Protein AF-A0A924JXQ0-F1 (afdb_monomer)

Mean predicted aligned error: 20.09 Å

Radius of gyration: 37.1 Å; Cα contacts (8 Å, |Δi|>4): 1355; chains: 1; bounding box: 103×111×111 Å

Secondary structure (DSSP, 8-state):
-GGG--TT-EEEE-S-HHHHTTGGGGGGS-SEEEEESBHHHHHHHTT-TTEEEEEPPSEEETTTTEEESHHHHHHHHT--EEEEEE--SEEETTEEEESSHHHHHHHHHHHHTEEEEEE---GGGTT---SEEEE-GGGSEE-STTS-------PPPP------------------PPP----------------------------------------------------------------------------------------------------------S----SS---HHHHHHHHHHHHHHHHHHHHHHHT--S--------SHHHHHHHTSS------------PPPP-PPP---TT---EEPPSS-S-SSSTTSS-TTEEEEEEEEEEEEETTTTEEEEEEEEEEEESS-EEEEEEE---B-TTS-BSEEEEEEEETTEEPEEEEEEE-B-TTTSSBPPTT------BSPEEEEEEE-SSPBPTT-EEEEEEEEEE---EEE-SS-EEEEEEETTEEEEE-SSS-GGGTS-B--STTS-EEEEEEEEEEBTBEEEESSEEEEEEEETTEEEEEEEEEEEE-STT--EEEE-EEEEEEEETTEEEEEEEEGGGGGTT--HHHHHHHHTTHHHHHHHHHHHH-S-S-SEEEEEEE--TT----B--TTS-EEESSPPHHHHHHHHHHTTBTTTB--SSGGGTHHHHHHHHHHHHHHHHHTTSS-HHHHHHHHHTS-TTSGGGTS-TT---TT-TTSHHHHHHHHHHHHHHHHH-

pLDDT: mean 75.97, std 28.65, range [20.69, 98.88]

Structure (mmCIF, N/CA/C/O backbone):
data_AF-A0A924JXQ0-F1
#
_entry.id   AF-A0A924JXQ0-F1
#
loop_
_atom_site.group_PDB
_atom_site.id
_atom_site.type_symbol
_atom_site.label_atom_id
_atom_site.label_alt_id
_atom_site.label_comp_id
_atom_site.label_asym_id
_atom_site.label_entity_id
_atom_site.label_seq_id
_atom_site.pdbx_PDB_ins_code
_atom_site.Cartn_x
_atom_site.Cartn_y
_atom_site.Cartn_z
_atom_site.occupancy
_atom_site.B_iso_or_equiv
_atom_site.auth_seq_id
_atom_site.auth_comp_id
_atom_site.auth_asym_id
_atom_site.auth_atom_id
_atom_site.pdbx_PDB_model_num
ATOM 1 N N . MET A 1 1 ? -34.663 -24.748 -7.416 1.00 64.81 1 MET A N 1
ATOM 2 C CA . MET A 1 1 ? -34.240 -23.338 -7.490 1.00 64.81 1 MET A CA 1
ATOM 3 C C . MET A 1 1 ? -35.038 -22.450 -6.547 1.00 64.81 1 MET A C 1
ATOM 5 O O . MET A 1 1 ? -34.404 -21.772 -5.758 1.00 64.81 1 MET A O 1
ATOM 9 N N . LEU A 1 2 ? -36.380 -22.455 -6.598 1.00 74.44 2 LEU A N 1
ATOM 10 C CA . LEU A 1 2 ? -37.219 -21.745 -5.613 1.00 74.44 2 LEU A CA 1
ATOM 11 C C . LEU A 1 2 ? -36.915 -22.191 -4.170 1.00 74.44 2 LEU A C 1
ATOM 13 O O . LEU A 1 2 ? -36.972 -21.386 -3.259 1.00 74.44 2 LEU A O 1
ATOM 17 N N . ASP A 1 3 ? -36.468 -23.438 -3.997 1.00 80.06 3 ASP A N 1
ATOM 18 C CA . ASP A 1 3 ? -35.977 -24.050 -2.749 1.00 80.06 3 ASP A CA 1
ATOM 19 C C . ASP A 1 3 ? -34.702 -23.391 -2.161 1.00 80.06 3 ASP A C 1
ATOM 21 O O . ASP A 1 3 ? -34.155 -23.884 -1.179 1.00 80.06 3 ASP A O 1
ATOM 25 N N . PHE A 1 4 ? -34.194 -22.316 -2.777 1.00 80.00 4 PHE A N 1
ATOM 26 C CA . PHE A 1 4 ? -33.103 -21.479 -2.264 1.00 80.00 4 PHE A CA 1
ATOM 27 C C . PHE A 1 4 ? -33.542 -20.039 -1.938 1.00 80.00 4 PHE A C 1
ATOM 29 O O . PHE A 1 4 ? -32.681 -19.224 -1.625 1.00 80.00 4 PHE A O 1
ATOM 36 N N . ILE A 1 5 ? -34.834 -19.709 -2.065 1.00 88.62 5 ILE A N 1
ATOM 37 C CA . ILE A 1 5 ? -35.388 -18.381 -1.775 1.00 88.62 5 ILE A CA 1
ATOM 38 C C . ILE A 1 5 ? -36.508 -18.548 -0.748 1.00 88.62 5 ILE A C 1
ATOM 40 O O . ILE A 1 5 ? -37.504 -19.225 -1.004 1.00 88.62 5 ILE A O 1
ATOM 44 N N . GLU A 1 6 ? -36.349 -17.915 0.408 1.00 88.38 6 GLU A N 1
ATOM 45 C CA . GLU A 1 6 ? -37.280 -18.008 1.531 1.00 88.38 6 GLU A CA 1
ATOM 46 C C . GLU A 1 6 ? -38.142 -16.745 1.660 1.00 88.38 6 GLU A C 1
ATOM 48 O O . GLU A 1 6 ? -37.725 -15.632 1.337 1.00 88.38 6 GLU A O 1
ATOM 53 N N . SER A 1 7 ? -39.367 -16.920 2.160 1.00 89.88 7 SER A N 1
ATOM 54 C CA . SER A 1 7 ? -40.296 -15.817 2.419 1.00 89.88 7 SER A CA 1
ATOM 55 C C . SER A 1 7 ? -39.722 -14.858 3.466 1.00 89.88 7 SER A C 1
ATOM 57 O O . SER A 1 7 ? -39.500 -15.243 4.612 1.00 89.88 7 SER A O 1
ATOM 59 N N . GLY A 1 8 ? -39.571 -13.592 3.084 1.00 90.56 8 GLY A N 1
ATOM 60 C CA . GLY A 1 8 ? -38.996 -12.504 3.876 1.00 90.56 8 GLY A CA 1
ATOM 61 C C . GLY A 1 8 ? -37.697 -11.941 3.293 1.00 90.56 8 GLY A C 1
ATOM 62 O O . GLY A 1 8 ? -37.351 -10.806 3.608 1.00 90.56 8 GLY A O 1
ATOM 63 N N . GLN A 1 9 ? -37.012 -12.691 2.423 1.00 95.62 9 GLN A N 1
ATOM 64 C CA . GLN A 1 9 ? -35.685 -12.333 1.910 1.00 95.62 9 GLN A CA 1
ATOM 65 C C . GLN A 1 9 ? -35.679 -11.144 0.936 1.00 95.62 9 GLN A C 1
ATOM 67 O O . GLN A 1 9 ? -36.651 -10.872 0.220 1.00 95.62 9 GLN A O 1
ATOM 72 N N . ALA A 1 10 ? -34.527 -10.477 0.866 1.00 97.12 10 ALA A N 1
ATOM 73 C CA . ALA A 1 10 ? -34.142 -9.581 -0.212 1.00 97.12 10 ALA A CA 1
ATOM 74 C C . ALA A 1 10 ? -33.377 -10.356 -1.294 1.00 97.12 10 ALA A C 1
ATOM 76 O O . ALA A 1 10 ? -32.323 -10.933 -1.029 1.00 97.12 10 ALA A O 1
ATOM 77 N N . ILE A 1 11 ? -33.885 -10.348 -2.527 1.00 96.75 11 ILE A N 1
ATOM 78 C CA . ILE A 1 11 ? -33.251 -11.020 -3.666 1.00 96.75 11 ILE A CA 1
ATOM 79 C C . ILE A 1 11 ? -32.811 -10.026 -4.741 1.00 96.75 11 ILE A C 1
ATOM 81 O O . ILE A 1 11 ? -33.551 -9.104 -5.079 1.00 96.75 11 ILE A O 1
ATOM 85 N N . MET A 1 12 ? -31.624 -10.231 -5.310 1.00 97.81 12 MET A N 1
ATOM 86 C CA . MET A 1 12 ? -31.165 -9.541 -6.517 1.00 97.81 12 MET A CA 1
ATOM 87 C C . MET A 1 12 ? -31.455 -10.388 -7.760 1.00 97.81 12 MET A C 1
ATOM 89 O O . MET A 1 12 ? -31.209 -11.597 -7.771 1.00 97.81 12 MET A O 1
ATOM 93 N N . LEU A 1 13 ? -31.954 -9.738 -8.814 1.00 96.56 13 LEU A N 1
ATOM 94 C CA . LEU A 1 13 ? -32.185 -10.327 -10.134 1.00 96.56 13 LEU A CA 1
ATOM 95 C C . LEU A 1 13 ? -31.479 -9.493 -11.204 1.00 96.56 13 LEU A C 1
ATOM 97 O O . LEU A 1 13 ? -31.690 -8.279 -11.295 1.00 96.56 13 LEU A O 1
ATOM 101 N N . ASP A 1 14 ? -30.657 -10.159 -12.011 1.00 94.69 14 ASP A N 1
ATOM 102 C CA . ASP A 1 14 ? -29.882 -9.530 -13.082 1.00 94.69 14 ASP A CA 1
ATOM 103 C C . ASP A 1 14 ? -30.711 -9.194 -14.340 1.00 94.69 14 ASP A C 1
ATOM 105 O O . ASP A 1 14 ? -31.893 -9.510 -14.450 1.00 94.69 14 ASP A O 1
ATOM 109 N N . ASP A 1 15 ? -30.061 -8.579 -15.329 1.00 90.94 15 ASP A N 1
ATOM 110 C CA . ASP A 1 15 ? -30.622 -8.238 -16.643 1.00 90.94 15 ASP A CA 1
ATOM 111 C C . ASP A 1 15 ? -30.856 -9.424 -17.595 1.00 90.94 15 ASP A C 1
ATOM 113 O O . ASP A 1 15 ? -31.170 -9.223 -18.771 1.00 90.94 15 ASP A O 1
ATOM 117 N N . SER A 1 16 ? -30.676 -10.670 -17.148 1.00 89.31 16 SER A N 1
ATOM 118 C CA . SER A 1 16 ? -30.689 -11.803 -18.067 1.00 89.31 16 SER A CA 1
ATOM 119 C C . SER A 1 16 ? -32.100 -12.282 -18.415 1.00 89.31 16 SER A C 1
ATOM 121 O O . SER A 1 16 ? -32.987 -12.440 -17.578 1.00 89.31 16 SER A O 1
ATOM 123 N N . THR A 1 17 ? -32.294 -12.656 -19.679 1.00 84.62 17 THR A N 1
ATOM 124 C CA . THR A 1 17 ? -33.528 -13.330 -20.112 1.00 84.62 17 THR A CA 1
ATOM 125 C C . THR A 1 17 ? -33.765 -14.652 -19.375 1.00 84.62 17 THR A C 1
ATOM 127 O O . THR A 1 17 ? -34.905 -15.094 -19.262 1.00 84.62 17 THR A O 1
ATOM 130 N N . THR A 1 18 ? -32.714 -15.273 -18.827 1.00 83.19 18 THR A N 1
ATOM 131 C CA . THR A 1 18 ? -32.824 -16.503 -18.037 1.00 83.19 18 THR A CA 1
ATOM 132 C C . THR A 1 18 ? -33.455 -16.264 -16.659 1.00 83.19 18 THR A C 1
ATOM 134 O O . THR A 1 18 ? -34.225 -17.108 -16.208 1.00 83.19 18 THR A O 1
ATOM 137 N N . THR A 1 19 ? -33.164 -15.142 -15.988 1.00 86.38 19 THR A N 1
ATOM 138 C CA . THR A 1 19 ? -33.750 -14.801 -14.674 1.00 86.38 19 THR A CA 1
ATOM 139 C C . THR A 1 19 ? -35.134 -14.178 -14.790 1.00 86.38 19 THR A C 1
ATOM 141 O O . THR A 1 19 ? -35.956 -14.398 -13.904 1.00 86.38 19 THR A O 1
ATOM 144 N N . LEU A 1 20 ? -35.461 -13.517 -15.905 1.00 87.44 20 LEU A N 1
ATOM 145 C CA . LEU A 1 20 ? -36.823 -13.043 -16.182 1.00 87.44 20 LEU A CA 1
ATOM 146 C C . LEU A 1 20 ? -37.872 -14.175 -16.082 1.00 87.44 20 LEU A C 1
ATOM 148 O O . LEU A 1 20 ? -38.973 -13.956 -15.580 1.00 87.44 20 LEU A O 1
ATOM 152 N N . HIS A 1 21 ? -37.517 -15.412 -16.454 1.00 86.88 21 HIS A N 1
ATOM 153 C CA . HIS A 1 21 ? -38.388 -16.587 -16.294 1.00 86.88 21 HIS A CA 1
ATOM 154 C C . HIS A 1 21 ? -38.697 -16.971 -14.831 1.00 86.88 21 HIS A C 1
ATOM 156 O O . HIS A 1 21 ? -39.635 -17.731 -14.597 1.00 86.88 21 HIS A O 1
ATOM 162 N N . LEU A 1 22 ? -37.957 -16.462 -13.840 1.00 86.81 22 LEU A N 1
ATOM 163 C CA . LEU A 1 22 ? -38.258 -16.663 -12.417 1.00 86.81 22 LEU A CA 1
ATOM 164 C C . LEU A 1 22 ? -39.410 -15.767 -11.934 1.00 86.81 22 LEU A C 1
ATOM 166 O O . LEU A 1 22 ? -40.139 -16.156 -11.022 1.00 86.81 22 LEU A O 1
ATOM 170 N N . VAL A 1 23 ? -39.601 -14.595 -12.549 1.00 89.81 23 VAL A N 1
ATOM 171 C CA . VAL A 1 23 ? -40.507 -13.537 -12.066 1.00 89.81 23 VAL A CA 1
ATOM 172 C C . VAL A 1 23 ? -41.942 -14.026 -11.790 1.00 89.81 23 VAL A C 1
ATOM 174 O O . VAL A 1 23 ? -42.422 -13.777 -10.680 1.00 89.81 23 VAL A O 1
ATOM 177 N N . PRO A 1 24 ? -42.610 -14.804 -12.672 1.00 87.88 24 PRO A N 1
ATOM 178 C CA . PRO A 1 24 ? -43.965 -15.305 -12.405 1.00 87.88 24 PRO A CA 1
ATOM 179 C C . PRO A 1 24 ? -44.070 -16.213 -11.168 1.00 87.88 24 PRO A C 1
ATOM 181 O O . PRO A 1 24 ? -45.136 -16.323 -10.563 1.00 87.88 24 PRO A O 1
ATOM 184 N N . HIS A 1 25 ? -42.971 -16.859 -10.767 1.00 87.94 25 HIS A N 1
ATOM 185 C CA . HIS A 1 25 ? -42.932 -17.794 -9.640 1.00 87.94 25 HIS A CA 1
ATOM 186 C C . HIS A 1 25 ? -42.629 -17.121 -8.292 1.00 87.94 25 HIS A C 1
ATOM 188 O O . HIS A 1 25 ? -42.928 -17.695 -7.247 1.00 87.94 25 HIS A O 1
ATOM 194 N 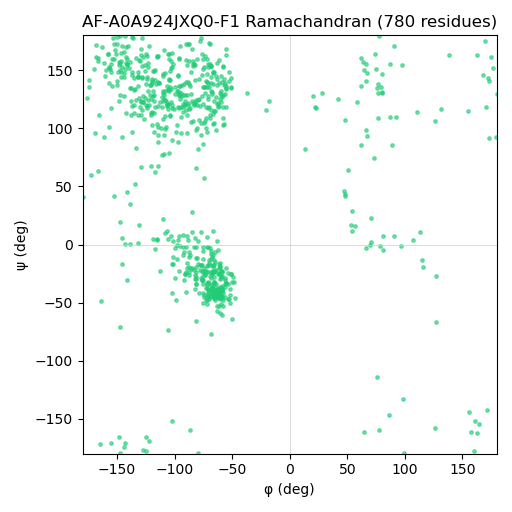N . LEU A 1 26 ? -42.121 -15.883 -8.282 1.00 87.81 26 LEU A N 1
ATOM 195 C CA . LEU A 1 26 ? -41.902 -15.115 -7.043 1.00 87.81 26 LEU A CA 1
ATOM 196 C C . LEU A 1 26 ? -43.213 -14.851 -6.283 1.00 87.81 26 LEU A C 1
ATOM 198 O O . LEU A 1 26 ? -43.214 -14.619 -5.075 1.00 87.81 26 LEU A O 1
ATOM 202 N N . HIS A 1 27 ? -44.351 -14.940 -6.976 1.00 82.31 27 HIS A N 1
ATOM 203 C CA . HIS A 1 27 ? -45.675 -14.717 -6.408 1.00 82.31 27 HIS A CA 1
ATOM 204 C C . HIS A 1 27 ? -46.044 -15.692 -5.277 1.00 82.31 27 HIS A C 1
ATOM 206 O O . HIS A 1 27 ? -46.866 -15.324 -4.437 1.00 82.31 27 HIS A O 1
ATOM 212 N N . SER A 1 28 ? -45.459 -16.897 -5.238 1.00 84.94 28 SER A N 1
ATOM 213 C CA . SER A 1 28 ? -45.710 -17.904 -4.193 1.00 84.94 28 SER A CA 1
ATOM 214 C C . SER A 1 28 ? -44.736 -17.849 -3.012 1.00 84.94 28 SER A C 1
ATOM 216 O O . SER A 1 28 ? -44.888 -18.635 -2.084 1.00 84.94 28 SER A O 1
ATOM 218 N N . LEU A 1 29 ? -43.743 -16.952 -3.037 1.00 85.94 29 LEU A N 1
ATOM 219 C CA . LEU A 1 29 ? -42.705 -16.826 -2.001 1.00 85.94 29 LEU A CA 1
ATOM 220 C C . LEU A 1 29 ? -42.857 -15.559 -1.139 1.00 85.94 29 LEU A C 1
ATOM 222 O O . LEU A 1 29 ? -41.959 -15.212 -0.385 1.00 85.94 29 LEU A O 1
ATOM 226 N N . LYS A 1 30 ? -43.983 -14.849 -1.264 1.00 83.75 30 LYS A N 1
ATOM 227 C CA . LYS A 1 30 ? -44.242 -13.567 -0.590 1.00 83.75 30 LYS A CA 1
ATOM 228 C C . LYS A 1 30 ? -44.344 -13.709 0.943 1.00 83.75 30 LYS A C 1
ATOM 230 O O . LYS A 1 30 ? -44.953 -14.680 1.394 1.00 83.75 30 LYS A O 1
ATOM 235 N N . PRO A 1 31 ? -43.948 -12.683 1.723 1.00 92.50 31 PRO A N 1
ATOM 236 C CA . PRO A 1 31 ? -43.349 -11.417 1.285 1.00 92.50 31 PRO A CA 1
ATOM 237 C C . PRO A 1 31 ? -41.915 -11.565 0.753 1.00 92.50 31 PRO A C 1
ATOM 239 O O . PRO A 1 31 ? -41.191 -12.453 1.176 1.00 92.50 31 PRO A O 1
ATOM 242 N N . LEU A 1 32 ? -41.495 -10.676 -0.150 1.00 95.62 32 LEU A N 1
ATOM 243 C CA . LEU A 1 32 ? -40.102 -10.562 -0.611 1.00 95.62 32 LEU A CA 1
ATOM 244 C C . LEU A 1 32 ? -39.719 -9.095 -0.822 1.00 95.62 32 LEU A C 1
ATOM 246 O O . LEU A 1 32 ? -40.575 -8.266 -1.135 1.00 95.62 32 LEU A O 1
ATOM 250 N N . THR A 1 33 ? -38.424 -8.798 -0.756 1.00 97.62 33 THR A N 1
ATOM 251 C CA . THR A 1 33 ? -37.844 -7.608 -1.396 1.00 97.62 33 THR A CA 1
ATOM 252 C C . THR A 1 33 ? -37.128 -8.044 -2.674 1.00 97.62 33 THR A C 1
ATOM 254 O O . THR A 1 33 ? -36.398 -9.030 -2.663 1.00 97.62 33 THR A O 1
ATOM 257 N N . VAL A 1 34 ? -37.337 -7.343 -3.788 1.00 97.44 34 VAL A N 1
ATOM 258 C CA . VAL A 1 34 ? -36.687 -7.640 -5.075 1.00 97.44 34 VAL A CA 1
ATOM 259 C C . VAL A 1 34 ? -35.912 -6.417 -5.544 1.00 97.44 34 VAL A C 1
ATOM 261 O O . VAL A 1 34 ? -36.492 -5.357 -5.768 1.00 97.44 34 VAL A O 1
ATOM 264 N N . ILE A 1 35 ? -34.605 -6.587 -5.715 1.00 98.25 35 ILE A N 1
ATOM 265 C CA . ILE A 1 35 ? -33.660 -5.595 -6.225 1.00 98.25 35 ILE A CA 1
ATOM 266 C C . ILE A 1 35 ? -33.309 -5.972 -7.669 1.00 98.25 35 ILE A C 1
ATOM 268 O O . ILE A 1 35 ? -32.986 -7.126 -7.954 1.00 98.25 35 ILE A O 1
ATOM 272 N N . THR A 1 36 ? -33.356 -5.023 -8.602 1.00 97.88 36 THR A N 1
ATOM 273 C CA . THR A 1 36 ? -32.947 -5.278 -9.994 1.00 97.88 36 THR A CA 1
ATOM 274 C C . THR A 1 36 ? -32.558 -3.995 -10.720 1.00 97.88 36 THR A C 1
ATOM 276 O O . THR A 1 36 ? -33.072 -2.922 -10.411 1.00 97.88 36 THR A O 1
ATOM 279 N N . ASN A 1 37 ? -31.687 -4.106 -11.723 1.00 97.06 37 ASN A N 1
ATOM 280 C CA . ASN A 1 37 ? -31.407 -3.053 -12.704 1.00 97.06 37 ASN A CA 1
ATOM 281 C C . ASN A 1 37 ? -32.225 -3.210 -14.003 1.00 97.06 37 ASN A C 1
ATOM 283 O O . ASN A 1 37 ? -32.097 -2.388 -14.910 1.00 97.06 37 ASN A O 1
ATOM 287 N N . ASN A 1 38 ? -33.052 -4.253 -14.121 1.00 97.44 38 ASN A N 1
ATOM 288 C CA . ASN A 1 38 ? -33.784 -4.573 -15.341 1.00 97.44 38 ASN A CA 1
ATOM 289 C C . ASN A 1 38 ? -35.186 -3.945 -15.362 1.00 97.44 38 ASN A C 1
ATOM 291 O O . ASN A 1 38 ? -36.051 -4.275 -14.548 1.00 97.44 38 ASN A O 1
ATOM 295 N N . LEU A 1 39 ? -35.442 -3.076 -16.341 1.00 96.44 39 LEU A N 1
ATOM 296 C CA . LEU A 1 39 ? -36.707 -2.349 -16.469 1.00 96.44 39 LEU A CA 1
ATOM 297 C C . LEU A 1 39 ? -37.894 -3.272 -16.805 1.00 96.44 39 LEU A C 1
ATOM 299 O O . LEU A 1 39 ? -39.032 -2.943 -16.476 1.00 96.44 39 LEU A O 1
ATOM 303 N N . THR A 1 40 ? -37.671 -4.435 -17.425 1.00 95.62 40 THR A N 1
ATOM 304 C CA . THR A 1 40 ? -38.742 -5.416 -17.671 1.00 95.62 40 THR A CA 1
ATOM 305 C C . THR A 1 40 ? -39.164 -6.090 -16.365 1.00 95.62 40 THR A C 1
ATOM 307 O O . THR A 1 40 ? -40.350 -6.076 -16.044 1.00 95.62 40 THR A O 1
ATOM 310 N N . ILE A 1 41 ? -38.212 -6.569 -15.552 1.00 95.62 41 ILE A N 1
ATOM 311 C CA . ILE A 1 41 ? -38.485 -7.142 -14.221 1.00 95.62 41 ILE A CA 1
ATOM 312 C C . ILE A 1 41 ? -39.200 -6.117 -13.322 1.00 95.62 41 ILE A C 1
ATOM 314 O O . ILE A 1 41 ? -40.183 -6.462 -12.663 1.00 95.62 41 ILE A O 1
ATOM 318 N N . MET A 1 42 ? -38.782 -4.844 -13.344 1.00 96.69 42 MET A N 1
ATOM 319 C CA . MET A 1 42 ? -39.488 -3.773 -12.624 1.00 96.69 42 MET A CA 1
ATOM 320 C C . MET A 1 42 ? -40.951 -3.627 -13.074 1.00 96.69 42 MET A C 1
ATOM 322 O O . MET A 1 42 ? -41.845 -3.472 -12.242 1.00 96.69 42 MET A O 1
ATOM 326 N N . ASN A 1 43 ? -41.212 -3.662 -14.385 1.00 95.75 43 ASN A N 1
ATOM 327 C CA . ASN A 1 43 ? -42.551 -3.437 -14.932 1.00 95.75 43 ASN A CA 1
ATOM 328 C C . ASN A 1 43 ? -43.534 -4.582 -14.658 1.00 95.75 43 ASN A C 1
ATOM 330 O O . ASN A 1 43 ? -44.717 -4.302 -14.459 1.00 95.75 43 ASN A O 1
ATOM 334 N N . GLU A 1 44 ? -43.055 -5.825 -14.592 1.00 93.56 44 GLU A N 1
ATOM 335 C CA . GLU A 1 44 ? -43.853 -6.975 -14.148 1.00 93.56 44 GLU A CA 1
ATOM 336 C C . GLU A 1 44 ? -44.167 -6.891 -12.642 1.00 93.56 44 GLU A C 1
ATOM 338 O O . GLU A 1 44 ? -45.309 -7.075 -12.217 1.00 93.56 44 GLU A O 1
ATOM 343 N N . LEU A 1 45 ? -43.168 -6.560 -11.813 1.00 94.06 45 LEU A N 1
ATOM 344 C CA . LEU A 1 45 ? -43.293 -6.635 -10.352 1.00 94.06 45 LEU A CA 1
ATOM 345 C C . LEU A 1 45 ? -43.968 -5.424 -9.687 1.00 94.06 45 LEU A C 1
ATOM 347 O O . LEU A 1 45 ? -44.509 -5.572 -8.592 1.00 94.06 45 LEU A O 1
ATOM 351 N N . ARG A 1 46 ? -44.002 -4.246 -10.327 1.00 94.50 46 ARG A N 1
ATOM 352 C CA . ARG A 1 46 ? -44.522 -2.982 -9.742 1.00 94.50 46 ARG A CA 1
ATOM 353 C C . ARG A 1 46 ? -45.947 -3.042 -9.167 1.00 94.50 46 ARG A C 1
ATOM 355 O O . ARG A 1 46 ? -46.297 -2.213 -8.334 1.00 94.50 46 ARG A O 1
ATOM 362 N N . SER A 1 47 ? -46.784 -3.973 -9.629 1.00 91.06 47 SER A N 1
ATOM 363 C CA . SER A 1 47 ? -48.175 -4.158 -9.177 1.00 91.06 47 SER A CA 1
ATOM 364 C C . SER A 1 47 ? -48.377 -5.382 -8.275 1.00 91.06 47 SER A C 1
ATOM 366 O O . SER A 1 47 ? -49.510 -5.711 -7.918 1.00 91.06 47 SER A O 1
ATOM 368 N N . VAL A 1 48 ? -47.305 -6.087 -7.908 1.00 91.06 48 VAL A N 1
ATOM 369 C CA . VAL A 1 48 ? -47.383 -7.359 -7.185 1.00 91.06 48 VAL A CA 1
ATOM 370 C C . VAL A 1 48 ? -47.384 -7.110 -5.676 1.00 91.06 48 VAL A C 1
ATOM 372 O O . VAL A 1 48 ? -46.344 -6.985 -5.037 1.00 91.06 48 VAL A O 1
ATOM 375 N N . SER A 1 49 ? -48.581 -7.076 -5.084 1.00 88.81 49 SER A N 1
ATOM 376 C CA . SER A 1 49 ? -48.767 -6.922 -3.633 1.00 88.81 49 SER A CA 1
ATOM 377 C C . SER A 1 49 ? -47.920 -7.920 -2.831 1.00 88.81 49 SER A C 1
ATOM 379 O O . SER A 1 49 ? -47.876 -9.104 -3.162 1.00 88.81 49 SER A O 1
ATOM 381 N N . GLY A 1 50 ? -47.249 -7.456 -1.774 1.00 90.12 50 GLY A N 1
ATOM 382 C CA . GLY A 1 50 ? -46.329 -8.282 -0.981 1.00 90.12 50 GLY A CA 1
ATOM 383 C C . GLY A 1 50 ? -44.924 -8.450 -1.577 1.00 90.12 50 GLY A C 1
ATOM 384 O O . GLY A 1 50 ? -44.148 -9.228 -1.033 1.00 90.12 50 GLY A O 1
ATOM 385 N N . ILE A 1 51 ? -44.584 -7.739 -2.657 1.00 95.00 51 ILE A N 1
ATOM 386 C CA . ILE A 1 51 ? -43.198 -7.568 -3.108 1.00 95.00 51 ILE A CA 1
ATOM 387 C C . ILE A 1 51 ? -42.789 -6.100 -2.943 1.00 95.00 51 ILE A C 1
ATOM 389 O O . ILE A 1 51 ? -43.420 -5.203 -3.501 1.00 95.00 51 ILE A O 1
ATOM 393 N N . THR A 1 52 ? -41.718 -5.860 -2.188 1.00 96.88 52 THR A N 1
ATOM 394 C CA . THR A 1 52 ? -41.038 -4.561 -2.105 1.00 96.88 52 THR A CA 1
ATOM 395 C C . THR A 1 52 ? -40.057 -4.465 -3.269 1.00 96.88 52 THR A C 1
ATOM 397 O O . THR A 1 52 ? -39.033 -5.144 -3.271 1.00 96.88 52 THR A O 1
ATOM 400 N N . LEU A 1 53 ? -40.366 -3.661 -4.285 1.00 96.50 53 LEU A N 1
ATOM 401 C CA . LEU A 1 53 ? -39.525 -3.518 -5.476 1.00 96.50 53 LEU A CA 1
ATOM 402 C C . LEU A 1 53 ? -38.531 -2.355 -5.323 1.00 96.50 53 LEU A C 1
ATOM 404 O O . LEU A 1 53 ? -38.940 -1.203 -5.188 1.00 96.50 53 LEU A O 1
ATOM 408 N N . LEU A 1 54 ? -37.236 -2.656 -5.420 1.00 97.44 54 LEU A N 1
ATOM 409 C CA . LEU A 1 54 ? -36.136 -1.693 -5.468 1.00 97.44 54 LEU A CA 1
ATOM 410 C C . LEU A 1 54 ? -35.539 -1.676 -6.885 1.00 97.44 54 LEU A C 1
ATOM 412 O O . LEU A 1 54 ? -34.695 -2.499 -7.244 1.00 97.44 54 LEU A O 1
ATOM 416 N N . GLY A 1 55 ? -36.026 -0.748 -7.711 1.00 96.81 55 GLY A N 1
ATOM 417 C CA . GLY A 1 55 ? -35.528 -0.533 -9.070 1.00 96.81 55 GLY A CA 1
ATOM 418 C C . GLY A 1 55 ? -34.279 0.349 -9.085 1.00 96.81 55 GLY A C 1
ATOM 419 O O . GLY A 1 55 ? -34.328 1.496 -8.645 1.00 96.81 55 GLY A O 1
ATOM 420 N N . LEU A 1 56 ? -33.171 -0.179 -9.602 1.00 96.56 56 LEU A N 1
ATOM 421 C CA . LEU A 1 56 ? -31.887 0.514 -9.702 1.00 96.56 56 LEU A CA 1
ATOM 422 C C . LEU A 1 56 ? -31.819 1.348 -10.987 1.00 96.56 56 LEU A C 1
ATOM 424 O O . LEU A 1 56 ? -32.086 0.832 -12.071 1.00 96.56 56 LEU A O 1
ATOM 428 N N . GLY A 1 57 ? -31.451 2.625 -10.863 1.00 90.00 57 GLY A N 1
ATOM 429 C CA . GLY A 1 57 ? -31.263 3.544 -11.991 1.00 90.00 57 GLY A CA 1
ATOM 430 C C . GLY A 1 57 ? -29.808 3.651 -12.458 1.00 90.00 57 GLY A C 1
ATOM 431 O O . GLY A 1 57 ? -28.892 3.179 -11.793 1.00 90.00 57 GLY A O 1
ATOM 432 N N . GLY A 1 58 ? -29.603 4.321 -13.595 1.00 93.62 58 GLY A N 1
ATOM 433 C CA . GLY A 1 58 ? -28.292 4.541 -14.212 1.00 93.62 58 GLY A CA 1
ATOM 434 C C . GLY A 1 58 ? -28.419 4.902 -15.692 1.00 93.62 58 GLY A C 1
ATOM 435 O O . GLY A 1 58 ? -29.443 5.446 -16.111 1.00 93.62 58 GLY A O 1
ATOM 436 N N . GLN A 1 59 ? -27.412 4.573 -16.503 1.00 94.31 59 GLN A N 1
ATOM 437 C CA . GLN A 1 59 ? -27.505 4.707 -17.960 1.00 94.31 59 GLN A CA 1
ATOM 438 C C . GLN A 1 59 ? -28.373 3.575 -18.527 1.00 94.31 59 GLN A C 1
ATOM 440 O O . GLN A 1 59 ? -28.061 2.405 -18.329 1.00 94.31 59 GLN A O 1
ATOM 445 N N . TYR A 1 60 ? -29.470 3.904 -19.214 1.00 96.06 60 TYR A N 1
ATOM 446 C CA . TYR A 1 60 ? -30.385 2.898 -19.762 1.00 96.06 60 TYR A CA 1
ATOM 447 C C . TYR A 1 60 ? -29.904 2.343 -21.108 1.00 96.06 60 TYR A C 1
ATOM 449 O O . TYR A 1 60 ? -29.764 3.077 -22.087 1.00 96.06 60 TYR A O 1
ATOM 457 N N . HIS A 1 61 ? -29.738 1.024 -21.172 1.00 91.50 61 HIS A N 1
ATOM 458 C CA . HIS A 1 61 ? -29.349 0.279 -22.363 1.00 91.50 61 HIS A CA 1
ATOM 459 C C . HIS A 1 61 ? -30.551 -0.453 -22.961 1.00 91.50 61 HIS A C 1
ATOM 461 O O . HIS A 1 61 ? -31.060 -1.430 -22.410 1.00 91.50 61 HIS A O 1
ATOM 467 N N . HIS A 1 62 ? -30.998 0.001 -24.134 1.00 91.06 62 HIS A N 1
ATOM 468 C CA . HIS A 1 62 ? -32.198 -0.528 -24.793 1.00 91.06 62 HIS A CA 1
ATOM 469 C C . HIS A 1 62 ? -32.066 -1.994 -25.252 1.00 91.06 62 HIS A C 1
ATOM 471 O O . HIS A 1 62 ? -33.074 -2.676 -25.417 1.00 91.06 62 HIS A O 1
ATOM 477 N N . TRP A 1 63 ? -30.844 -2.488 -25.479 1.00 84.62 63 TRP A N 1
ATOM 478 C CA . TRP A 1 63 ? -30.578 -3.825 -26.028 1.00 84.62 63 TRP A CA 1
ATOM 479 C C . TRP A 1 63 ? -30.722 -4.956 -24.990 1.00 84.62 63 TRP A C 1
ATOM 481 O O . TRP A 1 63 ? -30.983 -6.097 -25.366 1.00 84.62 63 TRP A O 1
ATOM 491 N N . CYS A 1 64 ? -30.611 -4.635 -23.697 1.00 87.12 64 CYS A N 1
ATOM 492 C CA . CYS A 1 64 ? -30.870 -5.523 -22.552 1.00 87.12 64 CYS A CA 1
ATOM 493 C C . CYS A 1 64 ? -32.001 -5.008 -21.638 1.00 87.12 64 CYS A C 1
ATOM 495 O O . CYS A 1 64 ? -32.261 -5.577 -20.578 1.00 87.12 64 CYS A O 1
ATOM 497 N N . SER A 1 65 ? -32.668 -3.916 -22.027 1.00 94.19 65 SER A N 1
ATOM 498 C CA . SER A 1 65 ? -33.706 -3.216 -21.258 1.00 94.19 65 SER A CA 1
ATOM 499 C C . SER A 1 65 ? -33.322 -2.933 -19.795 1.00 94.19 65 SER A C 1
ATOM 501 O O . SER A 1 65 ? -34.137 -3.112 -18.885 1.00 94.19 65 SER A O 1
ATOM 503 N N . SER A 1 66 ? -32.079 -2.509 -19.551 1.00 96.12 66 SER A N 1
ATOM 504 C CA . SER A 1 66 ? -31.517 -2.421 -18.194 1.00 96.12 66 SER A CA 1
ATOM 505 C C . SER A 1 66 ? -30.645 -1.192 -17.970 1.00 96.12 66 SER A C 1
ATOM 507 O O . SER A 1 66 ? -30.082 -0.635 -18.910 1.00 96.12 66 SER A O 1
ATOM 509 N N . TYR A 1 67 ? -30.534 -0.775 -16.713 1.00 97.25 67 TYR A N 1
ATOM 510 C CA . TYR A 1 67 ? -29.660 0.312 -16.280 1.00 97.25 67 TYR A CA 1
ATOM 511 C C . TYR A 1 67 ? -28.254 -0.214 -15.959 1.00 97.25 67 TYR A C 1
ATOM 513 O O . TYR A 1 67 ? -28.113 -1.291 -15.376 1.00 97.25 67 TYR A O 1
ATOM 521 N N . MET A 1 68 ? -27.214 0.512 -16.372 1.00 95.25 68 MET A N 1
ATOM 522 C CA . MET A 1 68 ? -25.804 0.158 -16.157 1.00 95.25 68 MET A CA 1
ATOM 523 C C . MET A 1 68 ? -24.941 1.411 -15.874 1.00 95.25 68 MET A C 1
ATOM 525 O O . MET A 1 68 ? -25.473 2.494 -15.592 1.00 95.25 68 MET A O 1
ATOM 529 N N . GLY A 1 69 ? -23.614 1.252 -15.854 1.00 90.62 69 GLY A N 1
ATOM 530 C CA . GLY A 1 69 ? -22.640 2.308 -15.557 1.00 90.62 69 GLY A CA 1
ATOM 531 C C . GLY A 1 69 ? -22.492 2.642 -14.064 1.00 90.62 69 GLY A C 1
ATOM 532 O O . GLY A 1 69 ? -23.186 2.076 -13.216 1.00 90.62 69 GLY A O 1
ATOM 533 N N . ARG A 1 70 ? -21.596 3.595 -13.747 1.00 90.88 70 ARG A N 1
ATOM 534 C CA . ARG A 1 70 ? -21.143 3.930 -12.373 1.00 90.88 70 ARG A CA 1
ATOM 535 C C . ARG A 1 70 ? -22.282 4.197 -11.380 1.00 90.88 70 ARG A C 1
ATOM 537 O O . ARG A 1 70 ? -22.217 3.754 -10.243 1.00 90.88 70 ARG A O 1
ATOM 544 N N . ILE A 1 71 ? -23.358 4.858 -11.817 1.00 94.31 71 ILE A N 1
ATOM 545 C CA . ILE A 1 71 ? -24.546 5.109 -10.977 1.00 94.31 71 ILE A CA 1
ATOM 546 C C . ILE A 1 71 ? -25.186 3.788 -10.519 1.00 94.31 71 ILE A C 1
ATOM 548 O O . ILE A 1 71 ? -25.542 3.652 -9.351 1.00 94.31 71 ILE A O 1
ATOM 552 N N . THR A 1 72 ? -25.289 2.802 -11.416 1.00 97.06 72 THR A N 1
ATOM 553 C CA . THR A 1 72 ? -25.875 1.495 -11.097 1.00 97.06 72 THR A CA 1
ATOM 554 C C . THR A 1 72 ? -24.945 0.689 -10.190 1.00 97.06 72 THR A C 1
ATOM 556 O O . THR A 1 72 ? -25.411 0.126 -9.205 1.00 97.06 72 THR A O 1
ATOM 559 N N . THR A 1 73 ? -23.636 0.642 -10.473 1.00 96.44 73 THR A N 1
ATOM 560 C CA . THR A 1 73 ? -22.685 -0.134 -9.652 1.00 96.44 73 THR A CA 1
ATOM 561 C C . THR A 1 73 ? -22.543 0.432 -8.240 1.00 96.44 73 THR A C 1
ATOM 563 O O . THR A 1 73 ? -22.625 -0.338 -7.286 1.00 96.44 73 THR A O 1
ATOM 566 N N . THR A 1 74 ? -22.446 1.756 -8.074 1.00 92.31 74 THR A N 1
ATOM 567 C CA . THR A 1 74 ? -22.450 2.401 -6.748 1.00 92.31 74 THR A CA 1
ATOM 568 C C . THR A 1 74 ? -23.766 2.155 -5.999 1.00 92.31 74 THR A C 1
ATOM 570 O O . THR A 1 74 ? -23.739 1.840 -4.811 1.00 92.31 74 THR A O 1
ATOM 573 N N . ALA A 1 75 ? -24.919 2.215 -6.678 1.00 96.56 75 ALA A N 1
ATOM 574 C CA . ALA A 1 75 ? -26.211 1.910 -6.056 1.00 96.56 75 ALA A CA 1
ATOM 575 C C . ALA A 1 75 ? -26.344 0.436 -5.626 1.00 96.56 75 ALA A C 1
ATOM 577 O O . ALA A 1 75 ? -26.983 0.157 -4.615 1.00 96.56 75 ALA A O 1
ATOM 578 N N . ILE A 1 76 ? -25.733 -0.504 -6.356 1.00 97.81 76 ILE A N 1
ATOM 579 C CA . ILE A 1 76 ? -25.675 -1.919 -5.962 1.00 97.81 76 ILE A CA 1
ATOM 580 C C . ILE A 1 76 ? -24.751 -2.107 -4.753 1.00 97.81 76 ILE A C 1
ATOM 582 O O . ILE A 1 76 ? -25.155 -2.747 -3.787 1.00 97.81 76 ILE A O 1
ATOM 586 N N . ALA A 1 77 ? -23.551 -1.520 -4.779 1.00 92.69 77 ALA A N 1
ATOM 587 C CA . ALA A 1 77 ? -22.552 -1.658 -3.717 1.00 92.69 77 ALA A CA 1
ATOM 588 C C . ALA A 1 77 ? -23.024 -1.110 -2.354 1.00 92.69 77 ALA A C 1
ATOM 590 O O . ALA A 1 77 ? -22.571 -1.588 -1.312 1.00 92.69 77 ALA A O 1
ATOM 591 N N . ALA A 1 78 ? -23.967 -0.162 -2.352 1.00 93.44 78 ALA A N 1
ATOM 592 C CA . ALA A 1 78 ? -24.633 0.363 -1.157 1.00 93.44 78 ALA A CA 1
ATOM 593 C C . ALA A 1 78 ? -25.798 -0.513 -0.630 1.00 93.44 78 ALA A C 1
ATOM 595 O O . ALA A 1 78 ? -26.407 -0.180 0.387 1.00 93.44 78 ALA A O 1
ATOM 596 N N . LEU A 1 79 ? -26.136 -1.619 -1.302 1.00 95.25 79 LEU A N 1
ATOM 597 C CA . LEU A 1 79 ? -27.221 -2.537 -0.935 1.00 95.25 79 LEU A CA 1
ATOM 598 C C . LEU A 1 79 ? -26.685 -3.924 -0.568 1.00 95.25 79 LEU A C 1
ATOM 600 O O . LEU A 1 79 ? -25.576 -4.304 -0.934 1.00 95.25 79 LEU A O 1
ATOM 604 N N . ARG A 1 80 ? -27.493 -4.718 0.139 1.00 96.38 80 ARG A N 1
ATOM 605 C CA . ARG A 1 80 ? -27.213 -6.135 0.410 1.00 96.38 80 ARG A CA 1
ATOM 606 C C . ARG A 1 80 ? -28.439 -6.993 0.106 1.00 96.38 80 ARG A C 1
ATOM 608 O O . ARG A 1 80 ? -29.569 -6.525 0.243 1.00 96.38 80 ARG A O 1
ATOM 615 N N . ALA A 1 81 ? -28.209 -8.232 -0.319 1.00 96.75 81 ALA A N 1
ATOM 616 C CA . ALA A 1 81 ? -29.252 -9.210 -0.625 1.00 96.75 81 ALA A CA 1
ATOM 617 C C . ALA A 1 81 ? -28.909 -10.599 -0.070 1.00 96.75 81 ALA A C 1
ATOM 619 O O . ALA A 1 81 ? -27.753 -11.022 -0.083 1.00 96.75 81 ALA A O 1
ATOM 620 N N . ASP A 1 82 ? -29.920 -11.348 0.357 1.00 97.12 82 ASP A N 1
ATOM 621 C CA . ASP A 1 82 ? -29.768 -12.730 0.817 1.00 97.12 82 ASP A CA 1
ATOM 622 C C . ASP A 1 82 ? -29.414 -13.665 -0.346 1.00 97.12 82 ASP A C 1
ATOM 624 O O . ASP A 1 82 ? -28.579 -14.564 -0.202 1.00 97.12 82 ASP A O 1
ATOM 628 N N . VAL A 1 83 ? -30.029 -13.437 -1.515 1.00 96.12 83 VAL A N 1
ATOM 629 C CA . VAL A 1 83 ? -29.880 -14.284 -2.707 1.00 96.12 83 VAL A CA 1
ATOM 630 C C . VAL A 1 83 ? -29.739 -13.449 -3.979 1.00 96.12 83 VAL A C 1
ATOM 632 O O . VAL A 1 83 ? -30.638 -12.696 -4.339 1.00 96.12 83 VAL A O 1
ATOM 635 N N . LEU A 1 84 ? -28.657 -13.649 -4.727 1.00 97.31 84 LEU A N 1
ATOM 636 C CA . LEU A 1 84 ? -28.565 -13.269 -6.135 1.00 97.31 84 LEU A CA 1
ATOM 637 C C . LEU A 1 84 ? -28.923 -14.468 -7.009 1.00 97.31 84 LEU A C 1
ATOM 639 O O . LEU A 1 84 ? -28.289 -15.523 -6.911 1.00 97.31 84 LEU A O 1
ATOM 643 N N . VAL A 1 85 ? -29.861 -14.276 -7.936 1.00 95.50 85 VAL A N 1
ATOM 644 C CA . VAL A 1 85 ? -30.020 -15.163 -9.094 1.00 95.50 85 VAL A CA 1
ATOM 645 C C . VAL A 1 85 ? -29.552 -14.412 -10.333 1.00 95.50 85 VAL A C 1
ATOM 647 O O . VAL A 1 85 ? -30.047 -13.325 -10.630 1.00 95.50 85 VAL A O 1
ATOM 650 N N . MET A 1 86 ? -28.597 -14.991 -11.061 1.00 94.75 86 MET A N 1
ATOM 651 C CA . MET A 1 86 ? -28.034 -14.387 -12.269 1.00 94.75 86 MET A CA 1
ATOM 652 C C . MET A 1 86 ? -27.688 -15.425 -13.341 1.00 94.75 86 MET A C 1
ATOM 654 O O . MET A 1 86 ? -27.609 -16.625 -13.070 1.00 94.75 86 MET A O 1
ATOM 658 N N . SER A 1 87 ? -27.458 -14.975 -14.572 1.00 93.50 87 SER A N 1
ATOM 659 C CA . SER A 1 87 ? -27.056 -15.819 -15.700 1.00 93.50 87 SER A CA 1
ATOM 660 C C . SER A 1 87 ? -25.850 -15.244 -16.433 1.00 93.50 87 SER A C 1
ATOM 662 O O . SER A 1 87 ? -25.591 -14.045 -16.403 1.00 93.50 87 SER A O 1
ATOM 664 N N . THR A 1 88 ? -25.149 -16.113 -17.159 1.00 93.75 88 THR A N 1
ATOM 665 C CA . THR A 1 88 ? -24.013 -15.747 -18.012 1.00 93.75 88 THR A CA 1
ATOM 666 C C . THR A 1 88 ? -24.367 -15.751 -19.505 1.00 93.75 88 THR A C 1
ATOM 668 O O . THR A 1 88 ? -25.397 -16.317 -19.882 1.00 93.75 88 THR A O 1
ATOM 671 N N . SER A 1 89 ? -23.562 -15.137 -20.382 1.00 93.19 89 SER A N 1
ATOM 672 C CA . SER A 1 89 ? -23.738 -15.247 -21.842 1.00 93.19 89 SER A CA 1
ATOM 673 C C . SER A 1 89 ? -23.110 -16.524 -22.406 1.00 93.19 89 SER A C 1
ATOM 675 O O . SER A 1 89 ? -23.714 -17.149 -23.283 1.00 93.19 89 SER A O 1
ATOM 677 N N . ALA A 1 90 ? -21.944 -16.919 -21.887 1.00 93.31 90 ALA A N 1
ATOM 678 C CA . ALA A 1 90 ? -21.204 -18.118 -22.277 1.00 93.31 90 ALA A CA 1
ATOM 679 C C . ALA A 1 90 ? -20.414 -18.705 -21.091 1.00 93.31 90 ALA A C 1
ATOM 681 O O . ALA A 1 90 ? -20.095 -17.977 -20.154 1.00 93.31 90 ALA A O 1
ATOM 682 N N . ILE A 1 91 ? -20.077 -19.996 -21.140 1.00 93.50 91 ILE A N 1
ATOM 683 C CA . ILE A 1 91 ? -19.113 -20.632 -20.226 1.00 93.50 91 ILE A CA 1
ATOM 684 C C . ILE A 1 91 ? -18.068 -21.351 -21.075 1.00 93.50 91 ILE A C 1
ATOM 686 O O . ILE A 1 91 ? -18.428 -22.206 -21.880 1.00 93.50 91 ILE A O 1
ATOM 690 N N . VAL A 1 92 ? -16.797 -21.001 -20.897 1.00 90.31 92 VAL A N 1
ATOM 691 C CA . VAL A 1 92 ? -15.654 -21.558 -21.634 1.00 90.31 92 VAL A CA 1
ATOM 692 C C . VAL A 1 92 ? -14.524 -21.770 -20.629 1.00 90.31 92 VAL A C 1
ATOM 694 O O . VAL A 1 92 ? -14.311 -20.904 -19.786 1.00 90.31 92 VAL A O 1
ATOM 697 N N . ASP A 1 93 ? -13.855 -22.924 -20.678 1.00 88.62 93 ASP A N 1
ATOM 698 C CA . ASP A 1 93 ? -12.698 -23.272 -19.832 1.00 88.62 93 ASP A CA 1
ATOM 699 C C . ASP A 1 93 ? -12.897 -22.968 -18.328 1.00 88.62 93 ASP A C 1
ATOM 701 O O . ASP A 1 93 ? -12.058 -22.369 -17.663 1.00 88.62 93 ASP A O 1
ATOM 705 N N . ASP A 1 94 ? -14.066 -23.365 -17.804 1.00 88.31 94 ASP A N 1
ATOM 706 C CA . ASP A 1 94 ? -14.541 -23.120 -16.430 1.00 88.31 94 ASP A CA 1
ATOM 707 C C . ASP A 1 94 ? -14.537 -21.637 -15.977 1.00 88.31 94 ASP A C 1
ATOM 709 O O . ASP A 1 94 ? -14.516 -21.330 -14.784 1.00 88.31 94 ASP A O 1
ATOM 713 N N . ILE A 1 95 ? -14.690 -20.704 -16.925 1.00 91.12 95 ILE A N 1
ATOM 714 C CA . ILE A 1 95 ? -14.961 -19.275 -16.701 1.00 91.12 95 ILE A CA 1
ATOM 715 C C . ILE A 1 95 ? -16.295 -18.877 -17.356 1.00 91.12 95 ILE A C 1
ATOM 717 O O . ILE A 1 95 ? -16.623 -19.299 -18.465 1.00 91.12 95 ILE A O 1
ATOM 721 N N . ALA A 1 96 ? -17.090 -18.048 -16.673 1.00 94.25 96 ALA A N 1
ATOM 722 C CA . ALA A 1 96 ? -18.313 -17.450 -17.211 1.00 94.25 96 ALA A CA 1
ATOM 723 C C . ALA A 1 96 ? -18.021 -16.080 -17.862 1.00 94.25 96 ALA A C 1
ATOM 725 O O . ALA A 1 96 ? -17.282 -15.276 -17.292 1.00 94.25 96 ALA A O 1
ATOM 726 N N . PHE A 1 97 ? -18.625 -15.788 -19.020 1.00 94.38 97 PHE A N 1
ATOM 727 C CA . PHE A 1 97 ? -18.318 -14.614 -19.859 1.00 94.38 97 PHE A CA 1
ATOM 728 C C . PHE A 1 97 ? -19.556 -13.780 -20.253 1.00 94.38 97 PHE A C 1
ATOM 730 O O . PHE A 1 97 ? -20.660 -14.311 -20.417 1.00 94.38 97 PHE A O 1
ATOM 737 N N . HIS A 1 98 ? -19.355 -12.481 -20.510 1.00 94.06 98 HIS A N 1
ATOM 738 C CA . HIS A 1 98 ? -20.340 -11.550 -21.089 1.00 94.06 98 HIS A CA 1
ATOM 739 C C . HIS A 1 98 ? -19.795 -10.764 -22.293 1.00 94.06 98 HIS A C 1
ATOM 741 O O . HIS A 1 98 ? -18.617 -10.841 -22.625 1.00 94.06 98 HIS A O 1
ATOM 747 N N . GLN A 1 99 ? -20.686 -10.078 -23.021 1.00 89.38 99 GLN A N 1
ATOM 748 C CA . GLN A 1 99 ? -20.354 -9.430 -24.301 1.00 89.38 99 GLN A CA 1
ATOM 749 C C . GLN A 1 99 ? -19.744 -8.026 -24.144 1.00 89.38 99 GLN A C 1
ATOM 751 O O . GLN A 1 99 ? -19.084 -7.547 -25.062 1.00 89.38 99 GLN A O 1
ATOM 756 N N . THR A 1 100 ? -19.939 -7.377 -22.995 1.00 91.00 100 THR A N 1
ATOM 757 C CA . THR A 1 100 ? -19.410 -6.043 -22.676 1.00 91.00 100 THR A CA 1
ATOM 758 C C . THR A 1 100 ? -18.864 -6.021 -21.250 1.00 91.00 100 THR A C 1
ATOM 760 O O . THR A 1 100 ? -19.388 -6.718 -20.375 1.00 91.00 100 THR A O 1
ATOM 763 N N . LEU A 1 101 ? -17.835 -5.201 -21.015 1.00 89.62 101 LEU A N 1
ATOM 764 C CA . LEU A 1 101 ? -17.256 -4.979 -19.687 1.00 89.62 101 LEU A CA 1
ATOM 765 C C . LEU A 1 101 ? -18.287 -4.384 -18.714 1.00 89.62 101 LEU A C 1
ATOM 767 O O . LEU A 1 101 ? -18.498 -4.928 -17.641 1.00 89.62 101 LEU A O 1
ATOM 771 N N . GLU A 1 102 ? -19.056 -3.385 -19.153 1.00 90.44 102 GLU A N 1
ATOM 772 C CA . GLU A 1 102 ? -20.088 -2.719 -18.341 1.00 90.44 102 GLU A CA 1
ATOM 773 C C . GLU A 1 102 ? -21.139 -3.697 -17.761 1.00 90.44 102 GLU A C 1
ATOM 775 O O . GLU A 1 102 ? -21.629 -3.527 -16.645 1.00 90.44 102 GLU A O 1
ATOM 780 N N . THR A 1 103 ? -21.463 -4.772 -18.494 1.00 92.88 103 THR A N 1
ATOM 781 C CA . THR A 1 103 ? -22.335 -5.856 -18.009 1.00 92.88 103 THR A CA 1
ATOM 782 C C . THR A 1 103 ? -21.619 -6.801 -17.036 1.00 92.88 103 THR A C 1
ATOM 784 O O . THR A 1 103 ? -22.268 -7.340 -16.141 1.00 92.88 103 THR A O 1
ATOM 787 N N . VAL A 1 104 ? -20.305 -7.007 -17.174 1.00 95.31 104 VAL A N 1
ATOM 788 C CA . VAL A 1 104 ? -19.483 -7.722 -16.180 1.00 95.31 104 VAL A CA 1
ATOM 789 C C . VAL A 1 104 ? -19.422 -6.936 -14.870 1.00 95.31 104 VAL A C 1
ATOM 791 O O . VAL A 1 104 ? -19.636 -7.529 -13.816 1.00 95.31 104 VAL A O 1
ATOM 794 N N . ASP A 1 105 ? -19.210 -5.622 -14.923 1.00 95.19 105 ASP A N 1
ATOM 795 C CA . ASP A 1 105 ? -19.026 -4.776 -13.736 1.00 95.19 105 ASP A CA 1
ATOM 796 C C . ASP A 1 105 ? -20.299 -4.705 -12.881 1.00 95.19 105 ASP A C 1
ATOM 798 O O . ASP A 1 105 ? -20.261 -4.940 -11.673 1.00 95.19 105 ASP A O 1
ATOM 802 N N . VAL A 1 106 ? -21.458 -4.491 -13.518 1.00 96.56 106 VAL A N 1
ATOM 803 C CA . VAL A 1 106 ? -22.773 -4.544 -12.851 1.00 96.56 106 VAL A CA 1
ATOM 804 C C . VAL A 1 106 ? -23.026 -5.917 -12.218 1.00 96.56 106 VAL A C 1
ATOM 806 O O . VAL A 1 106 ? -23.566 -6.000 -11.115 1.00 96.56 106 VAL A O 1
ATOM 809 N N . LYS A 1 107 ? -22.611 -7.005 -12.876 1.00 96.38 107 LYS A N 1
ATOM 810 C CA . LYS A 1 107 ? -22.795 -8.373 -12.368 1.00 96.38 107 LYS A CA 1
ATOM 811 C C . LYS A 1 107 ? -21.836 -8.744 -11.242 1.00 96.38 107 LYS A C 1
ATOM 813 O O . LYS A 1 107 ? -22.255 -9.469 -10.345 1.00 96.38 107 LYS A O 1
ATOM 818 N N . ARG A 1 108 ? -20.597 -8.244 -11.261 1.00 96.88 108 ARG A N 1
ATOM 819 C CA . ARG A 1 108 ? -19.652 -8.360 -10.139 1.00 96.88 108 ARG A CA 1
ATOM 820 C C . ARG A 1 108 ? -20.197 -7.617 -8.924 1.00 96.88 108 ARG A C 1
ATOM 822 O O . ARG A 1 108 ? -20.466 -8.261 -7.919 1.00 96.88 108 ARG A O 1
ATOM 829 N N . ALA A 1 109 ? -20.572 -6.344 -9.080 1.00 96.81 109 ALA A N 1
ATOM 830 C CA . ALA A 1 109 ? -21.208 -5.574 -8.009 1.00 96.81 109 ALA A CA 1
ATOM 831 C C . ALA A 1 109 ? -22.419 -6.306 -7.390 1.00 96.81 109 ALA A C 1
ATOM 833 O O . ALA A 1 109 ? -22.538 -6.363 -6.166 1.00 96.81 109 ALA A O 1
ATOM 834 N N . MET A 1 110 ? -23.289 -6.925 -8.206 1.00 97.94 110 MET A N 1
ATOM 835 C CA . MET A 1 110 ? -24.396 -7.758 -7.702 1.00 97.94 110 MET A CA 1
ATOM 836 C C . MET A 1 110 ? -23.917 -9.017 -6.965 1.00 97.94 110 MET A C 1
ATOM 838 O O . MET A 1 110 ? -24.491 -9.374 -5.937 1.00 97.94 110 MET A O 1
ATOM 842 N N . PHE A 1 111 ? -22.904 -9.709 -7.492 1.00 97.31 111 PHE A N 1
ATOM 843 C CA . PHE A 1 111 ? -22.338 -10.931 -6.913 1.00 97.31 111 PHE A CA 1
ATOM 844 C C . PHE A 1 111 ? -21.740 -10.681 -5.524 1.00 97.31 111 PHE A C 1
ATOM 846 O O . PHE A 1 111 ? -22.022 -11.433 -4.586 1.00 97.31 111 PHE A O 1
ATOM 853 N N . ASP A 1 112 ? -20.968 -9.605 -5.395 1.00 94.19 112 ASP A N 1
ATOM 854 C CA . ASP A 1 112 ? -20.283 -9.220 -4.162 1.00 94.19 112 ASP A CA 1
ATOM 855 C C . ASP A 1 112 ? -21.279 -8.688 -3.113 1.00 94.19 112 ASP A C 1
ATOM 857 O O . ASP A 1 112 ? -21.156 -8.976 -1.922 1.00 94.19 112 ASP A O 1
ATOM 861 N N . SER A 1 113 ? -22.347 -8.019 -3.563 1.00 97.00 113 SER A N 1
ATOM 862 C CA . SER A 1 113 ? -23.417 -7.473 -2.709 1.00 97.00 113 SER A CA 1
ATOM 863 C C . SER A 1 113 ? -24.461 -8.502 -2.239 1.00 97.00 113 SER A C 1
ATOM 865 O O . SER A 1 113 ? -25.424 -8.131 -1.564 1.00 97.00 113 SER A O 1
ATOM 867 N N . ALA A 1 114 ? -24.304 -9.789 -2.568 1.00 96.62 114 ALA A N 1
ATOM 868 C CA . ALA A 1 114 ? -25.256 -10.842 -2.208 1.00 96.62 114 ALA A CA 1
ATOM 869 C C . ALA A 1 114 ? -24.615 -11.990 -1.415 1.00 96.62 114 ALA A C 1
ATOM 871 O O . ALA A 1 114 ? -23.506 -12.421 -1.728 1.00 96.62 114 ALA A O 1
ATOM 872 N N . SER A 1 115 ? -25.331 -12.544 -0.434 1.00 92.81 115 SER A N 1
ATOM 873 C CA . SER A 1 115 ? -24.844 -13.639 0.425 1.00 92.81 115 SER A CA 1
ATOM 874 C C . SER A 1 115 ? -24.840 -14.996 -0.294 1.00 92.81 115 SER A C 1
ATOM 876 O O . SER A 1 115 ? -23.824 -15.691 -0.333 1.00 92.81 115 SER A O 1
ATOM 878 N N . THR A 1 116 ? -25.958 -15.379 -0.919 1.00 93.62 116 THR A N 1
ATOM 879 C CA . THR A 1 116 ? -26.084 -16.619 -1.703 1.00 93.62 116 THR A CA 1
ATOM 880 C C . THR A 1 116 ? -26.093 -16.307 -3.195 1.00 93.62 116 THR A C 1
ATOM 882 O O . THR A 1 116 ? -27.030 -15.692 -3.689 1.00 93.62 116 THR A O 1
ATOM 885 N N . ARG A 1 117 ? -25.092 -16.773 -3.951 1.00 94.88 117 ARG A N 1
ATOM 886 C CA . ARG A 1 117 ? -25.005 -16.537 -5.405 1.00 94.88 117 ARG A CA 1
ATOM 887 C C . ARG A 1 117 ? -25.412 -17.780 -6.195 1.00 94.88 117 ARG A C 1
ATOM 889 O O . ARG A 1 117 ? -24.802 -18.838 -6.029 1.00 94.88 117 ARG A O 1
ATOM 896 N N . ILE A 1 118 ? -26.419 -17.662 -7.061 1.00 94.00 118 ILE A N 1
ATOM 897 C CA . ILE A 1 118 ? -26.969 -18.758 -7.876 1.00 94.00 118 ILE A CA 1
ATOM 898 C C . ILE A 1 118 ? -26.749 -18.455 -9.360 1.00 94.00 118 ILE A C 1
ATOM 900 O O . ILE A 1 118 ? -27.305 -17.495 -9.894 1.00 94.00 118 ILE A O 1
ATOM 904 N N . LEU A 1 119 ? -25.981 -19.314 -10.041 1.00 92.81 119 LEU A N 1
ATOM 905 C CA . LEU A 1 119 ? -25.805 -19.247 -11.493 1.00 92.81 119 LEU A CA 1
ATOM 906 C C . LEU A 1 119 ? -26.867 -20.098 -12.197 1.00 92.81 119 LEU A C 1
ATOM 908 O O . LEU A 1 119 ? -26.885 -21.327 -12.087 1.00 92.81 119 LEU A O 1
ATOM 912 N N . LEU A 1 120 ? -27.726 -19.436 -12.967 1.00 89.75 120 LEU A N 1
ATOM 913 C CA . LEU A 1 120 ? -28.738 -20.055 -13.811 1.00 89.75 120 LEU A CA 1
ATOM 914 C C . LEU A 1 120 ? -28.219 -20.159 -15.254 1.00 89.75 120 LEU A C 1
ATOM 916 O O . LEU A 1 120 ? -28.411 -19.263 -16.081 1.00 89.75 120 LEU A O 1
ATOM 920 N N . ALA A 1 121 ? -27.529 -21.260 -15.554 1.00 86.50 121 ALA A N 1
ATOM 921 C CA . ALA A 1 121 ? -26.988 -21.561 -16.880 1.00 86.50 121 ALA A CA 1
ATOM 922 C C . ALA A 1 121 ? -27.800 -22.658 -17.594 1.00 86.50 121 ALA A C 1
ATOM 924 O O . ALA A 1 121 ? -28.101 -23.704 -17.024 1.00 86.50 121 ALA A O 1
ATOM 925 N N . HIS A 1 122 ? -28.127 -22.422 -18.866 1.00 84.44 122 HIS A N 1
ATOM 926 C CA . HIS A 1 122 ? -28.664 -23.436 -19.780 1.00 84.44 122 HIS A CA 1
ATOM 927 C C . HIS A 1 122 ? -27.507 -24.146 -20.505 1.00 84.44 122 HIS A C 1
ATOM 929 O O . HIS A 1 122 ? -26.452 -23.541 -20.685 1.00 84.44 122 HIS A O 1
ATOM 935 N N . HIS A 1 123 ? -27.682 -25.390 -20.969 1.00 84.56 123 HIS A N 1
ATOM 936 C CA . HIS A 1 123 ? -26.585 -26.141 -21.607 1.00 84.56 123 HIS A CA 1
ATOM 937 C C . HIS A 1 123 ? -26.008 -25.417 -22.841 1.00 84.56 123 HIS A C 1
ATOM 939 O O . HIS A 1 123 ? -24.796 -25.327 -22.993 1.00 84.56 123 HIS A O 1
ATOM 945 N N . THR A 1 124 ? -26.852 -24.733 -23.621 1.00 85.38 124 THR A N 1
ATOM 946 C CA . THR A 1 124 ? -26.448 -23.892 -24.769 1.00 85.38 124 THR A CA 1
ATOM 947 C C . THR A 1 124 ? -25.644 -22.629 -24.401 1.00 85.38 124 THR A C 1
ATOM 949 O O . THR A 1 124 ? -25.563 -21.699 -25.207 1.00 85.38 124 THR A O 1
ATOM 952 N N . LYS A 1 125 ? -25.166 -22.493 -23.158 1.00 89.50 125 LYS A N 1
ATOM 953 C CA . LYS A 1 125 ? -24.194 -21.468 -22.743 1.00 89.50 125 LYS A CA 1
ATOM 954 C C . LYS A 1 125 ? -22.756 -21.987 -22.890 1.00 89.50 125 LYS A C 1
ATOM 956 O O . LYS A 1 125 ? -21.867 -21.174 -23.102 1.00 89.50 125 LYS A O 1
ATOM 961 N N . PHE A 1 126 ? -22.538 -23.304 -22.836 1.00 89.69 126 PHE A N 1
ATOM 962 C CA . PHE A 1 126 ? -21.220 -23.919 -23.034 1.00 89.69 126 PHE A CA 1
ATOM 963 C C . PHE A 1 126 ? -20.801 -23.931 -24.520 1.00 89.69 126 PHE A C 1
ATOM 965 O O . PHE A 1 126 ? -19.625 -23.824 -24.836 1.00 89.69 126 PHE A O 1
ATOM 972 N N . ASP A 1 127 ? -21.767 -23.949 -25.446 1.00 83.62 127 ASP A N 1
ATOM 973 C CA . ASP A 1 127 ? -21.523 -23.882 -26.900 1.00 83.62 127 ASP A CA 1
ATOM 974 C C . ASP A 1 127 ? -21.380 -22.443 -27.447 1.00 83.62 127 ASP A C 1
ATOM 976 O O . ASP A 1 127 ? -21.443 -22.216 -28.659 1.00 83.62 127 ASP A O 1
ATOM 980 N N . LYS A 1 128 ? -21.269 -21.433 -26.572 1.00 88.19 128 LYS A N 1
ATOM 981 C CA . LYS A 1 128 ? -21.267 -20.010 -26.950 1.00 88.19 128 LYS A CA 1
ATOM 982 C C . LYS A 1 128 ? -19.934 -19.336 -26.664 1.00 88.19 128 LYS A C 1
ATOM 984 O O . LYS A 1 128 ? -19.125 -19.807 -25.879 1.00 88.19 128 LYS A O 1
ATOM 989 N N . ARG A 1 129 ? -19.734 -18.184 -27.308 1.00 86.06 129 ARG A N 1
ATOM 990 C CA . ARG A 1 129 ? -18.604 -17.284 -27.066 1.00 86.06 129 ARG A CA 1
ATOM 991 C C . ARG A 1 129 ? -19.113 -15.926 -26.602 1.00 86.06 129 ARG A C 1
ATOM 993 O O . ARG A 1 129 ? -20.146 -15.440 -27.072 1.00 86.06 129 ARG A O 1
ATOM 1000 N N . ALA A 1 130 ? -18.375 -15.333 -25.678 1.00 90.31 130 ALA A N 1
ATOM 1001 C CA . ALA A 1 130 ? -18.525 -13.959 -25.235 1.00 90.31 130 ALA A CA 1
ATOM 1002 C C . ALA A 1 130 ? -17.137 -13.437 -24.830 1.00 90.31 130 ALA A C 1
ATOM 1004 O O . ALA A 1 130 ? -16.242 -14.233 -24.558 1.00 90.31 130 ALA A O 1
ATOM 1005 N N . THR A 1 131 ? -16.935 -12.126 -24.886 1.00 87.44 131 THR A N 1
ATOM 1006 C CA . THR A 1 131 ? -15.602 -11.502 -24.965 1.00 87.44 131 THR A CA 1
ATOM 1007 C C . THR A 1 131 ? -14.962 -11.153 -23.624 1.00 87.44 131 THR A C 1
ATOM 1009 O O . THR A 1 131 ? -13.741 -11.100 -23.546 1.00 87.44 131 THR A O 1
ATOM 1012 N N . HIS A 1 132 ? -15.752 -10.928 -22.574 1.00 93.19 132 HIS A N 1
ATOM 1013 C CA . HIS A 1 132 ? -15.271 -10.422 -21.286 1.00 93.19 132 HIS A CA 1
ATOM 1014 C C . HIS A 1 132 ? -15.457 -11.477 -20.193 1.00 93.19 132 HIS A C 1
ATOM 1016 O O . HIS A 1 132 ? -16.587 -11.891 -19.916 1.00 93.19 132 HIS A O 1
ATOM 1022 N N . ALA A 1 133 ? -14.356 -11.915 -19.579 1.00 93.12 133 ALA A N 1
ATOM 1023 C CA . ALA A 1 133 ? -14.371 -12.855 -18.462 1.00 93.12 133 ALA A CA 1
ATOM 1024 C C . ALA A 1 133 ? -14.978 -12.200 -17.211 1.00 93.12 133 ALA A C 1
ATOM 1026 O O . ALA A 1 133 ? -14.606 -11.088 -16.840 1.00 93.12 133 ALA A O 1
ATOM 1027 N N . MET A 1 134 ? -15.904 -12.898 -16.550 1.00 94.62 134 MET A N 1
ATOM 1028 C CA . MET A 1 134 ? -16.596 -12.412 -15.356 1.00 94.62 134 MET A CA 1
ATOM 1029 C C . MET A 1 134 ? -16.076 -13.102 -14.093 1.00 94.62 134 MET A C 1
ATOM 1031 O O . MET A 1 134 ? -15.368 -12.468 -13.312 1.00 94.62 134 MET A O 1
ATOM 1035 N N . LEU A 1 135 ? -16.437 -14.378 -13.896 1.00 91.19 135 LEU A N 1
ATOM 1036 C CA . LEU A 1 135 ? -16.160 -15.184 -12.698 1.00 91.19 135 LEU A CA 1
ATOM 1037 C C . LEU A 1 135 ? -16.169 -16.694 -13.039 1.00 91.19 135 LEU A C 1
ATOM 1039 O O . LEU A 1 135 ? -16.933 -17.101 -13.918 1.00 91.19 135 LEU A O 1
ATOM 1043 N N . PRO A 1 136 ? -15.418 -17.553 -12.324 1.00 91.62 136 PRO A N 1
ATOM 1044 C CA . PRO A 1 136 ? -15.549 -19.010 -12.432 1.00 91.62 136 PRO A CA 1
ATOM 1045 C C . PRO A 1 136 ? -16.910 -19.527 -11.910 1.00 91.62 136 PRO A C 1
ATOM 1047 O O . PRO A 1 136 ? -17.336 -19.107 -10.827 1.00 91.62 136 PRO A O 1
ATOM 1050 N N . PRO A 1 137 ? -17.586 -20.495 -12.571 1.00 87.06 137 PRO A N 1
ATOM 1051 C CA . PRO A 1 137 ? -18.838 -21.085 -12.085 1.00 87.06 137 PRO A CA 1
ATOM 1052 C C . PRO A 1 137 ? -18.745 -21.744 -10.699 1.00 87.06 137 PRO A C 1
ATOM 1054 O O . PRO A 1 137 ? -19.757 -21.839 -10.007 1.00 87.06 137 PRO A O 1
ATOM 1057 N N . CYS A 1 138 ? -17.552 -22.154 -10.248 1.00 84.19 138 CYS A N 1
ATOM 1058 C CA . CYS A 1 138 ? -17.348 -22.720 -8.909 1.00 84.19 138 CYS A CA 1
ATOM 1059 C C . CYS A 1 138 ? -17.589 -21.715 -7.764 1.00 84.19 138 CYS A C 1
ATOM 1061 O O . CYS A 1 138 ? -17.827 -22.133 -6.633 1.00 84.19 138 CYS A O 1
ATOM 1063 N N . ARG A 1 139 ? -17.601 -20.402 -8.050 1.00 82.31 139 ARG A N 1
ATOM 1064 C CA . ARG A 1 139 ? -17.958 -19.347 -7.083 1.00 82.31 139 ARG A CA 1
ATOM 1065 C C . ARG A 1 139 ? -19.480 -19.271 -6.823 1.00 82.31 139 ARG A C 1
ATOM 1067 O O . ARG A 1 139 ? -19.918 -18.478 -5.994 1.00 82.31 139 ARG A O 1
ATOM 1074 N N . PHE A 1 140 ? -20.292 -20.096 -7.499 1.00 87.31 140 PHE A N 1
ATOM 1075 C CA . PHE A 1 140 ? -21.759 -20.098 -7.430 1.00 87.31 140 PHE A CA 1
ATOM 1076 C C . PHE A 1 140 ? -22.342 -21.418 -6.906 1.00 87.31 140 PHE A C 1
ATOM 1078 O O . PHE A 1 140 ? -21.861 -22.511 -7.212 1.00 87.31 140 PHE A O 1
ATOM 1085 N N . ARG A 1 141 ? -23.493 -21.345 -6.224 1.00 72.06 141 ARG A N 1
ATOM 1086 C CA . ARG A 1 141 ? -24.340 -22.522 -5.985 1.00 72.06 141 ARG A CA 1
ATOM 1087 C C . ARG A 1 141 ? -25.034 -22.924 -7.289 1.00 72.06 141 ARG A C 1
ATOM 1089 O O . ARG A 1 141 ? -25.944 -22.246 -7.765 1.00 72.06 141 ARG A O 1
ATOM 1096 N N . CYS A 1 142 ? -24.617 -24.051 -7.863 1.00 54.59 142 CYS A N 1
ATOM 1097 C CA . CYS A 1 142 ? -25.219 -24.606 -9.075 1.00 54.59 142 CYS A CA 1
ATOM 1098 C C . CYS A 1 142 ? -26.621 -25.177 -8.794 1.00 54.59 142 CYS A C 1
ATOM 1100 O O . CYS A 1 142 ? -26.774 -26.149 -8.055 1.00 54.59 142 CYS A O 1
ATOM 1102 N N . GLY A 1 143 ? -27.652 -24.608 -9.425 1.00 45.44 143 GLY A N 1
ATOM 1103 C CA . GLY A 1 143 ? -29.058 -24.979 -9.205 1.00 45.44 143 GLY A CA 1
ATOM 1104 C C . GLY A 1 143 ? -29.532 -26.283 -9.868 1.00 45.44 143 GLY A C 1
ATOM 1105 O O . GLY A 1 143 ? -30.739 -26.519 -9.923 1.00 45.44 143 GLY A O 1
ATOM 1106 N N . HIS A 1 144 ? -28.627 -27.112 -10.401 1.00 38.00 144 HIS A N 1
ATOM 1107 C CA . HIS A 1 144 ? -28.953 -28.279 -11.228 1.00 38.00 144 HIS A CA 1
ATOM 1108 C C . HIS A 1 144 ? -28.434 -29.591 -10.617 1.00 38.00 144 HIS A C 1
ATOM 1110 O O . HIS A 1 144 ? -27.291 -29.669 -10.167 1.00 38.00 144 HIS A O 1
ATOM 1116 N N . ARG A 1 145 ? -29.252 -30.657 -10.641 1.00 34.09 145 ARG A N 1
ATOM 1117 C CA . ARG A 1 145 ? -28.925 -31.956 -10.008 1.00 34.09 145 ARG A CA 1
ATOM 1118 C C . ARG A 1 145 ? -27.747 -32.710 -10.655 1.00 34.09 145 ARG A C 1
ATOM 1120 O O . ARG A 1 145 ? -27.296 -33.687 -10.077 1.00 34.09 145 ARG A O 1
ATOM 1127 N N . GLY A 1 146 ? -27.238 -32.260 -11.806 1.00 34.03 146 GLY A N 1
ATOM 1128 C CA . GLY A 1 146 ? -26.135 -32.903 -12.537 1.00 34.03 146 GLY A CA 1
ATOM 1129 C C . GLY A 1 146 ? -24.710 -32.497 -12.127 1.00 34.03 146 GLY A C 1
ATOM 1130 O O . GLY A 1 146 ? -23.764 -33.121 -12.588 1.00 34.03 146 GLY A O 1
ATOM 1131 N N . CYS A 1 147 ? -24.522 -31.477 -11.279 1.00 33.84 147 CYS A N 1
ATOM 1132 C CA . CYS A 1 147 ? -23.177 -31.001 -10.898 1.00 33.84 147 CYS A CA 1
ATOM 1133 C C . CYS A 1 147 ? -22.591 -31.688 -9.648 1.00 33.84 147 CYS A C 1
ATOM 1135 O O . CYS A 1 147 ? -21.457 -31.405 -9.268 1.00 33.84 147 CYS A O 1
ATOM 1137 N N . ARG A 1 148 ? -23.338 -32.592 -9.002 1.00 30.78 148 ARG A N 1
ATOM 1138 C CA . ARG A 1 148 ? -22.847 -33.438 -7.904 1.00 30.78 148 ARG A CA 1
ATOM 1139 C C . ARG A 1 148 ? -22.619 -34.864 -8.410 1.00 30.78 148 ARG A C 1
ATOM 1141 O O . ARG A 1 148 ? -23.481 -35.694 -8.182 1.00 30.78 148 ARG A O 1
ATOM 1148 N N . ASP A 1 149 ? -21.499 -35.107 -9.099 1.00 30.14 149 ASP A N 1
ATOM 1149 C CA . ASP A 1 149 ? -20.861 -36.441 -9.207 1.00 30.14 149 ASP A CA 1
ATOM 1150 C C . ASP A 1 149 ? -19.484 -36.394 -9.914 1.00 30.14 149 ASP A C 1
ATOM 1152 O O . ASP A 1 149 ? -19.221 -37.044 -10.927 1.00 30.14 149 ASP A O 1
ATOM 1156 N N . ARG A 1 150 ? -18.544 -35.632 -9.340 1.00 26.30 150 ARG A N 1
ATOM 1157 C CA . ARG A 1 150 ? -17.100 -35.890 -9.486 1.00 26.30 150 ARG A CA 1
ATOM 1158 C C . ARG A 1 150 ? -16.415 -35.701 -8.128 1.00 26.30 150 ARG A C 1
ATOM 1160 O O . ARG A 1 150 ? -16.371 -34.570 -7.648 1.00 26.30 150 ARG A O 1
ATOM 1167 N N . PRO A 1 151 ? -15.896 -36.763 -7.484 1.00 27.20 151 PRO A N 1
ATOM 1168 C CA . PRO A 1 151 ? -15.115 -36.608 -6.263 1.00 27.20 151 PRO A CA 1
ATOM 1169 C C . PRO A 1 151 ? -13.738 -35.994 -6.582 1.00 27.20 151 PRO A C 1
ATOM 1171 O O . PRO A 1 151 ? -13.171 -36.298 -7.636 1.00 27.20 151 PRO A O 1
ATOM 1174 N N . PRO A 1 152 ? -13.163 -35.171 -5.686 1.00 31.02 152 PRO A N 1
ATOM 1175 C CA . PRO A 1 152 ? -11.814 -34.644 -5.867 1.00 31.02 152 PRO A CA 1
ATOM 1176 C C . PRO A 1 152 ? -10.777 -35.775 -5.855 1.00 31.02 152 PRO A C 1
ATOM 1178 O O . PRO A 1 152 ? -10.908 -36.763 -5.124 1.00 31.02 152 PRO A O 1
ATOM 1181 N N . ALA A 1 153 ? -9.724 -35.626 -6.660 1.00 28.80 153 ALA A N 1
ATOM 1182 C CA . ALA A 1 153 ? -8.651 -36.609 -6.746 1.00 28.80 153 ALA A CA 1
ATOM 1183 C C . ALA A 1 153 ? -7.902 -36.710 -5.406 1.00 28.80 153 ALA A C 1
ATOM 1185 O O . ALA A 1 153 ? -7.247 -35.764 -4.967 1.00 28.80 153 ALA A O 1
ATOM 1186 N N . ARG A 1 154 ? -7.984 -37.872 -4.745 1.00 29.16 154 ARG A N 1
ATOM 1187 C CA . ARG A 1 154 ? -7.258 -38.121 -3.492 1.00 29.16 154 ARG A CA 1
ATOM 1188 C C . ARG A 1 154 ? -5.749 -38.128 -3.751 1.00 29.16 154 ARG A C 1
ATOM 1190 O O . ARG A 1 154 ? -5.251 -39.056 -4.389 1.00 29.16 154 ARG A O 1
ATOM 1197 N N . ARG A 1 155 ? -5.016 -37.160 -3.183 1.00 30.36 155 ARG A N 1
ATOM 1198 C CA . ARG A 1 155 ? -3.560 -37.287 -2.993 1.00 30.36 155 ARG A CA 1
ATOM 1199 C C . ARG A 1 155 ? -3.286 -38.574 -2.197 1.00 30.36 155 ARG A C 1
ATOM 1201 O O . ARG A 1 155 ? -3.968 -38.844 -1.208 1.00 30.36 155 ARG A O 1
ATOM 1208 N N . ARG A 1 156 ? -2.309 -39.376 -2.629 1.00 24.42 156 ARG A N 1
ATOM 1209 C CA . ARG A 1 156 ? -1.738 -40.474 -1.829 1.00 24.42 156 ARG A CA 1
ATOM 1210 C C . ARG A 1 156 ? -0.450 -39.978 -1.157 1.00 24.42 156 ARG A C 1
ATOM 1212 O O . ARG A 1 156 ? 0.253 -39.188 -1.784 1.00 24.42 156 ARG A O 1
ATOM 1219 N N . PRO A 1 157 ? -0.126 -40.428 0.068 1.00 27.95 157 PRO A N 1
ATOM 1220 C CA . PRO A 1 157 ? 1.172 -40.153 0.676 1.00 27.95 157 PRO A CA 1
ATOM 1221 C C . PRO A 1 157 ? 2.289 -40.902 -0.066 1.00 27.95 157 PRO A C 1
ATOM 1223 O O . PRO A 1 157 ? 2.050 -41.947 -0.679 1.00 27.95 157 PRO A O 1
ATOM 1226 N N . ALA A 1 158 ? 3.507 -40.365 -0.001 1.00 30.34 158 ALA A N 1
ATOM 1227 C CA . ALA A 1 158 ? 4.683 -40.973 -0.612 1.00 30.34 158 ALA A CA 1
ATOM 1228 C C . ALA A 1 158 ? 5.078 -42.285 0.089 1.00 30.34 158 ALA A C 1
ATOM 1230 O O . ALA A 1 158 ? 4.967 -42.416 1.305 1.00 30.34 158 ALA A O 1
ATOM 1231 N N . THR A 1 159 ? 5.554 -43.252 -0.692 1.00 27.34 159 THR A N 1
ATOM 1232 C CA . THR A 1 159 ? 6.276 -44.453 -0.238 1.00 27.34 159 THR A CA 1
ATOM 1233 C C . THR A 1 159 ? 7.268 -44.854 -1.330 1.00 27.34 159 THR A C 1
ATOM 1235 O O . THR A 1 159 ? 7.044 -44.586 -2.511 1.00 27.34 159 THR A O 1
ATOM 1238 N N . GLU A 1 160 ? 8.398 -45.428 -0.932 1.00 29.17 160 GLU A N 1
ATOM 1239 C CA . GLU A 1 160 ? 9.569 -45.607 -1.794 1.00 29.17 160 GLU A CA 1
ATOM 1240 C C . GLU A 1 160 ? 9.482 -46.841 -2.712 1.00 29.17 160 GLU A C 1
ATOM 1242 O O . GLU A 1 160 ? 8.909 -47.867 -2.350 1.00 29.17 160 GLU A O 1
ATOM 1247 N N . GLY A 1 161 ? 10.199 -46.793 -3.844 1.00 24.41 161 GLY A N 1
ATOM 1248 C CA . GLY A 1 161 ? 10.824 -47.992 -4.421 1.00 24.41 161 GLY A CA 1
ATOM 1249 C C . GLY A 1 161 ? 10.264 -48.564 -5.736 1.00 24.41 161 GLY A C 1
ATOM 1250 O O . GLY A 1 161 ? 9.230 -49.218 -5.764 1.00 24.41 161 GLY A O 1
ATOM 1251 N N . ARG A 1 162 ? 11.109 -48.492 -6.778 1.00 26.09 162 ARG A N 1
ATOM 1252 C CA . ARG A 1 162 ? 11.227 -49.431 -7.924 1.00 26.09 162 ARG A CA 1
ATOM 1253 C C . ARG A 1 162 ? 10.061 -49.532 -8.940 1.00 26.09 162 ARG A C 1
ATOM 1255 O O . ARG A 1 162 ? 9.204 -50.400 -8.864 1.00 26.09 162 ARG A O 1
ATOM 1262 N N . GLN A 1 163 ? 10.190 -48.740 -10.011 1.00 24.56 163 GLN A N 1
ATOM 1263 C CA . GLN A 1 163 ? 10.455 -49.235 -11.382 1.00 24.56 163 GLN A CA 1
ATOM 1264 C C . GLN A 1 163 ? 9.597 -50.403 -11.950 1.00 24.56 163 GLN A C 1
ATOM 1266 O O . GLN A 1 163 ? 9.880 -51.555 -11.636 1.00 24.56 163 GLN A O 1
ATOM 1271 N N . CYS A 1 164 ? 8.677 -50.120 -12.901 1.00 20.69 164 CYS A N 1
ATOM 1272 C CA . CYS A 1 164 ? 8.637 -50.724 -14.264 1.00 20.69 164 CYS A CA 1
ATOM 1273 C C . CYS A 1 164 ? 7.360 -50.429 -15.104 1.00 20.69 164 CYS A C 1
ATOM 1275 O O . CYS A 1 164 ? 6.287 -50.932 -14.800 1.00 20.69 164 CYS A O 1
ATOM 1277 N N . ASP A 1 165 ? 7.567 -49.753 -16.246 1.00 23.64 165 ASP A N 1
ATOM 1278 C CA . ASP A 1 165 ? 7.081 -50.092 -17.609 1.00 23.64 165 ASP A CA 1
ATOM 1279 C C . ASP A 1 165 ? 5.565 -50.066 -18.019 1.00 23.64 165 ASP A C 1
ATOM 1281 O O . ASP A 1 165 ? 4.656 -50.452 -17.295 1.00 23.64 165 ASP A O 1
ATOM 1285 N N . ARG A 1 166 ? 5.361 -49.725 -19.310 1.00 26.38 166 ARG A N 1
ATOM 1286 C CA . ARG A 1 166 ? 4.192 -49.886 -20.227 1.00 26.38 166 ARG A CA 1
ATOM 1287 C C . ARG A 1 166 ? 2.988 -48.926 -20.182 1.00 26.38 166 ARG A C 1
ATOM 1289 O O . ARG A 1 166 ? 2.321 -48.711 -19.180 1.00 26.38 166 ARG A O 1
ATOM 1296 N N . ARG A 1 167 ? 2.639 -48.445 -21.390 1.00 25.94 167 ARG A N 1
ATOM 1297 C CA . ARG A 1 167 ? 1.389 -47.742 -21.759 1.00 25.94 167 ARG A CA 1
ATOM 1298 C C . ARG A 1 167 ? 0.307 -48.732 -22.229 1.00 25.94 167 ARG A C 1
ATOM 1300 O O . ARG A 1 167 ? 0.645 -49.771 -22.795 1.00 25.94 167 ARG A O 1
ATOM 1307 N N . PRO A 1 168 ? -0.974 -48.328 -22.182 1.00 27.81 168 PRO A N 1
ATOM 1308 C CA . PRO A 1 168 ? -1.807 -48.346 -23.398 1.00 27.81 168 PRO A CA 1
ATOM 1309 C C . PRO A 1 168 ? -2.505 -46.979 -23.612 1.00 27.81 168 PRO A C 1
ATOM 1311 O O . PRO A 1 168 ? -3.084 -46.420 -22.692 1.00 27.81 168 PRO A O 1
ATOM 1314 N N . ALA A 1 169 ? -2.342 -46.283 -24.743 1.00 23.72 169 ALA A N 1
ATOM 1315 C CA . ALA A 1 169 ? -2.838 -46.577 -26.101 1.00 23.72 169 ALA A CA 1
ATOM 1316 C C . ALA A 1 169 ? -4.246 -45.996 -26.386 1.00 23.72 169 ALA A C 1
ATOM 1318 O O . ALA A 1 169 ? -5.255 -46.692 -26.307 1.00 23.72 169 ALA A O 1
ATOM 1319 N N . TRP A 1 170 ? -4.296 -44.726 -26.809 1.00 24.52 170 TRP A N 1
ATOM 1320 C CA . TRP A 1 170 ? -5.486 -44.112 -27.417 1.00 24.52 170 TRP A CA 1
ATOM 1321 C C . TRP A 1 170 ? -5.486 -44.313 -28.937 1.00 24.52 170 TRP A C 1
ATOM 1323 O O . TRP A 1 170 ? -4.510 -43.984 -29.611 1.00 24.52 170 TRP A O 1
ATOM 1333 N N . ARG A 1 171 ? -6.594 -44.814 -29.498 1.00 24.12 171 ARG A N 1
ATOM 1334 C CA . ARG A 1 171 ? -6.799 -44.898 -30.954 1.00 24.12 171 ARG A CA 1
ATOM 1335 C C . ARG A 1 171 ? -7.482 -43.633 -31.479 1.00 24.12 171 ARG A C 1
ATOM 1337 O O . ARG A 1 171 ? -8.637 -43.384 -31.145 1.00 24.12 171 ARG A O 1
ATOM 1344 N N . ARG A 1 172 ? -6.822 -42.912 -32.389 1.00 28.53 172 ARG A N 1
ATOM 1345 C CA . ARG A 1 172 ? -7.470 -42.054 -33.395 1.00 28.53 172 ARG A CA 1
ATOM 1346 C C . ARG A 1 172 ? -6.705 -42.112 -34.713 1.00 28.53 172 ARG A C 1
ATOM 1348 O O . ARG A 1 172 ? -5.492 -42.286 -34.731 1.00 28.53 172 ARG A O 1
ATOM 1355 N N . GLY A 1 173 ? -7.443 -41.921 -35.796 1.00 23.78 173 GLY A N 1
ATOM 1356 C CA . GLY A 1 173 ? -6.947 -41.682 -37.144 1.00 23.78 173 GLY A CA 1
ATOM 1357 C C . GLY A 1 173 ? -8.103 -41.777 -38.147 1.00 23.78 173 GLY A C 1
ATOM 1358 O O . GLY A 1 173 ? -9.201 -42.167 -37.745 1.00 23.78 173 GLY A O 1
ATOM 1359 N N . PRO A 1 174 ? -7.870 -41.483 -39.435 1.00 31.08 174 PRO A N 1
ATOM 1360 C CA . PRO A 1 174 ? -6.682 -40.842 -39.999 1.00 31.08 174 PRO A CA 1
ATOM 1361 C C . PRO A 1 174 ? -7.006 -39.481 -40.650 1.00 31.08 174 PRO A C 1
ATOM 1363 O O . PRO A 1 174 ? -8.072 -39.306 -41.235 1.00 31.08 174 PRO A O 1
ATOM 1366 N N . LEU A 1 175 ? -6.049 -38.548 -40.646 1.00 26.91 175 LEU A N 1
ATOM 1367 C CA . LEU A 1 175 ? -6.038 -37.444 -41.609 1.00 26.91 175 LEU A CA 1
ATOM 1368 C C . LEU A 1 175 ? -4.711 -37.421 -42.377 1.00 26.91 175 LEU A C 1
ATOM 1370 O O . LEU A 1 175 ? -3.627 -37.299 -41.816 1.00 26.91 175 LEU A O 1
ATOM 1374 N N . ILE A 1 176 ? -4.891 -37.628 -43.676 1.00 26.00 176 ILE A N 1
ATOM 1375 C CA . ILE A 1 176 ? -4.010 -37.522 -44.840 1.00 26.00 176 ILE A CA 1
ATOM 1376 C C . ILE A 1 176 ? -2.725 -36.694 -44.619 1.00 26.00 176 ILE A C 1
ATOM 1378 O O . ILE A 1 176 ? -2.778 -35.498 -44.345 1.00 26.00 176 ILE A O 1
ATOM 1382 N N . ARG A 1 177 ? -1.567 -37.325 -44.867 1.00 23.86 177 ARG A N 1
ATOM 1383 C CA . ARG A 1 177 ? -0.298 -36.651 -45.207 1.00 23.86 177 ARG A CA 1
ATOM 1384 C C . ARG A 1 177 ? -0.243 -36.343 -46.711 1.00 23.86 177 ARG A C 1
ATOM 1386 O O . ARG A 1 177 ? -0.826 -37.089 -47.498 1.00 23.86 177 ARG A O 1
ATOM 1393 N N . PRO A 1 178 ? 0.576 -35.364 -47.118 1.00 25.75 178 PRO A N 1
ATOM 1394 C CA . PRO A 1 178 ? 1.630 -35.670 -48.097 1.00 25.75 178 PRO A CA 1
ATOM 1395 C C . PRO A 1 178 ? 3.018 -35.823 -47.453 1.00 25.75 178 PRO A C 1
ATOM 1397 O O . PRO A 1 178 ? 3.288 -35.279 -46.385 1.00 25.75 178 PRO A O 1
ATOM 1400 N N . GLN A 1 179 ? 3.906 -36.572 -48.107 1.00 23.56 179 GLN A N 1
ATOM 1401 C CA . GLN A 1 179 ? 5.347 -36.601 -47.818 1.00 23.56 179 GLN A CA 1
ATOM 1402 C C . GLN A 1 179 ? 6.100 -35.789 -48.876 1.00 23.56 179 GLN A C 1
ATOM 1404 O O . GLN A 1 179 ? 5.650 -35.750 -50.018 1.00 23.56 179 GLN A O 1
ATOM 1409 N N . CYS A 1 180 ? 7.255 -35.227 -48.505 1.00 24.25 180 CYS A N 1
ATOM 1410 C CA . CYS A 1 180 ? 8.569 -35.454 -49.139 1.00 24.25 180 CYS A CA 1
ATOM 1411 C C . CYS A 1 180 ? 9.634 -34.524 -48.511 1.00 24.25 180 CYS A C 1
ATOM 1413 O O . CYS A 1 180 ? 9.267 -33.473 -48.000 1.00 24.25 180 CYS A O 1
ATOM 1415 N N . ASP A 1 181 ? 10.949 -34.747 -48.614 1.00 25.45 181 ASP A N 1
ATOM 1416 C CA . ASP A 1 181 ? 11.805 -35.947 -48.445 1.00 25.45 181 ASP A CA 1
ATOM 1417 C C . ASP A 1 181 ? 13.280 -35.474 -48.564 1.00 25.45 181 ASP A C 1
ATOM 1419 O O . ASP A 1 181 ? 13.581 -34.754 -49.516 1.00 25.45 181 ASP A O 1
ATOM 1423 N N . ARG A 1 182 ? 14.194 -35.927 -47.682 1.00 25.84 182 ARG A N 1
ATOM 1424 C CA . ARG A 1 182 ? 15.672 -35.682 -47.707 1.00 25.84 182 ARG A CA 1
ATOM 1425 C C . ARG A 1 182 ? 16.121 -34.203 -47.536 1.00 25.84 182 ARG A C 1
ATOM 1427 O O . ARG A 1 182 ? 15.361 -33.283 -47.794 1.00 25.84 182 ARG A O 1
ATOM 1434 N N . ARG A 1 183 ? 17.351 -33.887 -47.094 1.00 26.03 183 ARG A N 1
ATOM 1435 C CA . ARG A 1 183 ? 18.634 -34.629 -47.151 1.00 26.03 183 ARG A CA 1
ATOM 1436 C C . ARG A 1 183 ? 19.585 -34.261 -45.983 1.00 26.03 183 ARG A C 1
ATOM 1438 O O . ARG A 1 183 ? 19.355 -33.282 -45.286 1.00 26.03 183 ARG A O 1
ATOM 1445 N N . ASP A 1 184 ? 20.637 -35.055 -45.816 1.00 27.56 184 ASP A N 1
ATOM 1446 C CA . ASP A 1 184 ? 21.645 -35.072 -44.741 1.00 27.56 184 ASP A CA 1
ATOM 1447 C C . ASP A 1 184 ? 22.856 -34.138 -44.981 1.00 27.56 184 ASP A C 1
ATOM 1449 O O . ASP A 1 184 ? 23.199 -33.900 -46.141 1.00 27.56 184 ASP A O 1
ATOM 1453 N N . SER A 1 185 ? 23.572 -33.739 -43.907 1.00 28.84 185 SER A N 1
ATOM 1454 C CA . SER A 1 185 ? 25.060 -33.754 -43.828 1.00 28.84 185 SER A CA 1
ATOM 1455 C C . SER A 1 185 ? 25.628 -33.241 -42.483 1.00 28.84 185 SER A C 1
ATOM 1457 O O . SER A 1 185 ? 25.321 -32.118 -42.085 1.00 28.84 185 SER A O 1
ATOM 1459 N N . ASP A 1 186 ? 26.538 -33.995 -41.855 1.00 27.14 186 ASP A N 1
ATOM 1460 C CA . ASP A 1 186 ? 27.398 -33.551 -40.736 1.00 27.14 186 ASP A CA 1
ATOM 1461 C C . ASP A 1 186 ? 28.633 -32.736 -41.203 1.00 27.14 186 ASP A C 1
ATOM 1463 O O . ASP A 1 186 ? 29.105 -32.917 -42.327 1.00 27.14 186 ASP A O 1
ATOM 1467 N N . GLY A 1 187 ? 29.255 -31.929 -40.323 1.00 26.14 187 GLY A N 1
ATOM 1468 C CA . GLY A 1 187 ? 30.640 -31.446 -40.530 1.00 26.14 187 GLY A CA 1
ATOM 1469 C C . GLY A 1 187 ? 31.118 -30.302 -39.595 1.00 26.14 187 GLY A C 1
ATOM 1470 O O . GLY A 1 187 ? 30.286 -29.475 -39.229 1.00 26.14 187 GLY A O 1
ATOM 1471 N N . PRO A 1 188 ? 32.410 -30.218 -39.167 1.00 38.59 188 PRO A N 1
ATOM 1472 C CA . PRO A 1 188 ? 32.723 -29.600 -37.862 1.00 38.59 188 PRO A CA 1
ATOM 1473 C C . PRO A 1 188 ? 33.902 -28.585 -37.744 1.00 38.59 188 PRO A C 1
ATOM 1475 O O . PRO A 1 188 ? 35.009 -28.835 -38.208 1.00 38.59 188 PRO A O 1
ATOM 1478 N N . ALA A 1 189 ? 33.679 -27.563 -36.898 1.00 26.06 189 ALA A N 1
ATOM 1479 C CA . ALA A 1 189 ? 34.570 -27.001 -35.849 1.00 26.06 189 ALA A CA 1
ATOM 1480 C C . ALA A 1 189 ? 35.924 -26.271 -36.137 1.00 26.06 189 ALA A C 1
ATOM 1482 O O . ALA A 1 189 ? 36.669 -26.605 -37.052 1.00 26.06 189 ALA A O 1
ATOM 1483 N N . LYS A 1 190 ? 36.297 -25.411 -35.150 1.00 25.45 190 LYS A N 1
ATOM 1484 C CA . LYS A 1 190 ? 37.610 -24.759 -34.826 1.00 25.45 190 LYS A CA 1
ATOM 1485 C C . LYS A 1 190 ? 37.954 -23.410 -35.514 1.00 25.45 190 LYS A C 1
ATOM 1487 O O . LYS A 1 190 ? 37.571 -23.223 -36.662 1.00 25.45 190 LYS A O 1
ATOM 1492 N N . PRO A 1 191 ? 38.836 -22.558 -34.918 1.00 32.72 191 PRO A N 1
ATOM 1493 C CA . PRO A 1 191 ? 39.071 -22.272 -33.481 1.00 32.72 191 PRO A CA 1
ATOM 1494 C C . PRO A 1 191 ? 39.253 -20.755 -33.137 1.00 32.72 191 PRO A C 1
ATOM 1496 O O . PRO A 1 191 ? 39.293 -19.902 -34.016 1.00 32.72 191 PRO A O 1
ATOM 1499 N N . GLN A 1 192 ? 39.437 -20.427 -31.845 1.00 29.50 192 GLN A N 1
ATOM 1500 C CA . GLN A 1 192 ? 39.873 -19.099 -31.345 1.00 29.50 192 GLN A CA 1
ATOM 1501 C C . GLN A 1 192 ? 41.347 -18.758 -31.683 1.00 29.50 192 GLN A C 1
ATOM 1503 O O . GLN A 1 192 ? 42.127 -19.646 -32.038 1.00 29.50 192 GLN A O 1
ATOM 1508 N N . PRO A 1 193 ? 41.776 -17.509 -31.408 1.00 31.78 193 PRO A N 1
ATOM 1509 C CA . PRO A 1 193 ? 42.833 -17.333 -30.399 1.00 31.78 193 PRO A CA 1
ATOM 1510 C C . PRO A 1 193 ? 42.462 -16.365 -29.254 1.00 31.78 193 PRO A C 1
ATOM 1512 O O . PRO A 1 193 ? 41.525 -15.579 -29.351 1.00 31.78 193 PRO A O 1
ATOM 1515 N N . LYS A 1 194 ? 43.230 -16.435 -28.158 1.00 25.94 194 LYS A N 1
ATOM 1516 C CA . LYS A 1 194 ? 43.082 -15.625 -26.936 1.00 25.94 194 LYS A CA 1
ATOM 1517 C C . LYS A 1 194 ? 44.114 -14.494 -26.898 1.00 25.94 194 LYS A C 1
ATOM 1519 O O . LYS A 1 194 ? 45.243 -14.705 -27.337 1.00 25.94 194 LYS A O 1
ATOM 1524 N N . LEU A 1 195 ? 43.789 -13.393 -26.220 1.00 23.34 195 LEU A N 1
ATOM 1525 C CA . LEU A 1 195 ? 44.749 -12.712 -25.343 1.00 23.34 195 LEU A CA 1
ATOM 1526 C C . LEU A 1 195 ? 44.025 -12.137 -24.109 1.00 23.34 195 LEU A C 1
ATOM 1528 O O . LEU A 1 195 ? 42.890 -12.529 -23.844 1.00 23.34 195 LEU A O 1
ATOM 1532 N N . SER A 1 196 ? 44.725 -11.382 -23.261 1.00 24.70 196 SER A N 1
ATOM 1533 C CA . SER A 1 196 ? 44.468 -11.370 -21.810 1.00 24.70 196 SER A CA 1
ATOM 1534 C C . SER A 1 196 ? 45.185 -10.233 -21.074 1.00 24.70 196 SER A C 1
ATOM 1536 O O . SER A 1 196 ? 46.131 -9.690 -21.638 1.00 24.70 196 SER A O 1
ATOM 1538 N N . GLN A 1 197 ? 44.865 -10.059 -19.777 1.00 25.97 197 GLN A N 1
ATOM 1539 C CA . GLN A 1 197 ? 45.421 -9.078 -18.812 1.00 25.97 197 GLN A CA 1
ATOM 1540 C C . GLN A 1 197 ? 44.825 -7.660 -18.948 1.00 25.97 197 GLN A C 1
ATOM 1542 O O . GLN A 1 197 ? 44.524 -7.240 -20.058 1.00 25.97 197 GLN A O 1
ATOM 1547 N N . ALA A 1 198 ? 44.660 -6.861 -17.883 1.00 22.62 198 ALA A N 1
ATOM 1548 C CA . ALA A 1 198 ? 44.581 -7.142 -16.433 1.00 22.62 198 ALA A CA 1
ATOM 1549 C C . ALA A 1 198 ? 43.970 -5.918 -15.696 1.00 22.62 198 ALA A C 1
ATOM 1551 O O . ALA A 1 198 ? 43.816 -4.854 -16.290 1.00 22.62 198 ALA A O 1
ATOM 1552 N N . LEU A 1 199 ? 43.638 -6.066 -14.405 1.00 22.66 199 LEU A N 1
ATOM 1553 C CA . LEU A 1 199 ? 43.122 -4.993 -13.534 1.00 22.66 199 LEU A CA 1
ATOM 1554 C C . LEU A 1 199 ? 44.092 -3.803 -13.392 1.00 22.66 199 LEU A C 1
ATOM 1556 O O . LEU A 1 199 ? 45.289 -4.037 -13.226 1.00 22.66 199 LEU A O 1
ATOM 1560 N N . ALA A 1 200 ? 43.564 -2.571 -13.282 1.00 22.38 200 ALA A N 1
ATOM 1561 C CA . ALA A 1 200 ? 43.713 -1.731 -12.074 1.00 22.38 200 ALA A CA 1
ATOM 1562 C C . ALA A 1 200 ? 43.105 -0.308 -12.186 1.00 22.38 200 ALA A C 1
ATOM 1564 O O . ALA A 1 200 ? 43.161 0.324 -13.234 1.00 22.38 200 ALA A O 1
ATOM 1565 N N . ALA A 1 201 ? 42.715 0.207 -11.012 1.00 23.44 201 ALA A N 1
ATOM 1566 C CA . ALA A 1 201 ? 42.693 1.616 -10.586 1.00 23.44 201 ALA A CA 1
ATOM 1567 C C . ALA A 1 201 ? 41.556 2.574 -11.023 1.00 23.44 201 ALA A C 1
ATOM 1569 O O . ALA A 1 201 ? 41.154 2.684 -12.175 1.00 23.44 201 ALA A O 1
ATOM 1570 N N . PHE A 1 202 ? 41.108 3.320 -10.009 1.00 25.08 202 PHE A N 1
ATOM 1571 C CA . PHE A 1 202 ? 40.151 4.428 -10.015 1.00 25.08 202 PHE A CA 1
ATOM 1572 C C . PHE A 1 202 ? 40.765 5.760 -10.507 1.00 25.08 202 PHE A C 1
ATOM 1574 O O . PHE A 1 202 ? 41.982 5.907 -10.588 1.00 25.08 202 PHE A O 1
ATOM 1581 N N . ALA A 1 203 ? 39.879 6.761 -10.616 1.00 22.89 203 ALA A N 1
ATOM 1582 C CA . ALA A 1 203 ? 40.118 8.208 -10.499 1.00 22.89 203 ALA A CA 1
ATOM 1583 C C . ALA A 1 203 ? 40.542 9.021 -11.746 1.00 22.89 203 ALA A C 1
ATOM 1585 O O . ALA A 1 203 ? 41.702 9.063 -12.141 1.00 22.89 203 ALA A O 1
ATOM 1586 N N . GLY A 1 204 ? 39.592 9.854 -12.195 1.00 23.48 204 GLY A N 1
ATOM 1587 C CA . GLY A 1 204 ? 39.843 11.251 -12.569 1.00 23.48 204 GLY A CA 1
ATOM 1588 C C . GLY A 1 204 ? 40.183 11.548 -14.031 1.00 23.48 204 GLY A C 1
ATOM 1589 O O . GLY A 1 204 ? 41.315 11.353 -14.459 1.00 23.48 204 GLY A O 1
ATOM 1590 N N . TYR A 1 205 ? 39.249 12.188 -14.746 1.00 23.75 205 TYR A N 1
ATOM 1591 C CA . TYR A 1 205 ? 39.579 13.014 -15.912 1.00 23.75 205 TYR A CA 1
ATOM 1592 C C . TYR A 1 205 ? 38.698 14.269 -16.004 1.00 23.75 205 TYR A C 1
ATOM 1594 O O . TYR A 1 205 ? 37.498 14.201 -16.251 1.00 23.75 205 TYR A O 1
ATOM 1602 N N . GLU A 1 206 ? 39.325 15.431 -15.823 1.00 23.72 206 GLU A N 1
ATOM 1603 C CA . GLU A 1 206 ? 38.786 16.738 -16.212 1.00 23.72 206 GLU A CA 1
ATOM 1604 C C . GLU A 1 206 ? 39.141 17.080 -17.678 1.00 23.72 206 GLU A C 1
ATOM 1606 O O . GLU A 1 206 ? 40.075 16.515 -18.247 1.00 23.72 206 GLU A O 1
ATOM 1611 N N . ASN A 1 207 ? 38.556 18.188 -18.169 1.00 25.73 207 ASN A N 1
ATOM 1612 C CA . ASN A 1 207 ? 39.092 19.062 -19.231 1.00 25.73 207 ASN A CA 1
ATOM 1613 C C . ASN A 1 207 ? 39.023 18.504 -20.685 1.00 25.73 207 ASN A C 1
ATOM 1615 O O . ASN A 1 207 ? 38.866 17.304 -20.879 1.00 25.73 207 ASN A O 1
ATOM 1619 N N . PRO A 1 208 ? 39.176 19.349 -21.742 1.00 38.06 208 PRO A N 1
ATOM 1620 C CA . PRO A 1 208 ? 39.334 20.811 -21.738 1.00 38.06 208 PRO A CA 1
ATOM 1621 C C . PRO A 1 208 ? 38.438 21.624 -22.713 1.00 38.06 208 PRO A C 1
ATOM 1623 O O . PRO A 1 208 ? 38.298 21.312 -23.888 1.00 38.06 208 PRO A O 1
ATOM 1626 N N . ARG A 1 209 ? 38.029 22.812 -22.240 1.00 25.02 209 ARG A N 1
ATOM 1627 C CA . ARG A 1 209 ? 38.086 24.134 -22.923 1.00 25.02 209 ARG A CA 1
ATOM 1628 C C . ARG A 1 209 ? 37.714 24.261 -24.421 1.00 25.02 209 ARG A C 1
ATOM 1630 O O . ARG A 1 209 ? 38.483 23.877 -25.296 1.00 25.02 209 ARG A O 1
ATOM 1637 N N . TYR A 1 210 ? 36.769 25.166 -24.704 1.00 25.25 210 TYR A N 1
ATOM 1638 C CA . TYR A 1 210 ? 36.892 26.118 -25.827 1.00 25.25 210 TYR A CA 1
ATOM 1639 C C . TYR A 1 210 ? 36.705 27.570 -25.347 1.00 25.25 210 TYR A C 1
ATOM 1641 O O . TYR A 1 210 ? 36.134 27.809 -24.285 1.00 25.25 210 TYR A O 1
ATOM 1649 N N . ARG A 1 211 ? 37.276 28.552 -26.066 1.00 25.48 211 ARG A N 1
ATOM 1650 C CA . ARG A 1 211 ? 37.574 29.894 -25.515 1.00 25.48 211 ARG A CA 1
ATOM 1651 C C . ARG A 1 211 ? 37.139 31.047 -26.432 1.00 25.48 211 ARG A C 1
ATOM 1653 O O . ARG A 1 211 ? 37.619 31.140 -27.552 1.00 25.48 211 ARG A O 1
ATOM 1660 N N . HIS A 1 212 ? 36.312 31.947 -25.887 1.00 27.30 212 HIS A N 1
ATOM 1661 C CA . HIS A 1 212 ? 35.970 33.318 -26.327 1.00 27.30 212 HIS A CA 1
ATOM 1662 C C . HIS A 1 212 ? 36.034 33.708 -27.822 1.00 27.30 212 HIS A C 1
ATOM 1664 O O . HIS A 1 212 ? 37.111 33.809 -28.411 1.00 27.30 212 HIS A O 1
ATOM 1670 N N . LYS A 1 213 ? 34.943 34.334 -28.289 1.00 23.14 213 LYS A N 1
ATOM 1671 C CA . LYS A 1 213 ? 35.013 35.700 -28.854 1.00 23.14 213 LYS A CA 1
ATOM 1672 C C . LYS A 1 213 ? 33.675 36.432 -28.732 1.00 23.14 213 LYS A C 1
ATOM 1674 O O . LYS A 1 213 ? 32.637 35.813 -28.548 1.00 23.14 213 LYS A O 1
ATOM 1679 N N . SER A 1 214 ? 33.718 37.760 -28.801 1.00 25.50 214 SER A N 1
ATOM 1680 C CA . SER A 1 214 ? 32.560 38.651 -28.671 1.00 25.50 214 SER A CA 1
ATOM 1681 C C . SER A 1 214 ? 32.454 39.591 -29.873 1.00 25.50 214 SER A C 1
ATOM 1683 O O . SER A 1 214 ? 33.492 39.995 -30.402 1.00 25.50 214 SER A O 1
ATOM 1685 N N . ARG A 1 215 ? 31.223 39.990 -30.257 1.00 25.30 215 ARG A N 1
ATOM 1686 C CA . ARG A 1 215 ? 30.841 41.392 -30.569 1.00 25.30 215 ARG A CA 1
ATOM 1687 C C . ARG A 1 215 ? 29.424 41.572 -31.152 1.00 25.30 215 ARG A C 1
ATOM 1689 O O . ARG A 1 215 ? 29.073 40.919 -32.121 1.00 25.30 215 ARG A O 1
ATOM 1696 N N . ARG A 1 216 ? 28.792 42.661 -30.679 1.00 25.41 216 ARG A N 1
ATOM 1697 C CA . ARG A 1 216 ? 27.813 43.561 -31.341 1.00 25.41 216 ARG A CA 1
ATOM 1698 C C . ARG A 1 216 ? 26.354 43.105 -31.541 1.00 25.41 216 ARG A C 1
ATOM 1700 O O . ARG A 1 216 ? 26.064 42.023 -32.022 1.00 25.41 216 ARG A O 1
ATOM 1707 N N . GLN A 1 217 ? 25.466 44.048 -31.206 1.00 24.25 217 GLN A N 1
ATOM 1708 C CA . GLN A 1 217 ? 24.034 44.115 -31.536 1.00 24.25 217 GLN A CA 1
ATOM 1709 C C . GLN A 1 217 ? 23.827 44.622 -32.984 1.00 24.25 217 GLN A C 1
ATOM 1711 O O . GLN A 1 217 ? 24.802 45.004 -33.642 1.00 24.25 217 GLN A O 1
ATOM 1716 N N . PRO A 1 218 ? 22.565 44.753 -33.436 1.00 30.86 218 PRO A N 1
ATOM 1717 C CA . PRO A 1 218 ? 22.008 46.116 -33.445 1.00 30.86 218 PRO A CA 1
ATOM 1718 C C . PRO A 1 218 ? 20.641 46.308 -32.744 1.00 30.86 218 PRO A C 1
ATOM 1720 O O . PRO A 1 218 ? 19.893 45.375 -32.479 1.00 30.86 218 PRO A O 1
ATOM 1723 N N . THR A 1 219 ? 20.382 47.580 -32.441 1.00 26.42 219 THR A N 1
ATOM 1724 C CA . THR A 1 219 ? 19.168 48.270 -31.946 1.00 26.42 219 THR A CA 1
ATOM 1725 C C . THR A 1 219 ? 18.039 48.345 -33.005 1.00 26.42 219 THR A C 1
ATOM 1727 O O . THR A 1 219 ? 18.309 48.012 -34.154 1.00 26.42 219 THR A O 1
ATOM 1730 N N . TYR A 1 220 ? 16.782 48.800 -32.808 1.00 27.16 220 TYR A N 1
ATOM 1731 C CA . TYR A 1 220 ? 15.930 49.430 -31.747 1.00 27.16 220 TYR A CA 1
ATOM 1732 C C . TYR A 1 220 ? 14.431 49.297 -32.225 1.00 27.16 220 TYR A C 1
ATOM 1734 O O . TYR A 1 220 ? 14.258 48.669 -33.272 1.00 27.16 220 TYR A O 1
ATOM 1742 N N . PRO A 1 221 ? 13.347 49.887 -31.627 1.00 38.44 221 PRO A N 1
ATOM 1743 C CA . PRO A 1 221 ? 13.194 50.728 -30.419 1.00 38.44 221 PRO A CA 1
ATOM 1744 C C . PRO A 1 221 ? 12.113 50.263 -29.392 1.00 38.44 221 PRO A C 1
ATOM 1746 O O . PRO A 1 221 ? 11.368 49.316 -29.615 1.00 38.44 221 PRO A O 1
ATOM 1749 N N . LEU A 1 222 ? 12.008 50.995 -28.271 1.00 29.72 222 LEU A N 1
ATOM 1750 C CA . LEU A 1 222 ? 10.912 50.961 -27.271 1.00 29.72 222 LEU A CA 1
ATOM 1751 C C . LEU A 1 222 ? 9.790 51.975 -27.617 1.00 29.72 222 LEU A C 1
ATOM 1753 O O . LEU A 1 222 ? 9.994 52.814 -28.499 1.00 29.72 222 LEU A O 1
ATOM 1757 N N . PRO A 1 223 ? 8.644 51.979 -26.896 1.00 38.34 223 PRO A N 1
ATOM 1758 C CA . PRO A 1 223 ? 8.516 52.992 -25.828 1.00 38.34 223 PRO A CA 1
ATOM 1759 C C . PRO A 1 223 ? 7.728 52.571 -24.556 1.00 38.34 223 PRO A C 1
ATOM 1761 O O . PRO A 1 223 ? 6.993 51.592 -24.554 1.00 38.34 223 PRO A O 1
ATOM 1764 N N . ILE A 1 224 ? 7.802 53.446 -23.532 1.00 28.86 224 ILE A N 1
ATOM 1765 C CA . ILE A 1 224 ? 7.037 53.484 -22.255 1.00 28.86 224 ILE A CA 1
ATOM 1766 C C . ILE A 1 224 ? 7.501 52.460 -21.187 1.00 28.86 224 ILE A C 1
ATOM 1768 O O . ILE A 1 224 ? 7.640 51.280 -21.466 1.00 28.86 224 ILE A O 1
ATOM 1772 N N . GLY A 1 225 ? 7.752 52.836 -19.923 1.00 27.09 225 GLY A N 1
ATOM 1773 C CA . GLY A 1 225 ? 7.781 54.172 -19.306 1.00 27.09 225 GLY A CA 1
ATOM 1774 C C . GLY A 1 225 ? 8.260 54.104 -17.842 1.00 27.09 225 GLY A C 1
ATOM 1775 O O . GLY A 1 225 ? 7.942 53.158 -17.132 1.00 27.09 225 GLY A O 1
ATOM 1776 N N . VAL A 1 226 ? 9.058 55.078 -17.385 1.00 25.02 226 VAL A N 1
ATOM 1777 C CA . VAL A 1 226 ? 9.824 54.986 -16.120 1.00 25.02 226 VAL A CA 1
ATOM 1778 C C . VAL A 1 226 ? 9.230 55.841 -14.995 1.00 25.02 226 VAL A C 1
ATOM 1780 O O . VAL A 1 226 ? 9.066 57.046 -15.186 1.00 25.02 226 VAL A O 1
ATOM 1783 N N . ARG A 1 227 ? 9.079 55.265 -13.787 1.00 24.94 227 ARG A N 1
ATOM 1784 C CA . ARG A 1 227 ? 9.503 55.880 -12.502 1.00 24.94 227 ARG A CA 1
ATOM 1785 C C . ARG A 1 227 ? 9.523 54.884 -11.335 1.00 24.94 227 ARG A C 1
ATOM 1787 O O . ARG A 1 227 ? 8.982 53.792 -11.434 1.00 24.94 227 ARG A O 1
ATOM 1794 N N . LEU A 1 228 ? 10.255 55.249 -10.279 1.00 25.25 228 LEU A N 1
ATOM 1795 C CA . LEU A 1 228 ? 10.807 54.338 -9.273 1.00 25.25 228 LEU A CA 1
ATOM 1796 C C . LEU A 1 228 ? 11.038 55.074 -7.932 1.00 25.25 228 LEU A C 1
ATOM 1798 O O . LEU A 1 228 ? 11.366 56.257 -7.946 1.00 25.25 228 LEU A O 1
ATOM 1802 N N . LEU A 1 229 ? 11.035 54.305 -6.833 1.00 26.38 229 LEU A N 1
ATOM 1803 C CA . LEU A 1 229 ? 11.832 54.488 -5.600 1.00 26.38 229 LEU A CA 1
ATOM 1804 C C . LEU A 1 229 ? 11.460 55.559 -4.536 1.00 26.38 229 LEU A C 1
ATOM 1806 O O . LEU A 1 229 ? 11.280 56.732 -4.837 1.00 26.38 229 LEU A O 1
ATOM 1810 N N . LEU A 1 230 ? 11.577 55.103 -3.270 1.00 24.91 230 LEU A N 1
ATOM 1811 C CA . LEU A 1 230 ? 11.991 55.753 -1.994 1.00 24.91 230 LEU A CA 1
ATOM 1812 C C . LEU A 1 230 ? 10.950 55.592 -0.864 1.00 24.91 230 LEU A C 1
ATOM 1814 O O . LEU A 1 230 ? 9.833 56.076 -0.954 1.00 24.91 230 LEU A O 1
ATOM 1818 N N . ARG A 1 231 ? 11.209 54.737 0.138 1.00 24.28 231 ARG A N 1
ATOM 1819 C CA . ARG A 1 231 ? 12.088 54.892 1.331 1.00 24.28 231 ARG A CA 1
ATOM 1820 C C . ARG A 1 231 ? 11.502 55.760 2.460 1.00 24.28 231 ARG A C 1
ATOM 1822 O O . ARG A 1 231 ? 11.526 56.981 2.400 1.00 24.28 231 ARG A O 1
ATOM 1829 N N . LEU A 1 232 ? 11.139 55.065 3.542 1.00 28.98 232 LEU A N 1
ATOM 1830 C CA . LEU A 1 232 ? 11.412 55.375 4.957 1.00 28.98 232 LEU A CA 1
ATOM 1831 C C . LEU A 1 232 ? 11.718 56.838 5.348 1.00 28.98 232 LEU A C 1
ATOM 1833 O O . LEU A 1 232 ? 12.820 57.335 5.117 1.00 28.98 232 LEU A O 1
ATOM 1837 N N . SER A 1 233 ? 10.858 57.415 6.189 1.00 23.52 233 SER A N 1
ATOM 1838 C CA . SER A 1 233 ? 11.298 58.317 7.264 1.00 23.52 233 SER A CA 1
ATOM 1839 C C . SER A 1 233 ? 10.471 58.085 8.540 1.00 23.52 233 SER A C 1
ATOM 1841 O O . SER A 1 233 ? 9.377 57.525 8.493 1.00 23.52 233 SER A O 1
ATOM 1843 N N . ARG A 1 234 ? 11.040 58.407 9.710 1.00 26.14 234 ARG A N 1
ATOM 1844 C CA . ARG A 1 234 ? 10.452 58.117 11.032 1.00 26.14 234 ARG A CA 1
ATOM 1845 C C . ARG A 1 234 ? 9.688 59.329 11.564 1.00 26.14 234 ARG A C 1
ATOM 1847 O O . ARG A 1 234 ? 10.270 60.406 11.637 1.00 26.14 234 ARG A O 1
ATOM 1854 N N . VAL A 1 235 ? 8.493 59.118 12.119 1.00 24.95 235 VAL A N 1
ATOM 1855 C CA . VAL A 1 235 ? 7.879 60.053 13.080 1.00 24.95 235 VAL A CA 1
ATOM 1856 C C . VAL A 1 235 ? 7.421 59.277 14.316 1.00 24.95 235 VAL A C 1
ATOM 1858 O O . VAL A 1 235 ? 6.637 58.339 14.218 1.00 24.95 235 VAL A O 1
ATOM 1861 N N . LYS A 1 236 ? 7.918 59.671 15.493 1.00 27.11 236 LYS A N 1
ATOM 1862 C CA . LYS A 1 236 ? 7.318 59.309 16.786 1.00 27.11 236 LYS A CA 1
ATOM 1863 C C . LYS A 1 236 ? 6.300 60.386 17.149 1.00 27.11 236 LYS A C 1
ATOM 1865 O O . LYS A 1 236 ? 6.668 61.554 17.082 1.00 27.11 236 LYS A O 1
ATOM 1870 N N . LEU A 1 237 ? 5.143 60.006 17.694 1.00 22.47 237 LEU A N 1
ATOM 1871 C CA . LEU A 1 237 ? 4.612 60.585 18.940 1.00 22.47 237 LEU A CA 1
ATOM 1872 C C . LEU A 1 237 ? 3.401 59.792 19.459 1.00 22.47 237 LEU A C 1
ATOM 1874 O O . LEU A 1 237 ? 2.675 59.167 18.696 1.00 22.47 237 LEU A O 1
ATOM 1878 N N . ARG A 1 238 ? 3.215 59.800 20.784 1.00 26.17 238 ARG A N 1
ATOM 1879 C CA . ARG A 1 238 ? 2.060 59.206 21.478 1.00 26.17 238 ARG A CA 1
ATOM 1880 C C . ARG A 1 238 ? 0.937 60.241 21.586 1.00 26.17 238 ARG A C 1
ATOM 1882 O O . ARG A 1 238 ? 1.240 61.333 22.054 1.00 26.17 238 ARG A O 1
ATOM 1889 N N . VAL A 1 239 ? -0.323 59.837 21.397 1.00 23.62 239 VAL A N 1
ATOM 1890 C CA . VAL A 1 239 ? -1.449 60.185 22.298 1.00 23.62 239 VAL A CA 1
ATOM 1891 C C . VAL A 1 239 ? -2.440 59.008 22.328 1.00 23.62 239 VAL A C 1
ATOM 1893 O O . VAL A 1 239 ? -2.644 58.333 21.328 1.00 23.62 239 VAL A O 1
ATOM 1896 N N . SER A 1 240 ? -3.039 58.758 23.491 1.00 24.89 240 SER A N 1
ATOM 1897 C CA . SER A 1 240 ? -4.231 57.919 23.736 1.00 24.89 240 SER A CA 1
ATOM 1898 C C . SER A 1 240 ? -4.994 58.557 24.924 1.00 24.89 240 SER A C 1
ATOM 1900 O O . SER A 1 240 ? -4.450 59.521 25.481 1.00 24.89 240 SER A O 1
ATOM 1902 N N . PRO A 1 241 ? -6.154 58.056 25.416 1.00 42.47 241 PRO A N 1
ATOM 1903 C CA . PRO A 1 241 ? -7.015 56.937 24.972 1.00 42.47 241 PRO A CA 1
ATOM 1904 C C . PRO A 1 241 ? -8.492 57.423 24.737 1.00 42.47 241 PRO A C 1
ATOM 1906 O O . PRO A 1 241 ? -8.683 58.628 24.618 1.00 42.47 241 PRO A O 1
ATOM 1909 N N . ARG A 1 242 ? -9.574 56.617 24.605 1.00 26.62 242 ARG A N 1
ATOM 1910 C CA . ARG A 1 242 ? -10.285 55.882 25.692 1.00 26.62 242 ARG A CA 1
ATOM 1911 C C . ARG A 1 242 ? -11.604 55.188 25.263 1.00 26.62 242 ARG A C 1
ATOM 1913 O O . ARG A 1 242 ? -12.400 55.844 24.610 1.00 26.62 242 ARG A O 1
ATOM 1920 N N . TRP A 1 243 ? -11.855 53.999 25.851 1.00 24.64 243 TRP A N 1
ATOM 1921 C CA . TRP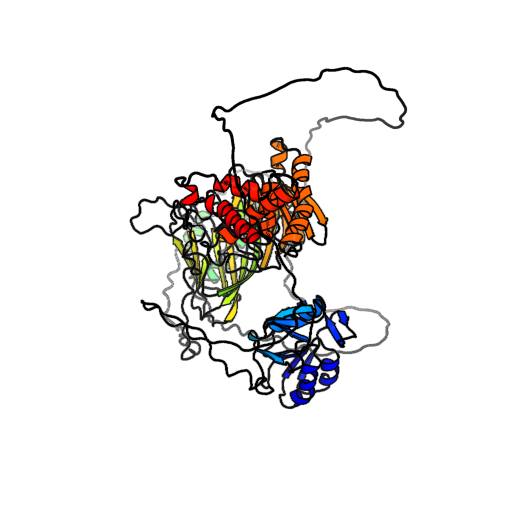 A 1 243 ? -13.158 53.311 26.094 1.00 24.64 243 TRP A CA 1
ATOM 1922 C C . TRP A 1 243 ? -14.014 52.931 24.850 1.00 24.64 243 TRP A C 1
ATOM 1924 O O . TRP A 1 243 ? -13.740 53.424 23.766 1.00 24.64 243 TRP A O 1
ATOM 1934 N N . GLU A 1 244 ? -14.991 52.003 24.875 1.00 26.66 244 GLU A N 1
ATOM 1935 C CA . GLU A 1 244 ? -15.734 51.284 25.951 1.00 26.66 244 GLU A CA 1
ATOM 1936 C C . GLU A 1 244 ? -15.733 49.730 25.790 1.00 26.66 244 GLU A C 1
ATOM 1938 O O . GLU A 1 244 ? -15.045 49.201 24.920 1.00 26.66 244 GLU A O 1
ATOM 1943 N N . ILE A 1 245 ? -16.433 48.988 26.675 1.00 24.45 245 ILE A N 1
ATOM 1944 C CA . ILE A 1 245 ? -16.408 47.509 26.850 1.00 24.45 245 ILE A CA 1
ATOM 1945 C C . ILE A 1 245 ? -17.801 46.968 27.301 1.00 24.45 245 ILE A C 1
ATOM 1947 O O . ILE A 1 245 ? -18.520 47.697 27.979 1.00 24.45 245 ILE A O 1
ATOM 1951 N N . LEU A 1 246 ? -18.093 45.670 27.040 1.00 25.98 246 LEU A N 1
ATOM 1952 C CA . LEU A 1 246 ? -19.265 44.841 27.466 1.00 25.98 246 LEU A CA 1
ATOM 1953 C C . LEU A 1 246 ? -20.610 45.125 26.735 1.00 25.98 246 LEU A C 1
ATOM 1955 O O . LEU A 1 246 ? -20.833 46.230 26.263 1.00 25.98 246 LEU A O 1
ATOM 1959 N N . ALA A 1 247 ? -21.546 44.170 26.562 1.00 25.70 247 ALA A N 1
ATOM 1960 C CA . ALA A 1 247 ? -21.745 42.874 27.241 1.00 25.70 247 ALA A CA 1
ATOM 1961 C C . ALA A 1 247 ? -22.333 41.745 26.346 1.00 25.70 247 ALA A C 1
ATOM 1963 O O . ALA A 1 247 ? -22.949 42.014 25.318 1.00 25.70 247 ALA A O 1
ATOM 1964 N N . ILE A 1 248 ? -22.238 40.488 26.811 1.00 22.12 248 ILE A N 1
ATOM 1965 C CA . ILE A 1 248 ? -22.999 39.315 26.325 1.00 22.12 248 ILE A CA 1
ATOM 1966 C C . ILE A 1 248 ? -23.613 38.601 27.540 1.00 22.12 248 ILE A C 1
ATOM 1968 O O . ILE A 1 248 ? -22.849 38.132 28.378 1.00 22.12 248 ILE A O 1
ATOM 1972 N N . ALA A 1 249 ? -24.952 38.501 27.627 1.00 21.67 249 ALA A N 1
ATOM 1973 C CA . ALA A 1 249 ? -25.694 37.513 28.443 1.00 21.67 249 ALA A CA 1
ATOM 1974 C C . ALA A 1 249 ? -27.232 37.689 28.335 1.00 21.67 249 ALA A C 1
ATOM 1976 O O . ALA A 1 249 ? -27.812 38.437 29.118 1.00 21.67 249 ALA A O 1
ATOM 1977 N N . ALA A 1 250 ? -27.908 36.986 27.411 1.00 24.56 250 ALA A N 1
ATOM 1978 C CA . ALA A 1 250 ? -29.368 36.762 27.449 1.00 24.56 250 ALA A CA 1
ATOM 1979 C C . ALA A 1 250 ? -29.811 35.701 26.415 1.00 24.56 250 ALA A C 1
ATOM 1981 O O . ALA A 1 250 ? -30.031 36.033 25.254 1.00 24.56 250 ALA A O 1
ATOM 1982 N N . ALA A 1 251 ? -29.953 34.430 26.818 1.00 26.09 251 ALA A N 1
ATOM 1983 C CA . ALA A 1 251 ? -30.411 33.355 25.916 1.00 26.09 251 ALA A CA 1
ATOM 1984 C C . ALA A 1 251 ? -31.252 32.240 26.586 1.00 26.09 251 ALA A C 1
ATOM 1986 O O . ALA A 1 251 ? -31.403 31.163 26.023 1.00 26.09 251 ALA A O 1
ATOM 1987 N N . TYR A 1 252 ? -31.829 32.491 27.767 1.00 23.92 252 TYR A N 1
ATOM 1988 C CA . TYR A 1 252 ? -32.856 31.640 28.387 1.00 23.92 252 TYR A CA 1
ATOM 1989 C C . TYR A 1 252 ? -33.812 32.515 29.211 1.00 23.92 252 TYR A C 1
ATOM 1991 O O . TYR A 1 252 ? -33.363 33.239 30.096 1.00 23.92 252 TYR A O 1
ATOM 1999 N N . GLY A 1 253 ? -35.121 32.459 28.935 1.00 23.59 253 GLY A N 1
ATOM 2000 C CA . GLY A 1 253 ? -36.130 33.205 29.702 1.00 23.59 253 GLY A CA 1
ATOM 2001 C C . GLY A 1 253 ? -37.415 33.520 28.928 1.00 23.59 253 GLY A C 1
ATOM 2002 O O . GLY A 1 253 ? -37.405 34.285 27.971 1.00 23.59 253 GLY A O 1
ATOM 2003 N N . TYR A 1 254 ? -38.531 32.939 29.371 1.00 24.92 254 TYR A N 1
ATOM 2004 C CA . TYR A 1 254 ? -39.893 33.186 28.877 1.00 24.92 254 TYR A CA 1
ATOM 2005 C C . TYR A 1 254 ? -40.343 34.657 28.978 1.00 24.92 254 TYR A C 1
ATOM 2007 O O . TYR A 1 254 ? -40.013 35.342 29.943 1.00 24.92 254 TYR A O 1
ATOM 2015 N N . SER A 1 255 ? -41.273 35.070 28.105 1.00 23.80 255 SER A N 1
ATOM 2016 C CA . SER A 1 255 ? -42.314 36.049 28.468 1.00 23.80 255 SER A CA 1
ATOM 2017 C C . SER A 1 255 ? -43.606 35.858 27.652 1.00 23.80 255 SER A C 1
ATOM 2019 O O . SER A 1 255 ? -43.626 35.141 26.651 1.00 23.80 255 SER A O 1
ATOM 2021 N N . LEU A 1 256 ? -44.708 36.461 28.110 1.00 24.78 256 LEU A N 1
ATOM 2022 C CA . LEU A 1 256 ? -46.085 36.232 27.651 1.00 24.78 256 LEU A CA 1
ATOM 2023 C C . LEU A 1 256 ? -46.811 37.543 27.287 1.00 24.78 256 LEU A C 1
ATOM 2025 O O . LEU A 1 256 ? -46.746 38.509 28.033 1.00 24.78 256 LEU A O 1
ATOM 2029 N N . ARG A 1 257 ? -47.637 37.475 26.229 1.00 26.45 257 ARG A N 1
ATOM 2030 C CA . ARG A 1 257 ? -48.833 38.309 25.933 1.00 26.45 257 ARG A CA 1
ATOM 2031 C C . ARG A 1 257 ? -48.694 39.850 25.822 1.00 26.45 257 ARG A C 1
ATOM 2033 O O . ARG A 1 257 ? -48.615 40.544 26.824 1.00 26.45 257 ARG A O 1
ATOM 2040 N N . GLY A 1 258 ? -49.095 40.368 24.650 1.00 25.00 258 GLY A N 1
ATOM 2041 C CA . GLY A 1 258 ? -50.340 41.166 24.587 1.00 25.00 258 GLY A CA 1
ATOM 2042 C C . GLY A 1 258 ? -50.326 42.530 23.870 1.00 25.00 258 GLY A C 1
ATOM 2043 O O . GLY A 1 258 ? -49.768 43.475 24.401 1.00 25.00 258 GLY A O 1
ATOM 2044 N N . TYR A 1 259 ? -51.117 42.636 22.780 1.00 26.70 259 TYR A N 1
ATOM 2045 C CA . TYR A 1 259 ? -51.652 43.866 22.135 1.00 26.70 259 TYR A CA 1
ATOM 2046 C C . TYR A 1 259 ? -50.622 44.879 21.550 1.00 26.70 259 TYR A C 1
ATOM 2048 O O . TYR A 1 259 ? -49.628 45.195 22.178 1.00 26.70 259 TYR A O 1
ATOM 2056 N N . ALA A 1 260 ? -50.774 45.477 20.353 1.00 27.33 260 ALA A N 1
ATOM 2057 C CA . ALA A 1 260 ? -51.814 45.467 19.297 1.00 27.33 260 ALA A CA 1
ATOM 2058 C C . ALA A 1 260 ? -51.162 45.843 17.912 1.00 27.33 260 ALA A C 1
ATOM 2060 O O . ALA A 1 260 ? -49.943 45.921 17.845 1.00 27.33 260 ALA A O 1
ATOM 2061 N N . ARG A 1 261 ? -51.823 46.100 16.758 1.00 28.05 261 ARG A N 1
ATOM 2062 C CA . ARG A 1 261 ? -53.264 46.243 16.433 1.00 28.05 261 ARG A CA 1
ATOM 2063 C C . ARG A 1 261 ? -53.667 45.774 15.009 1.00 28.05 261 ARG A C 1
ATOM 2065 O O . ARG A 1 261 ? -54.361 44.772 14.902 1.00 28.05 261 ARG A O 1
ATOM 2072 N N . GLY A 1 262 ? -53.298 46.495 13.940 1.00 22.89 262 GLY A N 1
ATOM 2073 C CA . GLY A 1 262 ? -53.679 46.243 12.528 1.00 22.89 262 GLY A CA 1
ATOM 2074 C C . GLY A 1 262 ? -53.505 47.498 11.639 1.00 22.89 262 GLY A C 1
ATOM 2075 O O . GLY A 1 262 ? -53.072 48.510 12.194 1.00 22.89 262 GLY A O 1
ATOM 2076 N N . PRO A 1 263 ? -53.846 47.489 10.323 1.00 37.72 263 PRO A N 1
ATOM 2077 C CA . PRO A 1 263 ? -54.758 46.556 9.635 1.00 37.72 263 PRO A CA 1
ATOM 2078 C C . PRO A 1 263 ? -54.177 45.803 8.400 1.00 37.72 263 PRO A C 1
ATOM 2080 O O . PRO A 1 263 ? -53.013 45.947 8.045 1.00 37.72 263 PRO A O 1
ATOM 2083 N N . ARG A 1 264 ? -55.030 44.995 7.742 1.00 31.00 264 ARG A N 1
ATOM 2084 C CA . ARG A 1 264 ? -54.833 44.296 6.444 1.00 31.00 264 ARG A CA 1
ATOM 2085 C C . ARG A 1 264 ? -55.930 44.712 5.437 1.00 31.00 264 ARG A C 1
ATOM 2087 O O . ARG A 1 264 ? -56.905 45.327 5.870 1.00 31.00 264 ARG A O 1
ATOM 2094 N N . PRO A 1 265 ? -55.840 44.335 4.142 1.00 33.72 265 PRO A N 1
ATOM 2095 C CA . PRO A 1 265 ? -56.741 43.270 3.632 1.00 33.72 265 PRO A CA 1
ATOM 2096 C C . PRO A 1 265 ? -56.032 42.026 3.024 1.00 33.72 265 PRO A C 1
ATOM 2098 O O . PRO A 1 265 ? -54.848 41.799 3.248 1.00 33.72 265 PRO A O 1
ATOM 2101 N N . SER A 1 266 ? -56.797 41.155 2.349 1.00 26.80 266 SER A N 1
ATOM 2102 C CA . SER A 1 266 ? -56.441 39.797 1.848 1.00 26.80 266 SER A CA 1
ATOM 2103 C C . SER A 1 266 ? -57.248 39.504 0.534 1.00 26.80 266 SER A C 1
ATOM 2105 O O . SER A 1 266 ? -57.771 40.515 0.056 1.00 26.80 266 SER A O 1
ATOM 2107 N N . PRO A 1 267 ? -57.426 38.289 -0.086 1.00 42.72 267 PRO A N 1
ATOM 2108 C CA . PRO A 1 267 ? -57.439 36.914 0.483 1.00 42.72 267 PRO A CA 1
ATOM 2109 C C . PRO A 1 267 ? -56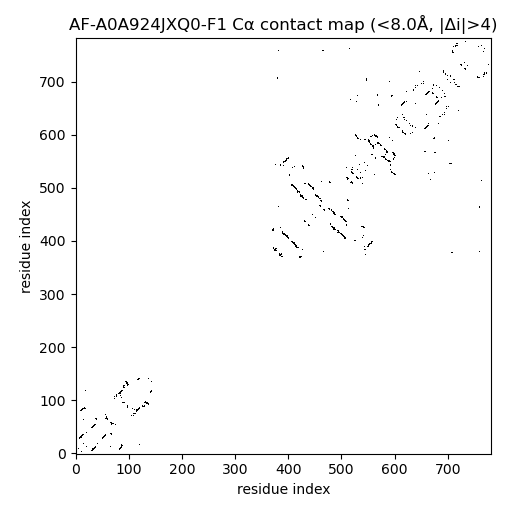.963 35.696 -0.393 1.00 42.72 267 PRO A C 1
ATOM 2111 O O . PRO A 1 267 ? -56.724 35.817 -1.584 1.00 42.72 267 PRO A O 1
ATOM 2114 N N . PHE A 1 268 ? -56.989 34.496 0.232 1.00 25.27 268 PHE A N 1
ATOM 2115 C CA . PHE A 1 268 ? -57.073 33.111 -0.326 1.00 25.27 268 PHE A CA 1
ATOM 2116 C C . PHE A 1 268 ? -55.920 32.538 -1.204 1.00 25.27 268 PHE A C 1
ATOM 2118 O O . PHE A 1 268 ? -55.209 33.281 -1.860 1.00 25.27 268 PHE A O 1
ATOM 2125 N N . GLN A 1 269 ? -55.644 31.214 -1.238 1.00 28.72 269 GLN A N 1
ATOM 2126 C CA . GLN A 1 269 ? -56.279 30.028 -0.599 1.00 28.72 269 GLN A CA 1
ATOM 2127 C C . GLN A 1 269 ? -55.230 28.959 -0.144 1.00 28.72 269 GLN A C 1
ATOM 2129 O O . GLN A 1 269 ? -54.053 29.092 -0.457 1.00 28.72 269 GLN A O 1
ATOM 2134 N N . ARG A 1 270 ? -55.631 27.921 0.626 1.00 25.97 270 ARG A N 1
ATOM 2135 C CA . ARG A 1 270 ? -54.752 26.843 1.183 1.00 25.97 270 ARG A CA 1
ATOM 2136 C C . ARG A 1 270 ? -54.907 25.492 0.446 1.00 25.97 270 ARG A C 1
ATOM 2138 O O . ARG A 1 270 ? -55.946 25.286 -0.178 1.00 25.97 270 ARG A O 1
ATOM 2145 N N . PRO A 1 271 ? -53.971 24.531 0.617 1.00 31.95 271 PRO A N 1
ATOM 2146 C CA . PRO A 1 271 ? -54.158 23.418 1.591 1.00 31.95 271 PRO A CA 1
ATOM 2147 C C . PRO A 1 271 ? -52.833 23.013 2.304 1.00 31.95 271 PRO A C 1
ATOM 2149 O O . PRO A 1 271 ? -51.799 23.584 1.989 1.00 31.95 271 PRO A O 1
ATOM 2152 N N . ARG A 1 272 ? -52.721 22.043 3.232 1.00 25.91 272 ARG A N 1
ATOM 2153 C CA . ARG A 1 272 ? -53.576 21.491 4.320 1.00 25.91 272 ARG A CA 1
ATOM 2154 C C . ARG A 1 272 ? -52.620 20.904 5.392 1.00 25.91 272 ARG A C 1
ATOM 2156 O O . ARG A 1 272 ? -51.472 20.613 5.086 1.00 25.91 272 ARG A O 1
ATOM 2163 N N . GLU A 1 273 ? -53.083 20.734 6.629 1.00 27.55 273 GLU A N 1
ATOM 2164 C CA . GLU A 1 273 ? -52.276 20.222 7.758 1.00 27.55 273 GLU A CA 1
ATOM 2165 C C . GLU A 1 273 ? -52.255 18.678 7.817 1.00 27.55 273 GLU A C 1
ATOM 2167 O O . GLU A 1 273 ? -53.254 18.041 7.475 1.00 27.55 273 GLU A O 1
ATOM 2172 N N . GLY A 1 274 ? -51.157 18.071 8.297 1.00 23.94 274 GLY A N 1
ATOM 2173 C CA . GLY A 1 274 ? -51.076 16.620 8.515 1.00 23.94 274 GLY A CA 1
ATOM 2174 C C . GLY A 1 274 ? -49.776 16.117 9.167 1.00 23.94 274 GLY A C 1
ATOM 2175 O O . GLY A 1 274 ? -48.694 16.346 8.650 1.00 23.94 274 GLY A O 1
ATOM 2176 N N . LEU A 1 275 ? -49.933 15.368 10.267 1.00 24.42 275 LEU A N 1
ATOM 2177 C CA . LEU A 1 275 ? -48.979 14.417 10.869 1.00 24.42 275 LEU A CA 1
ATOM 2178 C C . LEU A 1 275 ? -47.607 14.924 11.393 1.00 24.42 275 LEU A C 1
ATOM 2180 O O . LEU A 1 275 ? -46.566 14.729 10.778 1.00 24.42 275 LEU A O 1
ATOM 2184 N N . ILE A 1 276 ? -47.590 15.391 12.650 1.00 25.77 276 ILE A N 1
ATOM 2185 C CA . ILE A 1 276 ? -46.429 15.234 13.551 1.00 25.77 276 ILE A CA 1
ATOM 2186 C C . ILE A 1 276 ? -46.740 14.088 14.525 1.00 25.77 276 ILE A C 1
ATOM 2188 O O . ILE A 1 276 ? -47.685 14.206 15.310 1.00 25.77 276 ILE A O 1
ATOM 2192 N N . ARG A 1 277 ? -45.958 12.999 14.498 1.00 25.97 277 ARG A N 1
ATOM 2193 C CA . ARG A 1 277 ? -45.858 11.962 15.552 1.00 25.97 277 ARG A CA 1
ATOM 2194 C C . ARG A 1 277 ? -44.654 11.043 15.291 1.00 25.97 277 ARG A C 1
ATOM 2196 O O . ARG A 1 277 ? -44.188 10.975 14.164 1.00 25.97 277 ARG A O 1
ATOM 2203 N N . TYR A 1 278 ? -44.217 10.333 16.336 1.00 25.02 278 TYR A N 1
ATOM 2204 C CA . TYR A 1 278 ? -43.029 9.459 16.402 1.00 25.02 278 TYR A CA 1
ATOM 2205 C C . TYR A 1 278 ? -41.657 10.158 16.442 1.00 25.02 278 TYR A C 1
ATOM 2207 O O . TYR A 1 278 ? -40.853 10.074 15.525 1.00 25.02 278 TYR A O 1
ATOM 2215 N N . LEU A 1 279 ? -41.355 10.728 17.613 1.00 24.30 279 LEU A N 1
ATOM 2216 C CA . LEU A 1 279 ? -40.030 10.588 18.227 1.00 24.30 279 LEU A CA 1
ATOM 2217 C C . LEU A 1 279 ? -40.158 9.570 19.377 1.00 24.30 279 LEU A C 1
ATOM 2219 O O . LEU A 1 279 ? -41.144 9.650 20.122 1.00 24.30 279 LEU A O 1
ATOM 2223 N N . PRO A 1 280 ? -39.232 8.607 19.540 1.00 26.09 280 PRO A N 1
ATOM 2224 C CA . PRO A 1 280 ? -39.278 7.660 20.649 1.00 26.09 280 PRO A CA 1
ATOM 2225 C C . PRO A 1 280 ? -38.941 8.353 21.977 1.00 26.09 280 PRO A C 1
ATOM 2227 O O . PRO A 1 280 ? -38.020 9.164 22.061 1.00 26.09 280 PRO A O 1
ATOM 2230 N N . LYS A 1 281 ? -39.664 8.005 23.047 1.00 22.56 281 LYS A N 1
ATOM 2231 C CA . LYS A 1 281 ? -39.277 8.392 24.410 1.00 22.56 281 LYS A CA 1
ATOM 2232 C C . LYS A 1 281 ? -38.093 7.535 24.856 1.00 22.56 281 LYS A C 1
ATOM 2234 O O . LYS A 1 281 ? -38.297 6.388 25.248 1.00 22.56 281 LYS A O 1
ATOM 2239 N N . VAL A 1 282 ? -36.889 8.100 24.872 1.00 25.30 282 VAL A N 1
ATOM 2240 C CA . VAL A 1 282 ? -35.778 7.519 25.639 1.00 25.30 282 VAL A CA 1
ATOM 2241 C C . VAL A 1 282 ? -36.095 7.695 27.125 1.00 25.30 282 VAL A C 1
ATOM 2243 O O . VAL A 1 282 ? -36.090 8.810 27.644 1.00 25.30 282 VAL A O 1
ATOM 2246 N N . SER A 1 283 ? -36.421 6.595 27.805 1.00 24.56 283 SER A N 1
ATOM 2247 C CA . SER A 1 283 ? -36.557 6.575 29.263 1.00 24.56 283 SER A CA 1
ATOM 2248 C C . SER A 1 283 ? -35.169 6.442 29.878 1.00 24.56 283 SER A C 1
ATOM 2250 O O . SER A 1 283 ? -34.630 5.340 29.949 1.00 24.56 283 SER A O 1
ATOM 2252 N N . MET A 1 284 ? -34.582 7.557 30.316 1.00 26.28 284 MET A N 1
ATOM 2253 C CA . MET A 1 284 ? -33.394 7.512 31.168 1.00 26.28 284 MET A CA 1
ATOM 2254 C C . MET A 1 284 ? -33.779 6.906 32.522 1.00 26.28 284 MET A C 1
ATOM 2256 O O . MET A 1 284 ? -34.417 7.555 33.350 1.00 26.28 284 MET A O 1
ATOM 2260 N N . ASN A 1 285 ? -33.410 5.644 32.738 1.00 25.97 285 ASN A N 1
ATOM 2261 C CA . ASN A 1 285 ? -33.517 5.007 34.045 1.00 25.97 285 ASN A CA 1
ATOM 2262 C C . ASN A 1 285 ? -32.347 5.496 34.914 1.00 25.97 285 ASN A C 1
ATOM 2264 O O . ASN A 1 285 ? -31.187 5.270 34.574 1.00 25.97 285 ASN A O 1
ATOM 2268 N N . ASN A 1 286 ? -32.649 6.158 36.034 1.00 31.56 286 ASN A N 1
ATOM 2269 C CA . ASN A 1 286 ? -31.672 6.835 36.900 1.00 31.56 286 ASN A CA 1
ATOM 2270 C C . ASN A 1 286 ? -30.829 5.864 37.763 1.00 31.56 286 ASN A C 1
ATOM 2272 O O . ASN A 1 286 ? -30.838 5.957 38.990 1.00 31.56 286 ASN A O 1
ATOM 2276 N N . CYS A 1 287 ? -30.119 4.916 37.141 1.00 31.05 287 CYS A N 1
ATOM 2277 C CA . CYS A 1 287 ? -29.288 3.911 37.824 1.00 31.05 287 CYS A CA 1
ATOM 2278 C C . CYS A 1 287 ? -27.935 3.635 37.129 1.00 31.05 287 CYS A C 1
ATOM 2280 O O . CYS A 1 287 ? -27.452 2.508 37.166 1.00 31.05 287 CYS A O 1
ATOM 2282 N N . VAL A 1 288 ? -27.299 4.644 36.516 1.00 33.03 288 VAL A N 1
ATOM 2283 C CA . VAL A 1 288 ? -25.894 4.559 36.053 1.00 33.03 288 VAL A CA 1
ATOM 2284 C C . VAL A 1 288 ? -25.128 5.821 36.466 1.00 33.03 288 VAL A C 1
ATOM 2286 O O . VAL A 1 288 ? -25.046 6.779 35.708 1.00 33.03 288 VAL A O 1
ATOM 2289 N N . LEU A 1 289 ? -24.646 5.819 37.714 1.00 34.00 289 LEU A N 1
ATOM 2290 C CA . LEU A 1 289 ? -23.660 6.718 38.348 1.00 34.00 289 LEU A CA 1
ATOM 2291 C C . LEU A 1 289 ? -23.654 6.315 39.838 1.00 34.00 289 LEU A C 1
ATOM 2293 O O . LEU A 1 289 ? -24.528 6.762 40.582 1.00 34.00 289 LEU A O 1
ATOM 2297 N N . PRO A 1 290 ? -22.774 5.385 40.263 1.00 35.66 290 PRO A N 1
ATOM 2298 C CA . PRO A 1 290 ? -21.417 5.812 40.620 1.00 35.66 290 PRO A CA 1
ATOM 2299 C C . PRO A 1 290 ? -20.307 4.772 40.342 1.00 35.66 290 PRO A C 1
ATOM 2301 O O . PRO A 1 290 ? -20.360 3.646 40.829 1.00 35.66 290 PRO A O 1
ATOM 2304 N N . ALA A 1 291 ? -19.240 5.182 39.648 1.00 34.06 291 ALA A N 1
ATOM 2305 C CA . ALA A 1 291 ? -18.009 4.381 39.509 1.00 34.06 291 ALA A CA 1
ATOM 2306 C C . ALA A 1 291 ? -16.702 5.208 39.518 1.00 34.06 291 ALA A C 1
ATOM 2308 O O . ALA A 1 291 ? -15.620 4.646 39.410 1.00 34.06 291 ALA A O 1
ATOM 2309 N N . THR A 1 292 ? -16.781 6.538 39.658 1.00 41.47 292 THR A N 1
ATOM 2310 C CA . THR A 1 292 ? -15.634 7.461 39.519 1.00 41.47 292 THR A CA 1
ATOM 2311 C C . THR A 1 292 ? -15.280 8.230 40.796 1.00 41.47 292 THR A C 1
ATOM 2313 O O . THR A 1 292 ? -14.326 8.999 40.798 1.00 41.47 292 THR A O 1
ATOM 2316 N N . GLY A 1 293 ? -16.054 8.085 41.878 1.00 37.12 293 GLY A N 1
ATOM 2317 C CA . GLY A 1 293 ? -15.847 8.827 43.133 1.00 37.12 293 GLY A CA 1
ATOM 2318 C C . GLY A 1 293 ? -16.146 10.336 43.076 1.00 37.12 293 GLY A C 1
ATOM 2319 O O . GLY A 1 293 ? -16.030 11.010 44.096 1.00 37.12 293 GLY A O 1
ATOM 2320 N N . PHE A 1 294 ? -16.556 10.873 41.922 1.00 41.44 294 PHE A N 1
ATOM 2321 C CA . PHE A 1 294 ? -16.913 12.284 41.760 1.00 41.44 294 PHE A CA 1
ATOM 2322 C C . PHE A 1 294 ? -18.354 12.566 42.206 1.00 41.44 294 PHE A C 1
ATOM 2324 O O . PHE A 1 294 ? -19.305 12.038 41.630 1.00 41.44 294 PHE A O 1
ATOM 2331 N N . ASP A 1 295 ? -18.514 13.463 43.180 1.00 48.94 295 ASP A N 1
ATOM 2332 C CA . ASP A 1 295 ? -19.811 14.033 43.551 1.00 48.94 295 ASP A CA 1
ATOM 2333 C C . ASP A 1 295 ? -20.129 15.263 42.665 1.00 48.94 295 ASP A C 1
ATOM 2335 O O . ASP A 1 295 ? -19.411 16.272 42.730 1.00 48.94 295 ASP A O 1
ATOM 2339 N N . PRO A 1 296 ? -21.200 15.237 41.846 1.00 42.09 296 PRO A N 1
ATOM 2340 C CA . PRO A 1 296 ? -21.586 16.380 41.019 1.00 42.09 296 PRO A CA 1
ATOM 2341 C C . PRO A 1 296 ? -22.010 17.611 41.839 1.00 42.09 296 PRO A C 1
ATOM 2343 O O . PRO A 1 296 ? -21.916 18.731 41.329 1.00 42.09 296 PRO A O 1
ATOM 2346 N N . ALA A 1 297 ? -22.421 17.455 43.105 1.00 44.81 297 ALA A N 1
ATOM 2347 C CA . ALA A 1 297 ? -22.704 18.585 43.989 1.00 44.81 297 ALA A CA 1
ATOM 2348 C C . ALA A 1 297 ? -21.426 19.370 44.330 1.00 44.81 297 ALA A C 1
ATOM 2350 O O . ALA A 1 297 ? -21.457 20.602 44.346 1.00 44.81 297 ALA A O 1
ATOM 2351 N N . ILE A 1 298 ? -20.288 18.687 44.514 1.00 49.41 298 ILE A N 1
ATOM 2352 C CA . ILE A 1 298 ? -18.982 19.335 44.718 1.00 49.41 298 ILE A CA 1
ATOM 2353 C C . ILE A 1 298 ? -18.579 20.116 43.462 1.00 49.41 298 ILE A C 1
ATOM 2355 O O . ILE A 1 298 ? -18.163 21.269 43.570 1.00 49.41 298 ILE A O 1
ATOM 2359 N N . PHE A 1 299 ? -18.760 19.545 42.267 1.00 44.50 299 PHE A N 1
ATOM 2360 C CA . PHE A 1 299 ? -18.429 20.239 41.016 1.00 44.50 299 PHE A CA 1
ATOM 2361 C C . PHE A 1 299 ? -19.299 21.490 40.803 1.00 44.50 299 PHE A C 1
ATOM 2363 O O . PHE A 1 299 ? -18.782 22.560 40.476 1.00 44.50 299 PHE A O 1
ATOM 2370 N N . ALA A 1 300 ? -20.607 21.397 41.074 1.00 43.72 300 ALA A N 1
ATOM 2371 C CA . ALA A 1 300 ? -21.511 22.547 41.050 1.00 43.72 300 ALA A CA 1
ATOM 2372 C C . ALA A 1 300 ? -21.115 23.623 42.082 1.00 43.72 300 ALA A C 1
ATOM 2374 O O . ALA A 1 300 ? -21.110 24.814 41.763 1.00 43.72 300 ALA A O 1
ATOM 2375 N N . PHE A 1 301 ? -20.727 23.221 43.297 1.00 50.62 301 PHE A N 1
ATOM 2376 C CA . PHE A 1 301 ? -20.299 24.143 44.351 1.00 50.62 301 PHE A CA 1
ATOM 2377 C C . PHE A 1 301 ? -18.980 24.853 44.004 1.00 50.62 301 PHE A C 1
ATOM 2379 O O . PHE A 1 301 ? -18.868 26.067 44.192 1.00 50.62 301 PHE A O 1
ATOM 2386 N N . ILE A 1 302 ? -18.004 24.137 43.432 1.00 51.97 302 ILE A N 1
ATOM 2387 C CA . ILE A 1 302 ? -16.743 24.714 42.938 1.00 51.97 302 ILE A CA 1
ATOM 2388 C C . ILE A 1 302 ? -17.012 25.692 41.788 1.00 51.97 302 ILE A C 1
ATOM 2390 O O . ILE A 1 302 ? -16.489 26.805 41.816 1.00 51.97 302 ILE A O 1
ATOM 2394 N N . ALA A 1 303 ? -17.864 25.334 40.822 1.00 42.12 303 ALA A N 1
ATOM 2395 C CA . ALA A 1 303 ? -18.218 26.214 39.707 1.00 42.12 303 ALA A CA 1
ATOM 2396 C C . ALA A 1 303 ? -18.883 27.520 40.185 1.00 42.12 303 ALA A C 1
ATOM 2398 O O . ALA A 1 303 ? -18.464 28.609 39.789 1.00 42.12 303 ALA A O 1
ATOM 2399 N N . VAL A 1 304 ? -19.858 27.435 41.099 1.00 52.31 304 VAL A N 1
ATOM 2400 C CA . VAL A 1 304 ? -20.487 28.618 41.717 1.00 52.31 304 VAL A CA 1
ATOM 2401 C C . VAL A 1 304 ? -19.461 29.442 42.503 1.00 52.31 304 VAL A C 1
ATOM 2403 O O . VAL A 1 304 ? -19.424 30.664 42.365 1.00 52.31 304 VAL A O 1
ATOM 2406 N N . THR A 1 305 ? -18.580 28.797 43.272 1.00 53.25 305 THR A N 1
ATOM 2407 C CA . THR A 1 305 ? -17.535 29.486 44.048 1.00 53.25 305 THR A CA 1
ATOM 2408 C C . THR A 1 305 ? -16.539 30.220 43.141 1.00 53.25 305 THR A C 1
ATOM 2410 O O . THR A 1 305 ? -16.202 31.371 43.415 1.00 53.25 305 THR A O 1
ATOM 2413 N N . MET A 1 306 ? -16.124 29.617 42.021 1.00 51.38 306 MET A N 1
ATOM 2414 C CA . MET A 1 306 ? -15.266 30.254 41.012 1.00 51.38 306 MET A CA 1
ATOM 2415 C C . MET A 1 306 ? -15.936 31.477 40.368 1.00 51.38 306 MET A C 1
ATOM 2417 O O . MET A 1 306 ? -15.302 32.525 40.236 1.00 51.38 306 MET A O 1
ATOM 2421 N N . VAL A 1 307 ? -17.228 31.392 40.028 1.00 50.75 307 VAL A N 1
ATOM 2422 C CA . VAL A 1 307 ? -17.998 32.526 39.477 1.00 50.75 307 VAL A CA 1
ATOM 2423 C C . VAL A 1 307 ? -18.137 33.665 40.500 1.00 50.75 307 VAL A C 1
ATOM 2425 O O . VAL A 1 307 ? -18.009 34.842 40.142 1.00 50.75 307 VAL A O 1
ATOM 2428 N N . VAL A 1 308 ? -18.333 33.343 41.782 1.00 53.59 308 VAL A N 1
ATOM 2429 C CA . VAL A 1 308 ? -18.398 34.335 42.869 1.00 53.59 308 VAL A CA 1
ATOM 2430 C C . VAL A 1 308 ? -17.033 34.990 43.119 1.00 53.59 308 VAL A C 1
ATOM 2432 O O . VAL A 1 308 ? -16.965 36.216 43.207 1.00 53.59 308 VAL A O 1
ATOM 2435 N N . LEU A 1 309 ? -15.926 34.236 43.155 1.00 47.66 309 LEU A N 1
ATOM 2436 C CA . LEU A 1 309 ? -14.590 34.844 43.258 1.00 47.66 309 LEU A CA 1
ATOM 2437 C C . LEU A 1 309 ? -14.267 35.718 42.037 1.00 47.66 309 LEU A C 1
ATOM 2439 O O . LEU A 1 309 ? -13.786 36.839 42.207 1.00 47.66 309 LEU A O 1
ATOM 2443 N N . GLY A 1 310 ? -14.570 35.251 40.822 1.00 42.56 310 GLY A N 1
ATOM 2444 C CA . GLY A 1 310 ? -14.345 36.010 39.590 1.00 42.56 310 GLY A CA 1
ATOM 2445 C C . GLY A 1 310 ? -15.089 37.349 39.578 1.00 42.56 310 GLY A C 1
ATOM 2446 O O . GLY A 1 310 ? -14.492 38.391 39.297 1.00 42.56 310 GLY A O 1
ATOM 2447 N N . THR A 1 311 ? -16.368 37.355 39.962 1.00 46.31 311 THR A N 1
ATOM 2448 C CA . THR A 1 311 ? -17.165 38.593 40.044 1.00 46.31 311 THR A CA 1
ATOM 2449 C C . THR A 1 311 ? -16.692 39.536 41.156 1.00 46.31 311 THR A C 1
ATOM 2451 O O . THR A 1 311 ? -16.634 40.746 40.929 1.00 46.31 311 THR A O 1
ATOM 2454 N N . VAL A 1 312 ? -16.260 39.021 42.315 1.00 46.12 312 VAL A N 1
ATOM 2455 C CA . VAL A 1 312 ? -15.668 39.844 43.390 1.00 46.12 312 VAL A CA 1
ATOM 2456 C C . VAL A 1 312 ? -14.336 40.473 42.961 1.00 46.12 312 VAL A C 1
ATOM 2458 O O . VAL A 1 312 ? -14.126 41.665 43.196 1.00 46.12 312 VAL A O 1
ATOM 2461 N N . VAL A 1 313 ? -13.452 39.728 42.285 1.00 46.31 313 VAL A N 1
ATOM 2462 C CA . VAL A 1 313 ? -12.175 40.265 41.775 1.00 46.31 313 VAL A CA 1
ATOM 2463 C C . VAL A 1 313 ? -12.415 41.366 40.738 1.00 46.31 313 VAL A C 1
ATOM 2465 O O . VAL A 1 313 ? -11.813 42.436 40.837 1.00 46.31 313 VAL A O 1
ATOM 2468 N N . VAL A 1 314 ? -13.338 41.164 39.791 1.00 41.34 314 VAL A N 1
ATOM 2469 C CA . VAL A 1 314 ? -13.703 42.195 38.802 1.00 41.34 314 VAL A CA 1
ATOM 2470 C C . VAL A 1 314 ? -14.269 43.448 39.484 1.00 41.34 314 VAL A C 1
ATOM 2472 O O . VAL A 1 314 ? -13.832 44.558 39.173 1.00 41.34 314 VAL A O 1
ATOM 2475 N N . ALA A 1 315 ? -15.170 43.298 40.461 1.00 41.81 315 ALA A N 1
ATOM 2476 C CA . ALA A 1 315 ? -15.744 44.428 41.197 1.00 41.81 315 ALA A CA 1
ATOM 2477 C C . ALA A 1 315 ? -14.679 45.249 41.955 1.00 41.81 315 ALA A C 1
ATOM 2479 O O . ALA A 1 315 ? -14.694 46.484 41.918 1.00 41.81 315 ALA A O 1
ATOM 2480 N N . VAL A 1 316 ? -13.713 44.581 42.599 1.00 48.97 316 VAL A N 1
ATOM 2481 C CA . VAL A 1 316 ? -12.607 45.249 43.306 1.00 48.97 316 VAL A CA 1
ATOM 2482 C C . VAL A 1 316 ? -11.683 45.985 42.328 1.00 48.97 316 VAL A C 1
ATOM 2484 O O . VAL A 1 316 ? -11.320 47.134 42.601 1.00 48.97 316 VAL A O 1
ATOM 2487 N N . THR A 1 317 ? -11.355 45.385 41.178 1.00 45.56 317 THR A N 1
ATOM 2488 C CA . THR A 1 317 ? -10.446 45.979 40.180 1.00 45.56 317 THR A CA 1
ATOM 2489 C C . THR A 1 317 ? -11.056 47.187 39.453 1.00 45.56 317 THR A C 1
ATOM 2491 O O . THR A 1 317 ? -10.337 48.142 39.156 1.00 45.56 317 THR A O 1
ATOM 2494 N N . VAL A 1 318 ? -12.374 47.219 39.224 1.00 43.09 318 VAL A N 1
ATOM 2495 C CA . VAL A 1 318 ? -13.056 48.357 38.565 1.00 43.09 318 VAL A CA 1
ATOM 2496 C C . VAL A 1 318 ? -13.176 49.594 39.480 1.00 43.09 318 VAL A C 1
ATOM 2498 O O . VAL A 1 318 ? -13.220 50.722 38.991 1.00 43.09 318 VAL A O 1
ATOM 2501 N N . SER A 1 319 ? -13.177 49.430 40.809 1.00 40.84 319 SER A N 1
ATOM 2502 C CA . SER A 1 319 ? -13.552 50.508 41.749 1.00 40.84 319 SER A CA 1
ATOM 2503 C C . SER A 1 319 ? -12.460 51.532 42.128 1.00 40.84 319 SER A C 1
ATOM 2505 O O . SER A 1 319 ? -12.746 52.458 42.889 1.00 40.84 319 SER A O 1
ATOM 2507 N N . ARG A 1 320 ? -11.206 51.413 41.653 1.00 38.72 320 ARG A N 1
ATOM 2508 C CA . ARG A 1 320 ? -10.064 52.210 42.179 1.00 38.72 320 ARG A CA 1
ATOM 2509 C C . ARG A 1 320 ? -9.338 53.103 41.169 1.00 38.72 320 ARG A C 1
ATOM 2511 O O . ARG A 1 320 ? -8.146 52.958 40.899 1.00 38.72 320 ARG A O 1
ATOM 2518 N N . GLY A 1 321 ? -10.037 54.136 40.704 1.00 34.53 321 GLY A N 1
ATOM 2519 C CA . GLY A 1 321 ? -9.428 55.283 40.025 1.00 34.53 321 GLY A CA 1
ATOM 2520 C C . GLY A 1 321 ? -9.000 56.411 40.981 1.00 34.53 321 GLY A C 1
ATOM 2521 O O . GLY A 1 321 ? -9.852 57.163 41.434 1.00 34.53 321 GLY A O 1
ATOM 2522 N N . ARG A 1 322 ? -7.677 56.617 41.132 1.00 35.84 322 ARG A N 1
ATOM 2523 C CA . ARG A 1 322 ? -6.970 57.733 41.831 1.00 35.84 322 ARG A CA 1
ATOM 2524 C C . ARG A 1 322 ? -6.860 57.655 43.376 1.00 35.84 322 ARG A C 1
ATOM 2526 O O . ARG A 1 322 ? -7.847 57.480 44.067 1.00 35.84 322 ARG A O 1
ATOM 2533 N N . ARG A 1 323 ? -5.615 57.873 43.854 1.00 35.91 323 ARG A N 1
ATOM 2534 C CA . ARG A 1 323 ? -5.109 58.405 45.159 1.00 35.91 323 ARG A CA 1
ATOM 2535 C C . ARG A 1 323 ? -6.080 58.346 46.369 1.00 35.91 323 ARG A C 1
ATOM 2537 O O . ARG A 1 323 ? -7.125 58.975 46.341 1.00 35.91 323 ARG A O 1
ATOM 2544 N N . THR A 1 324 ? -5.721 57.788 47.533 1.00 31.52 324 THR A N 1
ATOM 2545 C CA . THR A 1 324 ? -4.535 58.149 48.352 1.00 31.52 324 THR A CA 1
ATOM 2546 C C . THR A 1 324 ? -4.246 57.089 49.444 1.00 31.52 324 THR A C 1
ATOM 2548 O O . THR A 1 324 ? -5.144 56.355 49.828 1.00 31.52 324 THR A O 1
ATOM 2551 N N . GLY A 1 325 ? -2.999 57.042 49.934 1.00 32.16 325 GLY A N 1
ATOM 2552 C CA . GLY A 1 325 ? -2.506 56.515 51.226 1.00 32.16 325 GLY A CA 1
ATOM 2553 C C . GLY A 1 325 ? -3.279 55.473 52.067 1.00 32.16 325 GLY A C 1
ATOM 2554 O O . GLY A 1 325 ? -4.261 55.806 52.713 1.00 32.16 325 GLY A O 1
ATOM 2555 N N . SER A 1 326 ? -2.626 54.315 52.250 1.00 40.12 326 SER A N 1
ATOM 2556 C CA . SER A 1 326 ? -2.531 53.519 53.498 1.00 40.12 326 SER A CA 1
ATOM 2557 C C . SER A 1 326 ? -3.762 52.826 54.122 1.00 40.12 326 SER A C 1
ATOM 2559 O O . SER A 1 326 ? -4.823 53.401 54.303 1.00 40.12 326 SER A O 1
ATOM 2561 N N . ARG A 1 327 ? -3.503 51.604 54.628 1.00 45.72 327 ARG A N 1
ATOM 2562 C CA . ARG A 1 327 ? -4.350 50.751 55.498 1.00 45.72 327 ARG A CA 1
ATOM 2563 C C . ARG A 1 327 ? -5.653 50.207 54.883 1.00 45.72 327 ARG A C 1
ATOM 2565 O O . ARG A 1 327 ? -6.693 50.841 54.942 1.00 45.72 327 ARG A O 1
ATOM 2572 N N . ILE A 1 328 ? -5.590 48.952 54.426 1.00 37.06 328 ILE A N 1
ATOM 2573 C CA . ILE A 1 328 ? -6.458 47.813 54.812 1.00 37.06 328 ILE A CA 1
ATOM 2574 C C . ILE A 1 328 ? -5.744 46.561 54.278 1.00 37.06 328 ILE A C 1
ATOM 2576 O O . ILE A 1 328 ? -5.587 46.407 53.070 1.00 37.06 328 ILE A O 1
ATOM 2580 N N . ALA A 1 329 ? -5.237 45.718 55.180 1.00 40.84 329 ALA A N 1
ATOM 2581 C CA . ALA A 1 329 ? -4.444 44.526 54.849 1.00 40.84 329 ALA A CA 1
ATOM 2582 C C . ALA A 1 329 ? -4.589 43.441 55.937 1.00 40.84 329 ALA A C 1
ATOM 2584 O O . ALA A 1 329 ? -3.611 42.844 56.370 1.00 40.84 329 ALA A O 1
ATOM 2585 N N . LEU A 1 330 ? -5.816 43.252 56.434 1.00 41.16 330 LEU A N 1
ATOM 2586 C CA . LEU A 1 330 ? -6.192 42.298 57.486 1.00 41.16 330 LEU A CA 1
ATOM 2587 C C . LEU A 1 330 ? -7.715 42.087 57.406 1.00 41.16 330 LEU A C 1
ATOM 2589 O O . LEU A 1 330 ? -8.476 42.887 57.940 1.00 41.16 330 LEU A O 1
ATOM 2593 N N . ALA A 1 331 ? -8.151 41.071 56.653 1.00 37.31 331 ALA A N 1
ATOM 2594 C CA . ALA A 1 331 ? -9.565 40.673 56.534 1.00 37.31 331 ALA A CA 1
ATOM 2595 C C . ALA A 1 331 ? -9.722 39.261 55.937 1.00 37.31 331 ALA A C 1
ATOM 2597 O O . ALA A 1 331 ? -10.426 38.423 56.490 1.00 37.31 331 ALA A O 1
ATOM 2598 N N . VAL A 1 332 ? -9.029 38.983 54.826 1.00 39.31 332 VAL A N 1
ATOM 2599 C CA . VAL A 1 332 ? -9.205 37.747 54.035 1.00 39.31 332 VAL A CA 1
ATOM 2600 C C . VAL A 1 332 ? -8.751 36.453 54.746 1.00 39.31 332 VAL A C 1
ATOM 2602 O O . VAL A 1 332 ? -9.484 35.471 54.653 1.00 39.31 332 VAL A O 1
ATOM 2605 N N . PRO A 1 333 ? -7.627 36.398 55.499 1.00 38.25 333 PRO A N 1
ATOM 2606 C CA . PRO A 1 333 ? -7.151 35.131 56.079 1.00 38.25 333 PRO A CA 1
ATOM 2607 C C . PRO A 1 333 ? -8.060 34.516 57.155 1.00 38.25 333 PRO A C 1
ATOM 2609 O O . PRO A 1 333 ? -7.981 33.320 57.413 1.00 38.25 333 PRO A O 1
ATOM 2612 N N . ILE A 1 334 ? -8.909 35.320 57.803 1.00 41.50 334 ILE A N 1
ATOM 2613 C CA . ILE A 1 334 ? -9.657 34.901 59.000 1.00 41.50 334 ILE A CA 1
ATOM 2614 C C . ILE A 1 334 ? -10.908 34.084 58.636 1.00 41.50 334 ILE A C 1
ATOM 2616 O O . ILE A 1 334 ? -11.292 33.188 59.384 1.00 41.50 334 ILE A O 1
ATOM 2620 N N . LEU A 1 335 ? -11.516 34.330 57.470 1.00 35.94 335 LEU A N 1
ATOM 2621 C CA . LEU A 1 335 ? -12.741 33.629 57.063 1.00 35.94 335 LEU A CA 1
ATOM 2622 C C . LEU A 1 335 ? -12.485 32.167 56.642 1.00 35.94 335 LEU A C 1
ATOM 2624 O O . LEU A 1 335 ? -13.370 31.328 56.774 1.00 35.94 335 LEU A O 1
ATOM 2628 N N . LEU A 1 336 ? -11.269 31.853 56.179 1.00 34.53 336 LEU A N 1
ATOM 2629 C CA . LEU A 1 336 ? -10.890 30.513 55.711 1.00 34.53 336 LEU A CA 1
ATOM 2630 C C . LEU A 1 336 ? -10.652 29.503 56.846 1.00 34.53 336 LEU A C 1
ATOM 2632 O O . LEU A 1 336 ? -10.946 28.326 56.663 1.00 34.53 336 LEU A O 1
ATOM 2636 N N . LEU A 1 337 ? -10.192 29.935 58.030 1.00 37.25 337 LEU A N 1
ATOM 2637 C CA . LEU A 1 337 ? -10.064 29.028 59.184 1.00 37.25 337 LEU A CA 1
ATOM 2638 C C . LEU A 1 337 ? -11.412 28.693 59.844 1.00 37.25 337 LEU A C 1
ATOM 2640 O O . LEU A 1 337 ? -11.530 27.650 60.481 1.00 37.25 337 LEU A O 1
ATOM 2644 N N . ALA A 1 338 ? -12.435 29.539 59.691 1.00 37.12 338 ALA A N 1
ATOM 2645 C CA . ALA A 1 338 ? -13.736 29.335 60.335 1.00 37.12 338 ALA A CA 1
ATOM 2646 C C . ALA A 1 338 ? -14.582 28.214 59.694 1.00 37.12 338 ALA A C 1
ATOM 2648 O O . ALA A 1 338 ? -15.456 27.654 60.350 1.00 37.12 338 ALA A O 1
ATOM 2649 N N . LEU A 1 339 ? -14.324 27.875 58.425 1.00 37.12 339 LEU A N 1
ATOM 2650 C CA . LEU A 1 339 ? -15.113 26.912 57.640 1.00 37.12 339 LEU A CA 1
ATOM 2651 C C . LEU A 1 339 ? -14.590 25.464 57.689 1.00 37.12 339 LEU A C 1
ATOM 2653 O O . LEU A 1 339 ? -15.284 24.559 57.238 1.00 37.12 339 LEU A O 1
ATOM 2657 N N . LEU A 1 340 ? -13.408 25.225 58.266 1.00 38.34 340 LEU A N 1
ATOM 2658 C CA . LEU A 1 340 ? -12.792 23.890 58.373 1.00 38.34 340 LEU A CA 1
ATOM 2659 C C . LEU A 1 340 ? -13.039 23.192 59.727 1.00 38.34 340 LEU A C 1
ATOM 2661 O O . LEU A 1 340 ? -12.508 22.111 59.965 1.00 38.34 340 LEU A O 1
ATOM 2665 N N . ALA A 1 341 ? -13.830 23.796 60.622 1.00 38.69 341 ALA A N 1
ATOM 2666 C CA . ALA A 1 341 ? -13.947 23.382 62.027 1.00 38.69 341 ALA A CA 1
ATOM 2667 C C . ALA A 1 341 ? -15.335 22.850 62.454 1.00 38.69 341 ALA A C 1
ATOM 2669 O O . ALA A 1 341 ? -15.537 22.570 63.635 1.00 38.69 341 ALA A O 1
ATOM 2670 N N . GLY A 1 342 ? -16.300 22.705 61.537 1.00 40.62 342 GLY A N 1
ATOM 2671 C CA . GLY A 1 342 ? -17.672 22.298 61.876 1.00 40.62 342 GLY A CA 1
ATOM 2672 C C . GLY A 1 342 ? -18.329 21.433 60.803 1.00 40.62 342 GLY A C 1
ATOM 2673 O O . GLY A 1 342 ? -18.945 21.963 59.886 1.00 40.62 342 GLY A O 1
ATOM 2674 N N . GLY A 1 343 ? -18.214 20.106 60.925 1.00 33.75 343 GLY A N 1
ATOM 2675 C CA . GLY A 1 343 ? -18.725 19.186 59.901 1.00 33.75 343 GLY A CA 1
ATOM 2676 C C . GLY A 1 343 ? -18.525 17.692 60.171 1.00 33.75 343 GLY A C 1
ATOM 2677 O O . GLY A 1 343 ? -18.191 16.956 59.249 1.00 33.75 343 GLY A O 1
ATOM 2678 N N . GLN A 1 344 ? -18.714 17.212 61.407 1.00 37.34 344 GLN A N 1
ATOM 2679 C CA . GLN A 1 344 ? -18.821 15.764 61.638 1.00 37.34 344 GLN A CA 1
ATOM 2680 C C . GLN A 1 344 ? -20.176 15.255 61.128 1.00 37.34 344 GLN A C 1
ATOM 2682 O O . GLN A 1 344 ? -21.191 15.389 61.809 1.00 37.34 344 GLN A O 1
ATOM 2687 N N . LEU A 1 345 ? -20.184 14.654 59.937 1.00 34.97 345 LEU A N 1
ATOM 2688 C CA . LEU A 1 345 ? -21.312 13.884 59.416 1.00 34.97 345 LEU A CA 1
ATOM 2689 C C . LEU A 1 345 ? -20.937 12.402 59.3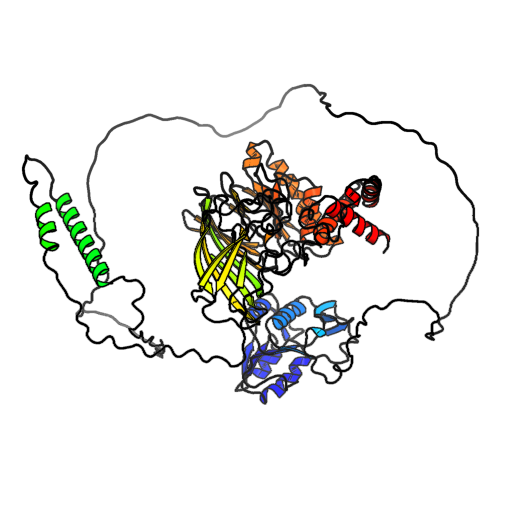97 1.00 34.97 345 LEU A C 1
ATOM 2691 O O . LEU A 1 345 ? -20.125 11.960 58.587 1.00 34.97 345 LEU A O 1
ATOM 2695 N N . THR A 1 346 ? -21.527 11.630 60.306 1.00 34.66 346 THR A N 1
ATOM 2696 C CA . THR A 1 346 ? -21.456 10.168 60.267 1.00 34.66 346 THR A CA 1
ATOM 2697 C C . THR A 1 346 ? -22.353 9.639 59.140 1.00 34.66 346 THR A C 1
ATOM 2699 O O . THR A 1 346 ? -23.491 10.097 59.002 1.00 34.66 346 THR A O 1
ATOM 2702 N N . PRO A 1 347 ? -21.892 8.674 58.321 1.00 33.47 347 PRO A N 1
ATOM 2703 C CA . PRO A 1 347 ? -22.724 8.096 57.274 1.00 33.47 347 PRO A CA 1
ATOM 2704 C C . PRO A 1 347 ? -23.836 7.246 57.900 1.00 33.47 347 PRO A C 1
ATOM 2706 O O . PRO A 1 347 ? -23.583 6.187 58.476 1.00 33.47 347 PRO A O 1
ATOM 2709 N N . SER A 1 348 ? -25.081 7.711 57.789 1.00 32.81 348 SER A N 1
ATOM 2710 C CA . SER A 1 348 ? -26.251 6.932 58.196 1.00 32.81 348 SER A CA 1
ATOM 2711 C C . SER A 1 348 ? -26.497 5.806 57.192 1.00 32.81 348 SER A C 1
ATOM 2713 O O . SER A 1 348 ? -26.753 6.061 56.014 1.00 32.81 348 SER A O 1
ATOM 2715 N N . ALA A 1 349 ? -26.423 4.555 57.648 1.00 40.31 349 ALA A N 1
ATOM 2716 C CA . ALA A 1 349 ? -26.684 3.384 56.820 1.00 40.31 349 ALA A CA 1
ATOM 2717 C C . ALA A 1 349 ? -28.197 3.219 56.575 1.00 40.31 349 ALA A C 1
ATOM 2719 O O . ALA A 1 349 ? -28.884 2.511 57.311 1.00 40.31 349 ALA A O 1
ATOM 2720 N N . ALA A 1 350 ? -28.715 3.881 55.538 1.00 35.72 350 ALA A N 1
ATOM 2721 C CA . ALA A 1 350 ? -30.123 3.829 55.151 1.00 35.72 350 ALA A CA 1
ATOM 2722 C C . ALA A 1 350 ? -30.291 3.504 53.655 1.00 35.72 350 ALA A C 1
ATOM 2724 O O . ALA A 1 350 ? -30.003 4.323 52.789 1.00 35.72 350 ALA A O 1
ATOM 2725 N N . ASN A 1 351 ? -30.820 2.309 53.379 1.00 36.53 351 ASN A N 1
ATOM 2726 C CA . ASN A 1 351 ? -31.413 1.885 52.105 1.00 36.53 351 ASN A CA 1
ATOM 2727 C C . ASN A 1 351 ? -30.581 2.119 50.829 1.00 36.53 351 ASN A C 1
ATOM 2729 O O . ASN A 1 351 ? -31.040 2.755 49.879 1.00 36.53 351 ASN A O 1
ATOM 2733 N N . ALA A 1 352 ? -29.426 1.455 50.736 1.00 33.12 352 ALA A N 1
ATOM 2734 C CA . ALA A 1 352 ? -28.927 1.028 49.431 1.00 33.12 352 ALA A CA 1
ATOM 2735 C C . ALA A 1 352 ? -29.913 0.001 48.840 1.00 33.12 352 ALA A C 1
ATOM 2737 O O . ALA A 1 352 ? -29.905 -1.172 49.216 1.00 33.12 352 ALA A O 1
ATOM 2738 N N . ALA A 1 353 ? -30.801 0.445 47.948 1.00 38.59 353 ALA A N 1
ATOM 2739 C CA . ALA A 1 353 ? -31.647 -0.460 47.179 1.00 38.59 353 ALA A CA 1
ATOM 2740 C C . ALA A 1 353 ? -30.749 -1.274 46.238 1.00 38.59 353 ALA A C 1
ATOM 2742 O O . ALA A 1 353 ? -30.134 -0.717 45.329 1.00 38.59 353 ALA A O 1
ATOM 2743 N N . ALA A 1 354 ? -30.640 -2.582 46.481 1.00 37.12 354 ALA A N 1
ATOM 2744 C CA . ALA A 1 354 ? -29.829 -3.456 45.646 1.00 37.12 354 ALA A CA 1
ATOM 2745 C C . ALA A 1 354 ? -30.334 -3.410 44.198 1.00 37.12 354 ALA A C 1
ATOM 2747 O O . ALA A 1 354 ? -31.518 -3.648 43.941 1.00 37.12 354 ALA A O 1
ATOM 2748 N N . CYS A 1 355 ? -29.435 -3.133 43.250 1.00 31.56 355 CYS A N 1
ATOM 2749 C CA . CYS A 1 355 ? -29.735 -3.393 41.847 1.00 31.56 355 CYS A CA 1
ATOM 2750 C C . CYS A 1 355 ? -30.053 -4.889 41.686 1.00 31.56 355 CYS A C 1
ATOM 2752 O O . CYS A 1 355 ? -29.383 -5.715 42.318 1.00 31.56 355 CYS A O 1
ATOM 2754 N N . PRO A 1 356 ? -31.048 -5.265 40.862 1.00 40.91 356 PRO A N 1
ATOM 2755 C CA . PRO A 1 356 ? -31.217 -6.664 40.496 1.00 40.91 356 PRO A CA 1
ATOM 2756 C C . PRO A 1 356 ? -29.911 -7.163 39.856 1.00 40.91 356 PRO A C 1
ATOM 2758 O O . PRO A 1 356 ? -29.263 -6.390 39.142 1.00 40.91 356 PRO A O 1
ATOM 2761 N N . PRO A 1 357 ? -29.497 -8.418 40.105 1.00 42.62 357 PRO A N 1
ATOM 2762 C CA . PRO A 1 357 ? -28.275 -8.948 39.519 1.00 42.62 357 PRO A CA 1
ATOM 2763 C C . PRO A 1 357 ? -28.358 -8.855 37.996 1.00 42.62 357 PRO A C 1
ATOM 2765 O O . PRO A 1 357 ? -29.401 -9.162 37.412 1.00 42.62 357 PRO A O 1
ATOM 2768 N N . THR A 1 358 ? -27.262 -8.438 37.363 1.00 37.69 358 THR A N 1
ATOM 2769 C CA . THR A 1 358 ? -27.152 -8.352 35.907 1.00 37.69 358 THR A CA 1
ATOM 2770 C C . THR A 1 358 ? -27.410 -9.733 35.319 1.00 37.69 358 THR A C 1
ATOM 2772 O O . THR A 1 358 ? -26.556 -10.615 35.397 1.00 37.69 358 THR A O 1
ATOM 2775 N N . VAL A 1 359 ? -28.608 -9.946 34.771 1.00 38.09 359 VAL A N 1
ATOM 2776 C CA . VAL A 1 359 ? -28.948 -11.192 34.083 1.00 38.09 359 VAL A CA 1
ATOM 2777 C C . VAL A 1 359 ? -28.010 -11.291 32.880 1.00 38.09 359 VAL A C 1
ATOM 2779 O O . VAL A 1 359 ? -28.030 -10.374 32.055 1.00 38.09 359 VAL A O 1
ATOM 2782 N N . PRO A 1 360 ? -27.180 -12.345 32.763 1.00 43.88 360 PRO A N 1
ATOM 2783 C CA . PRO A 1 360 ? -26.349 -12.522 31.583 1.00 43.88 360 PRO A CA 1
ATOM 2784 C C . PRO A 1 360 ? -27.235 -12.521 30.337 1.00 43.88 360 PRO A C 1
ATOM 2786 O O . PRO A 1 360 ? -28.283 -13.175 30.323 1.00 43.88 360 PRO A O 1
ATOM 2789 N N . GLY A 1 361 ? -26.821 -11.793 29.296 1.00 41.53 361 GLY A N 1
ATOM 2790 C CA . GLY A 1 361 ? -27.471 -11.884 27.989 1.00 41.53 361 GLY A CA 1
ATOM 2791 C C . GLY A 1 361 ? -27.547 -13.351 27.544 1.00 41.53 361 GLY A C 1
ATOM 2792 O O . GLY A 1 361 ? -26.682 -14.137 27.940 1.00 41.53 361 GLY A O 1
ATOM 2793 N N . PRO A 1 362 ? -28.579 -13.756 26.782 1.00 37.91 362 PRO A N 1
ATOM 2794 C CA . PRO A 1 362 ? -28.834 -15.161 26.482 1.00 37.91 362 PRO A CA 1
ATOM 2795 C C . PRO A 1 362 ? -27.618 -15.808 25.810 1.00 37.91 362 PRO A C 1
ATOM 2797 O O . PRO A 1 362 ? -27.355 -15.594 24.628 1.00 37.91 362 PRO A O 1
ATOM 2800 N N . VAL A 1 363 ? -26.880 -16.608 26.585 1.00 45.53 363 VAL A N 1
ATOM 2801 C CA . VAL A 1 363 ? -25.709 -17.348 26.112 1.00 45.53 363 VAL A CA 1
ATOM 2802 C C . VAL A 1 363 ? -26.196 -18.377 25.102 1.00 45.53 363 VAL A C 1
ATOM 2804 O O . VAL A 1 363 ? -26.786 -19.386 25.484 1.00 45.53 363 VAL A O 1
ATOM 2807 N N . MET A 1 364 ? -25.967 -18.102 23.817 1.00 45.47 364 MET A N 1
ATOM 2808 C CA . MET A 1 364 ? -26.282 -19.002 22.707 1.00 45.47 364 MET A CA 1
ATOM 2809 C C . MET A 1 364 ? -25.537 -20.333 22.912 1.00 45.47 364 MET A C 1
ATOM 2811 O O . MET A 1 364 ? -24.308 -20.355 22.787 1.00 45.47 364 MET A O 1
ATOM 2815 N N . PRO A 1 365 ? -26.223 -21.444 23.251 1.00 49.28 365 PRO A N 1
ATOM 2816 C CA . PRO A 1 365 ? -25.529 -22.662 23.651 1.00 49.28 365 PRO A CA 1
ATOM 2817 C C . PRO A 1 365 ? -24.785 -23.274 22.460 1.00 49.28 365 PRO A C 1
ATOM 2819 O O . PRO A 1 365 ? -25.410 -23.713 21.497 1.00 49.28 365 PRO A O 1
ATOM 2822 N N . GLY A 1 366 ? -23.453 -23.316 22.539 1.00 70.75 366 GLY A N 1
ATOM 2823 C CA . GLY A 1 366 ? -22.590 -23.920 21.516 1.00 70.75 366 GLY A CA 1
ATOM 2824 C C . GLY A 1 366 ? -21.790 -22.947 20.642 1.00 70.75 366 GLY A C 1
ATOM 2825 O O . GLY A 1 366 ? -21.092 -23.414 19.747 1.00 70.75 366 GLY A O 1
ATOM 2826 N N . VAL A 1 367 ? -21.835 -21.632 20.890 1.00 81.62 367 VAL A N 1
ATOM 2827 C CA . VAL A 1 367 ? -20.911 -20.679 20.244 1.00 81.62 367 VAL A CA 1
ATOM 2828 C C . VAL A 1 367 ? -19.680 -20.464 21.126 1.00 81.62 367 VAL A C 1
ATOM 2830 O O . VAL A 1 367 ? -19.778 -19.894 22.210 1.00 81.62 367 VAL A O 1
ATOM 2833 N N . THR A 1 368 ? -18.514 -20.901 20.651 1.00 91.31 368 THR A N 1
ATOM 2834 C CA . THR A 1 368 ? -17.211 -20.544 21.233 1.00 91.31 368 THR A CA 1
ATOM 2835 C C . THR A 1 368 ? -16.645 -19.327 20.505 1.00 91.31 368 THR A C 1
ATOM 2837 O O . THR A 1 368 ? -16.689 -19.278 19.275 1.00 91.31 368 THR A O 1
ATOM 2840 N N . PHE A 1 369 ? -16.095 -18.384 21.269 1.00 94.62 369 PHE A N 1
ATOM 2841 C CA . PHE A 1 369 ? -15.270 -17.276 20.785 1.00 94.62 369 PHE A CA 1
ATOM 2842 C C . PHE A 1 369 ? -13.825 -17.504 21.241 1.00 94.62 369 PHE A C 1
ATOM 2844 O O . PHE A 1 369 ? -13.606 -18.076 22.312 1.00 94.62 369 PHE A O 1
ATOM 2851 N N . VAL A 1 370 ? -12.860 -17.081 20.431 1.00 94.19 370 VAL A N 1
ATOM 2852 C CA . VAL A 1 370 ? -11.415 -17.207 20.677 1.00 94.19 370 VAL A CA 1
ATOM 2853 C C . VAL A 1 370 ? -10.722 -15.876 20.391 1.00 94.19 370 VAL A C 1
ATOM 2855 O O . VAL A 1 370 ? -11.275 -15.037 19.684 1.00 94.19 370 VAL A O 1
ATOM 2858 N N . ALA A 1 371 ? -9.516 -15.660 20.913 1.00 93.75 371 ALA A N 1
ATOM 2859 C CA . ALA A 1 371 ? -8.701 -14.540 20.448 1.00 93.75 371 ALA A CA 1
ATOM 2860 C C . ALA A 1 371 ? -8.349 -14.706 18.954 1.00 93.75 371 ALA A C 1
ATOM 2862 O O . ALA A 1 371 ? -8.343 -15.824 18.426 1.00 93.75 371 ALA A O 1
ATOM 2863 N N . GLY A 1 372 ? -8.048 -13.594 18.284 1.00 88.44 372 GLY A N 1
ATOM 2864 C CA . GLY A 1 372 ? -7.365 -13.582 16.994 1.00 88.44 372 GLY A CA 1
ATOM 2865 C C . GLY A 1 372 ? -6.037 -14.341 17.051 1.00 88.44 372 GLY A C 1
ATOM 2866 O O . GLY A 1 372 ? -5.540 -14.693 18.124 1.00 88.44 372 GLY A O 1
ATOM 2867 N N . ALA A 1 373 ? -5.457 -14.603 15.885 1.00 87.69 373 ALA A N 1
ATOM 2868 C CA . ALA A 1 373 ? -4.080 -15.078 15.844 1.00 87.69 373 ALA A CA 1
ATOM 2869 C C . ALA A 1 373 ? -3.140 -13.945 16.301 1.00 87.69 373 ALA A C 1
ATOM 2871 O O . A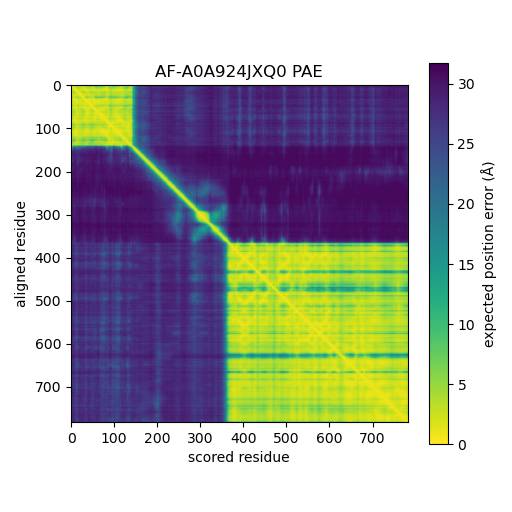LA A 1 373 ? -3.482 -12.772 16.173 1.00 87.69 373 ALA A O 1
ATOM 2872 N N . ALA A 1 374 ? -1.967 -14.278 16.835 1.00 84.56 374 ALA A N 1
ATOM 2873 C CA . ALA A 1 374 ? -0.970 -13.292 17.272 1.00 84.56 374 ALA A CA 1
ATOM 2874 C C . ALA A 1 374 ? -0.056 -12.823 16.118 1.00 84.56 374 ALA A C 1
ATOM 2876 O O . ALA A 1 374 ? 1.114 -12.564 16.354 1.00 84.56 374 ALA A O 1
ATOM 2877 N N . GLY A 1 375 ? -0.578 -12.852 14.890 1.00 92.12 375 GLY A N 1
ATOM 2878 C CA . GLY A 1 375 ? 0.123 -12.729 13.612 1.00 92.12 375 GLY A CA 1
ATOM 2879 C C . GLY A 1 375 ? -0.769 -13.248 12.475 1.00 92.12 375 GLY A C 1
ATOM 2880 O O . GLY A 1 375 ? -1.735 -13.986 12.722 1.00 92.12 375 GLY A O 1
ATOM 2881 N N . ILE A 1 376 ? -0.474 -12.913 11.218 1.00 94.06 376 ILE A N 1
ATOM 2882 C CA . ILE A 1 376 ? -1.224 -13.425 10.054 1.00 94.06 376 ILE A CA 1
ATOM 2883 C C . ILE A 1 376 ? -0.863 -14.878 9.701 1.00 94.06 376 ILE A C 1
ATOM 2885 O O . ILE A 1 376 ? -1.677 -15.602 9.126 1.00 94.06 376 ILE A O 1
ATOM 2889 N N . GLY A 1 377 ? 0.331 -15.327 10.107 1.00 94.25 377 GLY A N 1
ATOM 2890 C CA . GLY A 1 377 ? 0.850 -16.679 9.873 1.00 94.25 377 GLY A CA 1
ATOM 2891 C C . GLY A 1 377 ? 2.058 -16.762 8.933 1.00 94.25 377 GLY A C 1
ATOM 2892 O O . GLY A 1 377 ? 2.427 -17.868 8.539 1.00 94.25 377 GLY A O 1
ATOM 2893 N N . ASP A 1 378 ? 2.667 -15.628 8.578 1.00 95.44 378 ASP A N 1
ATOM 2894 C CA . ASP A 1 378 ? 3.936 -15.588 7.849 1.00 95.44 378 ASP A CA 1
ATOM 2895 C C . ASP A 1 378 ? 5.098 -16.162 8.689 1.00 95.44 378 ASP A C 1
ATOM 2897 O O . ASP A 1 378 ? 5.095 -16.101 9.919 1.00 95.44 378 ASP A O 1
ATOM 2901 N N . ALA A 1 379 ? 6.087 -16.771 8.030 1.00 93.69 379 ALA A N 1
ATOM 2902 C CA . ALA A 1 379 ? 7.207 -17.429 8.707 1.00 93.69 379 ALA A CA 1
ATOM 2903 C C . ALA A 1 379 ? 8.381 -16.485 9.022 1.00 93.69 379 ALA A C 1
ATOM 2905 O O . ALA A 1 379 ? 9.182 -16.784 9.911 1.00 93.69 379 ALA A O 1
ATOM 2906 N N . TYR A 1 380 ? 8.511 -15.380 8.288 1.00 94.25 380 TYR A N 1
ATOM 2907 C CA . TYR A 1 380 ? 9.573 -14.384 8.432 1.00 94.25 380 TYR A CA 1
ATOM 2908 C C . TYR A 1 380 ? 9.165 -13.262 9.396 1.00 94.25 380 TYR A C 1
ATOM 2910 O O . TYR A 1 380 ? 10.018 -12.774 10.134 1.00 94.25 380 TYR A O 1
ATOM 2918 N N . TYR A 1 381 ? 7.868 -12.949 9.465 1.00 93.06 381 TYR A N 1
ATOM 2919 C CA . TYR A 1 381 ? 7.286 -11.924 10.338 1.00 93.06 381 TYR A CA 1
ATOM 2920 C C . TYR A 1 381 ? 6.095 -12.505 11.125 1.00 93.06 381 TYR A C 1
ATOM 2922 O O . TYR A 1 381 ? 4.945 -12.120 10.918 1.00 93.06 381 TYR A O 1
ATOM 2930 N N . PRO A 1 382 ? 6.336 -13.465 12.042 1.00 92.31 382 PRO A N 1
ATOM 2931 C CA . PRO A 1 382 ? 5.285 -14.291 12.648 1.00 92.31 382 PRO A CA 1
ATOM 2932 C C . PRO A 1 382 ? 4.371 -13.564 13.642 1.00 92.31 382 PRO A C 1
ATOM 2934 O O . PRO A 1 382 ? 3.463 -14.197 14.183 1.00 92.31 382 PRO A O 1
ATOM 2937 N N . LEU A 1 383 ? 4.619 -12.276 13.901 1.00 92.62 383 LEU A N 1
ATOM 2938 C CA . LEU A 1 383 ? 3.756 -11.420 14.714 1.00 92.62 383 LEU A CA 1
ATOM 2939 C C . LEU A 1 383 ? 2.866 -10.488 13.889 1.00 92.62 383 LEU A C 1
ATOM 2941 O O . LEU A 1 383 ? 1.904 -9.961 14.432 1.00 92.62 383 LEU A O 1
ATOM 2945 N N . ASP A 1 384 ? 3.176 -10.277 12.610 1.00 93.50 384 ASP A N 1
ATOM 2946 C CA . ASP A 1 384 ? 2.618 -9.145 11.874 1.00 93.50 384 ASP A CA 1
ATOM 2947 C C . ASP A 1 384 ? 1.261 -9.497 11.256 1.00 93.50 384 ASP A C 1
ATOM 2949 O O . ASP A 1 384 ? 1.056 -10.601 10.733 1.00 93.50 384 ASP A O 1
ATOM 2953 N N . GLY A 1 385 ? 0.307 -8.574 11.366 1.00 94.06 385 GLY A N 1
ATOM 2954 C CA . GLY A 1 385 ? -1.092 -8.785 11.016 1.00 94.06 385 GLY A CA 1
ATOM 2955 C C . GLY A 1 385 ? -1.827 -9.826 11.878 1.00 94.06 385 GLY A C 1
ATOM 2956 O O . GLY A 1 385 ? -1.441 -10.180 12.991 1.00 94.06 385 GLY A O 1
ATOM 2957 N N . ASN A 1 386 ? -2.954 -10.334 11.376 1.00 94.94 386 ASN A N 1
ATOM 2958 C CA . ASN A 1 386 ? -3.870 -11.169 12.144 1.00 94.94 386 ASN A CA 1
ATOM 2959 C C . ASN A 1 386 ? -4.714 -12.086 11.249 1.00 94.94 386 ASN A C 1
ATOM 2961 O O . ASN A 1 386 ? -5.579 -11.630 10.506 1.00 94.94 386 ASN A O 1
ATOM 2965 N N . GLY A 1 387 ? -4.569 -13.406 11.394 1.00 88.94 387 GLY A N 1
ATOM 2966 C CA . GLY A 1 387 ? -5.394 -14.376 10.653 1.00 88.94 387 GLY A CA 1
ATOM 2967 C C . GLY A 1 387 ? -6.881 -14.424 11.065 1.00 88.94 387 GLY A C 1
ATOM 2968 O O . GLY A 1 387 ? -7.660 -15.194 10.495 1.00 88.94 387 GLY A O 1
ATOM 2969 N N . GLY A 1 388 ? -7.292 -13.653 12.081 1.00 93.81 388 GLY A N 1
ATOM 2970 C CA . GLY A 1 388 ? -8.651 -13.642 12.631 1.00 93.81 388 GLY A CA 1
ATOM 2971 C C . GLY A 1 388 ? -9.679 -12.814 11.845 1.00 93.81 388 GLY A C 1
ATOM 2972 O O . GLY A 1 388 ? -10.883 -12.933 12.113 1.00 93.81 388 GLY A O 1
ATOM 2973 N N . TYR A 1 389 ? -9.237 -11.989 10.895 1.00 96.69 389 TYR A N 1
ATOM 2974 C CA . TYR A 1 389 ? -10.083 -11.124 10.070 1.00 96.69 389 TYR A CA 1
ATOM 2975 C C . TYR A 1 389 ? -9.441 -10.809 8.701 1.00 96.69 389 TYR A C 1
ATOM 2977 O O . TYR A 1 389 ? -8.357 -11.292 8.400 1.00 96.69 389 TYR A O 1
ATOM 2985 N N . ASP A 1 390 ? -10.174 -10.066 7.871 1.00 97.38 390 ASP A N 1
ATOM 2986 C CA . ASP A 1 390 ? -9.863 -9.617 6.504 1.00 97.38 390 ASP A CA 1
ATOM 2987 C C . ASP A 1 390 ? -10.264 -8.128 6.419 1.00 97.38 390 ASP A C 1
ATOM 2989 O O . ASP A 1 390 ? -11.443 -7.797 6.625 1.00 97.38 390 ASP A O 1
ATOM 2993 N N . VAL A 1 391 ? -9.309 -7.202 6.256 1.00 98.56 391 VAL A N 1
ATOM 2994 C CA . VAL A 1 391 ? -9.593 -5.753 6.266 1.00 98.56 391 VAL A CA 1
ATOM 2995 C C . VAL A 1 391 ? -10.143 -5.316 4.913 1.00 98.56 391 VAL A C 1
ATOM 2997 O O . VAL A 1 391 ? -9.541 -5.479 3.862 1.00 98.56 391 VAL A O 1
ATOM 3000 N N . GLN A 1 392 ? -11.323 -4.701 4.938 1.00 98.00 392 GLN A N 1
ATOM 3001 C CA . GLN A 1 392 ? -12.004 -4.233 3.733 1.00 98.00 392 GLN A CA 1
ATOM 3002 C C . GLN A 1 392 ? -11.601 -2.789 3.393 1.00 98.00 392 GLN A C 1
ATOM 3004 O O . GLN A 1 392 ? -11.429 -2.469 2.219 1.00 98.00 392 GLN A O 1
ATOM 3009 N N . ASN A 1 393 ? -11.475 -1.912 4.401 1.00 98.50 393 ASN A N 1
ATOM 3010 C CA . ASN A 1 393 ? -11.127 -0.500 4.207 1.00 98.50 393 ASN A CA 1
ATOM 3011 C C . ASN A 1 393 ? -10.501 0.159 5.451 1.00 98.50 393 ASN A C 1
ATOM 3013 O O . ASN A 1 393 ? -11.045 0.024 6.550 1.00 98.50 393 ASN A O 1
ATOM 3017 N N . TYR A 1 394 ? -9.477 0.987 5.242 1.00 98.81 394 TYR A N 1
ATOM 3018 C CA . TYR A 1 394 ? -8.964 1.970 6.203 1.00 98.81 394 TYR A CA 1
ATOM 3019 C C . TYR A 1 394 ? -9.522 3.377 5.913 1.00 98.81 394 TYR A C 1
ATOM 3021 O O . TYR A 1 394 ? -9.486 3.839 4.774 1.00 98.81 394 TYR A O 1
ATOM 3029 N N . ASP A 1 395 ? -10.027 4.082 6.924 1.00 98.69 395 ASP A N 1
ATOM 3030 C CA . ASP A 1 395 ? -10.343 5.519 6.864 1.00 98.69 395 ASP A CA 1
ATOM 3031 C C . ASP A 1 395 ? -9.504 6.242 7.928 1.00 98.69 395 ASP A C 1
ATOM 3033 O O . ASP A 1 395 ? -9.755 6.121 9.129 1.00 98.69 395 ASP A O 1
ATOM 3037 N N . VAL A 1 396 ? -8.433 6.907 7.489 1.00 98.75 396 VAL A N 1
ATOM 3038 C CA . VAL A 1 396 ? -7.432 7.549 8.352 1.00 98.75 396 VAL A CA 1
ATOM 3039 C C . VAL A 1 396 ? -7.621 9.060 8.276 1.00 98.75 396 VAL A C 1
ATOM 3041 O O . VAL A 1 396 ? -7.203 9.715 7.320 1.00 98.75 396 VAL A O 1
ATOM 3044 N N . ASN A 1 397 ? -8.270 9.615 9.299 1.00 98.62 397 ASN A N 1
ATOM 3045 C CA . ASN A 1 397 ? -8.616 11.028 9.408 1.00 98.62 397 ASN A CA 1
ATOM 3046 C C . ASN A 1 397 ? -7.801 11.675 10.531 1.00 98.62 397 ASN A C 1
ATOM 3048 O O . ASN A 1 397 ? -8.092 11.503 11.718 1.00 98.62 397 ASN A O 1
ATOM 3052 N N . VAL A 1 398 ? -6.739 12.380 10.146 1.00 98.56 398 VAL A N 1
ATOM 3053 C CA . VAL A 1 398 ? -5.670 12.835 11.041 1.00 98.56 398 VAL A CA 1
ATOM 3054 C C . VAL A 1 398 ? -5.223 14.259 10.714 1.00 98.56 398 VAL A C 1
ATOM 3056 O O . VAL A 1 398 ? -5.394 14.766 9.605 1.00 98.56 398 VAL A O 1
ATOM 3059 N N . ALA A 1 399 ? -4.639 14.928 11.699 1.00 98.50 399 ALA A N 1
ATOM 3060 C CA . ALA A 1 399 ? -4.001 16.226 11.572 1.00 98.50 399 ALA A CA 1
ATOM 3061 C C . ALA A 1 399 ? -2.530 16.133 11.988 1.00 98.50 399 ALA A C 1
ATOM 3063 O O . ALA A 1 399 ? -2.232 15.510 13.007 1.00 98.50 399 ALA A O 1
ATOM 3064 N N . TYR A 1 400 ? -1.641 16.774 11.227 1.00 98.38 400 TYR A N 1
ATOM 3065 C CA . TYR A 1 400 ? -0.203 16.840 11.497 1.00 98.38 400 TYR A CA 1
ATOM 3066 C C . TYR A 1 400 ? 0.252 18.289 11.705 1.00 98.38 400 TYR A C 1
ATOM 3068 O O . TYR A 1 400 ? -0.071 19.167 10.898 1.00 98.38 400 TYR A O 1
ATOM 3076 N N . ASP A 1 401 ? 1.017 18.534 12.770 1.00 96.44 401 ASP A N 1
ATOM 3077 C CA . ASP A 1 401 ? 1.655 19.821 13.062 1.00 96.44 401 ASP A CA 1
ATOM 3078 C C . ASP A 1 401 ? 3.192 19.712 12.999 1.00 96.44 401 ASP A C 1
ATOM 3080 O O . ASP A 1 401 ? 3.816 19.306 13.982 1.00 96.44 401 ASP A O 1
ATOM 3084 N N . PRO A 1 402 ? 3.839 20.147 11.897 1.00 95.50 402 PRO A N 1
ATOM 3085 C CA . PRO A 1 402 ? 5.300 20.143 11.774 1.00 95.50 402 PRO A CA 1
ATOM 3086 C C . PRO A 1 402 ? 6.032 21.074 12.754 1.00 95.50 402 PRO A C 1
ATOM 3088 O O . PRO A 1 402 ? 7.257 21.077 12.788 1.00 95.50 402 PRO A O 1
ATOM 3091 N N . ALA A 1 403 ? 5.329 21.904 13.538 1.00 94.00 403 ALA A N 1
ATOM 3092 C CA . ALA A 1 403 ? 5.959 22.686 14.605 1.00 94.00 403 ALA A CA 1
ATOM 3093 C C . ALA A 1 403 ? 6.182 21.877 15.899 1.00 94.00 403 ALA A C 1
ATOM 3095 O O . ALA A 1 403 ? 6.862 22.360 16.809 1.00 94.00 403 ALA A O 1
ATOM 3096 N N . SER A 1 404 ? 5.594 20.680 15.997 1.00 94.88 404 SER A N 1
ATOM 3097 C CA . SER A 1 404 ? 5.695 19.783 17.154 1.00 94.88 404 SER A CA 1
ATOM 3098 C C . SER A 1 404 ? 5.860 18.300 16.793 1.00 94.88 404 SER A C 1
ATOM 3100 O O . SER A 1 404 ? 5.936 17.472 17.699 1.00 94.88 404 SER A O 1
ATOM 3102 N N . ASP A 1 405 ? 5.904 17.972 15.497 1.00 95.75 405 ASP A N 1
ATOM 3103 C CA . ASP A 1 405 ? 5.912 16.615 14.933 1.00 95.75 405 ASP A CA 1
ATOM 3104 C C . ASP A 1 405 ? 4.711 15.741 15.358 1.00 95.75 405 ASP A C 1
ATOM 3106 O O . ASP A 1 405 ? 4.715 14.519 15.193 1.00 95.75 405 ASP A O 1
ATOM 3110 N N . VAL A 1 406 ? 3.651 16.356 15.898 1.00 96.56 406 VAL A N 1
ATOM 3111 C CA . VAL A 1 406 ? 2.476 15.641 16.409 1.00 96.56 406 VAL A CA 1
ATOM 3112 C C . VAL A 1 406 ? 1.489 15.335 15.288 1.00 96.56 406 VAL A C 1
ATOM 3114 O O . VAL A 1 406 ? 0.953 16.237 14.641 1.00 96.56 406 VAL A O 1
ATOM 3117 N N . LEU A 1 407 ? 1.174 14.050 15.145 1.00 97.75 407 LEU A N 1
ATOM 3118 C CA . LEU A 1 407 ? 0.028 13.522 14.419 1.00 97.75 407 LEU A CA 1
ATOM 3119 C C . LEU A 1 407 ? -1.092 13.172 15.411 1.00 97.75 407 LEU A C 1
ATOM 3121 O O . LEU A 1 407 ? -0.850 12.592 16.472 1.00 97.75 407 LEU A O 1
ATOM 3125 N N . SER A 1 408 ? -2.333 13.533 15.091 1.00 97.88 408 SER A N 1
ATOM 3126 C CA . SER A 1 408 ? -3.489 13.297 15.966 1.00 97.88 408 SER A CA 1
ATOM 3127 C C . SER A 1 408 ? -4.784 13.108 15.182 1.00 97.88 408 SER A C 1
ATOM 3129 O O . SER A 1 408 ? -5.009 13.797 14.191 1.00 97.88 408 SER A O 1
ATOM 3131 N N . GLY A 1 409 ? -5.652 12.191 15.610 1.00 97.69 409 GLY A N 1
ATOM 3132 C CA . GLY A 1 409 ? -6.923 11.928 14.934 1.00 97.69 409 GLY A CA 1
ATOM 3133 C C . GLY A 1 409 ? -7.464 10.525 15.180 1.00 97.69 409 GLY A C 1
ATOM 3134 O O . GLY A 1 409 ? -7.338 9.986 16.280 1.00 97.69 409 GLY A O 1
ATOM 3135 N N . THR A 1 410 ? -8.091 9.957 14.153 1.00 98.56 410 THR A N 1
ATOM 3136 C CA . THR A 1 410 ? -8.779 8.661 14.193 1.00 98.56 410 THR A CA 1
ATOM 3137 C C . THR A 1 410 ? -8.431 7.805 12.982 1.00 98.56 410 THR A C 1
ATOM 3139 O O . THR A 1 410 ? -8.538 8.278 11.850 1.00 98.56 410 THR A O 1
ATOM 3142 N N . ALA A 1 411 ? -8.125 6.530 13.214 1.00 98.75 411 ALA A N 1
ATOM 3143 C CA . ALA A 1 411 ? -8.143 5.496 12.184 1.00 98.75 411 ALA A CA 1
ATOM 3144 C C . ALA A 1 411 ? -9.374 4.604 12.399 1.00 98.75 411 ALA A C 1
ATOM 3146 O O . ALA A 1 411 ? -9.532 4.012 13.469 1.00 98.75 411 ALA A O 1
ATOM 3147 N N . ALA A 1 412 ? -10.248 4.526 11.395 1.00 98.75 412 ALA A N 1
ATOM 3148 C CA . ALA A 1 412 ? -11.425 3.668 11.379 1.00 98.75 412 ALA A CA 1
ATOM 3149 C C . ALA A 1 412 ? -11.213 2.506 10.394 1.00 98.75 412 ALA A C 1
ATOM 3151 O O . ALA A 1 412 ? -11.154 2.683 9.177 1.00 98.75 412 ALA A O 1
ATOM 3152 N N . ILE A 1 413 ? -11.084 1.301 10.940 1.00 98.81 413 ILE A N 1
ATOM 3153 C CA . ILE A 1 413 ? -10.720 0.075 10.232 1.00 98.81 413 ILE A CA 1
ATOM 3154 C C . ILE A 1 413 ? -11.987 -0.759 10.063 1.00 98.81 413 ILE A C 1
ATOM 3156 O O . ILE A 1 413 ? -12.550 -1.256 11.039 1.00 98.81 413 ILE A O 1
ATOM 3160 N N . THR A 1 414 ? -12.466 -0.912 8.831 1.00 98.62 414 THR A N 1
ATOM 3161 C CA . THR A 1 414 ? -13.626 -1.761 8.532 1.00 98.62 414 THR A CA 1
ATOM 3162 C C . THR A 1 414 ? -13.144 -3.145 8.128 1.00 98.62 414 THR A C 1
ATOM 3164 O O . THR A 1 414 ? -12.584 -3.314 7.046 1.00 98.62 414 THR A O 1
ATOM 3167 N N . LEU A 1 415 ? -13.374 -4.134 8.992 1.00 97.81 415 LEU A N 1
ATOM 3168 C CA . LEU A 1 415 ? -12.865 -5.499 8.850 1.00 97.81 415 LEU A CA 1
ATOM 3169 C C . LEU A 1 415 ? -13.986 -6.540 8.860 1.00 97.81 415 LEU A C 1
ATOM 3171 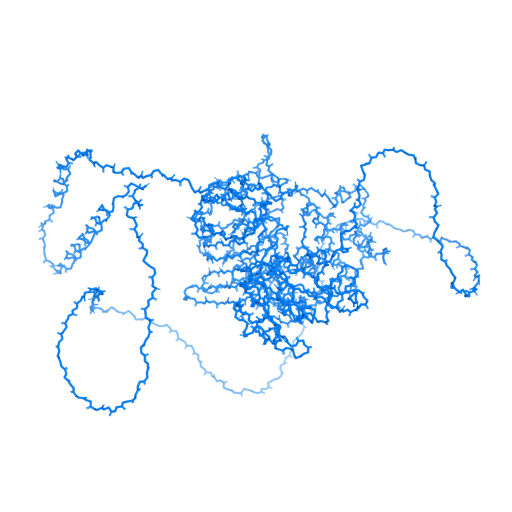O O . LEU A 1 415 ? -15.053 -6.336 9.446 1.00 97.81 415 LEU A O 1
ATOM 3175 N N . ARG A 1 416 ? -13.736 -7.673 8.205 1.00 97.75 416 ARG A N 1
ATOM 3176 C CA . ARG A 1 416 ? -14.583 -8.865 8.199 1.00 97.75 416 ARG A CA 1
ATOM 3177 C C . ARG A 1 416 ? -13.926 -9.954 9.028 1.00 97.75 416 ARG A C 1
ATOM 3179 O O . ARG A 1 416 ? -12.831 -10.392 8.714 1.00 97.75 416 ARG A O 1
ATOM 3186 N N . THR A 1 417 ? -14.608 -10.470 10.038 1.00 96.75 417 THR A N 1
ATOM 3187 C CA . THR A 1 417 ? -14.069 -11.575 10.842 1.00 96.75 417 THR A CA 1
ATOM 3188 C C . THR A 1 417 ? -14.022 -12.886 10.044 1.00 96.75 417 THR A C 1
ATOM 3190 O O . THR A 1 417 ? -14.993 -13.259 9.379 1.00 96.75 417 THR A O 1
ATOM 3193 N N . THR A 1 418 ? -12.919 -13.636 10.127 1.00 95.19 418 THR A N 1
ATOM 3194 C CA . THR A 1 418 ? -12.816 -14.993 9.545 1.00 95.19 418 THR A CA 1
ATOM 3195 C C . THR A 1 418 ? -13.314 -16.061 10.523 1.00 95.19 418 THR A C 1
ATOM 3197 O O . THR A 1 418 ? -13.810 -17.111 10.108 1.00 95.19 418 THR A O 1
ATOM 3200 N N . GLN A 1 419 ? -13.248 -15.769 11.826 1.00 94.69 419 GLN A N 1
ATOM 3201 C CA . GLN A 1 419 ? -13.623 -16.650 12.934 1.00 94.69 419 GLN A CA 1
ATOM 3202 C C . GLN A 1 419 ? -14.439 -15.915 14.017 1.00 94.69 419 GLN A C 1
ATOM 3204 O O . GLN A 1 419 ? -14.687 -14.716 13.926 1.00 94.69 419 GLN A O 1
ATOM 3209 N N . ASN A 1 420 ? -14.882 -16.637 15.051 1.00 96.31 420 ASN A N 1
ATOM 3210 C CA . ASN A 1 420 ? -15.574 -16.043 16.200 1.00 96.31 420 ASN A CA 1
ATOM 3211 C C . ASN A 1 420 ? -14.554 -15.400 17.157 1.00 96.31 420 ASN A C 1
ATOM 3213 O O . ASN A 1 420 ? -13.860 -16.123 17.873 1.00 96.31 420 ASN A O 1
ATOM 3217 N N . LEU A 1 421 ? -14.486 -14.070 17.207 1.00 97.56 421 LEU A N 1
ATOM 3218 C CA . LEU A 1 421 ? -13.480 -13.325 17.971 1.00 97.56 421 LEU A CA 1
ATOM 3219 C C . LEU A 1 421 ? -13.987 -12.896 19.356 1.00 97.56 421 LEU A C 1
ATOM 3221 O O . LEU A 1 421 ? -15.046 -12.284 19.473 1.00 97.56 421 LEU A O 1
ATOM 3225 N N . SER A 1 422 ? -13.214 -13.167 20.409 1.00 97.19 422 SER A N 1
ATOM 3226 C CA . SER A 1 422 ? -13.353 -12.547 21.741 1.00 97.19 422 SER A CA 1
ATOM 3227 C C . SER A 1 422 ? -12.406 -11.360 21.943 1.00 97.19 422 SER A C 1
ATOM 3229 O O . SER A 1 422 ? -12.663 -10.511 22.788 1.00 97.19 422 SER A O 1
ATOM 3231 N N . ALA A 1 423 ? -11.316 -11.331 21.180 1.00 97.31 423 ALA A N 1
ATOM 3232 C CA . ALA A 1 423 ? -10.334 -10.259 21.063 1.00 97.31 423 ALA A CA 1
ATOM 3233 C C . ALA A 1 423 ? -9.608 -10.427 19.715 1.00 97.31 423 ALA A C 1
ATOM 3235 O O . ALA A 1 423 ? -9.699 -11.500 19.114 1.00 97.31 423 ALA A O 1
ATOM 3236 N N . PHE A 1 424 ? -8.902 -9.408 19.243 1.00 97.31 424 PHE A N 1
ATOM 3237 C CA . PHE A 1 424 ? -8.035 -9.459 18.058 1.00 97.31 424 PHE A CA 1
ATOM 3238 C C . PHE A 1 424 ? -6.996 -8.341 18.135 1.00 97.31 424 PHE A C 1
ATOM 3240 O O . PHE A 1 424 ? -7.169 -7.407 18.916 1.00 97.31 424 PHE A O 1
ATOM 3247 N N . ASN A 1 425 ? -5.939 -8.427 17.332 1.00 95.50 425 ASN A N 1
ATOM 3248 C CA . ASN A 1 425 ? -4.803 -7.517 17.429 1.00 95.50 425 ASN A CA 1
ATOM 3249 C C . ASN A 1 425 ? -4.654 -6.658 16.162 1.00 95.50 425 ASN A C 1
ATOM 3251 O O . ASN A 1 425 ? -5.237 -6.995 15.126 1.00 95.50 425 ASN A O 1
ATOM 3255 N N . LEU A 1 426 ? -3.903 -5.565 16.279 1.00 97.50 426 LEU A N 1
ATOM 3256 C CA . LEU A 1 426 ? -3.582 -4.581 15.247 1.00 97.50 426 LEU A CA 1
ATOM 3257 C C . LEU A 1 426 ? -2.138 -4.108 15.467 1.00 97.50 426 LEU A C 1
ATOM 3259 O O . LEU A 1 426 ? -1.815 -3.624 16.557 1.00 97.50 426 LEU A O 1
ATOM 3263 N N . ASP A 1 427 ? -1.307 -4.168 14.432 1.00 96.81 427 ASP A N 1
ATOM 3264 C CA . ASP A 1 427 ? 0.052 -3.634 14.450 1.00 96.81 427 ASP A CA 1
ATOM 3265 C C . ASP A 1 427 ? 0.002 -2.117 14.684 1.00 96.81 427 ASP A C 1
ATOM 3267 O O . ASP A 1 427 ? -0.592 -1.381 13.884 1.00 96.81 427 ASP A O 1
ATOM 3271 N N . PHE A 1 428 ? 0.591 -1.632 15.784 1.00 96.25 428 PHE A N 1
ATOM 3272 C CA . PHE A 1 428 ? 0.660 -0.198 16.065 1.00 96.25 428 PHE A CA 1
ATOM 3273 C C . PHE A 1 428 ? 1.820 0.141 17.011 1.00 96.25 428 PHE A C 1
ATOM 3275 O O . PHE A 1 428 ? 1.737 -0.010 18.234 1.00 96.25 428 PHE A O 1
ATOM 3282 N N . ASP A 1 429 ? 2.906 0.646 16.435 1.00 93.38 429 ASP A N 1
ATOM 3283 C CA . ASP A 1 429 ? 4.128 0.996 17.145 1.00 93.38 429 ASP A CA 1
ATOM 3284 C C . ASP A 1 429 ? 3.946 2.329 17.882 1.00 93.38 429 ASP A C 1
ATOM 3286 O O . ASP A 1 429 ? 4.117 3.412 17.329 1.00 93.38 429 ASP A O 1
ATOM 3290 N N . THR A 1 430 ? 3.572 2.259 19.164 1.00 88.44 430 THR A N 1
ATOM 3291 C CA . THR A 1 430 ? 3.319 3.450 19.998 1.00 88.44 430 THR A CA 1
ATOM 3292 C C . THR A 1 430 ? 4.492 3.859 20.899 1.00 88.44 430 THR A C 1
ATOM 3294 O O . THR A 1 430 ? 4.371 4.826 21.658 1.00 88.44 430 THR A O 1
ATOM 3297 N N . ARG A 1 431 ? 5.614 3.127 20.870 1.00 85.25 431 ARG A N 1
ATOM 3298 C CA . ARG A 1 431 ? 6.740 3.240 21.821 1.00 85.25 431 ARG A CA 1
ATOM 3299 C C . ARG A 1 431 ? 7.948 3.968 21.228 1.00 85.25 431 ARG A C 1
ATOM 3301 O O . ARG A 1 431 ? 8.312 3.747 20.082 1.00 85.25 431 ARG A O 1
ATOM 3308 N N . ALA A 1 432 ? 8.615 4.792 22.031 1.00 79.88 432 ALA A N 1
ATOM 3309 C CA . ALA A 1 432 ? 9.964 5.279 21.743 1.00 79.88 432 ALA A CA 1
ATOM 3310 C C . ALA A 1 432 ? 11.037 4.282 22.225 1.00 79.88 432 ALA A C 1
ATOM 3312 O O . ALA A 1 432 ? 10.753 3.371 23.003 1.00 79.88 432 ALA A O 1
ATOM 3313 N N . ALA A 1 433 ? 12.286 4.498 21.801 1.00 72.44 433 ALA A N 1
ATOM 3314 C CA . ALA A 1 433 ? 13.441 3.651 22.122 1.00 72.44 433 ALA A CA 1
ATOM 3315 C C . ALA A 1 433 ? 13.883 3.683 23.605 1.00 72.44 433 ALA A C 1
ATOM 3317 O O . ALA A 1 433 ? 14.740 2.922 24.035 1.00 72.44 433 ALA A O 1
ATOM 3318 N N . ASP A 1 434 ? 13.314 4.576 24.419 1.00 76.06 434 ASP A N 1
ATOM 3319 C CA . ASP A 1 434 ? 13.464 4.564 25.882 1.00 76.06 434 ASP A CA 1
ATOM 3320 C C . ASP A 1 434 ? 12.288 3.858 26.593 1.00 76.06 434 ASP A C 1
ATOM 3322 O O . ASP A 1 434 ? 12.180 3.890 27.821 1.00 76.06 434 ASP A O 1
ATOM 3326 N N . GLY A 1 435 ? 11.389 3.232 25.824 1.00 73.69 435 GLY A N 1
ATOM 3327 C CA . GLY A 1 435 ? 10.162 2.593 26.293 1.00 73.69 435 GLY A CA 1
ATOM 3328 C C . GLY A 1 435 ? 9.012 3.558 26.606 1.00 73.69 435 GLY A C 1
ATOM 3329 O O . GLY A 1 435 ? 7.927 3.099 26.980 1.00 73.69 435 GLY A O 1
ATOM 3330 N N . SER A 1 436 ? 9.196 4.876 26.462 1.00 81.81 436 SER A N 1
ATOM 3331 C CA . SER A 1 436 ? 8.120 5.851 26.685 1.00 81.81 436 SER A CA 1
ATOM 3332 C C . SER A 1 436 ? 7.034 5.778 25.602 1.00 81.81 436 SER A C 1
ATOM 3334 O O . SER A 1 436 ? 7.259 5.301 24.489 1.00 81.81 436 SER A O 1
ATOM 3336 N N . ASP A 1 437 ? 5.818 6.214 25.934 1.00 85.19 437 ASP A N 1
ATOM 3337 C CA . ASP A 1 437 ? 4.717 6.315 24.976 1.00 85.19 437 ASP A CA 1
ATOM 3338 C C . ASP A 1 437 ? 4.946 7.513 24.035 1.00 85.19 437 ASP A C 1
ATOM 3340 O O . ASP A 1 437 ? 4.775 8.669 24.430 1.00 85.19 437 ASP A O 1
ATOM 3344 N N . ARG A 1 438 ? 5.324 7.232 22.782 1.00 89.81 438 ARG A N 1
ATOM 3345 C CA . ARG A 1 438 ? 5.489 8.227 21.707 1.00 89.81 438 ARG A CA 1
ATOM 3346 C C . ARG A 1 438 ? 4.145 8.568 21.051 1.00 89.81 438 ARG A C 1
ATOM 3348 O O . ARG A 1 438 ? 3.943 9.706 20.628 1.00 89.81 438 ARG A O 1
ATOM 3355 N N . ILE A 1 439 ? 3.215 7.606 21.031 1.00 94.38 439 ILE A N 1
ATOM 3356 C CA . ILE A 1 439 ? 1.818 7.767 20.606 1.00 94.38 439 ILE A CA 1
ATOM 3357 C C . ILE A 1 439 ? 0.884 7.331 21.742 1.00 94.38 439 ILE A C 1
ATOM 3359 O O . ILE A 1 439 ? 1.042 6.260 22.319 1.00 94.38 439 ILE A O 1
ATOM 3363 N N . LEU A 1 440 ? -0.116 8.155 22.060 1.00 95.50 440 LEU A N 1
ATOM 3364 C CA . LEU A 1 440 ? -1.122 7.876 23.083 1.00 95.50 440 LEU A CA 1
ATOM 3365 C C . LEU A 1 440 ? -2.466 7.530 22.438 1.00 95.50 440 LEU A C 1
ATOM 3367 O O . LEU A 1 440 ? -3.065 8.357 21.747 1.00 95.50 440 LEU A O 1
ATOM 3371 N N . ILE A 1 441 ? -2.976 6.331 22.721 1.00 97.44 441 ILE A N 1
ATOM 3372 C CA . ILE A 1 441 ? -4.358 5.947 22.408 1.00 97.44 441 ILE A CA 1
ATOM 3373 C C . ILE A 1 441 ? -5.285 6.561 23.460 1.00 97.44 441 ILE A C 1
ATOM 3375 O O . ILE A 1 441 ? -5.110 6.347 24.660 1.00 97.44 441 ILE A O 1
ATOM 3379 N N . SER A 1 442 ? -6.279 7.314 22.996 1.00 97.00 442 SER A N 1
ATOM 3380 C CA . SER A 1 442 ? -7.273 8.007 23.824 1.00 97.00 442 SER A CA 1
ATOM 3381 C C . SER A 1 442 ? -8.611 7.266 23.917 1.00 97.00 442 SER A C 1
ATOM 3383 O O . SER A 1 442 ? -9.297 7.371 24.933 1.00 97.00 442 SER A O 1
ATOM 3385 N N . SER A 1 443 ? -8.977 6.493 22.887 1.00 97.56 443 SER A N 1
ATOM 3386 C CA . SER A 1 443 ? -10.086 5.533 22.937 1.00 97.56 443 SER A CA 1
ATOM 3387 C C . SER A 1 443 ? -9.983 4.488 21.822 1.00 97.56 443 SER A C 1
ATOM 3389 O O . SER A 1 443 ? -9.368 4.742 20.786 1.00 97.56 443 SER A O 1
ATOM 3391 N N . VAL A 1 444 ? -10.613 3.332 22.048 1.00 98.75 444 VAL A N 1
ATOM 3392 C CA . VAL A 1 444 ? -10.874 2.303 21.033 1.00 98.75 444 VAL A CA 1
ATOM 3393 C C . VAL A 1 444 ? -12.364 1.964 21.068 1.00 98.75 444 VAL A C 1
ATOM 3395 O O . VAL A 1 444 ? -12.908 1.659 22.134 1.00 98.75 444 VAL A O 1
ATOM 3398 N N . LEU A 1 445 ? -13.028 2.018 19.916 1.00 98.31 445 LEU A N 1
ATOM 3399 C CA . LEU A 1 445 ? -14.432 1.652 19.734 1.00 98.31 445 LEU A CA 1
ATOM 3400 C C . LEU A 1 445 ? -14.548 0.474 18.758 1.00 98.31 445 LEU A C 1
ATOM 3402 O O . LEU A 1 445 ? -13.765 0.360 17.821 1.00 98.31 445 LEU A O 1
ATOM 3406 N N . VAL A 1 446 ? -15.568 -0.360 18.938 1.00 98.25 446 VAL A N 1
ATOM 3407 C CA . VAL A 1 446 ? -16.026 -1.363 17.965 1.00 98.25 446 VAL A CA 1
ATOM 3408 C C . VAL A 1 446 ? -17.509 -1.099 17.716 1.00 98.25 446 VAL A C 1
ATOM 3410 O O . VAL A 1 446 ? -18.296 -1.074 18.663 1.00 98.25 446 VAL A O 1
ATOM 3413 N N . ASP A 1 447 ? -17.881 -0.819 16.466 1.00 94.94 447 ASP A N 1
ATOM 3414 C CA . ASP A 1 447 ? -19.223 -0.374 16.054 1.00 94.94 447 ASP A CA 1
ATOM 3415 C C . ASP A 1 447 ? -19.770 0.779 16.928 1.00 94.94 447 ASP A C 1
ATOM 3417 O O . ASP A 1 447 ? -20.914 0.777 17.390 1.00 94.94 447 ASP A O 1
ATOM 3421 N N . GLY A 1 448 ? -18.908 1.760 17.228 1.00 93.69 448 GLY A N 1
ATOM 3422 C CA . GLY A 1 448 ? -19.218 2.912 18.087 1.00 93.69 448 GLY A CA 1
ATOM 3423 C C . GLY A 1 448 ? -19.380 2.593 19.583 1.00 93.69 448 GLY A C 1
ATOM 3424 O O . GLY A 1 448 ? -19.660 3.491 20.378 1.00 93.69 448 GLY A O 1
ATOM 3425 N N . THR A 1 449 ? -19.198 1.336 19.996 1.00 96.88 449 THR A N 1
ATOM 3426 C CA . THR A 1 449 ? -19.219 0.907 21.402 1.00 96.88 449 THR A CA 1
ATOM 3427 C C . THR A 1 449 ? -17.794 0.835 21.940 1.00 96.88 449 THR A C 1
ATOM 3429 O O . THR A 1 449 ? -16.946 0.182 21.342 1.00 96.88 449 THR A O 1
ATOM 3432 N N . ALA A 1 450 ? -17.519 1.467 23.084 1.00 97.94 450 ALA A N 1
ATOM 3433 C CA . ALA A 1 450 ? -16.189 1.433 23.696 1.00 97.94 450 ALA A CA 1
ATOM 3434 C C . ALA A 1 450 ? -15.724 -0.006 23.985 1.00 97.94 450 ALA A C 1
ATOM 3436 O O . ALA A 1 450 ? -16.447 -0.780 24.619 1.00 97.94 450 ALA A O 1
ATOM 3437 N N . ALA A 1 451 ? -14.517 -0.339 23.531 1.00 98.25 451 ALA A N 1
ATOM 3438 C CA . ALA A 1 451 ? -13.860 -1.622 23.742 1.00 98.25 451 ALA A CA 1
ATOM 3439 C C . ALA A 1 451 ? -12.780 -1.513 24.833 1.00 98.25 451 ALA A C 1
ATOM 3441 O O . ALA A 1 451 ? -12.267 -0.431 25.123 1.00 98.25 451 ALA A O 1
ATOM 3442 N N . GLY A 1 452 ? -12.420 -2.646 25.438 1.00 98.12 452 GLY A N 1
ATOM 3443 C CA . GLY A 1 452 ? -11.165 -2.745 26.182 1.00 98.12 452 GLY A CA 1
ATOM 3444 C C . GLY A 1 452 ? -9.990 -2.833 25.209 1.00 98.12 452 GLY A C 1
ATOM 3445 O O . GLY A 1 452 ? -10.154 -3.325 24.094 1.00 98.12 452 GLY A O 1
ATOM 3446 N N . TYR A 1 453 ? -8.806 -2.391 25.624 1.00 97.81 453 TYR A N 1
ATOM 3447 C CA . TYR A 1 453 ? -7.579 -2.602 24.859 1.00 97.81 453 TYR A CA 1
ATOM 3448 C C . TYR A 1 453 ? -6.365 -2.775 25.773 1.00 97.81 453 TYR A C 1
ATOM 3450 O O . TYR A 1 453 ? -6.378 -2.343 26.929 1.00 97.81 453 TYR A O 1
ATOM 3458 N N . SER A 1 454 ? -5.321 -3.403 25.243 1.00 95.81 454 SER A N 1
ATOM 3459 C CA . SER A 1 454 ? -3.999 -3.516 25.860 1.00 95.81 454 SER A CA 1
ATOM 3460 C C . SER A 1 454 ? -2.907 -3.338 24.808 1.00 95.81 454 SER A C 1
ATOM 3462 O O . SER A 1 454 ? -3.117 -3.634 23.633 1.00 95.81 454 SER A O 1
ATOM 3464 N N . LEU A 1 455 ? -1.752 -2.838 25.248 1.00 93.88 455 LEU A N 1
ATOM 3465 C CA . LEU A 1 455 ? -0.547 -2.703 24.434 1.00 93.88 455 LEU A CA 1
ATOM 3466 C C . LEU A 1 455 ? 0.489 -3.718 24.919 1.00 93.88 455 LEU A C 1
ATOM 3468 O O . LEU A 1 455 ? 0.823 -3.718 26.106 1.00 93.88 455 LEU A O 1
ATOM 3472 N N . GLU A 1 456 ? 0.993 -4.557 24.018 1.00 91.31 456 GLU A N 1
ATOM 3473 C CA . GLU A 1 456 ? 2.070 -5.513 24.307 1.00 91.31 456 GLU A CA 1
ATOM 3474 C C . GLU A 1 456 ? 3.290 -5.202 23.435 1.00 91.31 456 GLU A C 1
ATOM 3476 O O . GLU A 1 456 ? 3.173 -5.048 22.224 1.00 91.31 456 GLU A O 1
ATOM 3481 N N . THR A 1 457 ? 4.469 -5.080 24.045 1.00 89.75 457 THR A N 1
ATOM 3482 C CA . THR A 1 457 ? 5.706 -4.686 23.353 1.00 89.75 457 THR A CA 1
ATOM 3483 C C . THR A 1 457 ? 6.658 -5.876 23.261 1.00 89.75 457 THR A C 1
ATOM 3485 O O . THR A 1 457 ? 6.953 -6.514 24.272 1.00 89.75 457 THR A O 1
ATOM 3488 N N . THR A 1 458 ? 7.160 -6.164 22.058 1.00 89.50 458 THR A N 1
ATOM 3489 C CA . THR A 1 458 ? 8.093 -7.265 21.778 1.00 89.50 458 THR A CA 1
ATOM 3490 C C . THR A 1 458 ? 9.383 -6.732 21.165 1.00 89.50 458 THR A C 1
ATOM 3492 O O . THR A 1 458 ? 9.361 -6.018 20.165 1.00 89.50 458 THR A O 1
ATOM 3495 N N . ALA A 1 459 ? 10.524 -7.115 21.738 1.00 88.62 459 ALA A N 1
ATOM 3496 C CA . ALA A 1 459 ? 11.823 -6.809 21.155 1.00 88.62 459 ALA A CA 1
ATOM 3497 C C . ALA A 1 459 ? 12.050 -7.653 19.888 1.00 88.62 459 ALA A C 1
ATOM 3499 O O . ALA A 1 459 ? 11.913 -8.881 19.914 1.00 88.62 459 ALA A O 1
ATOM 3500 N N . ILE A 1 460 ? 12.407 -6.986 18.791 1.00 88.62 460 ILE A N 1
ATOM 3501 C CA . ILE A 1 460 ? 12.703 -7.585 17.484 1.00 88.62 460 ILE A CA 1
ATOM 3502 C C . ILE A 1 460 ? 14.218 -7.563 17.263 1.00 88.62 460 ILE A C 1
ATOM 3504 O O . ILE A 1 460 ? 14.878 -6.617 17.669 1.00 88.62 460 ILE A O 1
ATOM 3508 N N . SER A 1 461 ? 14.783 -8.602 16.655 1.00 87.56 461 SER A N 1
ATOM 3509 C CA . SER A 1 461 ? 16.212 -8.744 16.362 1.00 87.56 461 SER A CA 1
ATOM 3510 C C . SER A 1 461 ? 16.656 -7.784 15.261 1.00 87.56 461 SER A C 1
ATOM 3512 O O . SER A 1 461 ? 16.145 -7.855 14.142 1.00 87.56 461 SER A O 1
ATOM 3514 N N . GLY A 1 462 ? 17.681 -6.971 15.533 1.00 82.31 462 GLY A N 1
ATOM 3515 C CA . GLY A 1 462 ? 18.283 -6.077 14.533 1.00 82.31 462 GLY A CA 1
ATOM 3516 C C . GLY A 1 462 ? 19.105 -6.799 13.455 1.00 82.31 462 GLY A C 1
ATOM 3517 O O . GLY A 1 462 ? 19.642 -6.157 12.564 1.00 82.31 462 GLY A O 1
ATOM 3518 N N . THR A 1 463 ? 19.230 -8.130 13.541 1.00 81.94 463 THR A N 1
ATOM 3519 C CA . THR A 1 463 ? 19.956 -8.969 12.566 1.00 81.94 463 THR A CA 1
ATOM 3520 C C . THR A 1 463 ? 19.030 -9.905 11.782 1.00 81.94 463 THR A C 1
ATOM 3522 O O . THR A 1 463 ? 19.403 -10.377 10.716 1.00 81.94 463 THR A O 1
ATOM 3525 N N . THR A 1 464 ? 17.846 -10.233 12.312 1.00 82.44 464 THR A N 1
ATOM 3526 C CA . THR A 1 464 ? 16.955 -11.257 11.726 1.00 82.44 464 THR A CA 1
ATOM 3527 C C . THR A 1 464 ? 15.501 -10.822 11.567 1.00 82.44 464 THR A C 1
ATOM 3529 O O . THR A 1 464 ? 14.690 -11.642 11.151 1.00 82.44 464 THR A O 1
ATOM 3532 N N . ALA A 1 465 ? 15.161 -9.581 11.939 1.00 82.56 465 ALA A N 1
ATOM 3533 C CA . ALA A 1 465 ? 13.808 -9.005 11.929 1.00 82.56 465 ALA A CA 1
ATOM 3534 C C . ALA A 1 465 ? 12.725 -9.814 12.693 1.00 82.56 465 ALA A C 1
ATOM 3536 O O . ALA A 1 465 ? 11.535 -9.512 12.634 1.00 82.56 465 ALA A O 1
ATOM 3537 N N . GLN A 1 466 ? 13.148 -10.811 13.476 1.00 89.38 466 GLN A N 1
ATOM 3538 C CA . GLN A 1 466 ? 12.313 -11.764 14.212 1.00 89.38 466 GLN A CA 1
ATOM 3539 C C . GLN A 1 466 ? 12.266 -11.456 15.718 1.00 89.38 466 GLN A C 1
ATOM 3541 O O . GLN A 1 466 ? 13.186 -10.818 16.235 1.00 89.38 466 GLN A O 1
ATOM 3546 N N . PRO A 1 467 ? 11.260 -11.942 16.470 1.00 90.06 467 PRO A N 1
ATOM 3547 C CA . PRO A 1 467 ? 11.209 -11.792 17.927 1.00 90.06 467 PRO A CA 1
ATOM 3548 C C . PRO A 1 467 ? 12.464 -12.349 18.617 1.00 90.06 467 PRO A C 1
ATOM 3550 O O . PRO A 1 467 ? 12.859 -13.492 18.376 1.00 90.06 467 PRO A O 1
ATOM 3553 N N . ILE A 1 468 ? 13.092 -11.558 19.494 1.00 88.31 468 ILE A N 1
ATOM 3554 C CA . ILE A 1 468 ? 14.369 -11.932 20.122 1.00 88.31 468 ILE A CA 1
ATOM 3555 C C . ILE A 1 468 ? 14.185 -13.159 21.039 1.00 88.31 468 ILE A C 1
ATOM 3557 O O . ILE A 1 468 ? 13.401 -13.100 21.992 1.00 88.31 468 ILE A O 1
ATOM 3561 N N . PRO A 1 469 ? 14.937 -14.261 20.836 1.00 84.38 469 PRO A N 1
ATOM 3562 C CA . PRO A 1 469 ? 14.871 -15.423 21.718 1.00 84.38 469 PRO A CA 1
ATOM 3563 C C . PRO A 1 469 ? 15.289 -15.090 23.156 1.00 84.38 469 PRO A C 1
ATOM 3565 O O . PRO A 1 469 ? 16.284 -14.401 23.391 1.00 84.38 469 PRO A O 1
ATOM 3568 N N . ALA A 1 470 ? 14.567 -15.633 24.139 1.00 81.38 470 ALA A N 1
ATOM 3569 C CA . ALA A 1 470 ? 14.852 -15.400 25.553 1.00 81.38 470 ALA A CA 1
ATOM 3570 C C . ALA A 1 470 ? 16.288 -15.826 25.926 1.00 81.38 470 ALA A C 1
ATOM 3572 O O . ALA A 1 470 ? 16.646 -17.000 25.825 1.00 81.38 470 ALA A O 1
ATOM 3573 N N . GLY A 1 471 ? 17.100 -14.867 26.384 1.00 81.50 471 GLY A N 1
ATOM 3574 C CA . GLY A 1 471 ? 18.519 -15.075 26.699 1.00 81.50 471 GLY A CA 1
ATOM 3575 C C . GLY A 1 471 ? 19.493 -14.819 25.540 1.00 81.50 471 GLY A C 1
ATOM 3576 O O . GLY A 1 471 ? 20.681 -15.095 25.696 1.00 81.50 471 GLY A O 1
ATOM 3577 N N . SER A 1 472 ? 19.022 -14.293 24.404 1.00 83.62 472 SER A N 1
ATOM 3578 C CA . SER A 1 472 ? 19.883 -13.748 23.346 1.00 83.62 472 SER A CA 1
ATOM 3579 C C . SER A 1 472 ? 20.727 -12.563 23.841 1.00 83.62 472 SER A C 1
ATOM 3581 O O . SER A 1 472 ? 20.382 -11.898 24.819 1.00 83.62 472 SER A O 1
ATOM 3583 N N . SER A 1 473 ? 21.825 -12.286 23.135 1.00 84.81 473 SER A N 1
ATOM 3584 C CA . SER A 1 473 ? 22.653 -11.080 23.291 1.00 84.81 473 SER A CA 1
ATOM 3585 C C . SER A 1 473 ? 22.491 -10.083 22.134 1.00 84.81 473 SER A C 1
ATOM 3587 O O . SER A 1 473 ? 23.308 -9.175 22.000 1.00 84.81 473 SER A O 1
ATOM 3589 N N . ASP A 1 474 ? 21.494 -10.284 21.270 1.00 83.75 474 ASP A N 1
ATOM 3590 C CA . ASP A 1 474 ? 21.063 -9.296 20.275 1.00 83.75 474 ASP A CA 1
ATOM 3591 C C . ASP A 1 474 ? 20.513 -8.058 21.015 1.00 83.75 474 ASP A C 1
ATOM 3593 O O . ASP A 1 474 ? 19.665 -8.235 21.896 1.00 83.75 474 ASP A O 1
ATOM 3597 N N . PRO A 1 475 ? 20.999 -6.832 20.733 1.00 75.69 475 PRO A N 1
ATOM 3598 C CA . PRO A 1 475 ? 20.495 -5.619 21.379 1.00 75.69 475 PRO A CA 1
ATOM 3599 C C . PRO A 1 475 ? 19.063 -5.273 20.949 1.00 75.69 475 PRO A C 1
ATOM 3601 O O . PRO A 1 475 ? 18.360 -4.606 21.701 1.00 75.69 475 PRO A O 1
ATOM 3604 N N . GLY A 1 476 ? 18.638 -5.750 19.778 1.00 82.19 476 GLY A N 1
ATOM 3605 C CA . GLY A 1 476 ? 17.342 -5.479 19.180 1.00 82.19 476 GLY A CA 1
ATOM 3606 C C . GLY A 1 476 ? 17.281 -4.259 18.261 1.00 82.19 476 GLY A C 1
ATOM 3607 O O . GLY A 1 476 ? 18.218 -3.470 18.147 1.00 82.19 476 GLY A O 1
ATOM 3608 N N . VAL A 1 477 ? 16.137 -4.157 17.590 1.00 80.25 477 VAL A N 1
ATOM 3609 C CA . VAL A 1 477 ? 15.628 -2.980 16.883 1.00 80.25 477 VAL A CA 1
ATOM 3610 C C . VAL A 1 477 ? 15.109 -1.985 17.913 1.00 80.25 477 VAL A C 1
ATOM 3612 O O . VAL A 1 477 ? 14.380 -2.365 18.831 1.00 80.25 477 VAL A O 1
ATOM 3615 N N . GLU A 1 478 ? 15.446 -0.714 17.718 1.00 76.69 478 GLU A N 1
ATOM 3616 C CA . GLU A 1 478 ? 14.928 0.397 18.511 1.00 76.69 478 GLU A CA 1
ATOM 3617 C C . GLU A 1 478 ? 14.156 1.370 17.598 1.00 76.69 478 GLU A C 1
ATOM 3619 O O . GLU A 1 478 ? 14.716 1.819 16.592 1.00 76.69 478 GLU A O 1
ATOM 3624 N N . PRO A 1 479 ? 12.898 1.734 17.921 1.00 83.06 479 PRO A N 1
ATOM 3625 C CA . PRO A 1 479 ? 12.097 1.252 19.049 1.00 83.06 479 PRO A CA 1
ATOM 3626 C C . PRO A 1 479 ? 11.572 -0.191 18.866 1.00 83.06 479 PRO A C 1
ATOM 3628 O O . PRO A 1 479 ? 11.503 -0.689 17.741 1.00 83.06 479 PRO A O 1
ATOM 3631 N N . PRO A 1 480 ? 11.147 -0.861 19.953 1.00 82.81 480 PRO A N 1
ATOM 3632 C CA . PRO A 1 480 ? 10.580 -2.209 19.901 1.00 82.81 480 PRO A CA 1
ATOM 3633 C C . PRO A 1 480 ? 9.131 -2.237 19.379 1.00 82.81 480 PRO A C 1
ATOM 3635 O O . PRO A 1 480 ? 8.323 -1.361 19.707 1.00 82.81 480 PRO A O 1
ATOM 3638 N N . ARG A 1 481 ? 8.779 -3.311 18.650 1.00 89.69 481 ARG A N 1
ATOM 3639 C CA . ARG A 1 481 ? 7.435 -3.541 18.081 1.00 89.69 481 ARG A CA 1
ATOM 3640 C C . ARG A 1 481 ? 6.361 -3.493 19.168 1.00 89.69 481 ARG A C 1
ATOM 3642 O O . ARG A 1 481 ? 6.533 -4.111 20.222 1.00 89.69 481 ARG A O 1
ATOM 3649 N N . THR A 1 482 ? 5.234 -2.837 18.908 1.00 92.06 482 THR A N 1
ATOM 3650 C CA . THR A 1 482 ? 4.075 -2.789 19.811 1.00 92.06 482 THR A CA 1
ATOM 3651 C C . THR A 1 482 ? 2.781 -3.244 19.127 1.00 92.06 482 THR A C 1
ATOM 3653 O O . THR A 1 482 ? 2.496 -2.940 17.974 1.00 92.06 482 THR A O 1
ATOM 3656 N N . GLU A 1 483 ? 2.004 -4.021 19.875 1.00 94.12 483 GLU A N 1
ATOM 3657 C CA . GLU A 1 483 ? 0.774 -4.686 19.459 1.00 94.12 483 GLU A CA 1
ATOM 3658 C C . GLU A 1 483 ? -0.437 -4.055 20.154 1.00 94.12 483 GLU A C 1
ATOM 3660 O O . GLU A 1 483 ? -0.476 -4.009 21.388 1.00 94.12 483 GLU A O 1
ATOM 3665 N N . LEU A 1 484 ? -1.458 -3.637 19.400 1.00 96.69 484 LEU A N 1
ATOM 3666 C CA . LEU A 1 484 ? -2.734 -3.171 19.948 1.00 96.69 484 LEU A CA 1
ATOM 3667 C C . LEU A 1 484 ? -3.751 -4.317 19.985 1.00 96.69 484 LEU A C 1
ATOM 3669 O O . LEU A 1 484 ? -4.466 -4.580 19.022 1.00 96.69 484 LEU A O 1
ATOM 3673 N N . THR A 1 485 ? -3.877 -4.972 21.139 1.00 97.62 485 THR A N 1
ATOM 3674 C CA . THR A 1 485 ? -4.937 -5.966 21.362 1.00 97.62 485 THR A CA 1
ATOM 3675 C C . THR A 1 485 ? -6.252 -5.268 21.705 1.00 97.62 485 THR A C 1
ATOM 3677 O O . THR A 1 485 ? -6.356 -4.589 22.726 1.00 97.62 485 THR A O 1
ATOM 3680 N N . VAL A 1 486 ? -7.284 -5.476 20.889 1.00 98.38 486 VAL A N 1
ATOM 3681 C CA . VAL A 1 486 ? -8.650 -4.970 21.077 1.00 98.38 486 VAL A CA 1
ATOM 3682 C C . VAL A 1 486 ? -9.543 -6.069 21.656 1.00 98.38 486 VAL A C 1
ATOM 3684 O O . VAL A 1 486 ? -9.619 -7.179 21.132 1.00 98.38 486 VAL A O 1
ATOM 3687 N N . THR A 1 487 ? -10.268 -5.753 22.731 1.00 98.38 487 THR A N 1
ATOM 3688 C CA . THR A 1 487 ? -11.225 -6.643 23.412 1.00 98.38 487 THR A CA 1
ATOM 3689 C C . THR A 1 487 ? -12.642 -6.049 23.358 1.00 98.38 487 THR A C 1
ATOM 3691 O O . THR A 1 487 ? -12.989 -5.194 24.181 1.00 98.38 487 THR A O 1
ATOM 3694 N N . PRO A 1 488 ? -13.485 -6.479 22.399 1.00 97.31 488 PRO A N 1
ATOM 3695 C CA . PRO A 1 488 ? -14.892 -6.086 22.318 1.00 97.31 488 PRO A CA 1
ATOM 3696 C C . PRO A 1 488 ? -15.697 -6.431 23.583 1.00 97.31 488 PRO A C 1
ATOM 3698 O O . PRO A 1 488 ? -15.416 -7.404 24.281 1.00 97.31 488 PRO A O 1
ATOM 3701 N N . THR A 1 489 ? -16.765 -5.675 23.858 1.00 95.38 489 THR A N 1
ATOM 3702 C CA . THR A 1 489 ? -17.652 -5.912 25.021 1.00 95.38 489 THR A CA 1
ATOM 3703 C C . THR A 1 489 ? -18.530 -7.162 24.894 1.00 95.38 489 THR A C 1
ATOM 3705 O O . THR A 1 489 ? -19.044 -7.662 25.897 1.00 95.38 489 THR A O 1
ATOM 3708 N N . ALA A 1 490 ? -18.688 -7.686 23.678 1.00 93.44 490 ALA A N 1
ATOM 3709 C CA . ALA A 1 490 ? -19.296 -8.974 23.374 1.00 93.44 490 ALA A CA 1
ATOM 3710 C C . ALA A 1 490 ? -18.563 -9.612 22.185 1.00 93.44 490 ALA A C 1
ATOM 3712 O O . ALA A 1 490 ? -18.085 -8.903 21.302 1.00 93.44 490 ALA A O 1
ATOM 3713 N N . GLY A 1 491 ? -18.480 -10.945 22.155 1.00 94.81 491 GLY A N 1
ATOM 3714 C CA . GLY A 1 491 ? -17.777 -11.662 21.091 1.00 94.81 491 GLY A CA 1
ATOM 3715 C C . GLY A 1 491 ? -18.405 -11.447 19.708 1.00 94.81 491 GLY A C 1
ATOM 3716 O O . GLY A 1 491 ? -19.627 -11.493 19.554 1.00 94.81 491 GLY A O 1
ATOM 3717 N N . ILE A 1 492 ? -17.558 -11.248 18.698 1.00 96.56 492 ILE A N 1
ATOM 3718 C CA . ILE A 1 492 ? -17.946 -10.998 17.306 1.00 96.56 492 ILE A CA 1
ATOM 3719 C C . ILE A 1 492 ? -18.031 -12.341 16.571 1.00 96.56 492 ILE A C 1
ATOM 3721 O O . ILE A 1 492 ? -17.106 -13.149 16.632 1.00 96.56 492 ILE A O 1
ATOM 3725 N N . LEU A 1 493 ? -19.142 -12.612 15.883 1.00 96.19 493 LEU A N 1
ATOM 3726 C CA . LEU A 1 493 ? -19.331 -13.857 15.124 1.00 96.19 493 LEU A CA 1
ATOM 3727 C C . LEU A 1 493 ? -18.528 -13.849 13.817 1.00 96.19 493 LEU A C 1
ATOM 3729 O O . LEU A 1 493 ? -18.355 -12.790 13.216 1.00 96.19 493 LEU A O 1
ATOM 3733 N N . ALA A 1 494 ? -18.111 -15.021 13.337 1.00 93.88 494 ALA A N 1
ATOM 3734 C CA . ALA A 1 494 ? -17.450 -15.187 12.041 1.00 93.88 494 ALA A CA 1
ATOM 3735 C C . ALA A 1 494 ? -18.298 -14.648 10.868 1.00 93.88 494 ALA A C 1
ATOM 3737 O O . ALA A 1 494 ? -19.512 -14.860 10.812 1.00 93.88 494 ALA A O 1
ATOM 3738 N N . GLY A 1 495 ? -17.653 -13.983 9.909 1.00 93.00 495 GLY A N 1
ATOM 3739 C CA . GLY A 1 495 ? -18.270 -13.376 8.726 1.00 93.00 495 GLY A CA 1
ATOM 3740 C C . GLY A 1 495 ? -18.916 -12.005 8.961 1.00 93.00 495 GLY A C 1
ATOM 3741 O O . GLY A 1 495 ? -19.358 -11.379 7.991 1.00 93.00 495 GLY A O 1
ATOM 3742 N N . THR A 1 496 ? -18.959 -11.529 10.210 1.00 94.81 496 THR A N 1
ATOM 3743 C CA . THR A 1 496 ? -19.469 -10.196 10.570 1.00 94.81 496 THR A CA 1
ATOM 3744 C C . THR A 1 496 ? -18.527 -9.125 10.031 1.00 94.81 496 THR A C 1
ATOM 3746 O O . THR A 1 496 ? -17.311 -9.285 10.106 1.00 94.81 496 THR A O 1
ATOM 3749 N N . VAL A 1 497 ? -19.084 -8.033 9.502 1.00 96.50 497 VAL A N 1
ATOM 3750 C CA . VAL A 1 497 ? -18.325 -6.806 9.223 1.00 96.50 497 VAL A CA 1
ATOM 3751 C C . VAL A 1 497 ? -18.522 -5.863 10.400 1.00 96.50 497 VAL A C 1
ATOM 3753 O O . VAL A 1 497 ? -19.671 -5.621 10.769 1.00 96.50 497 VAL A O 1
ATOM 3756 N N . VAL A 1 498 ? -17.426 -5.355 10.956 1.00 96.56 498 VAL A N 1
ATOM 3757 C CA . VAL A 1 498 ? -17.410 -4.363 12.042 1.00 96.56 498 VAL A CA 1
ATOM 3758 C C . VAL A 1 498 ? -16.471 -3.215 11.678 1.00 96.56 498 VAL A C 1
ATOM 3760 O O . VAL A 1 498 ? -15.554 -3.396 10.871 1.00 96.56 498 VAL A O 1
ATOM 3763 N N . THR A 1 499 ? -16.664 -2.054 12.296 1.00 98.38 499 THR A N 1
ATOM 3764 C CA . THR A 1 499 ? -15.713 -0.936 12.226 1.00 98.38 499 THR A CA 1
ATOM 3765 C C . THR A 1 499 ? -15.040 -0.740 13.581 1.00 98.38 499 THR A C 1
ATOM 3767 O O . THR A 1 499 ? -15.708 -0.543 14.597 1.00 98.38 499 THR A O 1
ATOM 3770 N N . VAL A 1 500 ? -13.708 -0.785 13.588 1.00 98.75 500 VAL A N 1
ATOM 3771 C CA . VAL A 1 500 ? -12.857 -0.514 14.752 1.00 98.75 500 VAL A CA 1
ATOM 3772 C C . VAL A 1 500 ? -12.324 0.907 14.629 1.00 98.75 500 VAL A C 1
ATOM 3774 O O . VAL A 1 500 ? -11.609 1.203 13.679 1.00 98.75 500 VAL A O 1
ATOM 3777 N N . GLU A 1 501 ? -12.670 1.793 15.557 1.00 98.81 501 GLU A N 1
ATOM 3778 C CA . GLU A 1 501 ? -12.199 3.183 15.565 1.00 98.81 501 GLU A CA 1
ATOM 3779 C C . GLU A 1 501 ? -11.167 3.362 16.679 1.00 98.81 501 GLU A C 1
ATOM 3781 O O . GLU A 1 501 ? -11.476 3.160 17.855 1.00 98.81 501 GLU A O 1
ATOM 3786 N N . VAL A 1 502 ? -9.941 3.736 16.319 1.00 98.81 502 VAL A N 1
ATOM 3787 C CA . VAL A 1 502 ? -8.857 4.042 17.260 1.00 98.81 502 VAL A CA 1
ATOM 3788 C C . VAL A 1 502 ? -8.575 5.536 17.192 1.00 98.81 502 VAL A C 1
ATOM 3790 O O . VAL A 1 502 ? -8.178 6.043 16.143 1.00 98.81 502 VAL A O 1
ATOM 3793 N N . ALA A 1 503 ? -8.759 6.244 18.307 1.00 98.56 503 ALA A N 1
ATOM 3794 C CA . ALA A 1 503 ? -8.483 7.677 18.417 1.00 98.56 503 ALA A CA 1
ATOM 3795 C C . ALA A 1 503 ? -7.158 7.908 19.154 1.00 98.56 503 ALA A C 1
ATOM 3797 O O . ALA A 1 503 ? -7.030 7.523 20.322 1.00 98.56 503 ALA A O 1
ATOM 3798 N N . TYR A 1 504 ? -6.181 8.551 18.516 1.00 98.38 504 TYR A N 1
ATOM 3799 C CA . TYR A 1 504 ? -4.802 8.635 19.008 1.00 98.38 504 TYR A CA 1
ATOM 3800 C C . TYR A 1 504 ? -4.137 9.996 18.756 1.00 98.38 504 TYR A C 1
ATOM 3802 O O . TYR A 1 504 ? -4.594 10.797 17.940 1.00 98.38 504 TYR A O 1
ATOM 3810 N N . SER A 1 505 ? -3.060 10.272 19.495 1.00 97.81 505 SER A N 1
ATOM 3811 C CA . SER A 1 505 ? -2.249 11.486 19.355 1.00 97.81 505 SER A CA 1
ATOM 3812 C C . SER A 1 505 ? -0.816 11.254 19.826 1.00 97.81 505 SER A C 1
ATOM 3814 O O . SER A 1 505 ? -0.606 10.704 20.906 1.00 97.81 505 SER A O 1
ATOM 3816 N N . GLY A 1 506 ? 0.168 11.735 19.073 1.00 96.25 506 GLY A N 1
ATOM 3817 C CA . GLY A 1 506 ? 1.582 11.695 19.453 1.00 96.25 506 GLY A CA 1
ATOM 3818 C C . GLY A 1 506 ? 2.500 11.918 18.260 1.00 96.25 506 GLY A C 1
ATOM 3819 O O . GLY A 1 506 ? 2.055 12.422 17.237 1.00 96.25 506 GLY A O 1
ATOM 3820 N N . VAL A 1 507 ? 3.772 11.557 18.383 1.00 95.50 507 VAL A N 1
ATOM 3821 C CA . VAL A 1 507 ? 4.760 11.726 17.308 1.00 95.50 507 VAL A CA 1
ATOM 3822 C C . VAL A 1 507 ? 4.894 10.396 16.547 1.00 95.50 507 VAL A C 1
ATOM 3824 O O . VAL A 1 507 ? 5.301 9.416 17.171 1.00 95.50 507 VAL A O 1
ATOM 3827 N N . PRO A 1 508 ? 4.578 10.315 15.238 1.00 93.81 508 PRO A N 1
ATOM 3828 C CA . PRO A 1 508 ? 4.794 9.107 14.432 1.00 93.81 508 PRO A CA 1
ATOM 3829 C C . PRO A 1 508 ? 6.243 8.616 14.465 1.00 93.81 508 PRO A C 1
ATOM 3831 O O . PRO A 1 508 ? 7.133 9.358 14.878 1.00 93.81 508 PRO A O 1
ATOM 3834 N N . ILE A 1 509 ? 6.488 7.366 14.076 1.00 90.81 509 ILE A N 1
ATOM 3835 C CA . ILE A 1 509 ? 7.738 6.669 14.408 1.00 90.81 509 ILE A CA 1
ATOM 3836 C C . ILE A 1 509 ? 8.643 6.456 13.190 1.00 90.81 509 ILE A C 1
ATOM 3838 O O . ILE A 1 509 ? 8.218 5.928 12.172 1.00 90.81 509 ILE A O 1
ATOM 3842 N N . THR A 1 510 ? 9.926 6.786 13.335 1.00 91.00 510 THR A N 1
ATOM 3843 C CA . THR A 1 510 ? 10.998 6.214 12.506 1.00 91.00 510 THR A CA 1
ATOM 3844 C C . THR A 1 510 ? 11.528 4.974 13.224 1.00 91.00 510 THR A C 1
ATOM 3846 O O . THR A 1 510 ? 11.931 5.078 14.387 1.00 91.00 510 THR A O 1
ATOM 3849 N N . ILE A 1 511 ? 11.503 3.821 12.561 1.00 88.38 511 ILE A N 1
ATOM 3850 C CA . ILE A 1 511 ? 12.167 2.588 13.002 1.00 88.38 511 ILE A CA 1
ATOM 3851 C C . ILE A 1 511 ? 13.531 2.466 12.315 1.00 88.38 511 ILE A C 1
ATOM 3853 O O . ILE A 1 511 ? 13.752 3.089 11.279 1.00 88.38 511 ILE A O 1
ATOM 3857 N N . ASN A 1 512 ? 14.444 1.672 12.874 1.00 86.12 512 ASN A N 1
ATOM 3858 C CA . ASN A 1 512 ? 15.683 1.283 12.198 1.00 86.12 512 ASN A CA 1
ATOM 3859 C C . ASN A 1 512 ? 15.949 -0.210 12.430 1.00 86.12 512 ASN A C 1
ATOM 3861 O O . ASN A 1 512 ? 16.494 -0.578 13.476 1.00 86.12 512 ASN A O 1
ATOM 3865 N N . ASP A 1 513 ? 15.559 -1.055 11.479 1.00 81.56 513 ASP A N 1
ATOM 3866 C CA . ASP A 1 513 ? 15.601 -2.513 11.617 1.00 81.56 513 ASP A CA 1
ATOM 3867 C C . ASP A 1 513 ? 16.797 -3.162 10.884 1.00 81.56 513 ASP A C 1
ATOM 3869 O O . ASP A 1 513 ? 17.864 -2.554 10.773 1.00 81.56 513 ASP A O 1
ATOM 3873 N N . ALA A 1 514 ? 16.653 -4.418 10.445 1.00 82.94 514 ALA A N 1
ATOM 3874 C CA . ALA A 1 514 ? 17.682 -5.146 9.702 1.00 82.94 514 ALA A CA 1
ATOM 3875 C C . ALA A 1 514 ? 17.960 -4.566 8.297 1.00 82.94 514 ALA A C 1
ATOM 3877 O O . ALA A 1 514 ? 19.025 -4.833 7.740 1.00 82.94 514 ALA A O 1
ATOM 3878 N N . PHE A 1 515 ? 17.037 -3.778 7.735 1.00 87.19 515 PHE A N 1
ATOM 3879 C CA . PHE A 1 515 ? 17.125 -3.206 6.385 1.00 87.19 515 PHE A CA 1
ATOM 3880 C C . PHE A 1 515 ? 17.533 -1.727 6.392 1.00 87.19 515 PHE A C 1
ATOM 3882 O O . PHE A 1 515 ? 18.014 -1.210 5.384 1.00 87.19 515 PHE A O 1
ATOM 3889 N N . GLY A 1 516 ? 17.414 -1.060 7.543 1.00 87.75 516 GLY A N 1
ATOM 3890 C CA . GLY A 1 516 ? 17.810 0.333 7.747 1.00 87.75 516 GLY A CA 1
ATOM 3891 C C . GLY A 1 516 ? 16.670 1.184 8.311 1.00 87.75 516 GLY A C 1
ATOM 3892 O O . GLY A 1 516 ? 15.767 0.646 8.956 1.00 87.75 516 GLY A O 1
ATOM 3893 N N . PRO A 1 517 ? 16.713 2.516 8.128 1.00 89.75 517 PRO A N 1
ATOM 3894 C CA . PRO A 1 517 ? 15.670 3.405 8.619 1.00 89.75 517 PRO A CA 1
ATOM 3895 C C . PRO A 1 517 ? 14.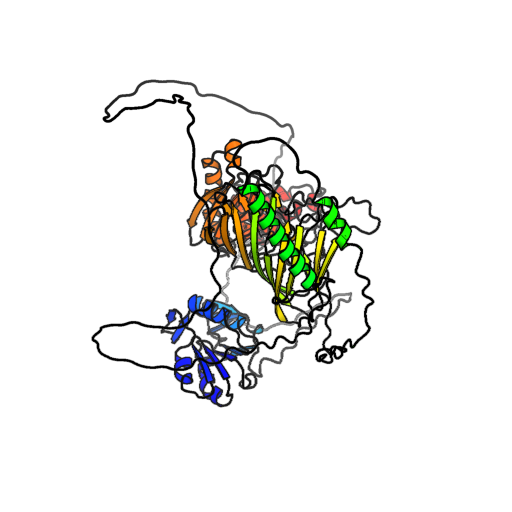400 3.305 7.761 1.00 89.75 517 PRO A C 1
ATOM 3897 O O . PRO A 1 517 ? 14.470 3.346 6.535 1.00 89.75 517 PRO A O 1
ATOM 3900 N N . ALA A 1 518 ? 13.237 3.233 8.405 1.00 91.81 518 ALA A N 1
ATOM 3901 C CA . ALA A 1 518 ? 11.925 3.146 7.760 1.00 91.81 518 ALA A CA 1
ATOM 3902 C C . ALA A 1 518 ? 10.829 3.802 8.626 1.00 91.81 518 ALA A C 1
ATOM 3904 O O . ALA A 1 518 ? 11.063 4.180 9.777 1.00 91.81 518 ALA A O 1
ATOM 3905 N N . GLY A 1 519 ? 9.616 3.934 8.087 1.00 93.19 519 GLY A N 1
ATOM 3906 C CA . GLY A 1 519 ? 8.462 4.492 8.796 1.00 93.19 519 GLY A CA 1
ATOM 3907 C C . GLY A 1 519 ? 8.238 5.962 8.460 1.00 93.19 519 GLY A C 1
ATOM 3908 O O . GLY A 1 519 ? 8.243 6.354 7.291 1.00 93.19 519 GLY A O 1
ATOM 3909 N N . VAL A 1 520 ? 8.031 6.787 9.487 1.00 94.75 520 VAL A N 1
ATOM 3910 C CA . VAL A 1 520 ? 7.878 8.238 9.341 1.00 94.75 520 VAL A CA 1
ATOM 3911 C C . VAL A 1 520 ? 9.195 8.959 9.599 1.00 94.75 520 VAL A C 1
ATOM 3913 O O . VAL A 1 520 ? 9.726 8.959 10.711 1.00 94.75 520 VAL A O 1
ATOM 3916 N N . PHE A 1 521 ? 9.693 9.636 8.570 1.00 94.19 521 PHE A N 1
ATOM 3917 C CA . PHE A 1 521 ? 10.831 10.544 8.637 1.00 94.19 521 PHE A CA 1
ATOM 3918 C C . PHE A 1 521 ? 10.322 11.976 8.810 1.00 94.19 521 PHE A C 1
ATOM 3920 O O . PHE A 1 521 ? 9.545 12.472 7.994 1.00 94.19 521 PHE A O 1
ATOM 3927 N N . HIS A 1 522 ? 10.784 12.664 9.849 1.00 92.12 522 HIS A N 1
ATOM 3928 C CA . HIS A 1 522 ? 10.430 14.061 10.103 1.00 92.12 522 HIS A CA 1
ATOM 3929 C C . HIS A 1 522 ? 11.299 14.990 9.244 1.00 92.12 522 HIS A C 1
ATOM 3931 O O . HIS A 1 522 ? 12.529 14.920 9.305 1.00 92.12 522 HIS A O 1
ATOM 3937 N N . THR A 1 523 ? 10.681 15.857 8.436 1.00 91.62 523 THR A N 1
ATOM 3938 C CA . THR A 1 523 ? 11.399 16.838 7.601 1.00 91.62 523 THR A CA 1
ATOM 3939 C C . THR A 1 523 ? 11.341 18.223 8.239 1.00 91.62 523 THR A C 1
ATOM 3941 O O . THR A 1 523 ? 10.509 18.496 9.100 1.00 91.62 523 THR A O 1
ATOM 3944 N N . SER A 1 524 ? 12.187 19.156 7.788 1.00 88.31 524 SER A N 1
ATOM 3945 C CA . SER A 1 524 ? 12.211 20.536 8.317 1.00 88.31 524 SER A CA 1
ATOM 3946 C C . SER A 1 524 ? 10.914 21.346 8.117 1.00 88.31 524 SER A C 1
ATOM 3948 O O . SER A 1 524 ? 10.828 22.495 8.554 1.00 88.31 524 SER A O 1
ATOM 3950 N N . ASP A 1 525 ? 9.935 20.777 7.414 1.00 90.56 525 ASP A N 1
ATOM 3951 C CA . ASP A 1 525 ? 8.701 21.415 6.966 1.00 90.56 525 ASP A CA 1
ATOM 3952 C C . ASP A 1 525 ? 7.472 20.480 6.940 1.00 90.56 525 ASP A C 1
ATOM 3954 O O . ASP A 1 525 ? 6.407 20.887 6.466 1.00 90.56 525 ASP A O 1
ATOM 3958 N N . GLY A 1 526 ? 7.595 19.238 7.421 1.00 95.38 526 GLY A N 1
ATOM 3959 C CA . GLY A 1 526 ? 6.611 18.188 7.168 1.00 95.38 526 GLY A CA 1
ATOM 3960 C C . GLY A 1 526 ? 7.052 16.797 7.633 1.00 95.38 526 GLY A C 1
ATOM 3961 O O . GLY A 1 526 ? 7.648 16.646 8.699 1.00 95.38 526 GLY A O 1
ATOM 3962 N N . MET A 1 527 ? 6.700 15.775 6.853 1.00 95.94 527 MET A N 1
ATOM 3963 C CA . MET A 1 527 ? 7.096 14.382 7.084 1.00 95.94 527 MET A CA 1
ATOM 3964 C C . MET A 1 527 ? 7.034 13.566 5.789 1.00 95.94 527 MET A C 1
ATOM 3966 O O . MET A 1 527 ? 6.211 13.843 4.916 1.00 95.94 527 MET A O 1
ATOM 3970 N N . LEU A 1 528 ? 7.855 12.527 5.689 1.00 96.62 528 LEU A N 1
ATOM 3971 C CA . LEU A 1 528 ? 7.807 11.499 4.649 1.00 96.62 528 LEU A CA 1
ATOM 3972 C C . LEU A 1 528 ? 7.413 10.170 5.301 1.00 96.62 528 LEU A C 1
ATOM 3974 O O . LEU A 1 528 ? 7.902 9.862 6.384 1.00 96.62 528 LEU A O 1
ATOM 3978 N N . VAL A 1 529 ? 6.557 9.383 4.651 1.00 96.38 529 VAL A N 1
ATOM 3979 C CA . VAL A 1 529 ? 6.180 8.035 5.111 1.00 96.38 529 VAL A CA 1
ATOM 3980 C C . VAL A 1 529 ? 6.619 7.034 4.048 1.00 96.38 529 VAL A C 1
ATOM 3982 O O . VAL A 1 529 ? 6.095 7.097 2.933 1.00 96.38 529 VAL A O 1
ATOM 3985 N N . VAL A 1 530 ? 7.599 6.181 4.363 1.00 96.44 530 VAL A N 1
ATOM 3986 C CA . VAL A 1 530 ? 8.248 5.264 3.405 1.00 96.44 530 VAL A CA 1
ATOM 3987 C C . VAL A 1 530 ? 8.959 4.099 4.115 1.00 96.44 530 VAL A C 1
ATOM 3989 O O . VAL A 1 530 ? 9.522 4.271 5.198 1.00 96.44 530 VAL A O 1
ATOM 3992 N N . GLY A 1 531 ? 8.953 2.918 3.496 1.00 93.69 531 GLY A N 1
ATOM 3993 C CA . GLY A 1 531 ? 9.698 1.723 3.916 1.00 93.69 531 GLY A CA 1
ATOM 3994 C C . GLY A 1 531 ? 8.894 0.423 3.792 1.00 93.69 531 GLY A C 1
ATOM 3995 O O . GLY A 1 531 ? 7.669 0.437 3.701 1.00 93.69 531 GLY A O 1
ATOM 3996 N N . GLU A 1 532 ? 9.609 -0.695 3.818 1.00 93.75 532 GLU A N 1
ATOM 3997 C CA . GLU A 1 532 ? 9.125 -2.077 3.718 1.00 93.75 532 GLU A CA 1
ATOM 3998 C C . GLU A 1 532 ? 10.027 -2.927 4.647 1.00 93.75 532 GLU A C 1
ATOM 4000 O O . GLU A 1 532 ? 11.206 -2.582 4.776 1.00 93.75 532 GLU A O 1
ATOM 4005 N N . PRO A 1 533 ? 9.551 -3.978 5.354 1.00 90.31 533 PRO A N 1
ATOM 4006 C CA . PRO A 1 533 ? 8.237 -4.629 5.278 1.00 90.31 533 PRO A CA 1
ATOM 4007 C C . PRO A 1 533 ? 7.144 -4.064 6.195 1.00 90.31 533 PRO A C 1
ATOM 4009 O O . PRO A 1 533 ? 5.968 -4.237 5.880 1.00 90.31 533 PRO A O 1
ATOM 4012 N N . ARG A 1 534 ? 7.487 -3.398 7.309 1.00 85.25 534 ARG A N 1
ATOM 4013 C CA . ARG A 1 534 ? 6.508 -2.888 8.290 1.00 85.25 534 ARG A CA 1
ATOM 4014 C C . ARG A 1 534 ? 6.623 -1.375 8.437 1.00 85.25 534 ARG A C 1
ATOM 4016 O O . ARG A 1 534 ? 7.626 -0.880 8.946 1.00 85.25 534 ARG A O 1
ATOM 4023 N N . VAL A 1 535 ? 5.590 -0.642 8.019 1.00 92.12 535 VAL A N 1
ATOM 4024 C CA . VAL A 1 535 ? 5.584 0.834 8.045 1.00 92.12 535 VAL A CA 1
ATOM 4025 C C . VAL A 1 535 ? 4.244 1.442 8.436 1.00 92.12 535 VAL A C 1
ATOM 4027 O O . VAL A 1 535 ? 4.252 2.495 9.080 1.00 92.12 535 VAL A O 1
ATOM 4030 N N . ALA A 1 536 ? 3.104 0.813 8.138 1.00 95.25 536 ALA A N 1
ATOM 4031 C CA . ALA A 1 536 ? 1.801 1.360 8.523 1.00 95.25 536 ALA A CA 1
ATOM 4032 C C . ALA A 1 536 ? 1.690 1.512 10.046 1.00 95.25 536 ALA A C 1
ATOM 4034 O O . ALA A 1 536 ? 1.336 2.592 10.530 1.00 95.25 536 ALA A O 1
ATOM 4035 N N . ALA A 1 537 ? 2.134 0.488 10.784 1.00 95.38 537 ALA A N 1
ATOM 4036 C CA . ALA A 1 537 ? 2.180 0.460 12.244 1.00 95.38 537 ALA A CA 1
ATOM 4037 C C . ALA A 1 537 ? 2.863 1.689 12.876 1.00 95.38 537 ALA A C 1
ATOM 4039 O O . ALA A 1 537 ? 2.539 2.053 14.005 1.00 95.38 537 ALA A O 1
ATOM 4040 N N . THR A 1 538 ? 3.770 2.370 12.164 1.00 94.50 538 THR A N 1
ATOM 4041 C CA . THR A 1 538 ? 4.494 3.545 12.680 1.00 94.50 538 THR A CA 1
ATOM 4042 C C . THR A 1 538 ? 3.662 4.833 12.746 1.00 94.50 538 THR A C 1
ATOM 4044 O O . THR A 1 538 ? 4.094 5.812 13.367 1.00 94.50 538 THR A O 1
ATOM 4047 N N . TRP A 1 539 ? 2.476 4.867 12.118 1.00 96.00 539 TRP A N 1
ATOM 4048 C CA . TRP A 1 539 ? 1.621 6.063 12.064 1.00 96.00 539 TRP A CA 1
ATOM 4049 C C . TRP A 1 539 ? 0.106 5.811 12.083 1.00 96.00 539 TRP A C 1
ATOM 4051 O O . TRP A 1 539 ? -0.639 6.740 12.414 1.00 96.00 539 TRP A O 1
ATOM 4061 N N . PHE A 1 540 ? -0.370 4.592 11.803 1.00 97.88 540 PHE A N 1
ATOM 4062 C CA . PHE A 1 540 ? -1.760 4.182 12.037 1.00 97.88 540 PHE A CA 1
ATOM 4063 C C . PHE A 1 540 ? -1.868 2.697 12.434 1.00 97.88 540 PHE A C 1
ATOM 4065 O O . PHE A 1 540 ? -1.066 1.880 11.987 1.00 97.88 540 PHE A O 1
ATOM 4072 N N . PRO A 1 541 ? -2.854 2.317 13.267 1.00 98.00 541 PRO A N 1
ATOM 4073 C CA . PRO A 1 541 ? -3.090 0.917 13.598 1.00 98.00 541 PRO A CA 1
ATOM 4074 C C . PRO A 1 541 ? -3.589 0.158 12.366 1.00 98.00 541 PRO A C 1
ATOM 4076 O O . PRO A 1 541 ? -4.524 0.605 11.694 1.00 98.00 541 PRO A O 1
ATOM 4079 N N . SER A 1 542 ? -2.981 -0.988 12.075 1.00 97.38 542 SER A N 1
ATOM 4080 C CA . SER A 1 542 ? -3.221 -1.722 10.830 1.00 97.38 542 SER A CA 1
ATOM 4081 C C . SER A 1 542 ? -3.117 -3.242 10.996 1.00 97.38 542 SER A C 1
ATOM 4083 O O . SER A 1 542 ? -2.935 -3.746 12.100 1.00 97.38 542 SER A O 1
ATOM 4085 N N . ASN A 1 543 ? -3.310 -3.965 9.895 1.00 97.12 543 ASN A N 1
ATOM 4086 C CA . ASN A 1 543 ? -3.053 -5.395 9.757 1.00 97.12 543 ASN A CA 1
ATOM 4087 C C . ASN A 1 543 ? -1.818 -5.525 8.845 1.00 97.12 543 ASN A C 1
ATOM 4089 O O . ASN A 1 543 ? -1.976 -5.665 7.633 1.00 97.12 543 ASN A O 1
ATOM 4093 N N . ASP A 1 544 ? -0.614 -5.300 9.384 1.00 95.88 544 ASP A N 1
ATOM 4094 C CA . ASP A 1 544 ? 0.545 -4.800 8.617 1.00 95.88 544 ASP A CA 1
ATOM 4095 C C . ASP A 1 544 ? 1.278 -5.905 7.828 1.00 95.88 544 ASP A C 1
ATOM 4097 O O . ASP A 1 544 ? 2.409 -6.281 8.130 1.00 95.88 544 ASP A O 1
ATOM 4101 N N . HIS A 1 545 ? 0.601 -6.481 6.829 1.00 97.25 545 HIS A N 1
ATOM 4102 C CA . HIS A 1 545 ? 1.138 -7.552 5.991 1.00 97.25 545 HIS A CA 1
ATOM 4103 C C . HIS A 1 545 ? 0.559 -7.537 4.557 1.00 97.25 545 HIS A C 1
ATOM 4105 O O . HIS A 1 545 ? -0.661 -7.440 4.392 1.00 97.25 545 HIS A O 1
ATOM 4111 N N . PRO A 1 546 ? 1.373 -7.735 3.494 1.00 97.00 546 PRO A N 1
ATOM 4112 C CA . PRO A 1 546 ? 0.941 -7.626 2.090 1.00 97.00 546 PRO A CA 1
ATOM 4113 C C . PRO A 1 546 ? -0.176 -8.589 1.664 1.00 97.00 546 PRO A C 1
ATOM 4115 O O . PRO A 1 546 ? -0.869 -8.335 0.680 1.00 97.00 546 PRO A O 1
ATOM 4118 N N . ALA A 1 547 ? -0.389 -9.672 2.413 1.00 96.25 547 ALA A N 1
ATOM 4119 C CA . ALA A 1 547 ? -1.458 -10.632 2.141 1.00 96.25 547 ALA A CA 1
ATOM 4120 C C . ALA A 1 547 ? -2.884 -10.119 2.459 1.00 96.25 547 ALA A C 1
ATOM 4122 O O . ALA A 1 547 ? -3.836 -10.704 1.940 1.00 96.25 547 ALA A O 1
ATOM 4123 N N . ASP A 1 548 ? -3.054 -9.059 3.266 1.00 97.44 548 ASP A N 1
ATOM 4124 C CA . ASP A 1 548 ? -4.369 -8.483 3.619 1.00 97.44 548 ASP A CA 1
ATOM 4125 C C . ASP A 1 548 ? -4.543 -7.056 3.067 1.00 97.44 548 ASP A C 1
ATOM 4127 O O . ASP A 1 548 ? -4.573 -6.056 3.786 1.00 97.44 548 ASP A O 1
ATOM 4131 N N . LYS A 1 549 ? -4.621 -6.957 1.736 1.00 97.94 549 LYS A N 1
ATOM 4132 C CA . LYS A 1 549 ? -4.783 -5.677 1.038 1.00 97.94 549 LYS A CA 1
ATOM 4133 C C . LYS A 1 549 ? -6.196 -5.102 1.181 1.00 97.94 549 LYS A C 1
ATOM 4135 O O . LYS A 1 549 ? -7.168 -5.749 0.791 1.00 97.94 549 LYS A O 1
ATOM 4140 N N . ALA A 1 550 ? -6.293 -3.830 1.566 1.00 98.44 550 ALA A N 1
ATOM 4141 C CA . ALA A 1 550 ? -7.554 -3.106 1.770 1.00 98.44 550 ALA A CA 1
ATOM 4142 C C . ALA A 1 550 ? -7.635 -1.817 0.933 1.00 98.44 550 ALA A C 1
ATOM 4144 O O . ALA A 1 550 ? -6.615 -1.311 0.463 1.00 98.44 550 ALA A O 1
ATOM 4145 N N . THR A 1 551 ? -8.831 -1.249 0.741 1.00 98.62 551 THR A N 1
ATOM 4146 C CA . THR A 1 551 ? -8.948 0.129 0.215 1.00 98.62 551 THR A CA 1
ATOM 4147 C C . THR A 1 551 ? -8.600 1.155 1.296 1.00 98.62 551 THR A C 1
ATOM 4149 O O . THR A 1 551 ? -8.658 0.849 2.489 1.00 98.62 551 THR A O 1
ATOM 4152 N N . MET A 1 552 ? -8.251 2.383 0.905 1.00 98.62 552 MET A N 1
ATOM 4153 C CA . MET A 1 552 ? -7.879 3.432 1.860 1.00 98.62 552 MET A CA 1
ATOM 4154 C C . MET A 1 552 ? -8.488 4.787 1.502 1.00 98.62 552 MET A C 1
ATOM 4156 O O . MET A 1 552 ? -8.410 5.239 0.362 1.00 98.62 552 MET A O 1
ATOM 4160 N N . THR A 1 553 ? -9.042 5.467 2.502 1.00 98.75 553 THR A N 1
ATOM 4161 C CA . THR A 1 553 ? -9.286 6.914 2.484 1.00 98.75 553 THR A CA 1
ATOM 4162 C C . THR A 1 553 ? -8.329 7.570 3.474 1.00 98.75 553 THR A C 1
ATOM 4164 O O . THR A 1 553 ? -8.221 7.134 4.618 1.00 98.75 553 THR A O 1
ATOM 4167 N N . LEU A 1 554 ? -7.625 8.609 3.032 1.00 98.75 554 LEU A N 1
ATOM 4168 C CA . LEU A 1 554 ? -6.718 9.408 3.852 1.00 98.75 554 LEU A CA 1
ATOM 4169 C C . LEU A 1 554 ? -7.211 10.854 3.861 1.00 98.75 554 LEU A C 1
ATOM 4171 O O . LEU A 1 554 ? -7.154 11.531 2.835 1.00 98.75 554 LEU A O 1
ATOM 4175 N N . ALA A 1 555 ? -7.648 11.346 5.018 1.00 98.81 555 ALA A N 1
ATOM 4176 C CA . ALA A 1 555 ? -7.959 12.751 5.249 1.00 98.81 555 ALA A CA 1
ATOM 4177 C C . ALA A 1 555 ? -6.886 13.362 6.163 1.00 98.81 555 ALA A C 1
ATOM 4179 O O . ALA A 1 555 ? -6.924 13.204 7.380 1.00 98.81 555 ALA A O 1
ATOM 4180 N N . MET A 1 556 ? -5.918 14.063 5.570 1.00 98.75 556 MET A N 1
ATOM 4181 C CA . MET A 1 556 ? -4.777 14.655 6.275 1.00 98.75 556 MET A CA 1
ATOM 4182 C C . MET A 1 556 ? -4.936 16.174 6.385 1.00 98.75 556 MET A C 1
ATOM 4184 O O . MET A 1 556 ? -5.028 16.878 5.377 1.00 98.75 556 MET A O 1
ATOM 4188 N N . THR A 1 557 ? -4.947 16.696 7.610 1.00 98.81 557 THR A N 1
ATOM 4189 C CA . THR A 1 557 ? -5.111 18.127 7.911 1.00 98.81 557 THR A CA 1
ATOM 4190 C C . THR A 1 557 ? -3.798 18.756 8.363 1.00 98.81 557 THR A C 1
ATOM 4192 O O . THR A 1 557 ? -3.240 18.376 9.385 1.00 98.81 557 THR A O 1
ATOM 4195 N N . VAL A 1 558 ? -3.327 19.766 7.632 1.00 98.69 558 VAL A N 1
ATOM 4196 C CA . VAL A 1 558 ? -2.035 20.436 7.873 1.00 98.69 558 VAL A CA 1
ATOM 4197 C C . VAL A 1 558 ? -2.199 21.959 7.946 1.00 98.69 558 VAL A C 1
ATOM 4199 O O . VAL A 1 558 ? -3.219 22.486 7.487 1.00 98.69 558 VAL A O 1
ATOM 4202 N N . PRO A 1 559 ? -1.228 22.711 8.496 1.00 98.12 559 PRO A N 1
ATOM 4203 C CA . PRO A 1 559 ? -1.187 24.168 8.382 1.00 98.12 559 PRO A CA 1
ATOM 4204 C C . PRO A 1 559 ? -1.326 24.673 6.932 1.00 98.12 559 PRO A C 1
ATOM 4206 O O . PRO A 1 559 ? -0.694 24.163 6.005 1.00 98.12 559 PRO A O 1
ATOM 4209 N N . THR A 1 560 ? -2.151 25.704 6.727 1.00 97.50 560 THR A N 1
ATOM 4210 C CA . THR A 1 560 ? -2.418 26.287 5.401 1.00 97.50 560 THR A CA 1
ATOM 4211 C C . THR A 1 560 ? -1.142 26.848 4.777 1.00 97.50 560 THR A C 1
ATOM 4213 O O . THR A 1 560 ? -0.548 27.793 5.295 1.00 97.50 560 THR A O 1
ATOM 4216 N N . GLY A 1 561 ? -0.769 26.292 3.624 1.00 94.88 561 GLY A N 1
ATOM 4217 C CA . GLY A 1 561 ? 0.465 26.598 2.896 1.00 94.88 561 GLY A CA 1
ATOM 4218 C C . GLY A 1 561 ? 1.272 25.340 2.572 1.00 94.88 561 GLY A C 1
ATOM 4219 O O . GLY A 1 561 ? 1.950 25.311 1.550 1.00 94.88 561 GLY A O 1
ATOM 4220 N N . LEU A 1 562 ? 1.133 24.291 3.388 1.00 97.06 562 LEU A N 1
ATOM 4221 C CA . LEU A 1 562 ? 1.735 22.982 3.147 1.00 97.06 562 LEU A CA 1
ATOM 4222 C C . LEU A 1 562 ? 0.872 22.124 2.217 1.00 97.06 562 LEU A C 1
ATOM 4224 O O . LEU A 1 562 ? -0.355 22.268 2.153 1.00 97.06 562 LEU A O 1
ATOM 4228 N N . THR A 1 563 ? 1.532 21.207 1.514 1.00 97.44 563 THR A N 1
ATOM 4229 C CA . THR A 1 563 ? 0.897 20.223 0.632 1.00 97.44 563 THR A CA 1
ATOM 4230 C C . THR A 1 563 ? 0.966 18.834 1.253 1.00 97.44 563 THR A C 1
ATOM 4232 O O . THR A 1 563 ? 1.933 18.518 1.944 1.00 97.44 563 THR A O 1
ATOM 4235 N N . VAL A 1 564 ? -0.049 18.009 0.983 1.00 98.25 564 VAL A N 1
ATOM 4236 C CA . VAL A 1 564 ? -0.037 16.572 1.282 1.00 98.25 564 VAL A CA 1
ATOM 4237 C C . VAL A 1 564 ? -0.055 15.788 -0.026 1.00 98.25 564 VAL A C 1
ATOM 4239 O O . VAL A 1 564 ? -0.804 16.132 -0.946 1.00 98.25 564 VAL A O 1
ATOM 4242 N N . ILE A 1 565 ? 0.724 14.714 -0.090 1.00 97.62 565 ILE A N 1
ATOM 4243 C CA . ILE A 1 565 ? 0.740 13.732 -1.173 1.00 97.62 565 ILE A CA 1
ATOM 4244 C C . ILE A 1 565 ? 0.454 12.358 -0.561 1.00 97.62 565 ILE A C 1
ATOM 4246 O O . ILE A 1 565 ? 1.142 11.935 0.364 1.00 97.62 565 ILE A O 1
ATOM 4250 N N . GLY A 1 566 ? -0.570 11.679 -1.074 1.00 97.56 566 GLY A N 1
ATOM 4251 C CA . GLY A 1 566 ? -0.957 10.333 -0.656 1.00 97.56 566 GLY A CA 1
ATOM 4252 C C . GLY A 1 566 ? -1.373 9.468 -1.843 1.00 97.56 566 GLY A C 1
ATOM 4253 O O . GLY A 1 566 ? -1.493 9.954 -2.977 1.00 97.56 566 GLY A O 1
ATOM 4254 N N . ASN A 1 567 ? -1.560 8.175 -1.584 1.00 98.38 567 ASN A N 1
ATOM 4255 C CA . ASN A 1 567 ? -1.909 7.183 -2.600 1.00 98.38 567 ASN A CA 1
ATOM 4256 C C . ASN A 1 567 ? -3.276 7.482 -3.242 1.00 98.38 567 ASN A C 1
ATOM 4258 O O . ASN A 1 567 ? -4.231 7.868 -2.568 1.00 98.38 567 ASN A O 1
ATOM 4262 N N . GLY A 1 568 ? -3.400 7.245 -4.547 1.00 97.69 568 GLY A N 1
ATOM 4263 C CA . GLY A 1 568 ? -4.680 7.301 -5.250 1.00 97.69 568 GLY A CA 1
ATOM 4264 C C . GLY A 1 568 ? -5.167 8.718 -5.553 1.00 97.69 568 GLY A C 1
ATOM 4265 O O . GLY A 1 568 ? -4.389 9.671 -5.652 1.00 97.69 568 GLY A O 1
ATOM 4266 N N . VAL A 1 569 ? -6.472 8.846 -5.787 1.00 97.81 569 VAL A N 1
ATOM 4267 C CA . VAL A 1 569 ? -7.091 10.059 -6.337 1.00 97.81 569 VAL A CA 1
ATOM 4268 C C . VAL A 1 569 ? -7.187 11.133 -5.259 1.00 97.81 569 VAL A C 1
ATOM 4270 O O . VAL A 1 569 ? -7.759 10.896 -4.199 1.00 97.81 569 VAL A O 1
ATOM 4273 N N . LEU A 1 570 ? -6.693 12.339 -5.550 1.00 97.81 570 LEU A N 1
ATOM 4274 C CA . LEU A 1 570 ? -6.992 13.528 -4.747 1.00 97.81 570 LEU A CA 1
ATOM 4275 C C . LEU A 1 570 ? -8.451 13.943 -5.001 1.00 97.81 570 LEU A C 1
ATOM 4277 O O . LEU A 1 570 ? -8.738 14.610 -5.995 1.00 97.81 570 LEU A O 1
ATOM 4281 N N . ASP A 1 571 ? -9.359 13.527 -4.120 1.00 96.88 571 ASP A N 1
ATOM 4282 C CA . ASP A 1 571 ? -10.800 13.792 -4.229 1.00 96.88 571 ASP A CA 1
ATOM 4283 C C . ASP A 1 571 ? -11.148 15.223 -3.786 1.00 96.88 571 ASP A C 1
ATOM 4285 O O . ASP A 1 571 ? -11.909 15.923 -4.459 1.00 96.88 571 ASP A O 1
ATOM 4289 N N . ALA A 1 572 ? -10.535 15.701 -2.694 1.00 96.25 572 ALA A N 1
ATOM 4290 C CA . ALA A 1 572 ? -10.826 17.024 -2.143 1.00 96.25 572 ALA A CA 1
ATOM 4291 C C . ALA A 1 572 ? -9.616 17.737 -1.515 1.00 96.25 572 ALA A C 1
ATOM 4293 O O . ALA A 1 572 ? -8.696 17.133 -0.964 1.00 96.25 572 ALA A O 1
ATOM 4294 N N . THR A 1 573 ? -9.672 19.071 -1.523 1.00 98.00 573 THR A N 1
ATOM 4295 C CA . THR A 1 573 ? -8.792 19.948 -0.737 1.00 98.00 573 THR A CA 1
ATOM 4296 C C . THR A 1 573 ? -9.637 21.063 -0.124 1.00 98.00 573 THR A C 1
ATOM 4298 O O . THR A 1 573 ? -10.266 21.833 -0.849 1.00 98.00 573 THR A O 1
ATOM 4301 N N . THR A 1 574 ? -9.681 21.150 1.208 1.00 97.81 574 THR A N 1
ATOM 4302 C CA . THR A 1 574 ? -10.572 22.064 1.945 1.00 97.81 574 THR A CA 1
ATOM 4303 C C . THR A 1 574 ? -9.786 22.924 2.933 1.00 97.81 574 THR A C 1
ATOM 4305 O O . THR A 1 574 ? -9.346 22.445 3.976 1.00 97.81 574 THR A O 1
ATOM 4308 N N . THR A 1 575 ? -9.638 24.216 2.633 1.00 98.12 575 THR A N 1
ATOM 4309 C CA . THR A 1 575 ? -8.987 25.196 3.520 1.00 98.12 575 THR A CA 1
ATOM 4310 C C . THR A 1 575 ? -9.986 25.817 4.497 1.00 98.12 575 THR A C 1
ATOM 4312 O O . THR A 1 575 ? -10.920 26.509 4.091 1.00 98.12 575 THR A O 1
ATOM 4315 N N . ASN A 1 576 ? -9.744 25.639 5.795 1.00 95.25 576 ASN A N 1
ATOM 4316 C CA . ASN A 1 576 ? -10.562 26.134 6.902 1.00 95.25 576 ASN A CA 1
ATOM 4317 C C . ASN A 1 576 ? -9.772 27.136 7.761 1.00 95.25 576 ASN A C 1
ATOM 4319 O O . ASN A 1 576 ? -9.526 26.923 8.945 1.00 95.25 576 ASN A O 1
ATOM 4323 N N . GLY A 1 577 ? -9.360 28.257 7.162 1.00 95.31 577 GLY A N 1
ATOM 4324 C CA . GLY A 1 577 ? -8.577 29.290 7.848 1.00 95.31 577 GLY A CA 1
ATOM 4325 C C . GLY A 1 577 ? -7.111 28.869 8.036 1.00 95.31 577 GLY A C 1
ATOM 4326 O O . GLY A 1 577 ? -6.402 28.771 7.032 1.00 95.31 577 GLY A O 1
ATOM 4327 N N . PRO A 1 578 ? -6.617 28.663 9.276 1.00 96.94 578 PRO A N 1
ATOM 4328 C CA . PRO A 1 578 ? -5.217 28.308 9.520 1.00 96.94 578 PRO A CA 1
ATOM 4329 C C . PRO A 1 578 ? -4.827 26.893 9.065 1.00 96.94 578 PRO A C 1
ATOM 4331 O O . PRO A 1 578 ? -3.632 26.622 8.994 1.00 96.94 578 PRO A O 1
ATOM 4334 N N . THR A 1 579 ? -5.782 26.010 8.753 1.00 98.31 579 THR A N 1
ATOM 4335 C CA . THR A 1 579 ? -5.514 24.639 8.286 1.00 98.31 579 THR A CA 1
ATOM 4336 C C . THR A 1 579 ? -6.140 24.335 6.926 1.00 98.31 579 THR A C 1
ATOM 4338 O O . THR A 1 579 ? -7.124 24.953 6.511 1.00 98.31 579 THR A O 1
ATOM 4341 N N . THR A 1 580 ? -5.570 23.354 6.229 1.00 98.75 580 THR A N 1
ATOM 4342 C CA . THR A 1 580 ? -6.084 22.778 4.985 1.00 98.75 580 THR A CA 1
ATOM 4343 C C . THR A 1 580 ? -6.081 21.256 5.086 1.00 98.75 580 THR A C 1
ATOM 4345 O O . THR A 1 580 ? -5.054 20.652 5.387 1.00 98.75 580 THR A O 1
ATOM 4348 N N . THR A 1 581 ? -7.237 20.645 4.832 1.00 98.75 581 THR A N 1
ATOM 4349 C CA . THR A 1 581 ? -7.406 19.189 4.759 1.00 98.75 581 THR A CA 1
ATOM 4350 C C . THR A 1 581 ? -7.290 18.732 3.312 1.00 98.75 581 THR A C 1
ATOM 4352 O O . THR A 1 581 ? -7.960 19.285 2.439 1.00 98.75 581 THR A O 1
ATOM 4355 N N . TRP A 1 582 ? -6.465 17.722 3.065 1.00 98.75 582 TRP A N 1
ATOM 4356 C CA . TRP A 1 582 ? -6.327 17.027 1.788 1.00 98.75 582 TRP A CA 1
ATOM 4357 C C . TRP A 1 582 ? -6.935 15.631 1.927 1.00 98.75 582 TRP A C 1
ATOM 4359 O O . TRP A 1 582 ? -6.644 14.939 2.903 1.00 98.75 582 TRP A O 1
ATOM 4369 N N . THR A 1 583 ? -7.771 15.224 0.974 1.00 98.81 583 THR A N 1
ATOM 4370 C CA . THR A 1 583 ? -8.470 13.932 1.005 1.00 98.81 583 THR A CA 1
ATOM 4371 C C . THR A 1 583 ? -8.096 13.103 -0.215 1.00 98.81 583 THR A C 1
ATOM 4373 O O . THR A 1 583 ? -8.463 13.448 -1.340 1.00 98.81 583 THR A O 1
ATOM 4376 N N . TYR A 1 584 ? -7.368 12.017 0.025 1.00 98.75 584 TYR A N 1
ATOM 4377 C CA . TYR A 1 584 ? -6.955 11.034 -0.971 1.00 98.75 584 TYR A CA 1
ATOM 4378 C C . TYR A 1 584 ? -7.789 9.755 -0.840 1.00 98.75 584 TYR A C 1
ATOM 4380 O O . TYR A 1 584 ? -8.109 9.329 0.271 1.00 98.75 584 TYR A O 1
ATOM 4388 N N . VAL A 1 585 ? -8.139 9.147 -1.975 1.00 98.62 585 VAL A N 1
ATOM 4389 C CA . VAL A 1 585 ? -8.923 7.908 -2.052 1.00 98.62 585 VAL A CA 1
ATOM 4390 C C . VAL A 1 585 ? -8.198 6.893 -2.930 1.00 98.62 585 VAL A C 1
ATOM 4392 O O . VAL A 1 585 ? -8.054 7.077 -4.142 1.00 98.62 585 VAL A O 1
ATOM 4395 N N . MET A 1 586 ? -7.792 5.787 -2.315 1.00 98.00 586 MET A N 1
ATOM 4396 C CA . MET A 1 586 ? -7.304 4.587 -2.977 1.00 98.00 586 MET A CA 1
ATOM 4397 C C . MET A 1 586 ? -8.440 3.559 -3.049 1.00 98.00 586 MET A C 1
ATOM 4399 O O . MET A 1 586 ? -8.697 2.823 -2.095 1.00 98.00 586 MET A O 1
ATOM 4403 N N . ASP A 1 587 ? -9.135 3.513 -4.190 1.00 95.06 587 ASP A N 1
ATOM 4404 C CA . ASP A 1 587 ? -10.279 2.615 -4.422 1.00 95.06 587 ASP A CA 1
ATOM 4405 C C . ASP A 1 587 ? -9.882 1.183 -4.835 1.00 95.06 587 ASP A C 1
ATOM 4407 O O . ASP A 1 587 ? -10.751 0.352 -5.117 1.00 95.06 587 ASP A O 1
ATOM 4411 N N . ARG A 1 588 ? -8.576 0.876 -4.829 1.00 96.88 588 ARG A N 1
ATOM 4412 C CA . ARG A 1 588 ? -8.002 -0.448 -5.111 1.00 96.88 588 ARG A CA 1
ATOM 4413 C C . ARG A 1 588 ? -7.320 -1.041 -3.875 1.00 96.88 588 ARG A C 1
ATOM 4415 O O . ARG A 1 588 ? -6.630 -0.300 -3.183 1.00 96.88 588 ARG A O 1
ATOM 4422 N N . PRO A 1 589 ? -7.462 -2.355 -3.609 1.00 97.88 589 PRO A N 1
ATOM 4423 C CA . PRO A 1 589 ? -6.778 -3.012 -2.499 1.00 97.88 589 PRO A CA 1
ATOM 4424 C C . PRO A 1 589 ? -5.258 -2.820 -2.553 1.00 97.88 589 PRO A C 1
ATOM 4426 O O . PRO A 1 589 ? -4.612 -3.274 -3.499 1.00 97.88 589 PRO A O 1
ATOM 4429 N N . MET A 1 590 ? -4.723 -2.177 -1.519 1.00 98.06 590 MET A N 1
ATOM 4430 C CA . MET A 1 590 ? -3.328 -1.777 -1.338 1.00 98.06 590 MET A CA 1
ATOM 4431 C C . MET A 1 590 ? -2.739 -2.507 -0.122 1.00 98.06 590 MET A C 1
ATOM 4433 O O . MET A 1 590 ? -3.444 -2.690 0.873 1.00 98.06 590 MET A O 1
ATOM 4437 N N . ALA A 1 591 ? -1.476 -2.933 -0.194 1.00 98.19 591 ALA A N 1
ATOM 4438 C CA . ALA A 1 591 ? -0.748 -3.421 0.979 1.00 98.19 591 ALA A CA 1
ATOM 4439 C C . ALA A 1 591 ? -0.444 -2.265 1.948 1.00 98.19 591 ALA A C 1
ATOM 4441 O O . ALA A 1 591 ? -0.363 -1.104 1.554 1.00 98.19 591 ALA A O 1
ATOM 4442 N N . THR A 1 592 ? -0.291 -2.570 3.229 1.00 97.62 592 THR A N 1
ATOM 4443 C CA . THR A 1 592 ? -0.163 -1.568 4.297 1.00 97.62 592 THR A CA 1
ATOM 4444 C C . THR A 1 592 ? 1.130 -0.752 4.223 1.00 97.62 592 THR A C 1
ATOM 4446 O O . THR A 1 592 ? 1.060 0.471 4.332 1.00 97.62 592 THR A O 1
ATOM 4449 N N . TYR A 1 593 ? 2.280 -1.379 3.948 1.00 96.94 593 TYR A N 1
ATOM 4450 C CA . TYR A 1 593 ? 3.579 -0.695 3.806 1.00 96.94 593 TYR A CA 1
ATOM 4451 C C . TYR A 1 593 ? 3.594 0.363 2.680 1.00 96.94 593 TYR A C 1
ATOM 4453 O O . TYR A 1 593 ? 4.261 1.392 2.778 1.00 96.94 593 TYR A O 1
ATOM 4461 N N . LEU A 1 594 ? 2.768 0.167 1.646 1.00 98.25 594 LEU A N 1
ATOM 4462 C CA . LEU A 1 594 ? 2.622 1.080 0.510 1.00 98.25 594 LEU A CA 1
ATOM 4463 C C . LEU A 1 594 ? 1.922 2.401 0.875 1.00 98.25 594 LEU A C 1
ATOM 4465 O O . LEU A 1 594 ? 2.000 3.365 0.103 1.00 98.25 594 LEU A O 1
ATOM 4469 N N . ALA A 1 595 ? 1.243 2.470 2.025 1.00 98.12 595 ALA A N 1
ATOM 4470 C CA . ALA A 1 595 ? 0.484 3.636 2.464 1.00 98.12 595 ALA A CA 1
ATOM 4471 C C . ALA A 1 595 ? 1.398 4.813 2.852 1.00 98.12 595 ALA A C 1
ATOM 4473 O O . ALA A 1 595 ? 2.145 4.744 3.828 1.00 98.12 595 ALA A O 1
ATOM 4474 N N . THR A 1 596 ? 1.276 5.936 2.139 1.00 97.44 596 THR A N 1
ATOM 4475 C CA . THR A 1 596 ? 2.025 7.171 2.411 1.00 97.44 596 THR A CA 1
ATOM 4476 C C . THR A 1 596 ? 1.108 8.379 2.620 1.00 97.44 596 THR A C 1
ATOM 4478 O O . THR A 1 596 ? 0.069 8.533 1.974 1.00 97.44 596 THR A O 1
ATOM 4481 N N . ALA A 1 597 ? 1.515 9.262 3.532 1.00 95.12 597 ALA A N 1
ATOM 4482 C CA . ALA A 1 597 ? 0.826 10.505 3.884 1.00 95.12 597 ALA A CA 1
ATOM 4483 C C . ALA A 1 597 ? 1.821 11.673 3.957 1.00 95.12 597 ALA A C 1
ATOM 4485 O O . ALA A 1 597 ? 1.915 12.385 4.954 1.00 95.12 597 ALA A O 1
ATOM 4486 N N . THR A 1 598 ? 2.607 11.830 2.896 1.00 94.31 598 THR A N 1
ATOM 4487 C CA . THR A 1 598 ? 3.756 12.737 2.831 1.00 94.31 598 THR A CA 1
ATOM 4488 C C . THR A 1 598 ? 3.328 14.209 2.884 1.00 94.31 598 THR A C 1
ATOM 4490 O O . THR A 1 598 ? 2.470 14.641 2.116 1.00 94.31 598 THR A O 1
ATOM 4493 N N . VAL A 1 599 ? 3.941 14.999 3.770 1.00 97.94 599 VAL A N 1
ATOM 4494 C CA . VAL A 1 599 ? 3.651 16.421 4.035 1.00 97.94 599 VAL A CA 1
ATOM 4495 C C . VAL A 1 599 ? 4.885 17.276 3.745 1.00 97.94 599 VAL A C 1
ATOM 4497 O O . VAL A 1 599 ? 5.994 16.878 4.086 1.00 97.94 599 VAL A O 1
ATOM 4500 N N . GLY A 1 600 ? 4.709 18.467 3.164 1.00 96.50 600 GLY A N 1
ATOM 4501 C CA . GLY A 1 600 ? 5.791 19.455 3.027 1.00 96.50 600 GLY A CA 1
ATOM 4502 C C . GLY A 1 600 ? 5.585 20.473 1.901 1.00 96.50 600 GLY A C 1
ATOM 4503 O O . GLY A 1 600 ? 4.471 20.672 1.400 1.00 96.50 600 GLY A O 1
ATOM 4504 N N . ASN A 1 601 ? 6.676 21.123 1.493 1.00 95.12 601 ASN A N 1
ATOM 4505 C CA . ASN A 1 601 ? 6.739 22.063 0.375 1.00 95.12 601 ASN A CA 1
ATOM 4506 C C . ASN A 1 601 ? 7.261 21.360 -0.883 1.00 95.12 601 ASN A C 1
ATOM 4508 O O . ASN A 1 601 ? 8.465 21.160 -1.056 1.00 95.12 601 ASN A O 1
ATOM 4512 N N . TYR A 1 602 ? 6.346 21.042 -1.797 1.00 93.44 602 TYR A N 1
ATOM 4513 C CA . TYR A 1 602 ? 6.649 20.373 -3.061 1.00 93.44 602 TYR A CA 1
ATOM 4514 C C . TYR A 1 602 ? 6.457 21.318 -4.251 1.00 93.44 602 TYR A C 1
ATOM 4516 O O . TYR A 1 602 ? 5.582 22.184 -4.239 1.00 93.44 602 TYR A O 1
ATOM 4524 N N . ASP A 1 603 ? 7.287 21.179 -5.279 1.00 91.94 603 ASP A N 1
ATOM 4525 C CA . ASP A 1 603 ? 6.961 21.612 -6.639 1.00 91.94 603 ASP A CA 1
ATOM 4526 C C . ASP A 1 603 ? 6.249 20.446 -7.326 1.00 91.94 603 ASP A C 1
ATOM 4528 O O . ASP A 1 603 ? 6.784 19.338 -7.362 1.00 91.94 603 ASP A O 1
ATOM 4532 N N . ILE A 1 604 ? 5.019 20.668 -7.796 1.00 93.50 604 ILE A N 1
ATOM 4533 C CA . ILE A 1 604 ? 4.149 19.601 -8.303 1.00 93.50 604 ILE A CA 1
ATOM 4534 C C . ILE A 1 604 ? 3.782 19.863 -9.757 1.00 93.50 604 ILE A C 1
ATOM 4536 O O . ILE A 1 604 ? 3.196 20.892 -10.101 1.00 93.50 604 ILE A O 1
ATOM 4540 N N . VAL A 1 605 ? 4.060 18.870 -10.597 1.00 93.75 605 VAL A N 1
ATOM 4541 C CA . VAL A 1 605 ? 3.539 18.765 -11.957 1.00 93.75 605 VAL A CA 1
ATOM 4542 C C . VAL A 1 605 ? 2.316 17.850 -11.930 1.00 93.75 605 VAL A C 1
ATOM 4544 O O . VAL A 1 605 ? 2.228 16.903 -11.148 1.00 93.75 605 VAL A O 1
ATOM 4547 N N . THR A 1 606 ? 1.321 18.136 -12.766 1.00 95.50 606 THR A N 1
ATOM 4548 C CA . THR A 1 606 ? 0.213 17.204 -12.986 1.00 95.50 606 THR A CA 1
ATOM 4549 C C . THR A 1 606 ? -0.081 17.097 -14.474 1.00 95.50 606 THR A C 1
ATOM 4551 O O . THR A 1 606 ? -0.405 18.093 -15.122 1.00 95.50 606 THR A O 1
ATOM 4554 N N . THR A 1 607 ? 0.036 15.882 -15.006 1.00 95.31 607 THR A N 1
ATOM 4555 C CA . THR A 1 607 ? -0.122 15.559 -16.432 1.00 95.31 607 THR A CA 1
ATOM 4556 C C . THR A 1 607 ? -1.119 14.413 -16.569 1.00 95.31 607 THR A C 1
ATOM 4558 O O . THR A 1 607 ? -1.132 13.522 -15.733 1.00 95.31 607 THR A O 1
ATOM 4561 N N . VAL A 1 608 ? -1.949 14.389 -17.614 1.00 97.12 608 VAL A N 1
ATOM 4562 C CA . VAL A 1 608 ? -2.850 13.251 -17.882 1.00 97.12 608 VAL A CA 1
ATOM 4563 C C . VAL A 1 608 ? -2.485 12.631 -19.223 1.00 97.12 608 VAL A C 1
ATOM 4565 O O . VAL A 1 608 ? -2.498 13.319 -20.245 1.00 97.12 608 VAL A O 1
ATOM 4568 N N . VAL A 1 609 ? -2.174 11.333 -19.228 1.00 96.50 609 VAL A N 1
ATOM 4569 C CA . VAL A 1 609 ? -1.802 10.572 -20.433 1.00 96.50 609 VAL A CA 1
ATOM 4570 C C . VAL A 1 609 ? -2.537 9.237 -20.419 1.00 96.50 609 VAL A C 1
ATOM 4572 O O . VAL A 1 609 ? -2.588 8.568 -19.396 1.00 96.50 609 VAL A O 1
ATOM 4575 N N . ASN A 1 610 ? -3.147 8.857 -21.546 1.00 93.50 610 ASN A N 1
ATOM 4576 C CA . ASN A 1 610 ? -3.873 7.588 -21.726 1.00 93.50 610 ASN A CA 1
ATOM 4577 C C . ASN A 1 610 ? -4.979 7.281 -20.682 1.00 93.50 610 ASN A C 1
ATOM 4579 O O . ASN A 1 610 ? -5.455 6.154 -20.608 1.00 93.50 610 ASN A O 1
ATOM 4583 N N . GLY A 1 611 ? -5.436 8.288 -19.926 1.00 93.62 611 GLY A N 1
ATOM 4584 C CA . GLY A 1 611 ? -6.433 8.147 -18.857 1.00 93.62 611 GLY A CA 1
ATOM 4585 C C . GLY A 1 611 ? -5.853 8.006 -17.444 1.00 93.62 611 GLY A C 1
ATOM 4586 O O . GLY A 1 611 ? -6.631 7.960 -16.498 1.00 93.62 611 GLY A O 1
ATOM 4587 N N . VAL A 1 612 ? -4.524 7.988 -17.301 1.00 97.88 612 VAL A N 1
ATOM 4588 C CA . VAL A 1 612 ? -3.813 8.000 -16.014 1.00 97.88 612 VAL A CA 1
ATOM 4589 C C . VAL A 1 612 ? -3.395 9.433 -15.673 1.00 97.88 612 VAL A C 1
ATOM 4591 O O . VAL A 1 612 ? -2.831 10.137 -16.520 1.00 97.88 612 VAL A O 1
ATOM 4594 N N . THR A 1 613 ? -3.660 9.869 -14.440 1.00 98.25 613 THR A N 1
ATOM 4595 C CA . THR A 1 613 ? -3.119 11.118 -13.885 1.00 98.25 613 THR A CA 1
ATOM 4596 C C . THR A 1 613 ? -1.727 10.866 -13.316 1.00 98.25 613 THR A C 1
ATOM 4598 O O . THR A 1 613 ? -1.567 10.074 -12.394 1.00 98.25 613 THR A O 1
ATOM 4601 N N . TYR A 1 614 ? -0.728 11.580 -13.815 1.00 97.50 614 TYR A N 1
ATOM 4602 C CA . TYR A 1 614 ? 0.617 11.639 -13.253 1.00 97.50 614 TYR A CA 1
ATOM 4603 C C . TYR A 1 614 ? 0.698 12.848 -12.324 1.00 97.50 614 TYR A C 1
ATOM 4605 O O . TYR A 1 614 ? 0.475 13.975 -12.773 1.00 97.50 614 TYR A O 1
ATOM 4613 N N . ARG A 1 615 ? 0.966 12.615 -11.035 1.00 95.94 615 ARG A N 1
ATOM 4614 C CA . ARG A 1 615 ? 1.221 13.643 -10.017 1.00 95.94 615 ARG A CA 1
ATOM 4615 C C . ARG A 1 615 ? 2.665 13.511 -9.555 1.00 95.94 615 ARG A C 1
ATOM 4617 O O . ARG A 1 615 ? 2.959 12.798 -8.601 1.00 95.94 615 ARG A O 1
ATOM 4624 N N . ASP A 1 616 ? 3.550 14.193 -10.263 1.00 95.50 616 ASP A N 1
ATOM 4625 C CA . ASP A 1 616 ? 4.986 14.166 -10.007 1.00 95.50 616 ASP A CA 1
ATOM 4626 C C . ASP A 1 616 ? 5.345 15.317 -9.058 1.00 95.50 616 ASP A C 1
ATOM 4628 O O . ASP A 1 616 ? 4.952 16.465 -9.291 1.00 95.50 616 ASP A O 1
ATOM 4632 N N . ALA A 1 617 ? 6.058 15.018 -7.975 1.00 94.75 617 ALA A N 1
ATOM 4633 C CA . ALA A 1 617 ? 6.333 15.946 -6.886 1.00 94.75 617 ALA A CA 1
ATOM 4634 C C . ALA A 1 617 ? 7.819 15.954 -6.515 1.00 94.75 617 ALA A C 1
ATOM 4636 O O . ALA A 1 617 ? 8.451 14.909 -6.381 1.00 94.75 617 ALA A O 1
ATOM 4637 N N . VAL A 1 618 ? 8.373 17.148 -6.312 1.00 93.88 618 VAL A N 1
ATOM 4638 C CA . VAL A 1 618 ? 9.783 17.343 -5.956 1.00 93.88 618 VAL A CA 1
ATOM 4639 C C . VAL A 1 618 ? 9.877 18.206 -4.706 1.00 93.88 618 VAL A C 1
ATOM 4641 O O . VAL A 1 618 ? 9.365 19.328 -4.697 1.00 93.88 618 VAL A O 1
ATOM 4644 N N . ALA A 1 619 ? 10.523 17.703 -3.655 1.00 92.69 619 ALA A N 1
ATOM 4645 C CA . ALA A 1 619 ? 10.749 18.457 -2.427 1.00 92.69 619 ALA A CA 1
ATOM 4646 C C . ALA A 1 619 ? 11.578 19.720 -2.724 1.00 92.69 619 ALA A C 1
ATOM 4648 O O . ALA A 1 619 ? 12.671 19.648 -3.290 1.00 92.69 619 ALA A O 1
ATOM 4649 N N . GLN A 1 620 ? 11.074 20.898 -2.341 1.00 90.81 620 GLN A N 1
ATOM 4650 C CA . GLN A 1 620 ? 11.710 22.177 -2.691 1.00 90.81 620 GLN A CA 1
ATOM 4651 C C . GLN A 1 620 ? 13.085 22.375 -2.022 1.00 90.81 620 GLN A C 1
ATOM 4653 O O . GLN A 1 620 ? 13.884 23.188 -2.494 1.00 90.81 620 GLN A O 1
ATOM 4658 N N . GLY A 1 621 ? 13.390 21.612 -0.965 1.00 87.81 621 GLY A N 1
ATOM 4659 C CA . GLY A 1 621 ? 14.710 21.575 -0.331 1.00 87.81 621 GLY A CA 1
ATOM 4660 C C . GLY A 1 621 ? 15.830 21.160 -1.295 1.00 87.81 621 GLY A C 1
ATOM 4661 O O . GLY A 1 621 ? 16.865 21.832 -1.337 1.00 87.81 621 GLY A O 1
ATOM 4662 N N . LEU A 1 622 ? 15.573 20.197 -2.194 1.00 87.56 622 LEU A N 1
ATOM 4663 C CA . LEU A 1 622 ? 16.526 19.734 -3.215 1.00 87.56 622 LEU A CA 1
ATOM 4664 C C . LEU A 1 622 ? 17.039 20.885 -4.098 1.00 87.56 622 LEU A C 1
ATOM 4666 O O . LEU A 1 622 ? 18.208 20.908 -4.490 1.00 87.56 622 LEU A O 1
ATOM 4670 N N . PHE A 1 623 ? 16.201 21.895 -4.361 1.00 86.25 623 PHE A N 1
ATOM 4671 C CA . PHE A 1 623 ? 16.591 23.070 -5.149 1.00 86.25 623 PHE A CA 1
ATOM 4672 C C . PHE A 1 623 ? 17.623 23.959 -4.448 1.00 86.25 623 PHE A C 1
ATOM 4674 O O . PHE A 1 623 ? 18.375 24.677 -5.109 1.00 86.25 623 PHE A O 1
ATOM 4681 N N . SER A 1 624 ? 17.697 23.895 -3.117 1.00 78.19 624 SER A N 1
ATOM 4682 C CA . SER A 1 624 ? 18.729 24.576 -2.328 1.00 78.19 624 SER A CA 1
ATOM 4683 C C . SER A 1 624 ? 20.060 23.815 -2.319 1.00 78.19 624 SER A C 1
ATOM 4685 O O . SER A 1 624 ? 21.091 24.410 -2.010 1.00 78.19 624 SER A O 1
ATOM 4687 N N . GLN A 1 625 ? 20.057 22.530 -2.695 1.00 75.06 625 GLN A N 1
ATOM 4688 C CA . GLN A 1 625 ? 21.242 21.664 -2.727 1.00 75.06 625 GLN A CA 1
ATOM 4689 C C . GLN A 1 625 ? 21.956 21.649 -4.093 1.00 75.06 625 GLN A C 1
ATOM 4691 O O . GLN A 1 625 ? 23.054 21.111 -4.216 1.00 75.06 625 GLN A O 1
ATOM 4696 N N . GLY A 1 626 ? 21.377 22.294 -5.112 1.00 74.00 626 GLY A N 1
ATOM 4697 C CA . GLY A 1 626 ? 21.984 22.479 -6.438 1.00 74.00 626 GLY A CA 1
ATOM 4698 C C . GLY A 1 626 ? 21.255 21.771 -7.582 1.00 74.00 626 GLY A C 1
ATOM 4699 O O . GLY A 1 626 ? 21.488 22.115 -8.740 1.00 74.00 626 GLY A O 1
ATOM 4700 N N . THR A 1 627 ? 20.333 20.857 -7.275 1.00 76.06 627 THR A N 1
ATOM 4701 C CA . THR A 1 627 ? 19.388 20.277 -8.240 1.00 76.06 627 THR A CA 1
ATOM 4702 C C . THR A 1 627 ? 18.541 21.388 -8.852 1.00 76.06 627 THR A C 1
ATOM 4704 O O . THR A 1 627 ? 17.849 22.097 -8.123 1.00 76.06 627 THR A O 1
ATOM 4707 N N . SER A 1 628 ? 18.529 21.570 -10.176 1.00 75.19 628 SER A N 1
ATOM 4708 C CA . SER A 1 628 ? 17.574 22.520 -10.753 1.00 75.19 628 SER A CA 1
ATOM 4709 C C . SER A 1 628 ? 16.188 21.878 -10.843 1.00 75.19 628 SER A C 1
ATOM 4711 O O . SER A 1 628 ? 16.042 20.708 -11.199 1.00 75.19 628 SER A O 1
ATOM 4713 N N . GLY A 1 629 ? 15.134 22.658 -10.589 1.00 73.12 629 GLY A N 1
ATOM 4714 C CA . GLY A 1 629 ? 13.763 22.182 -10.792 1.00 73.12 629 GLY A CA 1
ATOM 4715 C C . GLY A 1 629 ? 13.456 21.798 -12.244 1.00 73.12 629 GLY A C 1
ATOM 4716 O O . GLY A 1 629 ? 12.480 21.100 -12.492 1.00 73.12 629 GLY A O 1
ATOM 4717 N N . ALA A 1 630 ? 14.269 22.215 -13.223 1.00 76.94 630 ALA A N 1
ATOM 4718 C CA . ALA A 1 630 ? 14.141 21.713 -14.588 1.00 76.94 630 ALA A CA 1
ATOM 4719 C C . ALA A 1 630 ? 14.601 20.252 -14.697 1.00 76.94 630 ALA A C 1
ATOM 4721 O O . ALA A 1 630 ? 13.907 19.468 -15.335 1.00 76.94 630 ALA A O 1
ATOM 4722 N N . ASP A 1 631 ? 15.700 19.885 -14.035 1.00 73.75 631 ASP A N 1
ATOM 4723 C CA . ASP A 1 631 ? 16.270 18.534 -14.084 1.00 73.75 631 ASP A CA 1
ATOM 4724 C C . ASP A 1 631 ? 15.384 17.537 -13.322 1.00 73.75 631 ASP A C 1
ATOM 4726 O O . ASP A 1 631 ? 15.035 16.484 -13.849 1.00 73.75 631 ASP A O 1
ATOM 4730 N N . ALA A 1 632 ? 14.912 17.916 -12.129 1.00 74.88 632 ALA A N 1
ATOM 4731 C CA . ALA A 1 632 ? 14.019 17.075 -11.328 1.00 74.88 632 ALA A CA 1
ATOM 4732 C C . ALA A 1 632 ? 12.677 16.785 -12.032 1.00 74.88 632 ALA A C 1
ATOM 4734 O O . ALA A 1 632 ? 12.202 15.652 -12.032 1.00 74.88 632 ALA A O 1
ATOM 4735 N N . ARG A 1 633 ? 12.087 17.786 -12.705 1.00 79.88 633 ARG A N 1
ATOM 4736 C CA . ARG A 1 633 ? 10.885 17.584 -13.536 1.00 79.88 633 ARG A CA 1
ATOM 4737 C C . ARG A 1 633 ? 11.179 16.840 -14.844 1.00 79.88 633 ARG A C 1
ATOM 4739 O O . ARG A 1 633 ? 10.262 16.259 -15.415 1.00 79.88 633 ARG A O 1
ATOM 4746 N N . ALA A 1 634 ? 12.420 16.861 -15.336 1.00 84.94 634 ALA A N 1
ATOM 4747 C CA . ALA A 1 634 ? 12.814 16.123 -16.534 1.00 84.94 634 ALA A CA 1
ATOM 4748 C C . ALA A 1 634 ? 12.962 14.615 -16.274 1.00 84.94 634 ALA A C 1
ATOM 4750 O O . ALA A 1 634 ? 12.664 13.841 -17.179 1.00 84.94 634 ALA A O 1
ATOM 4751 N N . ALA A 1 635 ? 13.345 14.200 -15.060 1.00 86.44 635 ALA A N 1
ATOM 4752 C CA . ALA A 1 635 ? 13.380 12.787 -14.670 1.00 86.44 635 ALA A CA 1
ATOM 4753 C C . ALA A 1 635 ? 11.982 12.145 -14.771 1.00 86.44 635 ALA A C 1
ATOM 4755 O O . ALA A 1 635 ? 11.759 11.251 -15.586 1.00 86.44 635 ALA A O 1
ATOM 4756 N N . PHE A 1 636 ? 10.995 12.683 -14.045 1.00 94.06 636 PHE A N 1
ATOM 4757 C CA . PHE A 1 636 ? 9.622 12.156 -14.053 1.00 94.06 636 PHE A CA 1
ATOM 4758 C C . PHE A 1 636 ? 8.862 12.347 -15.377 1.00 94.06 636 PHE A C 1
ATOM 4760 O O . PHE A 1 636 ? 7.848 11.689 -15.607 1.00 94.06 636 PHE A O 1
ATOM 4767 N N . ALA A 1 637 ? 9.360 13.170 -16.308 1.00 92.88 637 ALA A N 1
ATOM 4768 C CA . ALA A 1 637 ? 8.754 13.316 -17.635 1.00 92.88 637 ALA A CA 1
ATOM 4769 C C . ALA A 1 637 ? 8.725 12.001 -18.448 1.00 92.88 637 ALA A C 1
ATOM 4771 O O . ALA A 1 637 ? 7.976 11.905 -19.425 1.00 92.88 637 ALA A O 1
ATOM 4772 N N . ILE A 1 638 ? 9.505 10.985 -18.054 1.00 95.19 638 ILE A N 1
ATOM 4773 C CA . ILE A 1 638 ? 9.487 9.658 -18.677 1.00 95.19 638 ILE A CA 1
ATOM 4774 C C . ILE A 1 638 ? 8.347 8.752 -18.169 1.00 95.19 638 ILE A C 1
ATOM 4776 O O . ILE A 1 638 ? 7.964 7.829 -18.893 1.00 95.19 638 ILE A O 1
ATOM 4780 N N . ASN A 1 639 ? 7.750 9.042 -17.001 1.00 96.94 639 ASN A N 1
ATOM 4781 C CA . ASN A 1 639 ? 6.752 8.197 -16.321 1.00 96.94 639 ASN A CA 1
ATOM 4782 C C . ASN A 1 639 ? 5.623 7.693 -17.254 1.00 96.94 639 ASN A C 1
ATOM 4784 O O . ASN A 1 639 ? 5.354 6.488 -17.262 1.00 96.94 639 ASN A O 1
ATOM 4788 N N . PRO A 1 640 ? 4.998 8.525 -18.120 1.00 97.69 640 PRO A N 1
ATOM 4789 C CA . PRO A 1 640 ? 3.944 8.049 -19.020 1.00 97.69 640 PRO A CA 1
ATOM 4790 C C . PRO A 1 640 ? 4.441 7.113 -20.128 1.00 97.69 640 PRO A C 1
ATOM 4792 O O . PRO A 1 640 ? 3.683 6.273 -20.616 1.00 97.69 640 PRO A O 1
ATOM 4795 N N . THR A 1 641 ? 5.705 7.249 -20.537 1.00 98.00 641 THR A N 1
ATOM 4796 C CA . THR A 1 641 ? 6.335 6.388 -21.551 1.00 98.00 641 THR A CA 1
ATOM 4797 C C . THR A 1 641 ? 6.645 5.020 -20.956 1.00 98.00 641 THR A C 1
ATOM 4799 O O . THR A 1 641 ? 6.307 4.007 -21.567 1.00 98.00 641 THR A O 1
ATOM 4802 N N . VAL A 1 642 ? 7.204 4.994 -19.741 1.00 98.38 642 VAL A N 1
ATOM 4803 C CA . VAL A 1 642 ? 7.491 3.763 -18.992 1.00 98.38 642 VAL A CA 1
ATOM 4804 C C . VAL A 1 642 ? 6.200 2.996 -18.703 1.00 98.38 642 VAL A C 1
ATOM 4806 O O . VAL A 1 642 ? 6.084 1.850 -19.126 1.00 98.38 642 VAL A O 1
ATOM 4809 N N . VAL A 1 643 ? 5.175 3.629 -18.117 1.00 98.62 643 VAL A N 1
ATOM 4810 C CA . VAL A 1 643 ? 3.878 2.961 -17.868 1.00 98.62 643 VAL A CA 1
ATOM 4811 C C . VAL A 1 643 ? 3.239 2.452 -19.167 1.00 98.62 643 VAL A C 1
ATOM 4813 O O . VAL A 1 643 ? 2.718 1.341 -19.192 1.00 98.62 643 VAL A O 1
ATOM 4816 N N . THR A 1 644 ? 3.313 3.206 -20.273 1.00 98.19 644 THR A N 1
ATOM 4817 C CA . THR A 1 644 ? 2.782 2.746 -21.574 1.00 98.19 644 THR A CA 1
ATOM 4818 C C . THR A 1 644 ? 3.551 1.535 -22.122 1.00 98.19 644 THR A C 1
ATOM 4820 O O . THR A 1 644 ? 2.944 0.658 -22.735 1.00 98.19 644 THR A O 1
ATOM 4823 N N . TYR A 1 645 ? 4.866 1.461 -21.897 1.00 98.62 645 TYR A N 1
ATOM 4824 C CA . TYR A 1 645 ? 5.696 0.322 -22.288 1.00 98.62 645 TYR A CA 1
ATOM 4825 C C . TYR A 1 645 ? 5.427 -0.916 -21.425 1.00 98.62 645 TYR A C 1
ATOM 4827 O O . TYR A 1 645 ? 5.124 -1.982 -21.963 1.00 98.62 645 TYR A O 1
ATOM 4835 N N . LEU A 1 646 ? 5.469 -0.767 -20.098 1.00 98.69 646 LEU A N 1
ATOM 4836 C CA . LEU A 1 646 ? 5.213 -1.849 -19.145 1.00 98.69 646 LEU A CA 1
ATOM 4837 C C . LEU A 1 646 ? 3.792 -2.405 -19.307 1.00 98.69 646 LEU A C 1
ATOM 4839 O O . LEU A 1 646 ? 3.607 -3.621 -19.307 1.00 98.69 646 LEU A O 1
ATOM 4843 N N . ALA A 1 647 ? 2.807 -1.552 -19.611 1.00 98.38 647 ALA A N 1
ATOM 4844 C CA . ALA A 1 647 ? 1.451 -1.997 -19.927 1.00 98.38 647 ALA A CA 1
ATOM 4845 C C . ALA A 1 647 ? 1.350 -2.835 -21.221 1.00 98.38 647 ALA A C 1
ATOM 4847 O O . ALA A 1 647 ? 0.413 -3.618 -21.394 1.00 98.38 647 ALA A O 1
ATOM 4848 N N . GLY A 1 648 ? 2.319 -2.698 -22.132 1.00 98.12 648 GLY A N 1
ATOM 4849 C CA . GLY A 1 648 ? 2.472 -3.551 -23.313 1.00 98.12 648 GLY A CA 1
ATOM 4850 C C . GLY A 1 648 ? 3.074 -4.931 -23.015 1.00 98.12 648 GLY A C 1
ATOM 4851 O O . GLY A 1 648 ? 2.933 -5.831 -23.841 1.00 98.12 648 GLY A O 1
ATOM 4852 N N . LEU A 1 649 ? 3.712 -5.105 -21.851 1.00 97.31 649 LEU A N 1
ATOM 4853 C CA . LEU A 1 649 ? 4.296 -6.367 -21.385 1.00 97.31 649 LEU A CA 1
ATOM 4854 C C . LEU A 1 649 ? 3.372 -7.102 -20.404 1.00 97.31 649 LEU A C 1
ATOM 4856 O O . LEU A 1 649 ? 3.148 -8.303 -20.545 1.00 97.31 649 LEU A O 1
ATOM 4860 N N . PHE A 1 650 ? 2.845 -6.383 -19.412 1.00 97.81 650 PHE A N 1
ATOM 4861 C CA . PHE A 1 650 ? 2.150 -6.949 -18.249 1.00 97.81 650 PHE A CA 1
ATOM 4862 C C . PHE A 1 650 ? 0.617 -6.858 -18.345 1.00 97.81 650 PHE A C 1
ATOM 4864 O O . PHE A 1 650 ? -0.097 -7.503 -17.581 1.00 97.81 650 PHE A O 1
ATOM 4871 N N . GLY A 1 651 ? 0.099 -6.107 -19.322 1.00 97.69 651 GLY A N 1
ATOM 4872 C CA . GLY A 1 651 ? -1.323 -5.790 -19.458 1.00 97.69 651 GLY A CA 1
ATOM 4873 C C . GLY A 1 651 ? -1.663 -4.398 -18.910 1.00 97.69 651 GLY A C 1
ATOM 4874 O O . GLY A 1 651 ? -0.774 -3.673 -18.478 1.00 97.69 651 GLY A O 1
ATOM 4875 N N . PRO A 1 652 ? -2.940 -3.974 -18.949 1.00 97.12 652 PRO A N 1
ATOM 4876 C CA . PRO A 1 652 ? -3.336 -2.617 -18.569 1.00 97.12 652 PRO A CA 1
ATOM 4877 C C . PRO A 1 652 ? -2.806 -2.190 -17.193 1.00 97.12 652 PRO A C 1
ATOM 4879 O O . PRO A 1 652 ? -2.780 -2.998 -16.268 1.00 97.12 652 PRO A O 1
ATOM 4882 N N . TYR A 1 653 ? -2.426 -0.916 -17.059 1.00 98.12 653 TYR A N 1
ATOM 4883 C CA . TYR A 1 653 ? -2.048 -0.335 -15.768 1.00 98.12 653 TYR A CA 1
ATOM 4884 C C . TYR A 1 653 ? -3.239 -0.429 -14.789 1.00 98.12 653 TYR A C 1
ATOM 4886 O O . TYR A 1 653 ? -4.353 -0.056 -15.179 1.00 98.12 653 TYR A O 1
ATOM 4894 N N . PRO A 1 654 ? -3.057 -0.959 -13.564 1.00 97.00 654 PRO A N 1
ATOM 4895 C CA . PRO A 1 654 ? -4.178 -1.309 -12.683 1.00 97.00 654 PRO A CA 1
ATOM 4896 C C . PRO A 1 654 ? -4.865 -0.098 -12.030 1.00 97.00 654 PRO A C 1
ATOM 4898 O O . PRO A 1 654 ? -6.031 -0.190 -11.623 1.00 97.00 654 PRO A O 1
ATOM 4901 N N . PHE A 1 655 ? -4.183 1.050 -11.974 1.00 98.00 655 PHE A N 1
ATOM 4902 C CA . PHE A 1 655 ? -4.643 2.272 -11.308 1.00 98.00 655 PHE A CA 1
ATOM 4903 C C . PHE A 1 655 ? -5.028 3.387 -12.299 1.00 98.00 655 PHE A C 1
ATOM 4905 O O . PHE A 1 655 ? -4.727 3.333 -13.490 1.00 98.00 655 PHE A O 1
ATOM 4912 N N . THR A 1 656 ? -5.704 4.432 -11.814 1.00 96.94 656 THR A N 1
ATOM 4913 C CA . THR A 1 656 ? -5.995 5.660 -12.594 1.00 96.94 656 THR A CA 1
ATOM 4914 C C . THR A 1 656 ? -5.040 6.812 -12.280 1.00 96.94 656 THR A C 1
ATOM 4916 O O . THR A 1 656 ? -5.134 7.883 -12.873 1.00 96.94 656 THR A O 1
ATOM 4919 N N . GLU A 1 657 ? -4.131 6.607 -11.333 1.00 98.00 657 GLU A N 1
ATOM 4920 C CA . GLU A 1 657 ? -3.202 7.595 -10.793 1.00 98.00 657 GLU A CA 1
ATOM 4921 C C . GLU A 1 657 ? -1.802 6.978 -10.771 1.00 98.00 657 GLU A C 1
ATOM 4923 O O . GLU A 1 657 ? -1.669 5.785 -10.538 1.00 98.00 657 GLU A O 1
ATOM 4928 N N . SER A 1 658 ? -0.776 7.785 -11.010 1.00 97.56 658 SER A N 1
ATOM 4929 C CA . SER A 1 658 ? 0.645 7.425 -11.019 1.00 97.56 658 SER A CA 1
ATOM 4930 C C . SER A 1 658 ? 1.456 8.676 -10.651 1.00 97.56 658 SER A C 1
ATOM 4932 O O . SER A 1 658 ? 0.905 9.778 -10.576 1.00 97.56 658 SER A O 1
ATOM 4934 N N . GLY A 1 659 ? 2.765 8.558 -10.450 1.00 95.12 659 GLY A N 1
ATOM 4935 C CA . GLY A 1 659 ? 3.646 9.714 -10.289 1.00 95.12 659 GLY A CA 1
ATOM 4936 C C . GLY A 1 659 ? 4.994 9.321 -9.708 1.00 95.12 659 GLY A C 1
ATOM 4937 O O . GLY A 1 659 ? 5.406 8.170 -9.824 1.00 95.12 659 GLY A O 1
ATOM 4938 N N . GLY A 1 660 ? 5.639 10.272 -9.040 1.00 95.69 660 GLY A N 1
ATOM 4939 C CA . GLY A 1 660 ? 6.822 10.031 -8.223 1.00 95.69 660 GLY A CA 1
ATOM 4940 C C . GLY A 1 660 ? 7.040 11.156 -7.213 1.00 95.69 660 GLY A C 1
ATOM 4941 O O . GLY A 1 660 ? 6.664 12.300 -7.478 1.00 95.69 660 GLY A O 1
ATOM 4942 N N . ILE A 1 661 ? 7.630 10.835 -6.063 1.00 96.06 661 ILE A N 1
ATOM 4943 C CA . ILE A 1 661 ? 7.999 11.781 -5.005 1.00 96.06 661 ILE A CA 1
ATOM 4944 C C . ILE A 1 661 ? 9.524 11.785 -4.873 1.00 96.06 661 ILE A C 1
ATOM 4946 O O . ILE A 1 661 ? 10.107 10.874 -4.293 1.00 96.06 661 ILE A O 1
ATOM 4950 N N . ALA A 1 662 ? 10.175 12.824 -5.392 1.00 94.56 662 ALA A N 1
ATOM 4951 C CA . ALA A 1 662 ? 11.591 13.083 -5.140 1.00 94.56 662 ALA A CA 1
ATOM 4952 C C . ALA A 1 662 ? 11.738 13.762 -3.768 1.00 94.56 662 ALA A C 1
ATOM 4954 O O . ALA A 1 662 ? 11.461 14.961 -3.633 1.00 94.56 662 ALA A O 1
ATOM 4955 N N . ALA A 1 663 ? 12.112 12.988 -2.748 1.00 92.69 663 ALA A N 1
ATOM 4956 C CA . ALA A 1 663 ? 12.183 13.432 -1.357 1.00 92.69 663 ALA A CA 1
ATOM 4957 C C . ALA A 1 663 ? 13.509 14.138 -1.020 1.00 92.69 663 ALA A C 1
ATOM 4959 O O . ALA A 1 663 ? 14.535 13.883 -1.647 1.00 92.69 663 ALA A O 1
ATOM 4960 N N . ASP A 1 664 ? 13.494 14.997 0.006 1.00 89.69 664 ASP A N 1
ATOM 4961 C CA . ASP A 1 664 ? 14.700 15.583 0.611 1.00 89.69 664 ASP A CA 1
ATOM 4962 C C . ASP A 1 664 ? 14.900 15.025 2.030 1.00 89.69 664 ASP A C 1
ATOM 4964 O O . ASP A 1 664 ? 14.549 15.656 3.029 1.00 89.69 664 ASP A O 1
ATOM 4968 N N . VAL A 1 665 ? 15.393 13.786 2.102 1.00 88.38 665 VAL A N 1
ATOM 4969 C CA . VAL A 1 665 ? 15.696 13.067 3.348 1.00 88.38 665 VAL A CA 1
ATOM 4970 C C . VAL A 1 665 ? 17.092 12.466 3.213 1.00 88.38 665 VAL A C 1
ATOM 4972 O O . VAL A 1 665 ? 17.306 11.565 2.409 1.00 88.38 665 VAL A O 1
ATOM 4975 N N . ALA A 1 666 ? 18.050 12.989 3.982 1.00 74.94 666 ALA A N 1
ATOM 4976 C CA . ALA A 1 666 ? 19.477 12.704 3.798 1.00 74.94 666 ALA A CA 1
ATOM 4977 C C . ALA A 1 666 ? 19.878 11.240 4.064 1.00 74.94 666 ALA A C 1
ATOM 4979 O O . ALA A 1 666 ? 20.841 10.762 3.471 1.00 74.94 666 ALA A O 1
ATOM 4980 N N . ASP A 1 667 ? 19.137 10.550 4.935 1.00 75.94 667 ASP A N 1
ATOM 4981 C CA . ASP A 1 667 ? 19.401 9.167 5.352 1.00 75.94 667 ASP A CA 1
ATOM 4982 C C . ASP A 1 667 ? 18.465 8.142 4.672 1.00 75.94 667 ASP A C 1
ATOM 4984 O O . ASP A 1 667 ? 18.479 6.961 5.021 1.00 75.94 667 ASP A O 1
ATOM 4988 N N . LEU A 1 668 ? 17.649 8.565 3.694 1.00 85.25 668 LEU A N 1
ATOM 4989 C CA . LEU A 1 668 ? 16.836 7.650 2.888 1.00 85.25 668 LEU A CA 1
ATOM 4990 C C . LEU A 1 668 ? 17.738 6.963 1.851 1.00 85.25 668 LEU A C 1
ATOM 4992 O O . LEU A 1 668 ? 18.165 7.580 0.877 1.00 85.25 668 LEU A O 1
ATOM 4996 N N . GLY A 1 669 ? 18.064 5.690 2.083 1.00 86.50 669 GLY A N 1
ATOM 4997 C CA . GLY A 1 669 ? 19.025 4.936 1.265 1.00 86.50 669 GLY A CA 1
ATOM 4998 C C . GLY A 1 669 ? 18.448 4.230 0.033 1.00 86.50 669 GLY A C 1
ATOM 4999 O O . GLY A 1 669 ? 19.216 3.667 -0.745 1.00 86.50 669 GLY A O 1
ATOM 5000 N N . PHE A 1 670 ? 17.125 4.231 -0.136 1.00 93.44 670 PHE A N 1
ATOM 5001 C CA . PHE A 1 670 ? 16.392 3.403 -1.098 1.00 93.44 670 PHE A CA 1
ATOM 5002 C C . PHE A 1 670 ? 15.229 4.174 -1.740 1.00 93.44 670 PHE A C 1
ATOM 5004 O O . PHE A 1 670 ? 14.774 5.187 -1.206 1.00 93.44 670 PHE A O 1
ATOM 5011 N N . ALA A 1 671 ? 14.767 3.690 -2.894 1.00 96.75 671 ALA A N 1
ATOM 5012 C CA . ALA A 1 671 ? 13.466 4.036 -3.463 1.0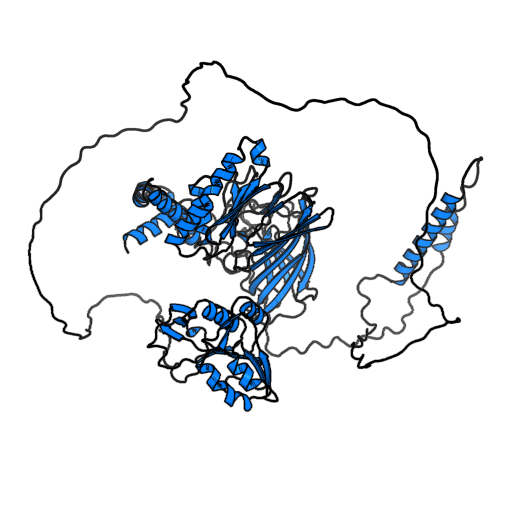0 96.75 671 ALA A CA 1
ATOM 5013 C C . ALA A 1 671 ? 12.438 2.953 -3.089 1.00 96.75 671 ALA A C 1
ATOM 5015 O O . ALA A 1 671 ? 12.838 1.862 -2.685 1.00 96.75 671 ALA A O 1
ATOM 5016 N N . LEU A 1 672 ? 11.145 3.269 -3.173 1.00 98.00 672 LEU A N 1
ATOM 5017 C CA . LEU A 1 672 ? 10.059 2.335 -2.862 1.00 98.00 672 LEU A CA 1
ATOM 5018 C C . LEU A 1 672 ? 8.830 2.602 -3.741 1.00 98.00 672 LEU A C 1
ATOM 5020 O O . LEU A 1 672 ? 8.556 3.749 -4.109 1.00 98.00 672 LEU A O 1
ATOM 5024 N N . GLU A 1 673 ? 8.045 1.569 -4.034 1.00 98.12 673 GLU A N 1
ATOM 5025 C CA . GLU A 1 673 ? 6.990 1.593 -5.046 1.00 98.12 673 GLU A CA 1
ATOM 5026 C C . GLU A 1 673 ? 5.689 2.302 -4.618 1.00 98.12 673 GLU A C 1
ATOM 5028 O O . GLU A 1 673 ? 4.894 2.678 -5.483 1.00 98.12 673 GLU A O 1
ATOM 5033 N N . ASN A 1 674 ? 5.479 2.499 -3.306 1.00 98.44 674 ASN A N 1
ATOM 5034 C CA . ASN A 1 674 ? 4.342 3.175 -2.646 1.00 98.44 674 ASN A CA 1
ATOM 5035 C C . ASN A 1 674 ? 3.120 3.445 -3.552 1.00 98.44 674 ASN A C 1
ATOM 5037 O O . ASN A 1 674 ? 2.950 4.560 -4.050 1.00 98.44 674 ASN A O 1
ATOM 5041 N N . GLN A 1 675 ? 2.257 2.442 -3.748 1.00 98.50 675 GLN A N 1
ATOM 5042 C CA . GLN A 1 675 ? 1.163 2.389 -4.732 1.00 98.50 675 GLN A CA 1
ATOM 5043 C C . GLN A 1 675 ? 0.661 3.729 -5.294 1.00 98.50 675 GLN A C 1
ATOM 5045 O O . GLN A 1 675 ? 0.064 4.546 -4.581 1.00 98.50 675 GLN A O 1
ATOM 5050 N N . THR A 1 676 ? 0.836 3.931 -6.608 1.00 98.31 676 THR A N 1
ATOM 5051 C CA . THR A 1 676 ? 0.573 5.159 -7.404 1.00 98.31 676 THR A CA 1
ATOM 5052 C C . THR A 1 676 ? 1.457 6.380 -7.108 1.00 98.31 676 THR A C 1
ATOM 5054 O O . THR A 1 676 ? 1.300 7.423 -7.760 1.00 98.31 676 THR A O 1
ATOM 5057 N N . ARG A 1 677 ? 2.363 6.292 -6.130 1.00 97.44 677 ARG A N 1
ATOM 5058 C CA . ARG A 1 677 ? 3.212 7.379 -5.612 1.00 97.44 677 ARG A CA 1
ATOM 5059 C C . ARG A 1 677 ? 4.660 6.936 -5.272 1.00 97.44 677 ARG A C 1
ATOM 5061 O O . ARG A 1 677 ? 5.130 7.370 -4.221 1.00 97.44 677 ARG A O 1
ATOM 5068 N N . PRO A 1 678 ? 5.383 6.162 -6.117 1.00 98.06 678 PRO A N 1
ATOM 5069 C CA . PRO A 1 678 ? 6.786 5.812 -5.883 1.00 98.06 678 PRO A CA 1
ATOM 5070 C C . PRO A 1 678 ? 7.649 6.918 -5.264 1.00 98.06 678 PRO A C 1
ATOM 5072 O O . PRO A 1 678 ? 7.648 8.057 -5.744 1.00 98.06 678 PRO A O 1
ATOM 5075 N N . ILE A 1 679 ? 8.377 6.586 -4.202 1.00 97.88 679 ILE A N 1
ATOM 5076 C CA . ILE A 1 679 ? 9.189 7.513 -3.408 1.00 97.88 679 ILE A CA 1
ATOM 5077 C C . ILE A 1 679 ? 10.665 7.277 -3.720 1.00 97.88 679 ILE A C 1
ATOM 5079 O O . ILE A 1 679 ? 11.112 6.139 -3.792 1.00 97.88 679 ILE A O 1
ATOM 5083 N N . TYR A 1 680 ? 11.426 8.358 -3.897 1.00 96.00 680 TYR A N 1
ATOM 5084 C CA . TYR A 1 680 ? 12.823 8.309 -4.324 1.00 96.00 680 TYR A CA 1
ATOM 5085 C C . TYR A 1 680 ? 13.726 9.191 -3.442 1.00 96.00 680 TYR A C 1
ATOM 5087 O O . TYR A 1 680 ? 13.315 10.295 -3.055 1.00 96.00 680 TYR A O 1
ATOM 5095 N N . PRO A 1 681 ? 14.976 8.767 -3.173 1.00 92.38 681 PRO A N 1
ATOM 5096 C CA . PRO A 1 681 ? 15.944 9.521 -2.383 1.00 92.38 681 PRO A CA 1
ATOM 5097 C C . PRO A 1 681 ? 16.601 10.612 -3.244 1.00 92.38 681 PRO A C 1
ATOM 5099 O O . PRO A 1 681 ? 17.684 10.448 -3.805 1.00 92.38 681 PRO A O 1
ATOM 5102 N N . GLY A 1 682 ? 15.908 11.741 -3.390 1.00 90.75 682 GLY A N 1
ATOM 5103 C CA . GLY A 1 682 ? 16.276 12.807 -4.318 1.00 90.75 682 GLY A CA 1
ATOM 5104 C C . GLY A 1 682 ? 15.718 12.580 -5.726 1.00 90.75 682 GLY A C 1
ATOM 5105 O O . GLY A 1 682 ? 14.611 12.075 -5.895 1.00 90.75 682 GLY A O 1
ATOM 5106 N N . VAL A 1 683 ? 16.455 13.011 -6.756 1.00 89.50 683 VAL A N 1
ATOM 5107 C CA . VAL A 1 683 ? 16.043 12.846 -8.163 1.00 89.50 683 VAL A CA 1
ATOM 5108 C C . VAL A 1 683 ? 16.525 11.486 -8.678 1.00 89.50 683 VAL A C 1
ATOM 5110 O O . VAL A 1 683 ? 17.741 11.293 -8.743 1.00 89.50 683 VAL A O 1
ATOM 5113 N N . PRO A 1 684 ? 15.622 10.565 -9.057 1.00 92.50 684 PRO A N 1
ATOM 5114 C CA . PRO A 1 684 ? 16.002 9.219 -9.478 1.00 92.50 684 PRO A CA 1
ATOM 5115 C C . PRO A 1 684 ? 16.575 9.167 -10.893 1.00 92.50 684 PRO A C 1
ATOM 5117 O O . PRO A 1 684 ? 16.377 10.078 -11.705 1.00 92.50 684 PRO A O 1
ATOM 5120 N N . ASP A 1 685 ? 17.244 8.053 -11.198 1.00 92.81 685 ASP A N 1
ATOM 5121 C CA . ASP A 1 685 ? 17.607 7.703 -12.565 1.00 92.81 685 ASP A CA 1
ATOM 5122 C C . ASP A 1 685 ? 16.503 6.904 -13.282 1.00 92.81 685 ASP A C 1
ATOM 5124 O O . ASP A 1 685 ? 15.465 6.540 -12.728 1.00 92.81 685 ASP A O 1
ATOM 5128 N N . GLU A 1 686 ? 16.719 6.688 -14.576 1.00 94.56 686 GLU A N 1
ATOM 5129 C CA . GLU A 1 686 ? 15.765 6.046 -15.475 1.00 94.56 686 GLU A CA 1
ATOM 5130 C C . GLU A 1 686 ? 15.504 4.566 -15.142 1.00 94.56 686 GLU A C 1
ATOM 5132 O O . GLU A 1 686 ? 14.400 4.081 -15.379 1.00 94.56 686 GLU A O 1
ATOM 5137 N N . ALA A 1 687 ? 16.498 3.844 -14.616 1.00 95.88 687 ALA A N 1
ATOM 5138 C CA . ALA A 1 687 ? 16.355 2.439 -14.249 1.00 95.88 687 ALA A CA 1
ATOM 5139 C C . ALA A 1 687 ? 15.558 2.302 -12.947 1.00 95.88 687 ALA A C 1
ATOM 5141 O O . ALA A 1 687 ? 14.642 1.483 -12.899 1.00 95.88 687 ALA A O 1
ATOM 5142 N N . THR A 1 688 ? 15.813 3.164 -11.952 1.00 97.50 688 THR A N 1
ATOM 5143 C CA . THR A 1 688 ? 14.987 3.230 -10.732 1.00 97.50 688 THR A CA 1
ATOM 5144 C C . THR A 1 688 ? 13.526 3.523 -11.081 1.00 97.50 688 THR A C 1
ATOM 5146 O O . THR A 1 688 ? 12.639 2.787 -10.669 1.00 97.50 688 THR A O 1
ATOM 5149 N N . ILE A 1 689 ? 13.260 4.524 -11.934 1.00 98.12 689 ILE A N 1
ATOM 5150 C CA . ILE A 1 689 ? 11.890 4.837 -12.389 1.00 98.12 689 ILE A CA 1
ATOM 5151 C C . ILE A 1 689 ? 11.208 3.620 -13.047 1.00 98.12 689 ILE A C 1
ATOM 5153 O O . ILE A 1 689 ? 10.005 3.428 -12.883 1.00 98.12 689 ILE A O 1
ATOM 5157 N N . VAL A 1 690 ? 11.943 2.792 -13.795 1.00 98.69 690 VAL A N 1
ATOM 5158 C CA . VAL A 1 690 ? 11.392 1.575 -14.418 1.00 98.69 690 VAL A CA 1
ATOM 5159 C C . VAL A 1 690 ? 11.126 0.465 -13.399 1.00 98.69 690 VAL A C 1
ATOM 5161 O O . VAL A 1 690 ? 10.115 -0.223 -13.540 1.00 98.69 690 VAL A O 1
ATOM 5164 N N . HIS A 1 691 ? 11.983 0.313 -12.386 1.00 98.81 691 HIS A N 1
ATOM 5165 C CA . HIS A 1 691 ? 11.816 -0.646 -11.287 1.00 98.81 691 HIS A CA 1
ATOM 5166 C C . HIS A 1 691 ? 10.548 -0.320 -10.476 1.00 98.81 691 HIS A C 1
ATOM 5168 O O . HIS A 1 691 ? 9.603 -1.114 -10.478 1.00 98.81 691 HIS A O 1
ATOM 5174 N N . GLU A 1 692 ? 10.427 0.899 -9.934 1.00 98.69 692 GLU A N 1
ATOM 5175 C CA . GLU A 1 692 ? 9.257 1.286 -9.118 1.00 98.69 692 GLU A CA 1
ATOM 5176 C C . GLU A 1 692 ? 7.938 1.298 -9.910 1.00 98.69 692 GLU A C 1
ATOM 5178 O O . GLU A 1 692 ? 6.868 0.979 -9.382 1.00 98.69 692 GLU A O 1
ATOM 5183 N N . LEU A 1 693 ? 7.983 1.655 -11.202 1.00 98.75 693 LEU A N 1
ATOM 5184 C CA . LEU A 1 693 ? 6.795 1.620 -12.062 1.00 98.75 693 LEU A CA 1
ATOM 5185 C C . LEU A 1 693 ? 6.414 0.199 -12.507 1.00 98.75 693 LEU A C 1
ATOM 5187 O O . LEU A 1 693 ? 5.270 -0.004 -12.915 1.00 98.75 693 LEU A O 1
ATOM 5191 N N . ALA A 1 694 ? 7.310 -0.787 -12.414 1.00 98.81 694 ALA A N 1
ATOM 5192 C CA . ALA A 1 694 ? 6.992 -2.197 -12.647 1.00 98.81 694 ALA A CA 1
ATOM 5193 C C . ALA A 1 694 ? 6.351 -2.860 -11.420 1.00 98.81 694 ALA A C 1
ATOM 5195 O O . ALA A 1 694 ? 5.423 -3.661 -11.579 1.00 98.81 694 ALA A O 1
ATOM 5196 N N . HIS A 1 695 ? 6.756 -2.461 -10.211 1.00 98.81 695 HIS A N 1
ATOM 5197 C CA . HIS A 1 695 ? 6.115 -2.894 -8.968 1.00 98.81 695 HIS A CA 1
ATOM 5198 C C . HIS A 1 695 ? 4.623 -2.541 -8.879 1.00 98.81 695 HIS A C 1
ATOM 5200 O O . HIS A 1 695 ? 3.853 -3.266 -8.252 1.00 98.81 695 HIS A O 1
ATOM 5206 N N . GLN A 1 696 ? 4.179 -1.521 -9.626 1.00 98.75 696 GLN A N 1
ATOM 5207 C CA . GLN A 1 696 ? 2.759 -1.174 -9.785 1.00 98.75 696 GLN A CA 1
ATOM 5208 C C . GLN A 1 696 ? 1.890 -2.339 -10.299 1.00 98.75 696 GLN A C 1
ATOM 5210 O O . GLN A 1 696 ? 0.672 -2.326 -10.126 1.00 98.75 696 GLN A O 1
ATOM 5215 N N . TRP A 1 697 ? 2.505 -3.352 -10.921 1.00 98.75 697 TRP A N 1
ATOM 5216 C CA . TRP A 1 697 ? 1.887 -4.649 -11.203 1.00 98.75 697 TRP A CA 1
ATOM 5217 C C . TRP A 1 697 ? 2.335 -5.747 -10.218 1.00 98.75 697 TRP A C 1
ATOM 5219 O O . TRP A 1 697 ? 1.494 -6.541 -9.798 1.00 98.75 697 TRP A O 1
ATOM 5229 N N . TYR A 1 698 ? 3.626 -5.805 -9.863 1.00 98.31 698 TYR A N 1
ATOM 5230 C CA . TYR A 1 698 ? 4.251 -6.887 -9.081 1.00 98.31 698 TYR A CA 1
ATOM 5231 C C . TYR A 1 698 ? 4.749 -6.400 -7.709 1.00 98.31 698 TYR A C 1
ATOM 5233 O O . TYR A 1 698 ? 5.863 -5.894 -7.581 1.00 98.31 698 TYR A O 1
ATOM 5241 N N . GLY A 1 699 ? 3.908 -6.553 -6.691 1.00 96.31 699 GLY A N 1
ATOM 5242 C CA . GLY A 1 699 ? 4.019 -5.886 -5.391 1.00 96.31 699 GLY A CA 1
ATOM 5243 C C . GLY A 1 699 ? 2.704 -5.189 -5.066 1.00 96.31 699 GLY A C 1
ATOM 5244 O O . GLY A 1 699 ? 1.951 -5.661 -4.215 1.00 96.31 699 GLY A O 1
ATOM 5245 N N . ASP A 1 700 ? 2.362 -4.157 -5.840 1.00 98.25 700 ASP A N 1
ATOM 5246 C CA . ASP A 1 700 ? 1.130 -3.384 -5.668 1.00 98.25 700 ASP A CA 1
ATOM 5247 C C . ASP A 1 700 ? -0.132 -4.198 -6.003 1.00 98.25 700 ASP A C 1
ATOM 5249 O O . ASP A 1 700 ? -0.847 -4.621 -5.100 1.00 98.25 700 ASP A O 1
ATOM 5253 N N . ASP A 1 701 ? -0.467 -4.413 -7.287 1.00 97.69 701 ASP A N 1
ATOM 5254 C CA . ASP A 1 701 ? -1.724 -5.074 -7.692 1.00 97.69 701 ASP A CA 1
ATOM 5255 C C . ASP A 1 701 ? -1.689 -6.584 -7.400 1.00 97.69 701 ASP A C 1
ATOM 5257 O O . ASP A 1 701 ? -2.597 -7.114 -6.745 1.00 97.69 701 ASP A O 1
ATOM 5261 N N . VAL A 1 702 ? -0.599 -7.254 -7.792 1.00 96.81 702 VAL A N 1
ATOM 5262 C CA . VAL A 1 702 ? -0.295 -8.651 -7.456 1.00 96.81 702 VAL A CA 1
ATOM 5263 C C . VAL A 1 702 ? 0.753 -8.688 -6.342 1.00 96.81 702 VAL A C 1
ATOM 5265 O O . VAL A 1 702 ? 1.950 -8.724 -6.608 1.00 96.81 702 VAL A O 1
ATOM 5268 N N . ALA A 1 703 ? 0.282 -8.691 -5.095 1.00 93.75 703 ALA A N 1
ATOM 5269 C CA . ALA A 1 703 ? 1.122 -8.794 -3.902 1.00 93.75 703 ALA A CA 1
ATOM 5270 C C . ALA A 1 703 ? 1.498 -10.245 -3.551 1.00 93.75 703 ALA A C 1
ATOM 5272 O O . ALA A 1 703 ? 0.765 -11.194 -3.854 1.00 93.75 703 ALA A O 1
ATOM 5273 N N . ILE A 1 704 ? 2.621 -10.399 -2.847 1.00 96.81 704 ILE A N 1
ATOM 5274 C CA . ILE A 1 704 ? 3.074 -11.662 -2.249 1.00 96.81 704 ILE A CA 1
ATOM 5275 C C . ILE A 1 704 ? 2.156 -12.151 -1.117 1.00 96.81 704 ILE A C 1
ATOM 5277 O O . ILE A 1 704 ? 1.592 -11.374 -0.348 1.00 96.81 704 ILE A O 1
ATOM 5281 N N . ALA A 1 705 ? 2.043 -13.476 -0.985 1.00 94.94 705 ALA A N 1
ATOM 5282 C CA . ALA A 1 705 ? 1.295 -14.121 0.099 1.00 94.94 705 ALA A CA 1
ATOM 5283 C C . ALA A 1 705 ? 2.140 -14.366 1.367 1.00 94.94 705 ALA A C 1
ATOM 5285 O O . ALA A 1 705 ? 1.581 -14.588 2.440 1.00 94.94 705 ALA A O 1
ATOM 5286 N N . SER A 1 706 ? 3.469 -14.352 1.235 1.00 96.00 706 SER A N 1
ATOM 5287 C CA . SER A 1 706 ? 4.459 -14.510 2.305 1.00 96.00 706 SER A CA 1
ATOM 5288 C C . SER A 1 706 ? 5.763 -13.836 1.883 1.00 96.00 706 SER A C 1
ATOM 5290 O O . SER A 1 706 ? 6.116 -13.862 0.704 1.00 96.00 706 SER A O 1
ATOM 5292 N N . TRP A 1 707 ? 6.517 -13.296 2.839 1.00 96.81 707 TRP A N 1
ATOM 5293 C CA . TRP A 1 707 ? 7.790 -12.608 2.582 1.00 96.81 707 TRP A CA 1
ATOM 5294 C C . TRP A 1 707 ? 8.910 -13.514 2.045 1.00 96.81 707 TRP A C 1
ATOM 5296 O O . TRP A 1 707 ? 9.895 -13.025 1.500 1.00 96.81 707 TRP A O 1
ATOM 5306 N N . SER A 1 708 ? 8.748 -14.838 2.116 1.00 96.69 708 SER A N 1
ATOM 5307 C CA . SER A 1 708 ? 9.637 -15.785 1.421 1.00 96.69 708 SER A CA 1
ATOM 5308 C C . SER A 1 708 ? 9.536 -15.721 -0.112 1.00 96.69 708 SER A C 1
ATOM 5310 O O . SER A 1 708 ? 10.503 -16.049 -0.802 1.00 96.69 708 SER A O 1
ATOM 5312 N N . ASP A 1 709 ? 8.410 -15.237 -0.647 1.00 97.31 709 ASP A N 1
ATOM 5313 C CA . ASP A 1 709 ? 8.142 -15.118 -2.085 1.00 97.31 709 ASP A CA 1
ATOM 5314 C C . ASP A 1 709 ? 8.522 -13.737 -2.669 1.00 97.31 709 ASP A C 1
ATOM 5316 O O . ASP A 1 709 ? 8.229 -13.474 -3.833 1.00 97.31 709 ASP A O 1
ATOM 5320 N N . ILE A 1 710 ? 9.198 -12.861 -1.910 1.00 97.62 710 ILE A N 1
ATOM 5321 C CA . ILE A 1 710 ? 9.567 -11.471 -2.281 1.00 97.62 710 ILE A CA 1
ATOM 5322 C C . ILE A 1 710 ? 10.231 -11.314 -3.666 1.00 97.62 710 ILE A C 1
ATOM 5324 O O . ILE A 1 710 ? 10.056 -10.300 -4.341 1.00 97.62 710 ILE A O 1
ATOM 5328 N N . TRP A 1 711 ? 10.919 -12.347 -4.163 1.00 97.94 711 TRP A N 1
ATOM 5329 C CA . TRP A 1 711 ? 11.482 -12.368 -5.520 1.00 97.94 711 TRP A CA 1
ATOM 5330 C C . TRP A 1 711 ? 10.421 -12.223 -6.633 1.00 97.94 711 TRP A C 1
ATOM 5332 O O . TRP A 1 711 ? 10.774 -11.884 -7.763 1.00 97.94 711 TRP A O 1
ATOM 5342 N N . LEU A 1 712 ? 9.138 -12.466 -6.336 1.00 98.06 712 LEU A N 1
ATOM 5343 C CA . LEU A 1 712 ? 8.009 -12.215 -7.238 1.00 98.06 712 LEU A CA 1
ATOM 5344 C C . LEU A 1 712 ? 7.700 -10.721 -7.416 1.00 98.06 712 LEU A C 1
ATOM 5346 O O . LEU A 1 712 ? 7.162 -10.360 -8.459 1.00 98.06 712 LEU A O 1
ATOM 5350 N N . ASN A 1 713 ? 8.073 -9.867 -6.460 1.00 98.25 713 ASN A N 1
ATOM 5351 C CA . ASN A 1 713 ? 8.101 -8.418 -6.650 1.00 98.25 713 ASN A CA 1
ATOM 5352 C C . ASN A 1 713 ? 9.417 -8.063 -7.368 1.00 98.25 713 ASN A C 1
ATOM 5354 O O . ASN A 1 713 ? 9.451 -7.695 -8.544 1.00 98.25 713 ASN A O 1
ATOM 5358 N N . GLU A 1 714 ? 10.531 -8.288 -6.671 1.00 98.56 714 GLU A N 1
ATOM 5359 C CA . GLU A 1 714 ? 11.837 -7.703 -6.992 1.00 98.56 714 GLU A CA 1
ATOM 5360 C C . GLU A 1 714 ? 12.498 -8.285 -8.244 1.00 98.56 714 GLU A C 1
ATOM 5362 O O . GLU A 1 714 ? 13.145 -7.581 -9.025 1.00 98.56 714 GLU A O 1
ATOM 5367 N N . GLY A 1 715 ? 12.296 -9.580 -8.486 1.00 98.50 715 GLY A N 1
ATOM 5368 C CA . GLY A 1 715 ? 12.749 -10.242 -9.702 1.00 98.50 715 GLY A CA 1
ATOM 5369 C C . GLY A 1 715 ? 11.995 -9.764 -10.940 1.00 98.50 715 GLY A C 1
ATOM 5370 O O . GLY A 1 715 ? 12.602 -9.652 -12.005 1.00 98.50 715 GLY A O 1
ATOM 5371 N N . PHE A 1 716 ? 10.702 -9.443 -10.816 1.00 98.69 716 PHE A N 1
ATOM 5372 C CA . PHE A 1 716 ? 9.900 -8.895 -11.915 1.00 98.69 716 PHE A CA 1
ATOM 5373 C C . PHE A 1 716 ? 10.248 -7.433 -12.201 1.00 98.69 716 PHE A C 1
ATOM 5375 O O . PHE A 1 716 ? 10.429 -7.083 -13.370 1.00 98.69 716 PHE A O 1
ATOM 5382 N N . ALA A 1 717 ? 10.407 -6.607 -11.166 1.00 98.75 717 ALA A N 1
ATOM 5383 C CA . ALA A 1 717 ? 10.800 -5.208 -11.312 1.00 98.75 717 ALA A CA 1
ATOM 5384 C C . ALA A 1 717 ? 12.222 -5.063 -11.890 1.00 98.75 717 ALA A C 1
ATOM 5386 O O . ALA A 1 717 ? 12.403 -4.396 -12.912 1.00 98.75 717 ALA A O 1
ATOM 5387 N N . THR A 1 718 ? 13.201 -5.830 -11.390 1.00 98.88 718 THR A N 1
ATOM 5388 C CA . THR A 1 718 ? 14.534 -5.902 -12.021 1.00 98.88 718 THR A CA 1
ATOM 5389 C C . THR A 1 718 ? 14.454 -6.411 -13.462 1.00 98.88 718 THR A C 1
ATOM 5391 O O . THR A 1 718 ? 15.171 -5.925 -14.338 1.00 98.88 718 THR A O 1
ATOM 5394 N N . TYR A 1 719 ? 13.600 -7.397 -13.762 1.00 98.81 719 TYR A N 1
ATOM 5395 C CA . TYR A 1 719 ? 13.488 -7.878 -15.140 1.00 98.81 719 TYR A CA 1
ATOM 5396 C C . TYR A 1 719 ? 12.861 -6.832 -16.076 1.00 98.81 719 TYR A C 1
ATOM 5398 O O . TYR A 1 719 ? 13.215 -6.771 -17.257 1.00 98.81 719 TYR A O 1
ATOM 5406 N N . ALA A 1 720 ? 12.005 -5.950 -15.554 1.00 98.81 720 ALA A N 1
ATOM 5407 C CA . ALA A 1 720 ? 11.509 -4.792 -16.285 1.00 98.81 720 ALA A CA 1
ATOM 5408 C C . ALA A 1 720 ? 12.638 -3.812 -16.659 1.00 98.81 720 ALA A C 1
ATOM 5410 O O . ALA A 1 720 ? 12.636 -3.340 -17.799 1.00 98.81 720 ALA A O 1
ATOM 5411 N N . GLU A 1 721 ? 13.643 -3.587 -15.792 1.00 98.69 721 GLU A N 1
ATOM 5412 C CA . GLU A 1 721 ? 14.859 -2.826 -16.149 1.00 98.69 721 GLU A CA 1
ATOM 5413 C C . GLU A 1 721 ? 15.519 -3.405 -17.416 1.00 98.69 721 GLU A C 1
ATOM 5415 O O . GLU A 1 721 ? 15.877 -2.675 -18.342 1.00 98.69 721 GLU A O 1
ATOM 5420 N N . TRP A 1 722 ? 15.678 -4.735 -17.475 1.00 98.69 722 TRP A N 1
ATOM 5421 C CA . TRP A 1 722 ? 16.406 -5.418 -18.553 1.00 98.69 722 TRP A CA 1
ATOM 5422 C C . TRP A 1 722 ? 15.632 -5.368 -19.868 1.00 98.69 722 TRP A C 1
ATOM 5424 O O . TRP A 1 722 ? 16.208 -5.113 -20.928 1.00 98.69 722 TRP A O 1
ATOM 5434 N N . LEU A 1 723 ? 14.316 -5.585 -19.801 1.00 98.75 723 LEU A N 1
ATOM 5435 C CA . LEU A 1 723 ? 13.424 -5.447 -20.949 1.00 98.75 723 LEU A CA 1
ATOM 5436 C C . LEU A 1 723 ? 13.392 -3.996 -21.441 1.00 98.75 723 LEU A C 1
ATOM 5438 O O . LEU A 1 723 ? 13.385 -3.761 -22.649 1.00 98.75 723 LEU A O 1
ATOM 5442 N N . TRP A 1 724 ? 13.398 -3.011 -20.540 1.00 98.50 724 TRP A N 1
ATOM 5443 C CA . TRP A 1 724 ? 13.494 -1.602 -20.913 1.00 98.50 724 TRP A CA 1
ATOM 5444 C C . TRP A 1 724 ? 14.839 -1.285 -21.578 1.00 98.50 724 TRP A C 1
ATOM 5446 O O . TRP A 1 724 ? 14.847 -0.710 -22.666 1.00 98.50 724 TRP A O 1
ATOM 5456 N N . SER A 1 725 ? 15.962 -1.728 -21.003 1.00 98.38 725 SER A N 1
ATOM 5457 C CA . SER A 1 725 ? 17.306 -1.606 -21.588 1.00 98.38 725 SER A CA 1
ATOM 5458 C C . SER A 1 725 ? 17.353 -2.150 -23.025 1.00 98.38 725 SER A C 1
ATOM 5460 O O . SER A 1 725 ? 17.737 -1.425 -23.948 1.00 98.38 725 SER A O 1
ATOM 5462 N N . GLU A 1 726 ? 16.844 -3.370 -23.232 1.00 98.19 726 GLU A N 1
ATOM 5463 C CA . GLU A 1 726 ? 16.689 -4.009 -24.546 1.00 98.19 726 GLU A CA 1
ATOM 5464 C C . GLU A 1 726 ? 15.845 -3.143 -25.505 1.00 98.19 726 GLU A C 1
ATOM 5466 O O . GLU A 1 726 ? 16.253 -2.900 -26.643 1.00 98.19 726 GLU A O 1
ATOM 5471 N N . SER A 1 727 ? 14.711 -2.599 -25.040 1.00 97.81 727 SER A N 1
ATOM 5472 C CA . SER A 1 727 ? 13.824 -1.741 -25.847 1.00 97.81 727 SER A CA 1
ATOM 5473 C C . SER A 1 727 ? 14.450 -0.405 -26.264 1.00 97.81 727 SER A C 1
ATOM 5475 O O . SER A 1 727 ? 14.159 0.099 -27.349 1.00 97.81 727 SER A O 1
ATOM 5477 N N . GLN A 1 728 ? 15.333 0.154 -25.430 1.00 97.69 728 GLN A N 1
ATOM 5478 C CA . GLN A 1 728 ? 16.025 1.422 -25.684 1.00 97.69 728 GLN A CA 1
ATOM 5479 C C . GLN A 1 728 ? 17.351 1.234 -26.448 1.00 97.69 728 GLN A C 1
ATOM 5481 O O . GLN A 1 728 ? 18.105 2.192 -26.619 1.00 97.69 728 GLN A O 1
ATOM 5486 N N . GLY A 1 729 ? 17.656 0.016 -26.915 1.00 97.44 729 GLY A N 1
ATOM 5487 C CA . GLY A 1 729 ? 18.874 -0.281 -27.678 1.00 97.44 729 GLY A CA 1
ATOM 5488 C C . GLY A 1 729 ? 20.166 -0.233 -26.852 1.00 97.44 729 GLY A C 1
ATOM 5489 O O . GLY A 1 729 ? 21.240 -0.017 -27.418 1.00 97.44 729 GLY A O 1
ATOM 5490 N N . ARG A 1 730 ? 20.055 -0.406 -25.529 1.00 97.62 730 ARG A N 1
ATOM 5491 C CA . ARG A 1 730 ? 21.173 -0.654 -24.604 1.00 97.62 730 ARG A CA 1
ATOM 5492 C C . ARG A 1 730 ? 21.464 -2.165 -24.556 1.00 97.62 730 ARG A C 1
ATOM 5494 O O . ARG A 1 730 ? 21.123 -2.890 -25.491 1.00 97.62 730 ARG A O 1
ATOM 5501 N N . ASP A 1 731 ? 22.125 -2.647 -23.505 1.00 97.88 731 ASP A N 1
ATOM 5502 C CA . ASP A 1 731 ? 22.379 -4.077 -23.332 1.00 97.88 731 ASP A CA 1
ATOM 5503 C C . ASP A 1 731 ? 21.067 -4.871 -23.262 1.00 97.88 731 ASP A C 1
ATOM 5505 O O . ASP A 1 731 ? 20.128 -4.508 -22.549 1.00 97.88 731 ASP A O 1
ATOM 5509 N N . THR A 1 732 ? 21.001 -5.953 -24.037 1.00 98.50 732 THR A N 1
ATOM 5510 C CA . THR A 1 732 ? 19.837 -6.847 -24.099 1.00 98.50 732 THR A CA 1
ATOM 5511 C C . THR A 1 732 ? 19.696 -7.686 -22.827 1.00 98.50 732 THR A C 1
ATOM 5513 O O . THR A 1 732 ? 20.683 -7.937 -22.131 1.00 98.50 732 THR A O 1
ATOM 5516 N N . ALA A 1 733 ? 18.497 -8.217 -22.555 1.00 98.31 733 ALA A N 1
ATOM 5517 C CA . ALA A 1 733 ? 18.279 -9.085 -21.395 1.00 98.31 733 ALA A CA 1
ATOM 5518 C C . ALA A 1 733 ? 19.214 -10.316 -21.364 1.00 98.31 733 ALA A C 1
ATOM 5520 O O . ALA A 1 733 ? 19.616 -10.741 -20.283 1.00 98.31 733 ALA A O 1
ATOM 5521 N N . GLN A 1 734 ? 19.627 -10.835 -22.530 1.00 98.69 734 GLN A N 1
ATOM 5522 C CA . GLN A 1 734 ? 20.606 -11.927 -22.623 1.00 98.69 734 GLN A CA 1
ATOM 5523 C C . GLN A 1 734 ? 22.021 -11.474 -22.243 1.00 98.69 734 GLN A C 1
ATOM 5525 O O . GLN A 1 734 ? 22.719 -12.206 -21.553 1.00 98.69 734 GLN A O 1
ATOM 5530 N N . GLN A 1 735 ? 22.455 -10.271 -22.633 1.00 98.69 735 GLN A N 1
ATOM 5531 C CA . GLN A 1 735 ? 23.769 -9.751 -22.225 1.00 98.69 735 GLN A CA 1
ATOM 5532 C C . GLN A 1 735 ? 23.836 -9.499 -20.714 1.00 98.69 735 GLN A C 1
ATOM 5534 O O . GLN A 1 735 ? 24.856 -9.786 -20.091 1.00 98.69 735 GLN A O 1
ATOM 5539 N N . LEU A 1 736 ? 22.746 -8.994 -20.127 1.00 98.50 736 LEU A N 1
ATOM 5540 C CA . LEU A 1 736 ? 22.628 -8.771 -18.684 1.00 98.50 736 LEU A CA 1
ATOM 5541 C C . LEU A 1 736 ? 22.607 -10.105 -17.917 1.00 98.50 736 LEU A C 1
ATOM 5543 O O . LEU A 1 736 ? 23.322 -10.255 -16.925 1.00 98.50 736 LEU A O 1
ATOM 5547 N N . PHE A 1 737 ? 21.888 -11.110 -18.432 1.00 98.69 737 PHE A N 1
ATOM 5548 C CA . PHE A 1 737 ? 21.945 -12.483 -17.926 1.00 98.69 737 PHE A CA 1
ATOM 5549 C C . PHE A 1 737 ? 23.359 -13.071 -18.011 1.00 98.69 737 PHE A C 1
ATOM 5551 O O . PHE A 1 737 ? 23.864 -13.565 -17.008 1.00 98.69 737 PHE A O 1
ATOM 5558 N N . ASP A 1 738 ? 24.012 -13.006 -19.175 1.00 98.62 738 ASP A N 1
ATOM 5559 C CA . ASP A 1 738 ? 25.340 -13.586 -19.408 1.00 98.62 738 ASP A CA 1
ATOM 5560 C C . ASP A 1 738 ? 26.406 -12.933 -18.513 1.00 98.62 738 ASP A C 1
ATOM 5562 O O . ASP A 1 738 ? 27.290 -13.620 -17.998 1.00 98.62 738 ASP A O 1
ATOM 5566 N N . ALA A 1 739 ? 26.306 -11.618 -18.282 1.00 98.31 739 ALA A N 1
ATOM 5567 C CA . ALA A 1 739 ? 27.188 -10.882 -17.380 1.00 98.31 739 ALA A CA 1
ATOM 5568 C C . ALA A 1 739 ? 27.039 -11.338 -15.918 1.00 98.31 739 ALA A C 1
ATOM 5570 O O . ALA A 1 739 ? 28.046 -11.550 -15.242 1.00 98.31 739 ALA A O 1
ATOM 5571 N N . LEU A 1 740 ? 25.806 -11.551 -15.442 1.00 97.94 740 LEU A N 1
ATOM 5572 C CA . LEU A 1 740 ? 25.541 -12.085 -14.100 1.00 97.94 740 LEU A CA 1
ATOM 5573 C C . LEU A 1 740 ? 25.910 -13.571 -13.988 1.00 97.94 740 LEU A C 1
ATOM 5575 O O . LEU A 1 740 ? 26.475 -13.995 -12.981 1.00 97.94 740 LEU A O 1
ATOM 5579 N N . TYR A 1 741 ? 25.658 -14.367 -15.028 1.00 97.88 741 TYR A N 1
ATOM 5580 C CA . TYR A 1 741 ? 25.990 -15.794 -15.071 1.00 97.88 741 TYR A CA 1
ATOM 5581 C C . TYR A 1 741 ? 27.506 -16.057 -15.147 1.00 97.88 741 TYR A C 1
ATOM 5583 O O . TYR A 1 741 ? 27.963 -17.148 -14.814 1.00 97.88 741 TYR A O 1
ATOM 5591 N N . ALA A 1 742 ? 28.305 -15.053 -15.524 1.00 98.19 742 ALA A N 1
ATOM 5592 C CA . ALA A 1 742 ? 29.766 -15.095 -15.454 1.00 98.19 742 ALA A CA 1
ATOM 5593 C C . ALA A 1 742 ? 30.337 -14.932 -14.024 1.00 98.19 742 ALA A C 1
ATOM 5595 O O . ALA A 1 742 ? 31.551 -15.065 -13.842 1.00 98.19 742 ALA A O 1
ATOM 5596 N N . THR A 1 743 ? 29.496 -14.664 -13.017 1.00 97.69 743 THR A N 1
ATOM 5597 C CA . THR A 1 743 ? 29.896 -14.591 -11.599 1.00 97.69 743 THR A CA 1
ATOM 5598 C C . THR A 1 743 ? 30.481 -15.934 -11.129 1.00 97.69 743 THR A C 1
ATOM 5600 O O . THR A 1 743 ? 29.841 -16.967 -11.349 1.00 97.69 743 THR A O 1
ATOM 5603 N N . PRO A 1 744 ? 31.663 -15.973 -10.475 1.00 97.75 744 PRO A N 1
ATOM 5604 C CA . PRO A 1 744 ? 32.310 -17.220 -10.052 1.00 97.75 744 PRO A CA 1
ATOM 5605 C C . PRO A 1 744 ? 31.391 -18.135 -9.237 1.00 97.75 744 PRO A C 1
ATOM 5607 O O . PRO A 1 744 ? 30.632 -17.666 -8.398 1.00 97.75 744 PRO A O 1
ATOM 5610 N N . SER A 1 745 ? 31.459 -19.451 -9.456 1.00 95.62 745 SER A N 1
ATOM 5611 C CA . SER A 1 745 ? 30.551 -20.428 -8.824 1.00 95.62 745 SER A CA 1
ATOM 5612 C C . SER A 1 745 ? 30.724 -20.585 -7.305 1.00 95.62 745 SER A C 1
ATOM 5614 O O . SER A 1 745 ? 29.927 -21.265 -6.665 1.00 95.62 745 SER A O 1
ATOM 5616 N N . ASP A 1 746 ? 31.790 -20.017 -6.749 1.00 95.81 746 ASP A N 1
ATOM 5617 C CA . ASP A 1 746 ? 32.126 -19.940 -5.327 1.00 95.81 746 ASP A CA 1
ATOM 5618 C C . ASP A 1 746 ? 31.816 -18.563 -4.700 1.00 95.81 746 ASP A C 1
ATOM 5620 O O . ASP A 1 746 ? 32.069 -18.357 -3.513 1.00 95.81 746 ASP A O 1
ATOM 5624 N N . ASP A 1 747 ? 31.236 -17.636 -5.469 1.00 97.19 747 ASP A N 1
ATOM 5625 C CA . ASP A 1 747 ? 30.793 -16.324 -4.992 1.00 97.19 747 ASP A CA 1
ATOM 5626 C C . ASP A 1 747 ? 29.517 -16.417 -4.115 1.00 97.19 747 ASP A C 1
ATOM 5628 O O . ASP A 1 747 ? 28.593 -17.173 -4.454 1.00 97.19 747 ASP A O 1
ATOM 5632 N N . PRO A 1 748 ? 29.407 -15.633 -3.019 1.00 94.12 748 PRO A N 1
ATOM 5633 C CA . PRO A 1 748 ? 28.206 -15.558 -2.181 1.00 94.12 748 PRO A CA 1
ATOM 5634 C C . PRO A 1 748 ? 26.891 -15.302 -2.936 1.00 94.12 748 PRO A C 1
ATOM 5636 O O . PRO A 1 748 ? 25.844 -15.760 -2.473 1.00 94.12 748 PRO A O 1
ATOM 5639 N N . PHE A 1 749 ? 26.917 -14.671 -4.114 1.00 96.00 749 PHE A N 1
ATOM 5640 C CA . PHE A 1 749 ? 25.751 -14.476 -4.985 1.00 96.00 749 PHE A CA 1
ATOM 5641 C C . PHE A 1 749 ? 24.944 -15.764 -5.254 1.00 96.00 749 PHE A C 1
ATOM 5643 O O . PHE A 1 749 ? 23.714 -15.738 -5.380 1.00 96.00 749 PHE A O 1
ATOM 5650 N N . TRP A 1 750 ? 25.618 -16.917 -5.301 1.00 96.31 750 TRP A N 1
ATOM 5651 C CA . TRP A 1 750 ? 24.993 -18.222 -5.540 1.00 96.31 750 TRP A CA 1
ATOM 5652 C C . TRP A 1 750 ? 24.480 -18.921 -4.271 1.00 96.31 750 TRP A C 1
ATOM 5654 O O . TRP A 1 750 ? 23.759 -19.912 -4.378 1.00 96.31 750 TRP A O 1
ATOM 5664 N N . SER A 1 751 ? 24.830 -18.420 -3.081 1.00 94.06 751 SER A N 1
ATOM 5665 C CA . SER A 1 751 ? 24.549 -19.078 -1.793 1.00 94.06 751 SER A CA 1
ATOM 5666 C C . SER A 1 751 ? 23.127 -18.866 -1.258 1.00 94.06 751 SER A C 1
ATOM 5668 O O . SER A 1 751 ? 22.604 -19.745 -0.576 1.00 94.06 751 SER A O 1
ATOM 5670 N N . VAL A 1 752 ? 22.483 -17.748 -1.606 1.00 94.00 752 VAL A N 1
ATOM 5671 C CA . VAL A 1 752 ? 21.100 -17.436 -1.206 1.00 94.00 752 VAL A CA 1
ATOM 5672 C C . VAL A 1 752 ? 20.106 -18.326 -1.968 1.00 94.00 752 VAL A C 1
ATOM 5674 O O . VAL A 1 752 ? 20.217 -18.502 -3.189 1.00 94.00 752 VAL A O 1
ATOM 5677 N N . GLU A 1 753 ? 19.111 -18.874 -1.268 1.00 95.25 753 GLU A N 1
ATOM 5678 C CA . GLU A 1 753 ? 17.966 -19.567 -1.870 1.00 95.25 753 GLU A CA 1
ATOM 5679 C C . GLU A 1 753 ? 16.886 -18.534 -2.229 1.00 95.25 753 GLU A C 1
ATOM 5681 O O . GLU A 1 753 ? 16.209 -18.013 -1.359 1.00 95.25 753 GLU A O 1
ATOM 5686 N N . VAL A 1 754 ? 16.716 -18.210 -3.515 1.00 95.44 754 VAL A N 1
ATOM 5687 C CA . VAL A 1 754 ? 15.849 -17.094 -3.971 1.00 95.44 754 VAL A CA 1
ATOM 5688 C C . VAL A 1 754 ? 14.374 -17.259 -3.565 1.00 95.44 754 VAL A C 1
ATOM 5690 O O . VAL A 1 754 ? 13.689 -16.272 -3.334 1.00 95.44 754 VAL A O 1
ATOM 5693 N N . SER A 1 755 ? 13.895 -18.500 -3.445 1.00 93.94 755 SER A N 1
ATOM 5694 C CA . SER A 1 755 ? 12.537 -18.847 -2.994 1.00 93.94 755 SER A CA 1
ATOM 5695 C C . SER A 1 755 ? 12.396 -18.999 -1.472 1.00 93.94 755 SER A C 1
ATOM 5697 O O . SER A 1 755 ? 11.361 -19.462 -1.000 1.00 93.94 755 SER A O 1
ATOM 5699 N N . ASN A 1 756 ? 13.464 -18.734 -0.717 1.00 96.00 756 ASN A N 1
ATOM 5700 C CA . ASN A 1 756 ? 13.521 -18.808 0.741 1.00 96.00 756 ASN A CA 1
ATOM 5701 C C . ASN A 1 756 ? 14.806 -18.100 1.248 1.00 96.00 756 ASN A C 1
ATOM 5703 O O . ASN A 1 756 ? 15.692 -18.757 1.803 1.00 96.00 756 ASN A O 1
ATOM 5707 N N . PRO A 1 757 ? 14.970 -16.778 1.032 1.00 95.06 757 PRO A N 1
ATOM 5708 C CA . PRO A 1 757 ? 16.230 -16.093 1.338 1.00 95.06 757 PRO A CA 1
ATOM 5709 C C . PRO A 1 757 ? 16.522 -16.021 2.847 1.00 95.06 757 PRO A C 1
ATOM 5711 O O . PRO A 1 757 ? 17.679 -15.956 3.259 1.00 95.06 757 PRO A O 1
ATOM 5714 N N . GLY A 1 758 ? 15.477 -16.083 3.674 1.00 94.38 758 GLY A N 1
ATOM 5715 C CA . GLY A 1 758 ? 15.508 -15.850 5.115 1.00 94.38 758 GLY A CA 1
ATOM 5716 C C . GLY A 1 758 ? 15.089 -14.416 5.475 1.00 94.38 758 GLY A C 1
ATOM 5717 O O . GLY A 1 758 ? 15.267 -13.502 4.671 1.00 94.38 758 GLY A O 1
ATOM 5718 N N . PRO A 1 759 ? 14.575 -14.186 6.699 1.00 92.19 759 PRO A N 1
ATOM 5719 C CA . PRO A 1 759 ? 13.997 -12.900 7.122 1.00 92.19 759 PRO A CA 1
ATOM 5720 C C . PRO A 1 759 ? 15.013 -11.752 7.250 1.00 92.19 759 PRO A C 1
ATOM 5722 O O . PRO A 1 759 ? 14.626 -10.624 7.516 1.00 92.19 759 PRO A O 1
ATOM 5725 N N . ALA A 1 760 ? 16.309 -12.028 7.082 1.00 89.19 760 ALA A N 1
ATOM 5726 C CA . ALA A 1 760 ? 17.378 -11.028 7.063 1.00 89.19 760 ALA A CA 1
ATOM 5727 C C . ALA A 1 760 ? 17.812 -10.622 5.641 1.00 89.19 760 ALA A C 1
ATOM 5729 O O . ALA A 1 760 ? 18.571 -9.675 5.492 1.00 89.19 760 ALA A O 1
ATOM 5730 N N . ALA A 1 761 ? 17.382 -11.364 4.615 1.00 92.69 761 ALA A N 1
ATOM 5731 C CA . ALA A 1 761 ? 17.952 -11.325 3.266 1.00 92.69 761 ALA A CA 1
ATOM 5732 C C . ALA A 1 761 ? 16.882 -11.185 2.166 1.00 92.69 761 ALA A C 1
ATOM 5734 O O . ALA A 1 761 ? 17.155 -11.444 0.994 1.00 92.69 761 ALA A O 1
ATOM 5735 N N . ILE A 1 762 ? 15.657 -10.775 2.520 1.00 94.50 762 ILE A N 1
ATOM 5736 C CA . ILE A 1 762 ? 14.578 -10.535 1.546 1.00 94.50 762 ILE A CA 1
ATOM 5737 C C . ILE A 1 762 ? 14.945 -9.472 0.496 1.00 94.50 762 ILE A C 1
ATOM 5739 O O . ILE A 1 762 ? 14.502 -9.582 -0.642 1.00 94.50 762 ILE A O 1
ATOM 5743 N N . PHE A 1 763 ? 15.840 -8.538 0.841 1.00 94.75 763 PHE A N 1
ATOM 5744 C CA . PHE A 1 763 ? 16.389 -7.515 -0.057 1.00 94.75 763 PHE A CA 1
ATOM 5745 C C . PHE A 1 763 ? 17.882 -7.732 -0.394 1.00 94.75 763 PHE A C 1
ATOM 5747 O O . PHE A 1 763 ? 18.581 -6.807 -0.809 1.00 94.75 763 PHE A O 1
ATOM 5754 N N . ASP A 1 764 ? 18.409 -8.954 -0.254 1.00 95.12 764 ASP A N 1
ATOM 5755 C CA . ASP A 1 764 ? 19.768 -9.258 -0.721 1.00 95.12 764 ASP A CA 1
ATOM 5756 C C . ASP A 1 764 ? 19.811 -9.311 -2.263 1.00 95.12 764 ASP A C 1
ATOM 5758 O O . ASP A 1 764 ? 18.946 -9.897 -2.916 1.00 95.12 764 ASP A O 1
ATOM 5762 N N . ALA A 1 765 ? 20.873 -8.774 -2.876 1.00 96.50 765 ALA A N 1
ATOM 5763 C CA . ALA A 1 765 ? 21.020 -8.657 -4.338 1.00 96.50 765 ALA A CA 1
ATOM 5764 C C . ALA A 1 765 ? 20.729 -9.934 -5.183 1.00 96.50 765 ALA A C 1
ATOM 5766 O O . ALA A 1 765 ? 20.238 -9.796 -6.312 1.00 96.50 765 ALA A O 1
ATOM 5767 N N . PRO A 1 766 ? 20.984 -11.175 -4.710 1.00 97.50 766 PRO A N 1
ATOM 5768 C CA . PRO A 1 766 ? 20.523 -12.399 -5.363 1.00 97.50 766 PRO A CA 1
ATOM 5769 C C . PRO A 1 766 ? 19.007 -12.482 -5.581 1.00 97.50 766 PRO A C 1
ATOM 5771 O O . PRO A 1 766 ? 18.611 -13.030 -6.605 1.00 97.50 766 PRO A O 1
ATOM 5774 N N . VAL A 1 767 ? 18.167 -11.944 -4.689 1.00 97.94 767 VAL A N 1
ATOM 5775 C CA . 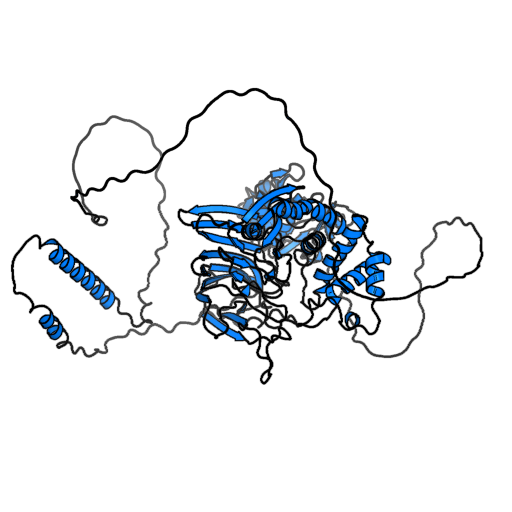VAL A 1 767 ? 16.696 -11.955 -4.820 1.00 97.94 767 VAL A CA 1
ATOM 5776 C C . VAL A 1 767 ? 16.285 -11.247 -6.111 1.00 97.94 767 VAL A C 1
ATOM 5778 O O . VAL A 1 767 ? 15.773 -11.889 -7.030 1.00 97.94 767 VAL A O 1
ATOM 5781 N N . TYR A 1 768 ? 16.638 -9.964 -6.228 1.00 98.62 768 TYR A N 1
ATOM 5782 C CA . TYR A 1 768 ? 16.480 -9.143 -7.430 1.00 98.62 768 TYR A CA 1
ATOM 5783 C C . TYR A 1 768 ? 17.040 -9.842 -8.673 1.00 98.62 768 TYR A C 1
ATOM 5785 O O . TYR A 1 768 ? 16.332 -10.165 -9.632 1.00 98.62 768 TYR A O 1
ATOM 5793 N N . LYS A 1 769 ? 18.359 -10.076 -8.679 1.00 98.38 769 LYS A N 1
ATOM 5794 C CA . LYS A 1 769 ? 19.066 -10.342 -9.930 1.00 98.38 769 LYS A CA 1
ATOM 5795 C C . LYS A 1 769 ? 18.918 -11.806 -10.361 1.00 98.38 769 LYS A C 1
ATOM 5797 O O . LYS A 1 769 ? 18.758 -12.041 -11.555 1.00 98.38 769 LYS A O 1
ATOM 5802 N N . ARG A 1 770 ? 18.842 -12.791 -9.448 1.00 98.31 770 ARG A N 1
ATOM 5803 C CA . ARG A 1 770 ? 18.520 -14.192 -9.816 1.00 98.31 770 ARG A CA 1
ATOM 5804 C C . ARG A 1 770 ? 17.017 -14.436 -9.996 1.00 98.31 770 ARG A C 1
ATOM 5806 O O . ARG A 1 770 ? 16.664 -15.324 -10.775 1.00 98.31 770 ARG A O 1
ATOM 5813 N N . GLY A 1 771 ? 16.143 -13.626 -9.393 1.00 98.19 771 GLY A N 1
ATOM 5814 C CA . GLY A 1 771 ? 14.729 -13.552 -9.774 1.00 98.19 771 GLY A CA 1
ATOM 5815 C C . GLY A 1 771 ? 14.584 -13.171 -11.252 1.00 98.19 771 GLY A C 1
ATOM 5816 O O . GLY A 1 771 ? 14.034 -13.940 -12.043 1.00 98.19 771 GLY A O 1
ATOM 5817 N N . ALA A 1 772 ? 15.216 -12.072 -11.670 1.00 98.69 772 ALA A N 1
ATOM 5818 C CA . ALA A 1 772 ? 15.240 -11.646 -13.069 1.00 98.69 772 ALA A CA 1
ATOM 5819 C C . ALA A 1 772 ? 15.910 -12.661 -14.018 1.00 98.69 772 ALA A C 1
ATOM 5821 O O . ALA A 1 772 ? 15.391 -12.921 -15.105 1.00 98.69 772 ALA A O 1
ATOM 5822 N N . MET A 1 773 ? 17.002 -13.323 -13.604 1.00 98.69 773 MET A N 1
ATOM 5823 C CA . MET A 1 773 ? 17.586 -14.433 -14.380 1.00 98.69 773 MET A CA 1
ATOM 5824 C C . MET A 1 773 ? 16.600 -15.594 -14.578 1.00 98.69 773 MET A C 1
ATOM 5826 O O . MET A 1 773 ? 16.573 -16.195 -15.652 1.00 98.69 773 MET A O 1
ATOM 5830 N N . THR A 1 774 ? 15.779 -15.902 -13.570 1.00 98.19 774 THR A N 1
ATOM 5831 C CA . THR A 1 774 ? 14.766 -16.968 -13.639 1.00 98.19 774 THR A CA 1
ATOM 5832 C C . THR A 1 774 ? 13.661 -16.614 -14.637 1.00 98.19 774 THR A C 1
ATOM 5834 O O . THR A 1 774 ? 13.275 -17.453 -15.453 1.00 98.19 774 THR A O 1
ATOM 5837 N N . LEU A 1 775 ? 13.211 -15.356 -14.647 1.00 98.50 775 LEU A N 1
ATOM 5838 C CA . LEU A 1 775 ? 12.247 -14.853 -15.631 1.00 98.50 775 LEU A CA 1
ATOM 5839 C C . LEU A 1 775 ? 12.833 -14.801 -17.047 1.00 98.50 775 LEU A C 1
ATOM 5841 O O . LEU A 1 775 ? 12.137 -15.138 -18.007 1.00 98.50 775 LEU A O 1
ATOM 5845 N N . HIS A 1 776 ? 14.117 -14.461 -17.196 1.00 98.69 776 HIS A N 1
ATOM 5846 C CA . HIS A 1 776 ? 14.773 -14.510 -18.500 1.00 98.69 776 HIS A CA 1
ATOM 5847 C C . HIS A 1 776 ? 14.879 -15.940 -19.040 1.00 98.69 776 HIS A C 1
ATOM 5849 O O . HIS A 1 776 ? 14.515 -16.181 -20.189 1.00 98.69 776 HIS A O 1
ATOM 5855 N N . ALA A 1 777 ? 15.309 -16.892 -18.206 1.00 98.50 777 ALA A N 1
ATOM 5856 C CA . ALA A 1 777 ? 15.372 -18.303 -18.578 1.00 98.50 777 ALA A CA 1
ATOM 5857 C C . ALA A 1 777 ? 13.991 -18.844 -18.990 1.00 98.50 777 ALA A C 1
ATOM 5859 O O . ALA A 1 777 ? 13.889 -19.574 -19.973 1.00 98.50 777 ALA A O 1
ATOM 5860 N N . LEU A 1 778 ? 12.920 -18.422 -18.305 1.00 98.44 778 LEU A N 1
ATOM 5861 C CA . LEU A 1 778 ? 11.547 -18.749 -18.692 1.00 98.44 778 LEU A CA 1
ATOM 5862 C C . LEU A 1 778 ? 11.157 -18.129 -20.047 1.00 98.44 778 LEU A C 1
ATOM 5864 O O . LEU A 1 778 ? 10.615 -18.843 -20.885 1.00 98.44 778 LEU A O 1
ATOM 5868 N N . ARG A 1 779 ? 11.471 -16.846 -20.303 1.00 98.00 779 ARG A N 1
ATOM 5869 C CA . ARG A 1 779 ? 11.217 -16.159 -21.595 1.00 98.00 779 ARG A CA 1
ATOM 5870 C C . ARG A 1 779 ? 11.928 -16.832 -22.780 1.00 98.00 779 ARG A C 1
ATOM 5872 O O . ARG A 1 779 ? 11.467 -16.690 -23.906 1.00 98.00 779 ARG A O 1
ATOM 5879 N N . VAL A 1 780 ? 13.051 -17.513 -22.548 1.00 97.75 780 VAL A N 1
ATOM 5880 C CA . VAL A 1 780 ? 13.851 -18.175 -23.598 1.00 97.75 780 VAL A CA 1
ATOM 5881 C C . VAL A 1 780 ? 13.360 -19.601 -23.917 1.00 97.75 780 VAL A C 1
ATOM 5883 O O . VAL A 1 780 ? 13.626 -20.097 -25.011 1.00 97.75 780 VAL A O 1
ATOM 5886 N N . GLU A 1 781 ? 12.624 -20.250 -23.009 1.00 97.31 781 GLU A N 1
ATOM 5887 C CA . GLU A 1 781 ? 12.116 -21.628 -23.169 1.00 97.31 781 GLU A CA 1
ATOM 5888 C C . GLU A 1 781 ? 10.723 -21.713 -23.842 1.00 97.31 781 GLU A C 1
ATOM 5890 O O . GLU A 1 781 ? 10.367 -22.780 -24.350 1.00 97.31 781 GLU A O 1
ATOM 5895 N N . VAL A 1 782 ? 9.927 -20.627 -23.853 1.00 95.06 782 VAL A N 1
ATOM 5896 C CA . VAL A 1 782 ? 8.494 -20.624 -24.263 1.00 95.06 782 VAL A CA 1
ATOM 5897 C C . VAL A 1 782 ? 8.177 -19.924 -25.588 1.00 95.06 782 VAL A C 1
ATOM 5899 O O . VAL A 1 782 ? 7.251 -20.430 -26.266 1.00 95.06 782 VAL A O 1
#

Foldseek 3Di:
DVVQAAEPWEEEEELDPLRVVCLVVVLVRFQYEYEYQAPVSCVSCVPRPRYNYHHQAACADPVSNGHWDPSRLVVLLPAATAEYEYEAQAAEPQWGAAADVRSLSNVLSNLVRYDAYEYRDDPVRHVDDHDGTRGGCVSHDYPDPPPPDDDDDDDDDDDDDDDDDDDDDDDDDDDDDDDDDDDDDDDDDDDDDDDDDDDDDDDDDDDDDDDDDDDDDDDDDDDDDDDDDDDDDDDDDDDDDDDDDDDDDDDDDDDDDDDDDDDDDDDDDDDDDDDDDDDDDDDPDPPPDDDPPDDVVVVVVVVVVVVVVVVVVVVVVVPDDDDDDDDDDPDPPPVVVVVVPDDDDDDDPDDPPDDDPDDPDPDPPPDDADAWQCACPFPLERRFFTVQKFWAEWEAAWEAELVALKIWFKIKTKIATQAWHQKYKWWAAQAFQVRDGQKDWPFKDKQNHGWDKDKDWFFAAQQFRHGDPPPDPRPGKGPTTIMIMTGGPDIDGHGDIIMMMITMMGHFDWIQGLVGTAEWDRDNFWIKHADDDAHLNRRHTHSRHQQRFYWYKHWYKYFPPKDWDWAADFPDWADDDRIIITIHTRPAGWHRNLTITTMGDWDWDWDADPQAIETATEHCVLVVVPDPPVNLVVLFVCLNVLQVVLCVVQNHQPGRAAYEYQDDDPRPPDWALSHRYTYDPHRDHPLNSQLSSQLSVFCTNDNDNHLLQLLSNQQRSLLSSQCVCCVVVHDHLVNLLVVVVPPDPPDCLVVADLSGRHSSCSPPPNVNSVSVNVVVVVVVPD

Sequence (782 aa):
MLDFIESGQAIMLDDSTTTLHLVPHLHSLKPLTVITNNLTIMNELRSVSGITLLGLGGQYHHWCSSYMGRITTTAIAALRADVLVMSTSAIVDDIAFHQTLETVDVKRAMFDSASTRILLAHHTKFDKRATHAMLPPCRFRCGHRGCRDRPPARRRPATEGRQCDRRPAWRRGPLIRPQCDRRDSDGPAKPQPKLSQALAAFAGYENPRYRHKSRRQPTYPLPIGVRLLLRLSRVKLRVSPRWEILAIAAAYGYSLRGYARGPRPSPFQRPREGLIRYLPKVSMNNCVLPATGFDPAIFAFIAVTMVVLGTVVVAVTVSRGRRTGSRIALAVPILLLALLAGGQLTPSAANAAACPPTVPGPVMPGVTFVAGAAGIGDAYYPLDGNGGYDVQNYDVNVAYDPASDVLSGTAAITLRTTQNLSAFNLDFDTRAADGSDRILISSVLVDGTAAGYSLETTAISGTTAQPIPAGSSDPGVEPPRTELTVTPTAGILAGTVVTVEVAYSGVPITINDAFGPAGVFHTSDGMLVVGEPRVAATWFPSNDHPADKATMTLAMTVPTGLTVIGNGVLDATTTNGPTTTWTYVMDRPMATYLATATVGNYDIVTTVVNGVTYRDAVAQGLFSQGTSGADARAAFAINPTVVTYLAGLFGPYPFTESGGIAADVADLGFALENQTRPIYPGVPDEATIVHELAHQWYGDDVAIASWSDIWLNEGFATYAEWLWSESQGRDTAQQLFDALYATPSDDPFWSVEVSNPGPAAIFDAPVYKRGAMTLHALRVEV

Solvent-accessible surface area (backbone atoms only — not comparable to full-atom values): 46551 Å² total; per-residue (Å²): 99,69,92,75,62,61,64,66,41,35,31,35,42,50,61,35,79,69,47,58,72,48,58,82,61,53,72,82,38,56,42,31,33,42,36,31,34,20,55,61,62,45,67,69,46,75,79,40,85,57,49,50,77,46,75,46,57,51,54,75,38,82,92,58,42,24,32,31,55,70,59,25,33,55,58,36,61,77,42,75,26,57,29,26,41,36,53,66,62,9,34,55,96,73,33,26,15,26,79,44,61,61,61,35,52,46,49,47,30,45,52,75,28,21,75,39,42,32,50,55,75,59,79,80,21,56,83,39,82,46,78,31,82,63,53,46,62,86,79,33,52,70,71,53,88,81,78,79,83,77,83,80,84,78,82,75,84,91,80,86,86,83,90,83,86,88,84,87,87,85,90,84,84,86,80,88,79,87,88,86,79,88,87,89,84,89,89,85,87,88,83,86,88,86,87,82,90,80,91,83,86,85,84,89,85,82,87,79,87,87,81,90,86,87,85,85,83,86,89,87,86,87,84,89,85,91,86,82,93,84,82,90,82,90,83,89,83,90,87,82,87,83,88,88,82,90,88,87,90,89,92,82,82,90,86,82,88,82,89,86,91,83,90,82,92,86,85,89,88,86,90,84,90,83,87,90,82,88,78,84,84,83,79,84,72,96,79,87,84,87,88,78,89,76,58,68,68,57,53,51,50,50,53,53,49,51,52,52,51,51,53,52,53,52,54,61,68,70,71,71,82,78,88,82,83,83,90,88,91,84,67,75,77,64,63,65,64,65,70,77,76,77,79,93,75,79,85,77,95,68,83,84,76,76,74,77,79,83,73,76,72,85,76,65,89,87,74,76,60,39,66,33,41,77,9,46,69,38,90,47,46,54,58,41,19,32,58,31,45,46,47,58,32,40,40,38,42,35,34,46,40,62,92,72,54,33,38,36,41,37,41,37,38,32,31,30,26,68,38,33,28,44,26,39,56,26,30,29,39,30,44,34,73,86,71,45,77,36,36,44,79,78,48,43,26,48,73,85,40,74,32,51,73,50,80,49,76,45,55,26,22,39,72,40,54,31,74,57,60,92,88,62,87,72,91,38,23,51,34,41,49,25,36,37,37,40,30,52,86,60,66,44,55,52,68,41,75,47,40,37,37,39,31,36,41,29,40,58,29,56,39,41,48,57,92,42,75,28,13,33,46,82,43,103,65,26,30,44,42,50,43,76,76,70,22,30,24,23,73,43,74,33,51,37,34,51,65,50,40,21,24,38,36,39,36,46,32,32,53,57,87,58,46,73,50,50,36,42,45,78,77,47,75,51,76,67,75,71,32,29,35,37,30,24,39,24,92,55,55,35,32,33,31,38,59,32,72,26,34,23,60,62,52,71,51,77,49,78,55,101,76,31,38,33,51,35,33,34,33,53,63,41,51,78,75,67,49,49,73,67,57,54,55,54,50,61,66,45,51,69,59,50,52,57,50,50,27,73,74,78,40,78,72,86,62,57,39,32,45,31,33,24,39,70,49,94,79,51,90,56,67,47,41,30,48,43,39,22,37,29,60,30,75,66,55,73,56,56,55,37,26,35,60,36,20,51,51,26,43,37,69,51,45,47,83,38,71,46,46,42,25,61,24,40,6,51,10,49,35,41,34,30,54,47,30,36,74,74,73,52,65,36,52,65,56,55,42,51,59,60,68,66,54,62,92,85,42,69,70,71,71,59,45,55,79,52,46,49,57,62,32,59,84,37,68,43,20,31,54,50,29,18,42,51,54,50,54,50,68,73,76,111

Nearest PDB structures (foldseek):
  6ifg-assembly1_A  TM=8.920E-01  e=4.447E-31  Deinococcus radiodurans R1 = ATCC 13939 = DSM 20539
  6iff-assembly2_B  TM=8.745E-01  e=2.674E-31  Deinococcus radiodurans R1 = ATCC 13939 = DSM 20539
  6a8z-assembly2_B  TM=8.742E-01  e=9.271E-31  Deinococcus radiodurans R1 = ATCC 13939 = DSM 20539
  6kp0-assembly1_A  TM=8.816E-01  e=2.563E-30  Deinococcus radiodurans R1 = ATCC 13939 = DSM 20539
  6koy-assembly1_A  TM=8.739E-01  e=2.563E-30  Deinococcus radiodurans R1 = ATCC 13939 = DSM 20539